Protein 5VIU (pdb70)

Solvent-accessible surface area: 27888 Å² total; per-residue (Å²): 135,57,74,21,95,72,15,34,103,17,15,99,40,44,0,10,73,28,54,112,13,0,62,4,0,2,28,102,2,112,22,6,35,1,27,12,37,107,48,79,100,2,20,3,0,4,0,0,50,1,0,2,0,1,3,8,21,22,102,124,3,22,105,20,0,41,101,6,0,48,64,1,9,2,2,4,23,2,3,34,5,15,44,2,0,75,1,1,67,64,0,2,85,56,7,48,13,54,7,0,6,4,28,11,14,22,42,26,0,10,46,21,0,6,146,2,0,43,28,15,0,58,132,91,44,62,17,68,80,105,44,3,63,0,0,7,9,22,71,24,18,59,46,46,38,45,52,160,43,14,24,55,11,140,116,126,73,33,104,27,40,30,155,11,81,16,33,43,49,76,22,0,66,81,20,2,64,154,55,12,55,61,0,0,0,0,0,3,18,8,5,21,3,60,51,2,17,105,43,19,100,177,34,6,3,72,75,0,17,89,18,0,174,163,40,83,4,9,2,0,0,8,1,22,17,0,2,1,0,0,0,2,87,18,0,6,0,70,53,43,115,5,90,4,52,0,0,0,0,1,32,2,0,0,9,1,6,0,1,5,0,0,0,0,0,60,55,101,4,0,58,27,32,138,65,71,91,112,59,19,28,19,2,2,4,1,0,2,1,9,0,0,16,14,0,1,56,4,2,79,109,76,130,1,21,115,91,0,55,152,7,0,79,46,2,35,45,42,0,88,102,4,32,146,116,29,83,40,7,71,81,6,117,10,68,0,0,1,0,6,4,47,3,92,55,78,90,105,29,69,24,0,57,58,1,0,55,28,6,28,114,40,11,0,0,0,36,12,19,106,25,18,34,1,21,1,2,1,0,0,33,0,60,88,142,43,0,72,64,0,14,50,24,2,61,101,4,7,85,128,120,155,133,62,22,94,69,20,34,79,11,15,97,118,39,1,9,54,25,50,110,10,0,63,3,0,0,44,109,1,108,20,5,31,0,61,10,36,106,49,78,98,1,19,2,0,0,0,0,68,1,0,3,0,1,3,6,22,18,89,120,4,18,90,13,0,43,121,12,0,59,90,1,9,3,3,4,23,0,3,34,3,12,54,2,0,58,1,2,65,64,0,2,84,57,7,48,12,53,20,0,9,6,28,12,19,22,63,32,0,20,28,26,0,0,39,7,0,19,37,14,0,37,131,88,46,61,18,70,87,48,46,3,78,0,0,8,16,86,84,82,96,21,18,31,96,7,56,14,29,43,52,74,21,0,32,62,21,2,91,83,62,10,61,38,0,0,0,0,12,5,16,7,4,10,10,88,49,3,14,99,47,18,101,181,34,8,4,77,77,0,18,93,30,0,174,82,61,81,4,7,2,0,0,18,0,11,46,1,2,2,0,0,0,2,95,18,0,3,0,68,47,56,114,4,90,4,51,0,0,0,0,1,29,1,0,0,9,1,7,0,4,7,0,0,0,0,0,58,56,91,2,5,111,31,30,72,73,62,96,96,55,25,25,17,2,3,4,0,0,4,1,8,0,0,27,13,0,2,55,4,2,78,103,74,126,1,20,113,92,0,63,63,12,0,80,48,1,32,49,33,0,86,109,3,32,141,112,29,84,41,5,67,82,5,120,10,59,1,0,1,0,6,4,49,2,94,58,78,71,105,32,68,24,0,56,60,1,0,58,28,6,32,107,43,10,0,0,0,41,15,33,118,24,15,29,0,12,1,0,1,0,0,32,0,56,99,77,44,0,69,66,0,12,50,25,3,55,97,3,9,91,118,118

Nearest PDB structures (foldseek):
  5viu-assembly1_A  TM=1.003E+00  e=3.449E-83  Elizabethkingia anophelis
  5viu-assembly1_B  TM=9.987E-01  e=8.929E-75  Elizabethkingia anophelis
  3lg0-assembly2_C  TM=9.751E-01  e=1.380E-52  Plasmodium falciparum CDC/Honduras
  1z7d-assembly3_F  TM=9.804E-01  e=9.467E-52  Plasmodium yoelii yoelii
  1z7d-assembly1_A  TM=9.759E-01  e=1.576E-51  Plasmodium yoelii yoelii

Radius of gyration: 26.14 Å; Cα contacts (8 Å, |Δi|>4): 1851; chains: 2; bounding box: 64×58×72 Å

CATH classification: 3.90.1150.10 (+1 more: 3.40.640.10)

Organism: NCBI:txid1338011

B-factor: mean 30.17, std 13.67, range [11.78, 97.67]

Foldseek 3Di:
DCFLVVVVVVCVVPNDPPDDDQSFAWDDWFFQWTAGRVGAIFGEQCLVLQQQQLTPPDVLLVVLLVVVVVPFFFDFPVDDDPQLVVLQVVVCVVQVAAGKWKDFALLVLVVVQLVLLLLLCCPPVNAPNQQAAEEEADPSPPQAFDFVDHPDPVVTDTRRYDYDHPLCLPRLLVCLVPPLSRYRAYEYECWDPQQFTRHHDQQSLVSSQVSCVVSVHFYEYSQQNQACLQQLDNHPCVVNVDDGQKYKYWRNLQSNPGRMIMIGHHCSRVVSDDDDDDDDRNTSTNSNSSRSVSSSCSCVVVVLSNLLQVLVVVLQVLVVVLVVVAQQWDHKDGGRQWIKTFTPDALVDCSQVVLQVLLVVLRYHWHHGSRGMITGHTHSPQDSVRSVVSSVSSSVSRVVD/DCFLVNVVVVCVVPPDPPDDDDSFAWDDWFFQWTAGRVGAIFGEQCLVLQLQQLTPPNVLLVVLLVVDVVPFFFDFPVDDDDQLVVLQVVVCVVQVFAGKFKDFALVVLVVVVVQLLLLLCCVPVNADNLQAAEEEEDLDPSYHYDHPLCVPRLLVCLVVPLSRYRAYEYECWNPAQHTRHHDQCSLVSSQVSCVVSVHFYEYSQQNQACQQQLDNHVCVVNVDDGQKYKYWRNLLSNPGRMIMIGHHCSRVVSDDDDDDDDRNTSTNSSSSRSVSSNCSCVVVVLSNLQQVLVVVLQVLVVVLVVVAQQWDHKDGGRQWIKTFGPDALPDCSQVVLQSLLVVLRYHWHAHSRGMITGHTHSPDDNVRSVVSSVSSSVSRVVD

Sequence (784 aa):
TKNSEYFIELEEKHHGAHNYHPPLPVVLDDRGEEGVFVWDVEGKKKYYDFLSAYSAVNQGHSHPKIVEALVEEQASSKKLALTSRAFYNSKLGEYEQKITSSLLGFDKVLPMNSGAEAVETAVKLARRKWSYEVKGIAENAAKIIVCENNFHGRTTTIFSNDPDGPFTPGFIRIPYNDIAALEEVLSKEAGNIIAAFLVEPIQGEAGVYVPNEGFLKQSSSELCKKHNVLFIADEVQTGIARTGKLIACHHEDVQPDILILGKKALSGGMYPVSAVLANNNIMDVIKPGQHGSTFGGNPLACAVAMAALDVVQDEKLSERAEKLGNLFRSEIEKLIEKTDLITKKVRGKGLLNAILINDTPDSSTAWNLCLALKENGLLAKKPTHGNIIRLAPPLVITEEQLLDCVKIIEKTILEFTKNSEYFIELEEKHGAHNYHPLPVVLDDRRGEGVFVWDVEGKKYYDFLSAYSAVNQGHSHPPKIVEALVVEQASKLALTSRAFYNSKLGEYEQKITSSLLGFDKVLPMMNSGAEEAVETAVKLARRKWSYEEVKGIAENAAKIIVCENTPGFIRIPYNDIAALEEVLSKEAGNIAAFLLVEPIQGEAGVYVPNEGFLKQQSSSEELCKKHNVLFIADEVQTGIARTGKLIACHHEDVQPDILILGKALSGGMYPVSAVLANNNIMDVIKPGQHGSTFGGNPLACAVAMAALDVVQDEKLSERAEKLGNLFRSEIEKLIEKTDLITKVRGKGLLNAILINDTPDSSTAWNLCLALKKENGLLAKPTHGNIIRLAPPLVITEEQLLDCVKIIEKTILEF

InterPro domains:
  IPR005814 Aminotransferase class-III [PF00202] (19-408)
  IPR005814 Aminotransferase class-III [PIRSF000521] (20-408)
  IPR005814 Aminotransferase class-III [cd00610] (11-408)
  IPR010164 Ornithine aminotransferase [TIGR01885] (8-408)
  IPR015421 Pyridoxal phosphate-dependent transferase, major domain [G3DSA:3.40.640.10] (61-313)
  IPR015422 Pyridoxal phosphate-dependent transferase, small domain [G3DSA:3.90.1150.10] (14-400)
  IPR015424 Pyridoxal phosphate-dependent transferase [SSF53383] (19-408)
  IPR049704 Aminotransferases class-III pyridoxal-phosphate attachment site [PS00600] (229-266)
  IPR050103 Class-III Pyridoxal-phosphate-dependent Aminotransferase [PTHR11986] (4-408)

Secondary structure (DSSP, 8-state):
--SHHHHHHHHHHHB------EEEEEEEEEBTEEEETT--EEEESSHHHHT-TT-BT-HHHHHHHHHHHTT-----TTEEETTHHHHHHHHHHHHT-SEEEEESSHHHHHHHHHHHHHHHIIIII---TTT-EEEESS-TTTTSS-----S-------TTEEE--TT-HHHHHHHHHHHGGGEEEEEE-SSB-TTS-BPPPTTHHHHHHHHHHHTT-EEEEEETTTTTTTTSSSSGGGGGT---SEEEE-GGGGTTSS--EEEEE-HHHHTT--TTS---SSTT-HHHHHHHHHHHHHHHHTTHHHHHHHHHHHHHHHHHHHHTT-SSEEEEEEETTEEEEEESS-TTSSHHHHHHHHHHHTTEE--EETTTEEEE---TT--HHHHHHHHHHHHHHHHH-/---HHHHHHHHHHHB------EEEEEEEEEBTEEEETT--EEEESSHHHHT-TT-BT-HHHHHHHHHHHTT-----TTEEETTHHHHHHHHHHHHT-SEEEEESSHHHHHHHHHHHHHHHIIIII---GGG-EEEEE---TTEEEE-TT-HHHHHHHHHHHGGGEEEEEE-SSB-SSS-BPPPTTHHHHHHHHHHHTT-EEEEE-TTTTTTTTSSSSGGGGGT---SEEEE-GGGGTTSS--EEEEE-HHHHTT----S---SSTT-HHHHHHHHHHHHHHHHTTHHHHHHHHHHHHHHHHHHHHTT-SSEEEEEEETTEEEEEESS-TTSSHHHHHHHHHHHTTEE--EETTTEEEE---TT--HHHHHHHHHHHHHHHHH-

Structure (mmCIF, N/CA/C/O backbone):
data_5VIU
#
_entry.id   5VIU
#
_cell.length_a   136.600
_cell.length_b   77.470
_cell.length_c   104.960
_cell.angle_alpha   90.000
_cell.angle_beta   129.460
_cell.angle_gamma   90.000
#
_symmetry.space_group_name_H-M   'C 1 2 1'
#
loop_
_entity.id
_entity.type
_entity.pdbx_description
1 polymer 'Acetylornithine aminotransferase'
2 non-polymer 1,2-ETHANEDIOL
3 non-polymer 'CITRIC ACID'
4 water water
#
loop_
_atom_site.group_PDB
_atom_site.id
_atom_site.type_symbol
_atom_site.label_atom_id
_atom_site.label_alt_id
_atom_site.label_comp_id
_atom_site.label_asym_id
_atom_site.label_entity_id
_atom_site.label_seq_id
_atom_site.pdbx_PDB_ins_code
_atom_site.Cartn_x
_atom_site.Cartn_y
_atom_site.Cartn_z
_atom_site.occupancy
_atom_site.B_iso_or_equiv
_atom_site.auth_seq_id
_atom_site.auth_comp_id
_atom_site.auth_asym_id
_atom_site.auth_atom_id
_atom_site.pdbx_PDB_model_num
ATOM 1 N N . THR A 1 12 ? -9.325 -34.310 19.949 1.00 64.48 4 THR A N 1
ATOM 2 C CA . THR A 1 12 ? -8.082 -34.803 20.528 1.00 57.68 4 THR A CA 1
ATOM 3 C C . THR A 1 12 ? -7.145 -33.647 20.871 1.00 49.81 4 THR A C 1
ATOM 4 O O . THR A 1 12 ? -6.487 -33.664 21.910 1.00 47.42 4 THR A O 1
ATOM 6 N N . LYS A 1 13 ? -7.105 -32.633 20.005 1.00 46.16 5 LYS A N 1
ATOM 7 C CA . LYS A 1 13 ? -6.163 -31.520 20.153 1.00 40.12 5 LYS A CA 1
ATOM 8 C C . LYS A 1 13 ? -6.778 -30.415 21.016 1.00 40.12 5 LYS A C 1
ATOM 9 O O . LYS A 1 13 ? -7.033 -29.293 20.574 1.00 43.60 5 LYS A O 1
ATOM 11 N N . ASN A 1 14 ? -6.995 -30.752 22.285 1.00 38.15 6 ASN A N 1
ATOM 12 C CA . ASN A 1 14 ? -7.500 -29.795 23.260 1.00 38.80 6 ASN A CA 1
ATOM 13 C C . ASN A 1 14 ? -6.331 -29.097 23.958 1.00 35.42 6 ASN A C 1
ATOM 14 O O . ASN A 1 14 ? -5.168 -29.260 23.579 1.00 33.01 6 ASN A O 1
ATOM 19 N N . SER A 1 15 ? -6.630 -28.310 24.998 1.00 32.39 7 SER A N 1
ATOM 20 C CA . SER A 1 15 ? -5.587 -27.543 25.680 1.00 29.17 7 SER A CA 1
ATOM 21 C C . SER A 1 15 ? -4.534 -28.453 26.302 1.00 27.30 7 SER A C 1
ATOM 22 O O . SER A 1 15 ? -3.333 -28.154 26.248 1.00 26.25 7 SER A O 1
ATOM 25 N N . GLU A 1 16 ? -4.961 -29.569 26.898 1.00 32.22 8 GLU A N 1
ATOM 26 C CA . GLU A 1 16 ? -3.994 -30.470 27.513 1.00 33.86 8 GLU A CA 1
ATOM 27 C C . GLU A 1 16 ? -3.074 -31.096 26.473 1.00 32.02 8 GLU A C 1
ATOM 28 O O . GLU A 1 16 ? -1.898 -31.350 26.759 1.00 30.50 8 GLU A O 1
ATOM 34 N N . TYR A 1 17 ? -3.585 -31.329 25.262 1.00 30.01 9 TYR A N 1
ATOM 35 C CA . TYR A 1 17 ? -2.750 -31.851 24.183 1.00 27.02 9 TYR A CA 1
ATOM 36 C C . TYR A 1 17 ? -1.575 -30.925 23.884 1.00 26.48 9 TYR A C 1
ATOM 37 O O . TYR A 1 17 ? -0.446 -31.389 23.686 1.00 29.77 9 TYR A O 1
ATOM 46 N N . PHE A 1 18 ? -1.817 -29.614 23.843 1.00 27.80 10 PHE A N 1
ATOM 47 C CA . PHE A 1 18 ? -0.729 -28.685 23.547 1.00 24.81 10 PHE A CA 1
ATOM 48 C C . PHE A 1 18 ? 0.227 -28.573 24.726 1.00 25.11 10 PHE A C 1
ATOM 49 O O . PHE A 1 18 ? 1.447 -28.530 24.539 1.00 26.31 10 PHE A O 1
ATOM 57 N N . ILE A 1 19 ? -0.308 -28.561 25.951 1.00 23.91 11 ILE A N 1
ATOM 58 C CA . ILE A 1 19 ? 0.552 -28.493 27.129 1.00 23.42 11 ILE A CA 1
ATOM 59 C C . ILE A 1 19 ? 1.489 -29.693 27.172 1.00 25.99 11 ILE A C 1
ATOM 60 O O . ILE A 1 19 ? 2.676 -29.560 27.494 1.00 27.10 11 ILE A O 1
ATOM 65 N N . GLU A 1 20 ? 0.980 -30.878 26.829 1.00 28.09 12 GLU A N 1
ATOM 66 C CA . GLU A 1 20 ? 1.821 -32.066 26.891 1.00 27.89 12 GLU A CA 1
ATOM 67 C C . GLU A 1 20 ? 2.850 -32.087 25.767 1.00 25.39 12 GLU A C 1
ATOM 68 O O . GLU A 1 20 ? 3.954 -32.602 25.965 1.00 31.98 12 GLU A O 1
ATOM 74 N N . LEU A 1 21 ? 2.525 -31.523 24.597 1.00 26.88 13 LEU A N 1
ATOM 75 C CA . LEU A 1 21 ? 3.534 -31.373 23.547 1.00 28.25 13 LEU A CA 1
ATOM 76 C C . LEU A 1 21 ? 4.712 -30.549 24.041 1.00 25.37 13 LEU A C 1
ATOM 77 O O . LEU A 1 21 ? 5.873 -30.911 23.824 1.00 23.95 13 LEU A O 1
ATOM 82 N N . GLU A 1 22 ? 4.432 -29.428 24.711 1.00 22.53 14 GLU A N 1
ATOM 83 C CA . GLU A 1 22 ? 5.523 -28.573 25.160 1.00 19.84 14 GLU A CA 1
ATOM 84 C C . GLU A 1 22 ? 6.322 -29.240 26.269 1.00 21.17 14 GLU A C 1
ATOM 85 O O . GLU A 1 22 ? 7.550 -29.096 26.329 1.00 22.34 14 GLU A O 1
ATOM 91 N N . GLU A 1 23 ? 5.645 -29.962 27.165 1.00 21.97 15 GLU A N 1
ATOM 92 C CA . GLU A 1 23 ? 6.372 -30.690 28.197 1.00 26.19 15 GLU A CA 1
ATOM 93 C C . GLU A 1 23 ? 7.354 -31.672 27.575 1.00 28.74 15 GLU A C 1
ATOM 94 O O . GLU A 1 23 ? 8.486 -31.817 28.052 1.00 26.13 15 GLU A O 1
ATOM 100 N N . LYS A 1 24 ? 6.953 -32.325 26.483 1.00 23.53 16 LYS A N 1
ATOM 101 C CA . LYS A 1 24 ? 7.787 -33.364 25.894 1.00 24.60 16 LYS A CA 1
ATOM 102 C C . LYS A 1 24 ? 8.916 -32.793 25.051 1.00 23.74 16 LYS A C 1
ATOM 103 O O . LYS A 1 24 ? 10.042 -33.301 25.105 1.00 24.31 16 LYS A O 1
ATOM 105 N N . HIS A 1 25 ? 8.640 -31.749 24.275 1.00 23.97 17 HIS A N 1
ATOM 106 C CA A HIS A 1 25 ? 9.573 -31.315 23.247 0.49 23.01 17 HIS A CA 1
ATOM 107 C CA B HIS A 1 25 ? 9.537 -31.296 23.219 0.51 22.69 17 HIS A CA 1
ATOM 108 C C . HIS A 1 25 ? 10.092 -29.897 23.429 1.00 20.89 17 HIS A C 1
ATOM 109 O O . HIS A 1 25 ? 10.898 -29.441 22.605 1.00 21.66 17 HIS A O 1
ATOM 122 N N . GLY A 1 26 ? 9.686 -29.202 24.481 1.00 22.62 18 GLY A N 1
ATOM 123 C CA . GLY A 1 26 ? 10.146 -27.853 24.736 1.00 23.42 18 GLY A CA 1
ATOM 124 C C . GLY A 1 26 ? 10.929 -27.776 26.033 1.00 24.79 18 GLY A C 1
ATOM 125 O O . GLY A 1 26 ? 10.668 -28.521 26.983 1.00 22.17 18 GLY A O 1
ATOM 126 N N . ALA A 1 27 ? 11.905 -26.872 26.060 1.00 22.57 19 ALA A N 1
ATOM 127 C CA . ALA A 1 27 ? 12.632 -26.598 27.291 1.00 24.94 19 ALA A CA 1
ATOM 128 C C . ALA A 1 27 ? 11.664 -26.178 28.384 1.00 26.48 19 ALA A C 1
ATOM 129 O O . ALA A 1 27 ? 10.659 -25.516 28.120 1.00 25.36 19 ALA A O 1
ATOM 131 N N . HIS A 1 28 ? 11.960 -26.574 29.617 1.00 25.12 20 HIS A N 1
ATOM 132 C CA . HIS A 1 28 ? 11.082 -26.250 30.742 1.00 23.48 20 HIS A CA 1
ATOM 133 C C . HIS A 1 28 ? 11.530 -24.967 31.442 1.00 27.13 20 HIS A C 1
ATOM 134 O O . HIS A 1 28 ? 11.768 -24.943 32.648 1.00 28.51 20 HIS A O 1
ATOM 141 N N . ASN A 1 29 ? 11.633 -23.882 30.680 1.00 25.08 21 ASN A N 1
ATOM 142 C CA . ASN A 1 29 ? 12.152 -22.654 31.262 1.00 23.80 21 ASN A CA 1
ATOM 143 C C . ASN A 1 29 ? 11.067 -21.658 31.643 1.00 23.70 21 ASN A C 1
ATOM 144 O O . ASN A 1 29 ? 11.401 -20.567 32.114 1.00 26.12 21 ASN A O 1
ATOM 149 N N . TYR A 1 30 ? 9.785 -22.009 31.498 1.00 20.23 22 TYR A N 1
ATOM 150 C CA . TYR A 1 30 ? 8.706 -21.121 31.923 1.00 22.47 22 TYR A CA 1
ATOM 151 C C . TYR A 1 30 ? 7.642 -21.898 32.674 1.00 24.14 22 TYR A C 1
ATOM 152 O O . TYR A 1 30 ? 7.509 -23.115 32.530 1.00 27.33 22 TYR A O 1
ATOM 161 N N . HIS A 1 31 ? 6.864 -21.154 33.465 1.00 24.00 23 HIS A N 1
ATOM 162 C CA . HIS A 1 31 ? 5.738 -21.686 34.234 1.00 24.62 23 HIS A CA 1
ATOM 163 C C . HIS A 1 31 ? 4.523 -20.817 33.924 1.00 21.84 23 HIS A C 1
ATOM 164 O O . HIS A 1 31 ? 4.171 -19.920 34.700 1.00 24.63 23 HIS A O 1
ATOM 171 N N . PRO A 1 32 ? 3.882 -21.032 32.775 1.00 21.06 24 PRO A N 1
ATOM 172 C CA A PRO A 1 32 ? 2.742 -20.188 32.399 0.52 19.33 24 PRO A CA 1
ATOM 173 C CA B PRO A 1 32 ? 2.744 -20.183 32.404 0.48 19.46 24 PRO A CA 1
ATOM 174 C C . PRO A 1 32 ? 1.503 -20.515 33.215 1.00 18.64 24 PRO A C 1
ATOM 175 O O . PRO A 1 32 ? 1.362 -21.604 33.789 1.00 19.59 24 PRO A O 1
ATOM 182 N N . LEU A 1 33 ? 0.597 -19.543 33.269 1.00 19.44 25 LEU A N 1
ATOM 183 C CA . LEU A 1 33 ? -0.736 -19.841 33.771 1.00 18.95 25 LEU A CA 1
ATOM 184 C C . LEU A 1 33 ? -1.350 -20.884 32.839 1.00 23.04 25 LEU A C 1
ATOM 185 O O . LEU A 1 33 ? -1.169 -20.799 31.615 1.00 20.05 25 LEU A O 1
ATOM 190 N N . PRO A 1 34 ? -2.016 -21.903 33.367 1.00 20.99 26 PRO A N 1
ATOM 191 C CA . PRO A 1 34 ? -2.420 -23.030 32.494 1.00 22.64 26 PRO A CA 1
ATOM 192 C C . PRO A 1 34 ? -3.652 -22.731 31.646 1.00 21.43 26 PRO A C 1
ATOM 193 O O . PRO A 1 34 ? -4.767 -23.192 31.900 1.00 24.51 26 PRO A O 1
ATOM 197 N N . VAL A 1 35 ? -3.429 -21.934 30.600 1.00 20.51 27 VAL A N 1
ATOM 198 C CA . VAL A 1 35 ? -4.436 -21.614 29.594 1.00 19.70 27 VAL A CA 1
ATOM 199 C C . VAL A 1 35 ? -3.712 -21.593 28.258 1.00 19.47 27 VAL A C 1
ATOM 200 O O . VAL A 1 35 ? -2.581 -21.103 28.171 1.00 20.20 27 VAL A O 1
ATOM 204 N N . VAL A 1 36 ? -4.336 -22.165 27.229 1.00 20.74 28 VAL A N 1
ATOM 205 C CA . VAL A 1 36 ? -3.728 -22.270 25.905 1.00 17.99 28 VAL A CA 1
ATOM 206 C C . VAL A 1 36 ? -4.529 -21.393 24.960 1.00 19.46 28 VAL A C 1
ATOM 207 O O . VAL A 1 36 ? -5.662 -21.732 24.596 1.00 20.46 28 VAL A O 1
ATOM 211 N N . LEU A 1 37 ? -3.940 -20.277 24.550 1.00 18.82 29 LEU A N 1
ATOM 212 C CA . LEU A 1 37 ? -4.639 -19.284 23.750 1.00 17.88 29 LEU A CA 1
ATOM 213 C C . LEU A 1 37 ? -4.440 -19.573 22.274 1.00 24.95 29 LEU A C 1
ATOM 214 O O . LEU A 1 37 ? -3.346 -19.945 21.848 1.00 23.52 29 LEU A O 1
ATOM 219 N N . ASP A 1 38 ? -5.504 -19.400 21.492 1.00 19.73 30 ASP A N 1
ATOM 220 C CA A ASP A 1 38 ? -5.323 -19.590 20.064 0.50 19.90 30 ASP A CA 1
ATOM 221 C CA B ASP A 1 38 ? -5.537 -19.690 20.064 0.50 18.59 30 ASP A CA 1
ATOM 222 C C . ASP A 1 38 ? -5.898 -18.483 19.195 1.00 20.15 30 ASP A C 1
ATOM 223 O O . ASP A 1 38 ? -5.648 -18.505 17.985 1.00 21.74 30 ASP A O 1
ATOM 232 N N . ARG A 1 39 ? -6.535 -17.460 19.763 1.00 18.62 31 ARG A N 1
ATOM 233 C CA . ARG A 1 39 ? -7.062 -16.361 18.959 1.00 19.28 31 ARG A CA 1
ATOM 234 C C . ARG A 1 39 ? -7.089 -15.094 19.800 1.00 17.31 31 ARG A C 1
ATOM 235 O O . ARG A 1 39 ? -7.363 -15.147 21.000 1.00 18.79 31 ARG A O 1
ATOM 243 N N . GLY A 1 40 ? -6.792 -13.954 19.179 1.00 15.97 32 GLY A N 1
ATOM 244 C CA . GLY A 1 40 ? -6.920 -12.703 19.905 1.00 18.11 32 GLY A CA 1
ATOM 245 C C . GLY A 1 40 ? -7.522 -11.629 19.027 1.00 18.86 32 GLY A C 1
ATOM 246 O O . GLY A 1 40 ? -7.261 -11.597 17.819 1.00 19.50 32 GLY A O 1
ATOM 247 N N . GLU A 1 41 ? -8.346 -10.764 19.614 1.00 15.73 33 GLU A N 1
ATOM 248 C CA A GLU A 1 41 ? -8.939 -9.652 18.876 0.48 16.70 33 GLU A CA 1
ATOM 249 C CA B GLU A 1 41 ? -8.953 -9.659 18.877 0.52 16.45 33 GLU A CA 1
ATOM 250 C C . GLU A 1 41 ? -9.218 -8.531 19.864 1.00 17.75 33 GLU A C 1
ATOM 251 O O . GLU A 1 41 ? -10.084 -8.670 20.740 1.00 18.62 33 GLU A O 1
ATOM 262 N N . GLY A 1 42 ? -8.480 -7.433 19.728 1.00 17.56 34 GLY A N 1
ATOM 263 C CA . GLY A 1 42 ? -8.674 -6.306 20.636 1.00 15.43 34 GLY A CA 1
ATOM 264 C C . GLY A 1 42 ? -8.258 -6.659 22.048 1.00 14.89 34 GLY A C 1
ATOM 265 O O . GLY A 1 42 ? -7.144 -7.131 22.301 1.00 17.11 34 GLY A O 1
ATOM 266 N N . VAL A 1 43 ? -9.168 -6.411 22.999 1.00 15.43 35 VAL A N 1
ATOM 267 C CA . VAL A 1 43 ? -8.874 -6.736 24.393 1.00 13.46 35 VAL A CA 1
ATOM 268 C C . VAL A 1 43 ? -9.101 -8.200 24.729 1.00 16.90 35 VAL A C 1
ATOM 269 O O . VAL A 1 43 ? -8.820 -8.605 25.866 1.00 15.73 35 VAL A O 1
ATOM 273 N N . PHE A 1 44 ? -9.617 -8.997 23.798 1.00 16.77 36 PHE A N 1
ATOM 274 C CA . PHE A 1 44 ? -10.035 -10.362 24.091 1.00 14.71 36 PHE A CA 1
ATOM 275 C C . PHE A 1 44 ? -9.088 -11.396 23.507 1.00 17.72 36 PHE A C 1
ATOM 276 O O . PHE A 1 44 ? -8.525 -11.216 22.422 1.00 17.50 36 PHE A O 1
ATOM 284 N N . VAL A 1 45 ? -8.961 -12.515 24.220 1.00 16.84 37 VAL A N 1
ATOM 285 C CA . VAL A 1 45 ? -8.316 -13.707 23.688 1.00 15.44 37 VAL A CA 1
ATOM 286 C C . VAL A 1 45 ? -9.237 -14.887 23.978 1.00 19.76 37 VAL A C 1
ATOM 287 O O . VAL A 1 45 ? -10.069 -14.844 24.885 1.00 18.95 37 VAL A O 1
ATOM 291 N N . TRP A 1 46 ? -9.085 -15.948 23.190 1.00 17.49 38 TRP A N 1
ATOM 292 C CA . TRP A 1 46 ? -9.869 -17.166 23.348 1.00 18.91 38 TRP A CA 1
ATOM 293 C C . TRP A 1 46 ? -8.928 -18.347 23.512 1.00 20.88 38 TRP A C 1
ATOM 294 O O . TRP A 1 46 ? -7.892 -18.414 22.847 1.00 20.22 38 TRP A O 1
ATOM 305 N N . ASP A 1 47 ? -9.288 -19.284 24.385 1.00 19.90 39 ASP A N 1
ATOM 306 C CA . ASP A 1 47 ? -8.487 -20.492 24.503 1.00 21.94 39 ASP A CA 1
ATOM 307 C C . ASP A 1 47 ? -8.957 -21.542 23.493 1.00 22.62 39 ASP A C 1
ATOM 308 O O . ASP A 1 47 ? -9.904 -21.333 22.730 1.00 22.74 39 ASP A O 1
ATOM 313 N N . VAL A 1 48 ? -8.273 -22.690 23.488 1.00 20.69 40 VAL A N 1
ATOM 314 C CA . VAL A 1 48 ? -8.530 -23.717 22.479 1.00 23.08 40 VAL A CA 1
ATOM 315 C C . VAL A 1 48 ? -9.938 -24.277 22.603 1.00 27.41 40 VAL A C 1
ATOM 316 O O . VAL A 1 48 ? -10.545 -24.675 21.599 1.00 31.84 40 VAL A O 1
ATOM 320 N N . GLU A 1 49 ? -10.502 -24.280 23.812 1.00 24.75 41 GLU A N 1
ATOM 321 C CA . GLU A 1 49 ? -11.867 -24.741 24.020 1.00 25.49 41 GLU A CA 1
ATOM 322 C C . GLU A 1 49 ? -12.918 -23.686 23.704 1.00 30.46 41 GLU A C 1
ATOM 323 O O . GLU A 1 49 ? -14.115 -23.977 23.822 1.00 31.96 41 GLU A O 1
ATOM 329 N N . GLY A 1 50 ? -12.516 -22.481 23.311 1.00 27.02 42 GLY A N 1
ATOM 330 C CA . GLY A 1 50 ? -13.455 -21.460 22.903 1.00 25.06 42 GLY A CA 1
ATOM 331 C C . GLY A 1 50 ? -13.857 -20.470 23.974 1.00 26.51 42 GLY A C 1
ATOM 332 O O . GLY A 1 50 ? -14.681 -19.588 23.694 1.00 24.99 42 GLY A O 1
ATOM 333 N N . LYS A 1 51 ? -13.311 -20.575 25.185 1.00 20.65 43 LYS A N 1
ATOM 334 C CA A LYS A 1 51 ? -13.674 -19.628 26.231 0.55 20.74 43 LYS A CA 1
ATOM 335 C CA B LYS A 1 51 ? -13.666 -19.631 26.238 0.45 20.87 43 LYS A CA 1
ATOM 336 C C . LYS A 1 51 ? -13.003 -18.288 25.971 1.00 21.82 43 LYS A C 1
ATOM 337 O O . LYS A 1 51 ? -11.848 -18.225 25.545 1.00 19.96 43 LYS A O 1
ATOM 348 N N . LYS A 1 52 ? -13.737 -17.212 26.237 1.00 19.53 44 LYS A N 1
ATOM 349 C CA . LYS A 1 52 ? -13.277 -15.851 25.979 1.00 21.00 44 LYS A CA 1
ATOM 350 C C . LYS A 1 52 ? -12.790 -15.203 27.269 1.00 18.63 44 LYS A C 1
ATOM 351 O O . LYS A 1 52 ? -13.401 -15.386 28.330 1.00 19.67 44 LYS A O 1
ATOM 357 N N . TYR A 1 53 ? -11.710 -14.421 27.169 1.00 17.45 45 TYR A N 1
ATOM 358 C CA . TYR A 1 53 ? -11.114 -13.745 28.314 1.00 16.42 45 TYR A CA 1
ATOM 359 C C . TYR A 1 53 ? -10.677 -12.341 27.935 1.00 16.41 45 TYR A C 1
ATOM 360 O O . TYR A 1 53 ? -10.200 -12.097 26.819 1.00 17.79 45 TYR A O 1
ATOM 369 N N . TYR A 1 54 ? -10.763 -11.437 28.903 1.00 16.01 46 TYR A N 1
ATOM 370 C CA . TYR A 1 54 ? -10.021 -10.190 28.810 1.00 16.12 46 TYR A CA 1
ATOM 371 C C . TYR A 1 54 ? -8.544 -10.464 29.045 1.00 16.78 46 TYR A C 1
ATOM 372 O O . TYR A 1 54 ? -8.173 -11.125 30.018 1.00 17.46 46 TYR A O 1
ATOM 381 N N . ASP A 1 55 ? -7.688 -9.960 28.159 1.00 15.11 47 ASP A N 1
ATOM 382 C CA . ASP A 1 55 ? -6.251 -10.044 28.376 1.00 12.23 47 ASP A CA 1
ATOM 383 C C . ASP A 1 55 ? -5.814 -8.881 29.262 1.00 16.29 47 ASP A C 1
ATOM 384 O O . ASP A 1 55 ? -5.830 -7.728 28.824 1.00 16.28 47 ASP A O 1
ATOM 389 N N . PHE A 1 56 ? -5.416 -9.166 30.508 1.00 15.91 48 PHE A N 1
ATOM 390 C CA . PHE A 1 56 ? -4.932 -8.129 31.410 1.00 11.78 48 PHE A CA 1
ATOM 391 C C . PHE A 1 56 ? -3.423 -8.175 31.611 1.00 13.70 48 PHE A C 1
ATOM 392 O O . PHE A 1 56 ? -2.902 -7.695 32.614 1.00 17.92 48 PHE A O 1
ATOM 400 N N . LEU A 1 57 ? -2.698 -8.707 30.629 1.00 15.69 49 LEU A N 1
ATOM 401 C CA . LEU A 1 57 ? -1.245 -8.696 30.623 1.00 15.32 49 LEU A CA 1
ATOM 402 C C . LEU A 1 57 ? -0.694 -7.962 29.414 1.00 15.95 49 LEU A C 1
ATOM 403 O O . LEU A 1 57 ? 0.375 -7.349 29.507 1.00 15.76 49 LEU A O 1
ATOM 408 N N . SER A 1 58 ? -1.421 -7.993 28.298 1.00 15.42 50 SER A N 1
ATOM 409 C CA . SER A 1 58 ? -0.994 -7.384 27.036 1.00 14.37 50 SER A CA 1
ATOM 410 C C . SER A 1 58 ? 0.396 -7.859 26.610 1.00 19.64 50 SER A C 1
ATOM 411 O O . SER A 1 58 ? 1.176 -7.093 26.045 1.00 16.30 50 SER A O 1
ATOM 414 N N . ALA A 1 59 ? 0.707 -9.136 26.866 1.00 16.81 51 ALA A N 1
ATOM 415 C CA . ALA A 1 59 ? 2.039 -9.702 26.614 1.00 15.95 51 ALA A CA 1
ATOM 416 C C . ALA A 1 59 ? 3.143 -8.819 27.204 1.00 20.42 51 ALA A C 1
ATOM 417 O O . ALA A 1 59 ? 4.112 -8.460 26.536 1.00 20.53 51 ALA A O 1
ATOM 419 N N . TYR A 1 60 ? 2.974 -8.462 28.484 1.00 18.17 52 TYR A N 1
ATOM 420 C CA . TYR A 1 60 ? 3.896 -7.585 29.213 1.00 20.43 52 TYR A CA 1
ATOM 421 C C . TYR A 1 60 ? 4.017 -6.216 28.543 1.00 18.26 52 TYR A C 1
ATOM 422 O O . TYR A 1 60 ? 5.110 -5.665 28.403 1.00 21.14 52 TYR A O 1
ATOM 431 N N . SER A 1 61 ? 2.870 -5.660 28.148 1.00 18.32 53 SER A N 1
ATOM 432 C CA . SER A 1 61 ? 2.750 -4.302 27.616 1.00 19.83 53 SER A CA 1
ATOM 433 C C . SER A 1 61 ? 3.336 -4.165 26.215 1.00 20.96 53 SER A C 1
ATOM 434 O O . SER A 1 61 ? 3.812 -3.091 25.845 1.00 18.18 53 SER A O 1
ATOM 437 N N . ALA A 1 62 ? 3.298 -5.237 25.420 1.00 17.45 54 ALA A N 1
ATOM 438 C CA . ALA A 1 62 ? 3.573 -5.118 23.998 1.00 15.88 54 ALA A CA 1
ATOM 439 C C . ALA A 1 62 ? 2.299 -4.915 23.182 1.00 16.22 54 ALA A C 1
ATOM 440 O O . ALA A 1 62 ? 2.335 -4.256 22.139 1.00 16.64 54 ALA A O 1
ATOM 442 N N . VAL A 1 63 ? 1.164 -5.457 23.629 1.00 14.48 55 VAL A N 1
ATOM 443 C CA . VAL A 1 63 ? -0.042 -5.403 22.804 1.00 15.26 55 VAL A CA 1
ATOM 444 C C . VAL A 1 63 ? -0.897 -4.201 23.215 1.00 17.50 55 VAL A C 1
ATOM 445 O O . VAL A 1 63 ? -2.070 -4.334 23.588 1.00 18.23 55 VAL A O 1
ATOM 449 N N . ASN A 1 64 ? -0.311 -2.999 23.148 1.00 14.47 56 ASN A N 1
ATOM 450 C CA . ASN A 1 64 ? -1.039 -1.814 23.584 1.00 14.53 56 ASN A CA 1
ATOM 451 C C . ASN A 1 64 ? -2.202 -1.516 22.655 1.00 15.95 56 ASN A C 1
ATOM 452 O O . ASN A 1 64 ? -3.218 -0.955 23.075 1.00 16.51 56 ASN A O 1
ATOM 457 N N . GLN A 1 65 ? -2.057 -1.870 21.385 1.00 14.23 57 GLN A N 1
ATOM 458 C CA . GLN A 1 65 ? -3.033 -1.550 20.359 1.00 13.09 57 GLN A CA 1
ATOM 459 C C . GLN A 1 65 ? -4.117 -2.614 20.228 1.00 14.14 57 GLN A C 1
ATOM 460 O O . GLN A 1 65 ? -4.974 -2.516 19.334 1.00 17.14 57 GLN A O 1
ATOM 466 N N . GLY A 1 66 ? -4.110 -3.618 21.102 1.00 16.25 58 GLY A N 1
ATOM 467 C CA . GLY A 1 66 ? -5.066 -4.709 20.980 1.00 16.90 58 GLY A CA 1
ATOM 468 C C . GLY A 1 66 ? -4.564 -5.798 20.055 1.00 15.92 58 GLY A C 1
ATOM 469 O O . GLY A 1 66 ? -3.757 -5.569 19.150 1.00 17.35 58 GLY A O 1
ATOM 470 N N . HIS A 1 67 ? -5.063 -7.014 20.281 1.00 17.04 59 HIS A N 1
ATOM 471 C CA . HIS A 1 67 ? -4.649 -8.143 19.455 1.00 15.58 59 HIS A CA 1
ATOM 472 C C . HIS A 1 67 ? -5.221 -8.021 18.052 1.00 15.95 59 HIS A C 1
ATOM 473 O O . HIS A 1 67 ? -6.376 -7.632 17.876 1.00 17.43 59 HIS A O 1
ATOM 480 N N . SER A 1 68 ? -4.406 -8.369 17.049 1.00 17.57 60 SER A N 1
ATOM 481 C CA . SER A 1 68 ? -4.880 -8.460 15.668 1.00 16.41 60 SER A CA 1
ATOM 482 C C . SER A 1 68 ? -5.540 -7.153 15.220 1.00 17.46 60 SER A C 1
ATOM 483 O O . SER A 1 68 ? -6.618 -7.143 14.624 1.00 19.33 60 SER A O 1
ATOM 486 N N . HIS A 1 69 ? -4.889 -6.032 15.517 1.00 18.07 61 HIS A N 1
ATOM 487 C CA . HIS A 1 69 ? -5.456 -4.758 15.098 1.00 16.69 61 HIS A CA 1
ATOM 488 C C . HIS A 1 69 ? -5.530 -4.708 13.575 1.00 18.21 61 HIS A C 1
ATOM 489 O O . HIS A 1 69 ? -4.522 -4.969 12.909 1.00 20.03 61 HIS A O 1
ATOM 496 N N . PRO A 1 70 ? -6.696 -4.400 12.986 1.00 19.49 62 PRO A N 1
ATOM 497 C CA . PRO A 1 70 ? -6.826 -4.491 11.521 1.00 24.09 62 PRO A CA 1
ATOM 498 C C . PRO A 1 70 ? -5.796 -3.682 10.759 1.00 24.31 62 PRO A C 1
ATOM 499 O O . PRO A 1 70 ? -5.350 -4.112 9.686 1.00 21.71 62 PRO A O 1
ATOM 503 N N . LYS A 1 71 ? -5.400 -2.521 11.280 1.00 19.37 63 LYS A N 1
ATOM 504 C CA . LYS A 1 71 ? -4.426 -1.691 10.573 1.00 23.67 63 LYS A CA 1
ATOM 505 C C . LYS A 1 71 ? -3.035 -2.301 10.635 1.00 20.41 63 LYS A C 1
ATOM 506 O O . LYS A 1 71 ? -2.264 -2.209 9.670 1.00 19.41 63 LYS A O 1
ATOM 512 N N . ILE A 1 72 ? -2.698 -2.931 11.758 1.00 18.53 64 ILE A N 1
ATOM 513 C CA . ILE A 1 72 ? -1.375 -3.518 11.901 1.00 18.26 64 ILE A CA 1
ATOM 514 C C . ILE A 1 72 ? -1.294 -4.826 11.126 1.00 19.52 64 ILE A C 1
ATOM 515 O O . ILE A 1 72 ? -0.295 -5.092 10.446 1.00 19.64 64 ILE A O 1
ATOM 520 N N . VAL A 1 73 ? -2.345 -5.656 11.200 1.00 16.65 65 VAL A N 1
ATOM 521 C CA . VAL A 1 73 ? -2.441 -6.832 10.327 1.00 15.68 65 VAL A CA 1
ATOM 522 C C . VAL A 1 73 ? -2.276 -6.420 8.868 1.00 19.14 65 VAL A C 1
ATOM 523 O O . VAL A 1 73 ? -1.494 -7.012 8.116 1.00 21.15 65 VAL A O 1
ATOM 527 N N . GLU A 1 74 ? -3.024 -5.398 8.450 1.00 17.80 66 GLU A N 1
ATOM 528 C CA . GLU A 1 74 ? -3.005 -4.990 7.047 1.00 19.53 66 GLU A CA 1
ATOM 529 C C . GLU A 1 74 ? -1.602 -4.580 6.617 1.00 22.02 66 GLU A C 1
ATOM 530 O O . GLU A 1 74 ? -1.124 -4.977 5.541 1.00 21.65 66 GLU A O 1
ATOM 536 N N . ALA A 1 75 ? -0.918 -3.793 7.453 1.00 20.59 67 ALA A N 1
ATOM 537 C CA . ALA A 1 75 ? 0.448 -3.375 7.136 1.00 22.66 67 ALA A CA 1
ATOM 538 C C . ALA A 1 75 ? 1.385 -4.572 7.022 1.00 23.19 67 ALA A C 1
ATOM 539 O O . ALA A 1 75 ? 2.216 -4.634 6.100 1.00 22.42 67 ALA A O 1
ATOM 541 N N . LEU A 1 76 ? 1.256 -5.544 7.935 1.00 19.42 68 LEU A N 1
ATOM 542 C CA . LEU A 1 76 ? 2.114 -6.726 7.903 1.00 19.94 68 LEU A CA 1
ATOM 543 C C . LEU A 1 76 ? 1.870 -7.533 6.643 1.00 24.88 68 LEU A C 1
ATOM 544 O O . LEU A 1 76 ? 2.817 -7.963 5.972 1.00 26.12 68 LEU A O 1
ATOM 549 N N . VAL A 1 77 ? 0.602 -7.755 6.309 1.00 23.60 69 VAL A N 1
ATOM 550 C CA . VAL A 1 77 ? 0.297 -8.603 5.162 1.00 30.00 69 VAL A CA 1
ATOM 551 C C . VAL A 1 77 ? 0.741 -7.928 3.872 1.00 30.81 69 VAL A C 1
ATOM 552 O O . VAL A 1 77 ? 1.333 -8.571 2.996 1.00 29.66 69 VAL A O 1
ATOM 556 N N . GLU A 1 78 ? 0.484 -6.622 3.751 1.00 25.20 70 GLU A N 1
ATOM 557 C CA A GLU A 1 78 ? 0.924 -5.895 2.568 0.47 25.56 70 GLU A CA 1
ATOM 558 C CA B GLU A 1 78 ? 0.930 -5.847 2.590 0.53 25.47 70 GLU A CA 1
ATOM 559 C C . GLU A 1 78 ? 2.434 -5.981 2.387 1.00 28.27 70 GLU A C 1
ATOM 560 O O . GLU A 1 78 ? 2.913 -6.320 1.298 1.00 26.83 70 GLU A O 1
ATOM 571 N N . GLN A 1 79 ? 3.204 -5.682 3.436 1.00 24.78 71 GLN A N 1
ATOM 572 C CA . GLN A 1 79 ? 4.654 -5.647 3.271 1.00 20.81 71 GLN A CA 1
ATOM 573 C C . GLN A 1 79 ? 5.246 -7.046 3.144 1.00 21.36 71 GLN A C 1
ATOM 574 O O . GLN A 1 79 ? 6.220 -7.244 2.403 1.00 20.46 71 GLN A O 1
ATOM 580 N N . ALA A 1 80 ? 4.672 -8.032 3.839 1.00 22.43 72 ALA A N 1
ATOM 581 C CA . ALA A 1 80 ? 5.228 -9.383 3.794 1.00 22.67 72 ALA A CA 1
ATOM 582 C C . ALA A 1 80 ? 5.180 -9.975 2.395 1.00 27.09 72 ALA A C 1
ATOM 583 O O . ALA A 1 80 ? 6.039 -10.792 2.034 1.00 25.30 72 ALA A O 1
ATOM 585 N N . SER A 1 81 ? 4.184 -9.594 1.600 1.00 27.38 73 SER A N 1
ATOM 586 C CA A SER A 1 81 ? 4.071 -10.062 0.229 0.58 31.06 73 SER A CA 1
ATOM 587 C CA B SER A 1 81 ? 4.100 -10.079 0.227 0.42 30.97 73 SER A CA 1
ATOM 588 C C . SER A 1 81 ? 4.918 -9.249 -0.744 1.00 32.67 73 SER A C 1
ATOM 589 O O . SER A 1 81 ? 4.993 -9.606 -1.927 1.00 32.72 73 SER A O 1
ATOM 594 N N . LYS A 1 82 ? 5.536 -8.160 -0.287 1.00 23.01 74 LYS A N 1
ATOM 595 C CA A LYS A 1 82 ? 6.411 -7.360 -1.136 0.50 22.57 74 LYS A CA 1
ATOM 596 C CA B LYS A 1 82 ? 6.413 -7.346 -1.125 0.50 22.41 74 LYS A CA 1
ATOM 597 C C . LYS A 1 82 ? 7.880 -7.676 -0.878 1.00 22.01 74 LYS A C 1
ATOM 598 O O . LYS A 1 82 ? 8.594 -8.114 -1.789 1.00 24.98 74 LYS A O 1
ATOM 609 N N . LEU A 1 83 ? 8.332 -7.479 0.353 1.00 21.55 75 LEU A N 1
ATOM 610 C CA . LEU A 1 83 ? 9.734 -7.616 0.707 1.00 19.35 75 LEU A CA 1
ATOM 611 C C . LEU A 1 83 ? 9.838 -7.587 2.218 1.00 20.23 75 LEU A C 1
ATOM 612 O O . LEU A 1 83 ? 9.337 -6.651 2.842 1.00 20.47 75 LEU A O 1
ATOM 617 N N . ALA A 1 84 ? 10.458 -8.601 2.818 1.00 18.35 76 ALA A N 1
ATOM 618 C CA . ALA A 1 84 ? 10.562 -8.657 4.267 1.00 16.65 76 ALA A CA 1
ATOM 619 C C . ALA A 1 84 ? 11.975 -8.453 4.798 1.00 18.96 76 ALA A C 1
ATOM 620 O O . ALA A 1 84 ? 12.124 -7.976 5.924 1.00 19.48 76 ALA A O 1
ATOM 622 N N . LEU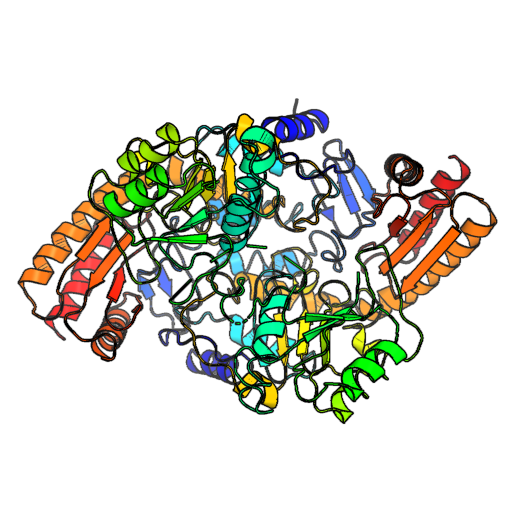 A 1 85 ? 13.013 -8.788 4.027 1.00 18.73 77 LEU A N 1
ATOM 623 C CA . LEU A 1 85 ? 14.367 -8.715 4.572 1.00 18.02 77 LEU A CA 1
ATOM 624 C C . LEU A 1 85 ? 15.383 -8.575 3.451 1.00 16.71 77 LEU A C 1
ATOM 625 O O . LEU A 1 85 ? 15.408 -9.403 2.534 1.00 20.96 77 LEU A O 1
ATOM 630 N N . THR A 1 86 ? 16.225 -7.531 3.529 1.00 18.97 78 THR A N 1
ATOM 631 C CA . THR A 1 86 ? 17.375 -7.414 2.636 1.00 19.69 78 THR A CA 1
ATOM 632 C C . THR A 1 86 ? 18.712 -7.513 3.356 1.00 21.17 78 THR A C 1
ATOM 633 O O . THR A 1 86 ? 19.715 -7.844 2.712 1.00 21.34 78 THR A O 1
ATOM 637 N N . SER A 1 87 ? 18.725 -7.260 4.670 1.00 18.35 79 SER A N 1
ATOM 638 C CA . SER A 1 87 ? 19.893 -6.951 5.498 1.00 18.65 79 SER A CA 1
ATOM 639 C C . SER A 1 87 ? 20.350 -5.532 5.213 1.00 23.24 79 SER A C 1
ATOM 640 O O . SER A 1 87 ? 19.843 -4.887 4.290 1.00 21.27 79 SER A O 1
ATOM 643 N N . ARG A 1 88 ? 21.308 -5.040 5.992 1.00 18.26 80 ARG A N 1
ATOM 644 C CA . ARG A 1 88 ? 21.785 -3.675 5.827 1.00 20.67 80 ARG A CA 1
ATOM 645 C C . ARG A 1 88 ? 22.897 -3.571 4.789 1.00 23.61 80 ARG A C 1
ATOM 646 O O . ARG A 1 88 ? 23.501 -2.505 4.639 1.00 23.09 80 ARG A O 1
ATOM 654 N N . ALA A 1 89 ? 23.175 -4.653 4.060 1.00 21.49 81 ALA A N 1
ATOM 655 C CA . ALA A 1 89 ? 24.082 -4.562 2.926 1.00 23.53 81 ALA A CA 1
ATOM 656 C C . ALA A 1 89 ? 23.508 -3.714 1.809 1.00 20.45 81 ALA A C 1
ATOM 657 O O . ALA A 1 89 ? 24.258 -3.265 0.937 1.00 21.47 81 ALA A O 1
ATOM 659 N N . PHE A 1 90 ? 22.194 -3.550 1.795 1.00 21.04 82 PHE A N 1
ATOM 660 C CA . PHE A 1 90 ? 21.470 -2.799 0.787 1.00 24.23 82 PHE A CA 1
ATOM 661 C C . PHE A 1 90 ? 20.503 -1.884 1.518 1.00 21.29 82 PHE A C 1
ATOM 662 O O . PHE A 1 90 ? 20.239 -2.073 2.705 1.00 24.21 82 PHE A O 1
ATOM 670 N N . TYR A 1 91 ? 19.988 -0.877 0.817 1.00 21.60 83 TYR A N 1
ATOM 671 C CA . TYR A 1 91 ? 18.899 -0.082 1.370 1.00 21.94 83 TYR A CA 1
ATOM 672 C C . TYR A 1 91 ? 17.566 -0.743 1.048 1.00 20.78 83 TYR A C 1
ATOM 673 O O . TYR A 1 91 ? 17.434 -1.451 0.051 1.00 22.28 83 TYR A O 1
ATOM 682 N N . ASN A 1 92 ? 16.576 -0.524 1.921 1.00 20.61 84 ASN A N 1
ATOM 683 C CA . ASN A 1 92 ? 15.195 -0.870 1.612 1.00 19.64 84 ASN A CA 1
ATOM 684 C C . ASN A 1 92 ? 14.368 0.410 1.659 1.00 22.49 84 ASN A C 1
ATOM 685 O O . ASN A 1 92 ? 14.759 1.386 2.298 1.00 27.43 84 ASN A O 1
ATOM 690 N N . SER A 1 93 ? 13.246 0.419 0.938 1.00 24.42 85 SER A N 1
ATOM 691 C CA . SER A 1 93 ? 12.501 1.657 0.736 1.00 23.74 85 SER A CA 1
ATOM 692 C C . SER A 1 93 ? 11.640 2.040 1.930 1.00 29.29 85 SER A C 1
ATOM 693 O O . SER A 1 93 ? 11.109 3.157 1.959 1.00 33.05 85 SER A O 1
ATOM 696 N N . LYS A 1 94 ? 11.483 1.153 2.909 1.00 20.34 86 LYS A N 1
ATOM 697 C CA . LYS A 1 94 ? 10.625 1.483 4.036 1.00 18.34 86 LYS A CA 1
ATOM 698 C C . LYS A 1 94 ? 11.377 2.102 5.203 1.00 19.58 86 LYS A C 1
ATOM 699 O O . LYS A 1 94 ? 10.770 2.838 5.983 1.00 22.71 86 LYS A O 1
ATOM 705 N N . LEU A 1 95 ? 12.661 1.782 5.373 1.00 18.60 87 LEU A N 1
ATOM 706 C CA . LEU A 1 95 ? 13.373 2.216 6.576 1.00 17.77 87 LEU A CA 1
ATOM 707 C C . LEU A 1 95 ? 13.455 3.735 6.657 1.00 18.10 87 LEU A C 1
ATOM 708 O O . LEU A 1 95 ? 13.198 4.320 7.714 1.00 18.96 87 LEU A O 1
ATOM 713 N N . GLY A 1 96 ? 13.790 4.397 5.549 1.00 19.89 88 GLY A N 1
ATOM 714 C CA . GLY A 1 96 ? 13.872 5.850 5.586 1.00 23.14 88 GLY A CA 1
ATOM 715 C C . GLY A 1 96 ? 12.562 6.508 5.987 1.00 21.78 88 GLY A C 1
ATOM 716 O O . GLY A 1 96 ? 12.550 7.456 6.776 1.00 22.04 88 GLY A O 1
ATOM 717 N N . GLU A 1 97 ? 11.447 6.038 5.418 1.00 21.47 89 GLU A N 1
ATOM 718 C CA . GLU A 1 97 ? 10.128 6.566 5.763 1.00 20.66 89 GLU A CA 1
ATOM 719 C C . GLU A 1 97 ? 9.850 6.417 7.254 1.00 20.59 89 GLU A C 1
ATOM 720 O O . GLU A 1 97 ? 9.355 7.347 7.906 1.00 20.41 89 GLU A O 1
ATOM 726 N N . TYR A 1 98 ? 10.123 5.229 7.797 1.00 19.83 90 TYR A N 1
ATOM 727 C CA . TYR A 1 98 ? 9.924 4.988 9.224 1.00 18.48 90 TYR A CA 1
ATOM 728 C C . TYR A 1 98 ? 10.830 5.875 10.067 1.00 21.02 90 TYR A C 1
ATOM 729 O O . TYR A 1 98 ? 10.390 6.449 11.072 1.00 21.05 90 TYR A O 1
ATOM 738 N N . GLU A 1 99 ? 12.104 5.990 9.682 1.00 19.38 91 GLU A N 1
ATOM 739 C CA . GLU A 1 99 ? 13.036 6.792 10.470 1.00 19.04 91 GLU A CA 1
ATOM 740 C C . GLU A 1 99 ? 12.581 8.240 10.528 1.00 20.84 91 GLU A C 1
ATOM 741 O O . GLU A 1 99 ? 12.589 8.857 11.597 1.00 20.13 91 GLU A O 1
ATOM 747 N N . GLN A 1 100 ? 12.180 8.800 9.382 1.00 20.83 92 GLN A N 1
ATOM 748 C CA . GLN A 1 100 ? 11.634 10.155 9.380 1.00 19.77 92 GLN A CA 1
ATOM 749 C C . GLN A 1 100 ? 10.407 10.253 10.277 1.00 23.67 92 GLN A C 1
ATOM 750 O O . GLN A 1 100 ? 10.264 11.209 11.052 1.00 25.05 92 GLN A O 1
ATOM 756 N N . LYS A 1 101 ? 9.506 9.274 10.180 1.00 20.47 93 LYS A N 1
ATOM 757 C CA . LYS A 1 101 ? 8.274 9.314 10.960 1.00 21.28 93 LYS A CA 1
ATOM 758 C C . LYS A 1 101 ? 8.562 9.343 12.455 1.00 25.33 93 LYS A C 1
ATOM 759 O O . LYS A 1 101 ? 8.071 10.226 13.172 1.00 22.39 93 LYS A O 1
ATOM 765 N N . ILE A 1 102 ? 9.359 8.390 12.946 1.00 19.64 94 ILE A N 1
ATOM 766 C CA . ILE A 1 102 ? 9.491 8.252 14.400 1.00 17.16 94 ILE A CA 1
ATOM 767 C C . ILE A 1 102 ? 10.371 9.364 14.987 1.00 21.98 94 ILE A C 1
ATOM 768 O O . ILE A 1 102 ? 10.118 9.834 16.107 1.00 20.48 94 ILE A O 1
ATOM 773 N N . THR A 1 103 ? 11.391 9.827 14.255 1.00 20.73 95 THR A N 1
ATOM 774 C CA . THR A 1 103 ? 12.209 10.923 14.772 1.00 18.13 95 THR A CA 1
ATOM 775 C C . THR A 1 103 ? 11.408 12.217 14.845 1.00 26.22 95 THR A C 1
ATOM 776 O O . THR A 1 103 ? 11.540 12.981 15.807 1.00 23.01 95 THR A O 1
ATOM 780 N N . SER A 1 104 ? 10.570 12.479 13.838 1.00 22.90 96 SER A N 1
ATOM 781 C CA A SER A 1 104 ? 9.724 13.666 13.881 0.45 24.23 96 SER A CA 1
ATOM 782 C CA B SER A 1 104 ? 9.716 13.662 13.874 0.55 24.26 96 SER A CA 1
ATOM 783 C C . SER A 1 104 ? 8.706 13.570 15.006 1.00 22.90 96 SER A C 1
ATOM 784 O O . SER A 1 104 ? 8.461 14.554 15.717 1.00 23.70 96 SER A O 1
ATOM 789 N N . LEU A 1 105 ? 8.111 12.394 15.178 1.00 22.20 97 LEU A N 1
ATOM 790 C CA . LEU A 1 105 ? 7.075 12.212 16.183 1.00 18.65 97 LEU A CA 1
ATOM 791 C C . LEU A 1 105 ? 7.597 12.471 17.595 1.00 24.38 97 LEU A C 1
ATOM 792 O O . LEU A 1 105 ? 6.894 13.061 18.427 1.00 23.25 97 LEU A O 1
ATOM 797 N N . LEU A 1 106 ? 8.823 12.048 17.888 1.00 21.50 98 LEU A N 1
ATOM 798 C CA . LEU A 1 106 ? 9.358 12.122 19.244 1.00 22.42 98 LEU A CA 1
ATOM 799 C C . LEU A 1 106 ? 10.384 13.228 19.439 1.00 25.18 98 LEU A C 1
ATOM 800 O O . LEU A 1 106 ? 10.838 13.435 20.570 1.00 23.17 98 LEU A O 1
ATOM 805 N N . GLY A 1 107 ? 10.753 13.953 18.386 1.00 19.83 99 GLY A N 1
ATOM 806 C CA . GLY A 1 107 ? 11.630 15.098 18.545 1.00 22.41 99 GLY A CA 1
ATOM 807 C C . GLY A 1 107 ? 13.100 14.782 18.704 1.00 24.88 99 GLY A C 1
ATOM 808 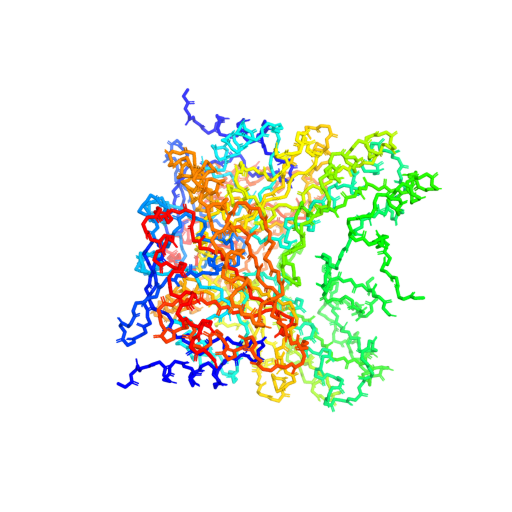O O . GLY A 1 107 ? 13.788 15.433 19.501 1.00 26.62 99 GLY A O 1
ATOM 809 N N . PHE A 1 108 ? 13.612 13.822 17.941 1.00 20.56 100 PHE A N 1
ATOM 810 C CA . PHE A 1 108 ? 15.027 13.493 17.917 1.00 19.73 100 PHE A CA 1
ATOM 811 C C . PHE A 1 108 ? 15.512 13.568 16.484 1.00 21.18 100 PHE A C 1
ATOM 812 O O . PHE A 1 108 ? 14.722 13.425 15.551 1.00 25.13 100 PHE A O 1
ATOM 820 N N . ASP A 1 109 ? 16.826 13.747 16.332 1.00 21.97 101 ASP A N 1
ATOM 821 C CA . ASP A 1 109 ? 17.422 13.786 14.994 1.00 20.79 101 ASP A CA 1
ATOM 822 C C . ASP A 1 109 ? 17.414 12.408 14.348 1.00 23.50 101 ASP A C 1
ATOM 823 O O . ASP A 1 109 ? 17.110 12.277 13.154 1.00 21.37 101 ASP A O 1
ATOM 828 N N . LYS A 1 110 ? 17.753 11.365 15.104 1.00 21.14 102 LYS A N 1
ATOM 829 C CA . LYS A 1 110 ? 18.052 10.081 14.477 1.00 18.12 102 LYS A CA 1
ATOM 830 C C . LYS A 1 110 ? 17.524 8.924 15.311 1.00 19.66 102 LYS A C 1
ATOM 831 O O . LYS A 1 110 ? 17.322 9.035 16.523 1.00 21.53 102 LYS A O 1
ATOM 837 N N . VAL A 1 111 ? 17.323 7.798 14.636 1.00 18.14 103 VAL A N 1
ATOM 838 C CA . VAL A 1 111 ? 16.928 6.551 15.279 1.00 17.21 103 VAL A CA 1
ATOM 839 C C . VAL A 1 111 ? 17.857 5.461 14.771 1.00 16.21 103 VAL A C 1
ATOM 840 O O . VAL A 1 111 ? 18.331 5.501 13.630 1.00 18.14 103 VAL A O 1
ATOM 844 N N . LEU A 1 112 ? 18.134 4.494 15.636 1.00 17.16 104 LEU A N 1
ATOM 845 C CA . LEU A 1 112 ? 18.914 3.312 15.277 1.00 17.52 104 LEU A CA 1
ATOM 846 C C . LEU A 1 112 ? 17.986 2.136 15.516 1.00 16.71 104 LEU A C 1
ATOM 847 O O . LEU A 1 112 ? 17.620 1.874 16.677 1.00 17.90 104 LEU A O 1
ATOM 852 N N . PRO A 1 113 ? 17.570 1.416 14.477 1.00 16.39 105 PRO A N 1
ATOM 853 C CA . PRO A 1 113 ? 16.550 0.377 14.646 1.00 17.11 105 PRO A CA 1
ATOM 854 C C . PRO A 1 113 ? 17.162 -0.967 15.003 1.00 17.44 105 PRO A C 1
ATOM 855 O O . PRO A 1 113 ? 18.204 -1.364 14.472 1.00 17.82 105 PRO A O 1
ATOM 859 N N . MET A 1 114 ? 16.506 -1.656 15.946 1.00 15.29 106 MET A N 1
ATOM 860 C CA . MET A 1 114 ? 16.881 -3.011 16.335 1.00 15.34 106 MET A CA 1
ATOM 861 C C . MET A 1 114 ? 15.641 -3.894 16.443 1.00 14.51 106 MET A C 1
ATOM 862 O O . MET A 1 114 ? 14.557 -3.512 15.997 1.00 15.67 106 MET A O 1
ATOM 867 N N . ASN A 1 115 ? 15.794 -5.103 16.988 1.00 17.84 107 ASN A N 1
ATOM 868 C CA . ASN A 1 115 ? 14.703 -6.066 17.036 1.00 14.65 107 ASN A CA 1
ATOM 869 C C . ASN A 1 115 ? 14.168 -6.248 18.448 1.00 16.54 107 ASN A C 1
ATOM 870 O O . ASN A 1 115 ? 12.985 -6.000 18.705 1.00 18.19 107 ASN A O 1
ATOM 875 N N . SER A 1 116 ? 15.023 -6.641 19.379 1.00 15.34 108 SER A N 1
ATOM 876 C CA . SER A 1 116 ? 14.558 -6.952 20.721 1.00 17.28 108 SER A CA 1
ATOM 877 C C . SER A 1 116 ? 14.795 -5.793 21.679 1.00 18.93 108 SER A C 1
ATOM 878 O O . SER A 1 116 ? 15.616 -4.902 21.442 1.00 19.06 108 SER A O 1
ATOM 881 N N . GLY A 1 117 ? 14.092 -5.849 22.809 1.00 20.06 109 GLY A N 1
ATOM 882 C CA . GLY A 1 117 ? 14.321 -4.847 23.836 1.00 20.96 109 GLY A CA 1
ATOM 883 C C . GLY A 1 117 ? 15.742 -4.889 24.367 1.00 19.41 109 GLY A C 1
ATOM 884 O O . GLY A 1 117 ? 16.380 -3.848 24.546 1.00 20.59 109 GLY A O 1
ATOM 885 N N . ALA A 1 118 ? 16.271 -6.098 24.581 1.00 21.20 110 ALA A N 1
ATOM 886 C CA . ALA A 1 118 ? 17.632 -6.221 25.094 1.00 24.27 110 ALA A CA 1
ATOM 887 C C . ALA A 1 118 ? 18.639 -5.621 24.124 1.00 21.14 110 ALA A C 1
ATOM 888 O O . ALA A 1 118 ? 19.585 -4.946 24.544 1.00 20.80 110 ALA A O 1
ATOM 890 N N . GLU A 1 119 ? 18.446 -5.854 22.823 1.00 21.13 111 GLU A N 1
ATOM 891 C CA . GLU A 1 119 ? 19.330 -5.261 21.819 1.00 21.01 111 GLU A CA 1
ATOM 892 C C . GLU A 1 119 ? 19.330 -3.749 21.915 1.00 21.46 111 GLU A C 1
ATOM 893 O O . GLU A 1 119 ? 20.380 -3.102 21.791 1.00 21.79 111 GLU A O 1
ATOM 899 N N . ALA A 1 120 ? 18.151 -3.161 22.104 1.00 18.70 112 ALA A N 1
ATOM 900 C CA . ALA A 1 120 ? 18.065 -1.712 22.152 1.00 19.40 112 ALA A CA 1
ATOM 901 C C . ALA A 1 120 ? 18.739 -1.161 23.406 1.00 18.04 112 ALA A C 1
ATOM 902 O O . ALA A 1 120 ? 19.428 -0.138 23.345 1.00 19.78 112 ALA A O 1
ATOM 904 N N . VAL A 1 121 ? 18.571 -1.831 24.546 1.00 18.52 113 VAL A N 1
ATOM 905 C CA . VAL A 1 121 ? 19.237 -1.382 25.769 1.00 18.45 113 VAL A CA 1
ATOM 906 C C . VAL A 1 121 ? 20.751 -1.520 25.634 1.00 20.97 113 VAL A C 1
ATOM 907 O O . VAL A 1 121 ? 21.508 -0.610 26.001 1.00 21.13 113 VAL A O 1
ATOM 911 N N . GLU A 1 122 ? 21.209 -2.666 25.120 1.00 21.81 114 GLU A N 1
ATOM 912 C CA . GLU A 1 122 ? 22.629 -2.874 24.843 1.00 22.02 114 GLU A CA 1
ATOM 913 C C . GLU A 1 122 ? 23.168 -1.794 23.917 1.00 26.08 114 GLU A C 1
ATOM 914 O O . GLU A 1 122 ? 24.263 -1.262 24.130 1.00 24.22 114 GLU A O 1
ATOM 920 N N . THR A 1 123 ? 22.412 -1.473 22.864 1.00 22.27 115 THR A N 1
ATOM 921 C CA . THR A 1 123 ? 22.878 -0.499 21.885 1.00 20.96 115 THR A CA 1
ATOM 922 C C . THR A 1 123 ? 22.932 0.892 22.492 1.00 19.24 115 THR A C 1
ATOM 923 O O . THR A 1 123 ? 23.872 1.652 22.230 1.00 21.84 115 THR A O 1
ATOM 927 N N . ALA A 1 124 ? 21.959 1.221 23.344 1.00 18.11 116 ALA A N 1
ATOM 928 C CA . ALA A 1 124 ? 21.957 2.529 23.986 1.00 20.82 116 ALA A CA 1
ATOM 929 C C . ALA A 1 124 ? 23.189 2.696 24.861 1.00 23.17 116 ALA A C 1
ATOM 930 O O . ALA A 1 124 ? 23.826 3.755 24.863 1.00 22.66 116 ALA A O 1
ATOM 932 N N . VAL A 1 125 ? 23.554 1.645 25.593 1.00 20.93 117 VAL A N 1
ATOM 933 C CA . VAL A 1 125 ? 24.721 1.725 26.465 1.00 25.85 117 VAL A CA 1
ATOM 934 C C . VAL A 1 125 ? 26.001 1.832 25.651 1.00 25.34 117 VAL A C 1
ATOM 935 O O . VAL A 1 125 ? 26.881 2.644 25.963 1.00 27.57 117 VAL A O 1
ATOM 939 N N . LYS A 1 126 ? 26.135 1.012 24.603 1.00 22.79 118 LYS A N 1
ATOM 940 C CA . LYS A 1 126 ? 27.306 1.119 23.735 1.00 22.82 118 LYS A CA 1
ATOM 941 C C . LYS A 1 126 ? 27.425 2.518 23.141 1.00 27.13 118 LYS A C 1
ATOM 942 O O . LYS A 1 126 ? 28.523 3.083 23.083 1.00 28.40 118 LYS A O 1
ATOM 948 N N . LEU A 1 127 ? 26.302 3.090 22.698 1.00 25.85 119 LEU A N 1
ATOM 949 C CA . LEU A 1 127 ? 26.317 4.438 22.144 1.00 25.84 119 LEU A CA 1
ATOM 950 C C . LEU A 1 127 ? 26.781 5.449 23.186 1.00 23.13 119 LEU A C 1
ATOM 951 O O . LEU A 1 127 ? 27.610 6.320 22.894 1.00 26.55 119 LEU A O 1
ATOM 956 N N . ALA A 1 128 ? 26.284 5.322 24.419 1.00 23.07 120 ALA A N 1
ATOM 957 C CA . ALA A 1 128 ? 26.672 6.250 25.474 1.00 22.56 120 ALA A CA 1
ATOM 958 C C . ALA A 1 128 ? 28.157 6.139 25.795 1.00 25.32 120 ALA A C 1
ATOM 959 O O . ALA A 1 128 ? 28.832 7.156 25.999 1.00 28.04 120 ALA A O 1
ATOM 961 N N . ARG A 1 129 ? 28.688 4.916 25.849 1.00 26.14 121 ARG A N 1
ATOM 962 C CA A ARG A 1 129 ? 30.118 4.737 26.085 0.63 26.26 121 ARG A CA 1
ATOM 963 C CA B ARG A 1 129 ? 30.114 4.767 26.101 0.36 27.17 121 ARG A CA 1
ATOM 964 C C . ARG A 1 129 ? 30.938 5.369 24.971 1.00 30.39 121 ARG A C 1
ATOM 965 O O . ARG A 1 129 ? 31.948 6.032 25.228 1.00 31.67 121 ARG A O 1
ATOM 980 N N . LYS A 1 130 ? 30.520 5.161 23.717 1.00 27.12 122 LYS A N 1
ATOM 981 C CA . LYS A 1 130 ? 31.259 5.739 22.596 1.00 27.88 122 LYS A CA 1
ATOM 982 C C . LYS A 1 130 ? 31.215 7.263 22.635 1.00 30.72 122 LYS A C 1
ATOM 983 O O . LYS A 1 130 ? 32.237 7.924 22.406 1.00 34.69 122 LYS A O 1
ATOM 985 N N . TRP A 1 131 ? 30.043 7.837 22.927 1.00 31.50 123 TRP A N 1
ATOM 986 C CA . TRP A 1 131 ? 29.949 9.281 23.125 1.00 34.17 123 TRP A CA 1
ATOM 987 C C . TRP A 1 131 ? 30.911 9.746 24.212 1.00 32.37 123 TRP A C 1
ATOM 988 O O . TRP A 1 131 ? 31.616 10.751 24.051 1.00 31.76 123 TRP A O 1
ATOM 999 N N . SER A 1 132 ? 30.953 9.020 25.333 1.00 29.94 124 SER A N 1
ATOM 1000 C CA . SER A 1 132 ? 31.798 9.421 26.451 1.00 32.18 124 SER A CA 1
ATOM 1001 C C . SER A 1 132 ? 33.271 9.352 26.096 1.00 32.49 124 SER A C 1
ATOM 1002 O O . SER A 1 132 ? 34.082 10.043 26.723 1.00 35.26 124 SER A O 1
ATOM 1005 N N . TYR A 1 133 ? 33.634 8.544 25.098 1.00 31.29 125 TYR A N 1
ATOM 1006 C CA . TYR A 1 133 ? 35.013 8.521 24.623 1.00 36.65 125 TYR A CA 1
ATOM 1007 C C . TYR A 1 133 ? 35.266 9.642 23.621 1.00 38.70 125 TYR A C 1
ATOM 1008 O O . TYR A 1 133 ? 36.238 10.396 23.751 1.00 45.86 125 TYR A O 1
ATOM 1017 N N . GLU A 1 134 ? 34.400 9.756 22.609 1.00 36.84 126 GLU A N 1
ATOM 1018 C CA . GLU A 1 134 ? 34.670 10.644 21.481 1.00 43.20 126 GLU A CA 1
ATOM 1019 C C . GLU A 1 134 ? 34.475 12.105 21.859 1.00 42.31 126 GLU A C 1
ATOM 1020 O O . GLU A 1 134 ? 35.233 12.974 21.409 1.00 46.82 126 GLU A O 1
ATOM 1026 N N . VAL A 1 135 ? 33.466 12.398 22.672 1.00 39.36 127 VAL A N 1
ATOM 1027 C CA . VAL A 1 135 ? 33.103 13.761 23.022 1.00 40.61 127 VAL A CA 1
ATOM 1028 C C . VAL A 1 135 ? 33.574 14.114 24.426 1.00 42.00 127 VAL A C 1
ATOM 1029 O O . VAL A 1 135 ? 34.230 15.135 24.631 1.00 43.50 127 VAL A O 1
ATOM 1033 N N . LYS A 1 136 ? 33.263 13.264 25.407 1.00 43.12 128 LYS A N 1
ATOM 1034 C CA . LYS A 1 136 ? 33.557 13.598 26.797 1.00 44.54 128 LYS A CA 1
ATOM 1035 C C . LYS A 1 136 ? 35.015 13.348 27.164 1.00 43.28 128 LYS A C 1
ATOM 1036 O O . LYS A 1 136 ? 35.564 14.069 28.004 1.00 46.20 128 LYS A O 1
ATOM 1042 N N . GLY A 1 137 ? 35.657 12.352 26.565 1.00 44.38 129 GLY A N 1
ATOM 1043 C CA . GLY A 1 137 ? 37.076 12.134 26.766 1.00 42.29 129 GLY A CA 1
ATOM 1044 C C . GLY A 1 137 ? 37.459 11.079 27.782 1.00 47.43 129 GLY A C 1
ATOM 1045 O O . GLY A 1 137 ? 38.616 11.065 28.220 1.00 49.99 129 GLY A O 1
ATOM 1046 N N . ILE A 1 138 ? 36.530 10.208 28.180 1.00 44.32 130 ILE A N 1
ATOM 1047 C CA . ILE A 1 138 ? 36.862 9.095 29.062 1.00 50.35 130 ILE A CA 1
ATOM 1048 C C . ILE A 1 138 ? 37.602 8.024 28.270 1.00 53.91 130 ILE A C 1
ATOM 1049 O O . ILE A 1 138 ? 37.335 7.808 27.082 1.00 55.15 130 ILE A O 1
ATOM 1054 N N . ALA A 1 139 ? 38.537 7.341 28.934 1.00 57.42 131 ALA A N 1
ATOM 1055 C CA . ALA A 1 139 ? 39.285 6.262 28.299 1.00 65.10 131 ALA A CA 1
ATOM 1056 C C . ALA A 1 139 ? 38.347 5.158 27.816 1.00 67.92 131 ALA A C 1
ATOM 1057 O O . ALA A 1 139 ? 37.278 4.925 28.386 1.00 64.65 131 ALA A O 1
ATOM 1059 N N . GLU A 1 140 ? 38.781 4.452 26.764 1.00 73.21 132 GLU A N 1
ATOM 1060 C CA . GLU A 1 140 ? 37.912 3.574 25.981 1.00 75.60 132 GLU A CA 1
ATOM 1061 C C . GLU A 1 140 ? 37.425 2.345 26.741 1.00 85.39 132 GLU A C 1
ATOM 1062 O O . GLU A 1 140 ? 36.585 1.610 26.212 1.00 90.24 132 GLU A O 1
ATOM 1064 N N . ASN A 1 141 ? 37.930 2.090 27.946 1.00 85.68 133 ASN A N 1
ATOM 1065 C CA . ASN A 1 141 ? 37.412 1.008 28.772 1.00 82.36 133 ASN A CA 1
ATOM 1066 C C . ASN A 1 141 ? 37.031 1.491 30.164 1.00 78.85 133 ASN A C 1
ATOM 1067 O O . ASN A 1 141 ? 36.776 0.663 31.046 1.00 84.01 133 ASN A O 1
ATOM 1069 N N . ALA A 1 142 ? 36.965 2.805 30.379 1.00 66.90 134 ALA A N 1
ATOM 1070 C CA . ALA A 1 142 ? 36.877 3.367 31.716 1.00 56.77 134 ALA A CA 1
ATOM 1071 C C . ALA A 1 142 ? 35.537 4.013 32.037 1.00 50.73 134 ALA A C 1
ATOM 1072 O O . ALA A 1 142 ? 35.334 4.421 33.186 1.00 53.09 134 ALA A O 1
ATOM 1074 N N . ALA A 1 143 ? 34.626 4.124 31.073 1.00 46.42 135 ALA A N 1
ATOM 1075 C CA . ALA A 1 143 ? 33.345 4.776 31.320 1.00 39.49 135 ALA A CA 1
ATOM 1076 C C . ALA A 1 143 ? 32.412 3.852 32.088 1.00 38.12 135 ALA A C 1
ATOM 1077 O O . ALA A 1 143 ? 32.403 2.638 31.876 1.00 42.27 135 ALA A O 1
ATOM 1079 N N . LYS A 1 144 ? 31.614 4.433 32.979 1.00 30.22 136 LYS A N 1
ATOM 1080 C CA . LYS A 1 144 ? 30.655 3.676 33.765 1.00 30.19 136 LYS A CA 1
ATOM 1081 C C . LYS A 1 144 ? 29.230 4.107 33.437 1.00 29.52 136 LYS A C 1
ATOM 1082 O O . LYS A 1 144 ? 28.979 5.238 33.004 1.00 29.07 136 LYS A O 1
ATOM 1088 N N . ILE A 1 145 ? 28.302 3.180 33.645 1.00 27.49 137 ILE A N 1
ATOM 1089 C CA . ILE A 1 145 ? 26.874 3.408 33.469 1.00 26.11 137 ILE A CA 1
ATOM 1090 C C . ILE A 1 145 ? 26.211 3.245 34.828 1.00 25.44 137 ILE A C 1
ATOM 1091 O O . ILE A 1 145 ? 26.387 2.210 35.478 1.00 26.11 137 ILE A O 1
ATOM 1096 N N . ILE A 1 146 ? 25.463 4.262 35.265 1.00 23.29 138 ILE A N 1
ATOM 1097 C CA . ILE A 1 146 ? 24.649 4.130 36.473 1.00 21.09 138 ILE A CA 1
ATOM 1098 C C . ILE A 1 146 ? 23.352 3.431 36.109 1.00 22.23 138 ILE A C 1
ATOM 1099 O O . ILE A 1 146 ? 22.682 3.817 35.149 1.00 22.93 138 ILE A O 1
ATOM 1104 N N . VAL A 1 147 ? 22.982 2.417 36.893 1.00 23.21 139 VAL A N 1
ATOM 1105 C CA . VAL A 1 147 ? 21.745 1.674 36.696 1.00 23.57 139 VAL A CA 1
ATOM 1106 C C . VAL A 1 147 ? 21.060 1.524 38.048 1.00 25.49 139 VAL A C 1
ATOM 1107 O O . VAL A 1 147 ? 21.680 1.693 39.097 1.00 23.74 139 VAL A O 1
ATOM 1111 N N . CYS A 1 148 ? 19.761 1.207 38.011 1.00 24.23 140 CYS A N 1
ATOM 1112 C CA . CYS A 1 148 ? 18.977 0.958 39.220 1.00 21.07 140 CYS A CA 1
ATOM 1113 C C . CYS A 1 148 ? 18.515 -0.485 39.343 1.00 22.51 140 CYS A C 1
ATOM 1114 O O . CYS A 1 148 ? 17.883 -0.835 40.346 1.00 31.22 140 CYS A O 1
ATOM 1117 N N . GLU A 1 149 ? 18.788 -1.316 38.343 1.00 26.13 141 GLU A N 1
ATOM 1118 C CA . GLU A 1 149 ? 18.366 -2.708 38.318 1.00 32.50 141 GLU A CA 1
ATOM 1119 C C . GLU A 1 149 ? 19.348 -3.460 37.428 1.00 32.10 141 GLU A C 1
ATOM 1120 O O . GLU A 1 149 ? 20.283 -2.875 36.877 1.00 30.32 141 GLU A O 1
ATOM 1126 N N . ASN A 1 150 ? 19.127 -4.766 37.280 1.00 37.73 142 ASN A N 1
ATOM 1127 C CA . ASN A 1 150 ? 20.020 -5.618 36.492 1.00 37.63 142 ASN A CA 1
ATOM 1128 C C . ASN A 1 150 ? 19.563 -5.616 35.032 1.00 39.91 142 ASN A C 1
ATOM 1129 O O . ASN A 1 150 ? 19.114 -6.621 34.481 1.00 37.18 142 ASN A O 1
ATOM 1134 N N . ASN A 1 151 ? 19.693 -4.443 34.399 1.00 40.38 143 ASN A N 1
ATOM 1135 C CA . ASN A 1 151 ? 19.238 -4.295 33.017 1.00 38.80 143 ASN A CA 1
ATOM 1136 C C . ASN A 1 151 ? 19.942 -5.256 32.061 1.00 45.53 143 ASN A C 1
ATOM 1137 O O . ASN A 1 151 ? 19.394 -5.559 30.994 1.00 43.29 143 ASN A O 1
ATOM 1142 N N . PHE A 1 152 ? 21.134 -5.750 32.414 1.00 44.87 144 PHE A N 1
ATOM 1143 C CA . PHE A 1 152 ? 21.923 -6.603 31.528 1.00 45.82 144 PHE A CA 1
ATOM 1144 C C . PHE A 1 152 ? 22.112 -8.007 32.089 1.00 45.88 144 PHE A C 1
ATOM 1145 O O . PHE A 1 152 ? 23.147 -8.640 31.861 1.00 50.57 144 PHE A O 1
ATOM 1153 N N . HIS A 1 153 ? 21.112 -8.500 32.816 1.00 41.89 145 HIS A N 1
ATOM 1154 C CA . HIS A 1 153 ? 21.130 -9.861 33.336 1.00 43.58 145 HIS A CA 1
ATOM 1155 C C . HIS A 1 153 ? 21.514 -10.860 32.250 1.00 50.34 145 HIS A C 1
ATOM 1156 O O . HIS A 1 153 ? 21.003 -10.806 31.129 1.00 52.84 145 HIS A O 1
ATOM 1163 N N . GLY A 1 154 ? 22.441 -11.761 32.584 1.00 44.62 146 GLY A N 1
ATOM 1164 C CA . GLY A 1 154 ? 22.855 -12.814 31.679 1.00 51.92 146 GLY A CA 1
ATOM 1165 C C . GLY A 1 154 ? 23.998 -12.467 30.747 1.00 59.23 146 GLY A C 1
ATOM 1166 O O . GLY A 1 154 ? 24.563 -13.375 30.121 1.00 54.12 146 GLY A O 1
ATOM 1167 N N . ARG A 1 155 ? 24.371 -11.189 30.641 1.00 63.94 147 ARG A N 1
ATOM 1168 C CA . ARG A 1 155 ? 25.394 -10.752 29.697 1.00 69.77 147 ARG A CA 1
ATOM 1169 C C . ARG A 1 155 ? 26.542 -10.015 30.378 1.00 72.19 147 ARG A C 1
ATOM 1170 O O . ARG A 1 155 ? 27.240 -9.231 29.727 1.00 72.33 147 ARG A O 1
ATOM 1178 N N . THR A 1 156 ? 26.756 -10.243 31.670 1.00 71.97 148 THR A N 1
ATOM 1179 C CA . THR A 1 156 ? 27.826 -9.582 32.400 1.00 75.23 148 THR A CA 1
ATOM 1180 C C . THR A 1 156 ? 28.659 -10.614 33.146 1.00 78.66 148 THR A C 1
ATOM 1181 O O . THR A 1 156 ? 28.205 -11.725 33.432 1.00 79.16 148 THR A O 1
ATOM 1185 N N . THR A 1 157 ? 29.897 -10.231 33.448 1.00 80.33 149 THR A N 1
ATOM 1186 C CA . THR A 1 157 ? 30.751 -10.981 34.358 1.00 79.67 149 THR A CA 1
ATOM 1187 C C . THR A 1 157 ? 30.669 -10.319 35.727 1.00 75.55 149 THR A C 1
ATOM 1188 O O . THR A 1 157 ? 30.969 -9.128 35.864 1.00 73.42 149 THR A O 1
ATOM 1192 N N . THR A 1 158 ? 30.241 -11.081 36.727 1.00 68.70 150 THR A N 1
ATOM 1193 C CA . THR A 1 158 ? 30.208 -10.612 38.104 1.00 60.69 150 THR A CA 1
ATOM 1194 C C . THR A 1 158 ? 31.193 -11.342 38.998 1.00 63.44 150 THR A C 1
ATOM 1195 O O . THR A 1 158 ? 31.788 -10.723 39.883 1.00 65.38 150 THR A O 1
ATOM 1197 N N . ILE A 1 159 ? 31.390 -12.640 38.772 1.00 67.40 151 ILE A N 1
ATOM 1198 C CA . ILE A 1 159 ? 32.280 -13.464 39.590 1.00 74.38 151 ILE A CA 1
ATOM 1199 C C . ILE A 1 159 ? 33.408 -14.047 38.739 1.00 71.07 151 ILE A C 1
ATOM 1200 O O . ILE A 1 159 ? 34.559 -14.126 39.176 1.00 65.49 151 ILE A O 1
ATOM 1205 N N . PHE A 1 162 ? 30.214 -14.951 35.255 1.00 65.53 154 PHE A N 1
ATOM 1206 C CA . PHE A 1 162 ? 30.636 -15.223 33.883 1.00 62.13 154 PHE A CA 1
ATOM 1207 C C . PHE A 1 162 ? 29.569 -14.800 32.877 1.00 62.02 154 PHE A C 1
ATOM 1208 O O . PHE A 1 162 ? 28.388 -15.108 33.043 1.00 56.47 154 PHE A O 1
ATOM 1210 N N . SER A 1 163 ? 29.996 -14.089 31.836 1.00 62.76 155 SER A N 1
ATOM 1211 C CA . SER A 1 163 ? 29.105 -13.694 30.755 1.00 58.95 155 SER A CA 1
ATOM 1212 C C . SER A 1 163 ? 28.892 -14.848 29.782 1.00 56.71 155 SER A C 1
ATOM 1213 O O . SER A 1 163 ? 29.762 -15.702 29.597 1.00 57.97 155 SER A O 1
ATOM 1216 N N . ASN A 1 164 ? 27.722 -14.859 29.147 1.00 57.61 156 ASN A N 1
ATOM 1217 C CA . ASN A 1 164 ? 27.382 -15.903 28.188 1.00 53.83 156 ASN A CA 1
ATOM 1218 C C . ASN A 1 164 ? 27.688 -15.520 26.743 1.00 51.59 156 ASN A C 1
ATOM 1219 O O . ASN A 1 164 ? 27.570 -16.372 25.854 1.00 51.21 156 ASN A O 1
ATOM 1224 N N . ASP A 1 165 ? 28.074 -14.271 26.484 1.00 50.38 157 ASP A N 1
ATOM 1225 C CA . ASP A 1 165 ? 28.373 -13.823 25.131 1.00 49.96 157 ASP A CA 1
ATOM 1226 C C . ASP A 1 165 ? 29.846 -14.072 24.831 1.00 56.80 157 ASP A C 1
ATOM 1227 O O . ASP A 1 165 ? 30.707 -13.410 25.431 1.00 67.82 157 ASP A O 1
ATOM 1232 N N . PRO A 1 166 ? 30.186 -14.988 23.917 1.00 60.78 158 PRO A N 1
ATOM 1233 C CA . PRO A 1 166 ? 31.609 -15.243 23.641 1.00 63.58 158 PRO A CA 1
ATOM 1234 C C . PRO A 1 166 ? 32.286 -14.129 22.864 1.00 74.28 158 PRO A C 1
ATOM 1235 O O . PRO A 1 166 ? 33.511 -13.984 22.959 1.00 79.26 158 PRO A O 1
ATOM 1239 N N . ASP A 1 167 ? 31.537 -13.345 22.095 1.00 78.80 159 ASP A N 1
ATOM 1240 C CA . ASP A 1 167 ? 32.111 -12.232 21.347 1.00 78.75 159 ASP A CA 1
ATOM 1241 C C . ASP A 1 167 ? 31.857 -10.903 22.052 1.00 74.65 159 ASP A C 1
ATOM 1242 O O . ASP A 1 167 ? 32.026 -10.790 23.267 1.00 75.37 159 ASP A O 1
ATOM 1247 N N . GLY A 1 173 ? 30.691 -6.420 48.467 1.00 82.59 165 GLY A N 1
ATOM 1248 C CA . GLY A 1 173 ? 29.526 -6.817 47.696 1.00 83.45 165 GLY A CA 1
ATOM 1249 C C . GLY A 1 173 ? 29.838 -7.076 46.235 1.00 86.59 165 GLY A C 1
ATOM 1250 O O . GLY A 1 173 ? 30.833 -6.572 45.713 1.00 85.37 165 GLY A O 1
ATOM 1251 N N . PRO A 1 174 ? 28.998 -7.872 45.574 1.00 90.56 166 PRO A N 1
ATOM 1252 C CA . PRO A 1 174 ? 29.211 -8.139 44.146 1.00 89.55 166 PRO A CA 1
ATOM 1253 C C . PRO A 1 174 ? 29.029 -6.879 43.315 1.00 83.60 166 PRO A C 1
ATOM 1254 O O . PRO A 1 174 ? 28.086 -6.110 43.514 1.00 86.30 166 PRO A O 1
ATOM 1258 N N . PHE A 1 175 ? 29.949 -6.673 42.376 1.00 73.28 167 PHE A N 1
ATOM 1259 C CA . PHE A 1 175 ? 29.929 -5.512 41.499 1.00 61.34 167 PHE A CA 1
ATOM 1260 C C . PHE A 1 175 ? 30.095 -5.963 40.056 1.00 57.87 167 PHE A C 1
ATOM 1261 O O . PHE A 1 175 ? 30.841 -6.906 39.773 1.00 61.89 167 PHE A O 1
ATOM 1263 N N . THR A 1 176 ? 29.393 -5.288 39.147 1.00 52.67 168 THR A N 1
ATOM 1264 C CA . THR A 1 176 ? 29.523 -5.563 37.725 1.00 52.47 168 THR A CA 1
ATOM 1265 C C . THR A 1 176 ? 30.454 -4.529 37.115 1.00 47.83 168 THR A C 1
ATOM 1266 O O . THR A 1 176 ? 30.100 -3.341 37.076 1.00 44.41 168 THR A O 1
ATOM 1268 N N . PRO A 1 177 ? 31.647 -4.910 36.662 1.00 47.40 169 PRO A N 1
ATOM 1269 C CA . PRO A 1 177 ? 32.540 -3.940 36.016 1.00 43.58 169 PRO A CA 1
ATOM 1270 C C . PRO A 1 177 ? 31.838 -3.176 34.900 1.00 40.54 169 PRO A C 1
ATOM 1271 O O . PRO A 1 177 ? 31.107 -3.747 34.090 1.00 40.58 169 PRO A O 1
ATOM 1275 N N . GLY A 1 178 ? 32.058 -1.863 34.874 1.00 35.61 170 GLY A N 1
ATOM 1276 C CA . GLY A 1 178 ? 31.414 -0.998 33.919 1.00 36.42 170 GLY A CA 1
ATOM 1277 C C . GLY A 1 178 ? 30.131 -0.361 34.402 1.00 37.72 170 GLY A C 1
ATOM 1278 O O . GLY A 1 178 ? 29.614 0.537 33.726 1.00 35.65 170 GLY A O 1
ATOM 1279 N N . PHE A 1 179 ? 29.608 -0.783 35.554 1.00 34.71 171 PHE A N 1
ATOM 1280 C CA . PHE A 1 179 ? 28.320 -0.312 36.039 1.00 33.07 171 PHE A CA 1
ATOM 1281 C C . PHE A 1 179 ? 28.415 0.101 37.496 1.00 32.73 171 PHE A C 1
ATOM 1282 O O . PHE A 1 179 ? 29.206 -0.446 38.270 1.00 37.84 171 PHE A O 1
ATOM 1290 N N . ILE A 1 180 ? 27.595 1.084 37.856 1.00 29.83 172 ILE A N 1
ATOM 1291 C CA . ILE A 1 180 ? 27.361 1.466 39.241 1.00 31.77 172 ILE A CA 1
ATOM 1292 C C . ILE A 1 180 ? 25.877 1.281 39.504 1.00 33.89 172 ILE A C 1
ATOM 1293 O O . ILE A 1 180 ? 25.043 1.931 38.859 1.00 29.29 172 ILE A O 1
ATOM 1298 N N . ARG A 1 181 ? 25.543 0.392 40.432 1.00 32.47 173 ARG A N 1
ATOM 1299 C CA . ARG A 1 181 ? 24.152 0.108 40.758 1.00 31.53 173 ARG A CA 1
ATOM 1300 C C . ARG A 1 181 ? 23.759 0.904 41.995 1.00 28.57 173 ARG A C 1
ATOM 1301 O O . ARG A 1 181 ? 24.426 0.817 43.031 1.00 32.11 173 ARG A O 1
ATOM 1309 N N . ILE A 1 182 ? 22.693 1.683 41.875 1.00 26.95 174 ILE A N 1
ATOM 1310 C CA . ILE A 1 182 ? 22.137 2.447 42.989 1.00 25.12 174 ILE A CA 1
ATOM 1311 C C . ILE A 1 182 ? 20.688 2.017 43.155 1.00 26.97 174 ILE A C 1
ATOM 1312 O O . ILE A 1 182 ? 20.100 1.403 42.250 1.00 27.50 174 ILE A O 1
ATOM 1317 N N . PRO A 1 183 ? 20.077 2.315 44.298 1.00 25.51 175 PRO A N 1
ATOM 1318 C CA . PRO A 1 183 ? 18.646 2.032 44.444 1.00 26.29 175 PRO A CA 1
ATOM 1319 C C . PRO A 1 183 ? 17.819 2.850 43.464 1.00 28.75 175 PRO A C 1
ATOM 1320 O O . PRO A 1 183 ? 18.175 3.972 43.090 1.00 26.40 175 PRO A O 1
ATOM 1324 N N . TYR A 1 184 ? 16.713 2.258 43.030 1.00 23.97 176 TYR A N 1
ATOM 1325 C CA . TYR A 1 184 ? 15.720 2.996 42.268 1.00 22.54 176 TYR A CA 1
ATOM 1326 C C . TYR A 1 184 ? 15.074 4.066 43.145 1.00 25.15 176 TYR A C 1
ATOM 1327 O O . TYR A 1 184 ? 15.029 3.943 44.373 1.00 25.65 176 TYR A O 1
ATOM 1336 N N . ASN A 1 185 ? 14.578 5.129 42.505 1.00 23.85 177 ASN A N 1
ATOM 1337 C CA . ASN A 1 185 ? 13.794 6.157 43.200 1.00 25.24 177 ASN A CA 1
ATOM 1338 C C . ASN A 1 185 ? 14.585 6.781 44.356 1.00 26.13 177 ASN A C 1
ATOM 1339 O O . ASN A 1 185 ? 14.054 7.007 45.445 1.00 26.17 177 ASN A O 1
ATOM 1344 N N . ASP A 1 186 ? 15.873 7.062 44.124 1.00 25.12 178 ASP A N 1
ATOM 1345 C CA . ASP A 1 186 ? 16.775 7.525 45.186 1.00 25.08 178 ASP A CA 1
ATOM 1346 C C . ASP A 1 186 ? 17.648 8.645 44.615 1.00 25.84 178 ASP A C 1
ATOM 1347 O O . ASP A 1 186 ? 18.751 8.401 44.115 1.00 26.62 178 ASP A O 1
ATOM 1352 N N . ILE A 1 187 ? 17.148 9.877 44.713 1.00 27.18 179 ILE A N 1
ATOM 1353 C CA . ILE A 1 187 ? 17.875 11.020 44.173 1.00 25.56 179 ILE A CA 1
ATOM 1354 C C . ILE A 1 187 ? 19.174 11.240 44.935 1.00 25.28 179 ILE A C 1
ATOM 1355 O O . ILE A 1 187 ? 20.207 11.575 44.341 1.00 28.55 179 ILE A O 1
ATOM 1360 N N . ALA A 1 188 ? 19.147 11.059 46.258 1.00 26.98 180 ALA A N 1
ATOM 1361 C CA . ALA A 1 188 ? 20.356 11.264 47.050 1.00 29.71 180 ALA A CA 1
ATOM 1362 C C . ALA A 1 188 ? 21.473 10.327 46.605 1.00 29.99 180 ALA A C 1
ATOM 1363 O O . ALA A 1 188 ? 22.642 10.727 46.539 1.00 31.10 180 ALA A O 1
ATOM 1365 N N . ALA A 1 189 ? 21.135 9.074 46.291 1.00 28.24 181 ALA A N 1
ATOM 1366 C CA . ALA A 1 189 ? 22.164 8.133 45.866 1.00 29.01 181 ALA A CA 1
ATOM 1367 C C . ALA A 1 189 ? 22.734 8.526 44.512 1.00 27.53 181 ALA A C 1
ATOM 1368 O O . ALA A 1 189 ? 23.939 8.386 44.279 1.00 29.16 181 ALA A O 1
ATOM 1370 N N . LEU A 1 190 ? 21.879 9.008 43.608 1.00 23.96 182 LEU A N 1
ATOM 1371 C CA . LEU A 1 190 ? 22.345 9.472 42.302 1.00 26.79 182 LEU A CA 1
ATOM 1372 C C . LEU A 1 190 ? 23.241 10.696 42.443 1.00 25.42 182 LEU A C 1
ATOM 1373 O O . LEU A 1 190 ? 24.312 10.770 41.829 1.00 26.92 182 LEU A O 1
ATOM 1378 N N . GLU A 1 191 ? 22.810 11.679 43.239 1.00 24.79 183 GLU A N 1
ATOM 1379 C CA . GLU A 1 191 ? 23.628 12.871 43.441 1.00 26.19 183 GLU A CA 1
ATOM 1380 C C . GLU A 1 191 ? 24.959 12.527 44.093 1.00 28.95 183 GLU A C 1
ATOM 1381 O O . GLU A 1 191 ? 25.981 13.152 43.788 1.00 29.40 183 GLU A O 1
ATOM 1387 N N . GLU A 1 192 ? 24.971 11.528 44.975 1.00 30.28 184 GLU A N 1
ATOM 1388 C CA . GLU A 1 192 ? 26.212 11.126 45.631 1.00 30.83 184 GLU A CA 1
ATOM 1389 C C . GLU A 1 192 ? 27.210 10.575 44.619 1.00 33.01 184 GLU A C 1
ATOM 1390 O O . GLU A 1 192 ? 28.398 10.923 44.644 1.00 34.79 184 GLU A O 1
ATOM 1396 N N . VAL A 1 193 ? 26.743 9.713 43.714 1.00 29.80 185 VAL A N 1
ATOM 1397 C CA . VAL A 1 193 ? 27.624 9.158 42.691 1.00 25.42 185 VAL A CA 1
ATOM 1398 C C . VAL A 1 193 ? 28.115 10.260 41.757 1.00 29.88 185 VAL A C 1
ATOM 1399 O O . VAL A 1 193 ? 29.310 10.356 41.449 1.00 30.42 185 VAL A O 1
ATOM 1403 N N . LEU A 1 194 ? 27.196 11.112 41.293 1.00 26.13 186 LEU A N 1
ATOM 1404 C CA . LEU A 1 194 ? 27.568 12.168 40.357 1.00 28.67 186 LEU A CA 1
ATOM 1405 C C . LEU A 1 194 ? 28.539 13.159 40.984 1.00 32.61 186 LEU A C 1
ATOM 1406 O O . LEU A 1 194 ? 29.515 13.571 40.344 1.00 29.26 186 LEU A O 1
ATOM 1411 N N . SER A 1 195 ? 28.294 13.563 42.232 1.00 27.38 187 SER A N 1
ATOM 1412 C CA . SER A 1 195 ? 29.183 14.542 42.849 1.00 30.23 187 SER A CA 1
ATOM 1413 C C . SER A 1 195 ? 30.592 13.986 43.013 1.00 36.35 187 SER A C 1
ATOM 1414 O O . SER A 1 195 ? 31.571 14.740 42.946 1.00 39.07 187 SER A O 1
ATOM 1417 N N . LYS A 1 196 ? 30.722 12.672 43.187 1.00 29.34 188 LYS A N 1
ATOM 1418 C CA . LYS A 1 196 ? 32.029 12.090 43.473 1.00 34.83 188 LYS A CA 1
ATOM 1419 C C . LYS A 1 196 ? 32.802 11.666 42.229 1.00 31.26 188 LYS A C 1
ATOM 1420 O O . LYS A 1 196 ? 34.036 11.750 42.227 1.00 33.26 188 LYS A O 1
ATOM 1426 N N . GLU A 1 197 ? 32.136 11.209 41.169 1.00 31.65 189 GLU A N 1
ATOM 1427 C CA . GLU A 1 197 ? 32.892 10.635 40.058 1.00 32.97 189 GLU A CA 1
ATOM 1428 C C . GLU A 1 197 ? 32.152 10.789 38.735 1.00 29.69 189 GLU A C 1
ATOM 1429 O O . GLU A 1 197 ? 32.252 9.928 37.855 1.00 30.86 189 GLU A O 1
ATOM 1435 N N . ALA A 1 198 ? 31.431 11.902 38.559 1.00 30.09 190 ALA A N 1
ATOM 1436 C CA . ALA A 1 198 ? 30.745 12.131 37.286 1.00 28.23 190 ALA A CA 1
ATOM 1437 C C . ALA A 1 198 ? 31.712 12.083 36.108 1.00 25.95 190 ALA A C 1
ATOM 1438 O O . ALA A 1 198 ? 31.310 11.735 34.993 1.00 32.45 190 ALA A O 1
ATOM 1440 N N . GLY A 1 199 ? 32.983 12.423 36.336 1.00 28.52 191 GLY A N 1
ATOM 1441 C CA . GLY A 1 199 ? 33.975 12.370 35.274 1.00 33.39 191 GLY A CA 1
ATOM 1442 C C . GLY A 1 199 ? 34.163 10.990 34.678 1.00 35.17 191 GLY A C 1
ATOM 1443 O O . GLY A 1 199 ? 34.597 10.874 33.526 1.00 36.64 191 GLY A O 1
ATOM 1444 N N . ASN A 1 200 ? 33.850 9.940 35.436 1.00 32.97 192 ASN A N 1
ATOM 1445 C CA . ASN A 1 200 ? 33.964 8.562 34.967 1.00 35.09 192 ASN A CA 1
ATOM 1446 C C . ASN A 1 200 ? 32.685 8.030 34.343 1.00 30.25 192 ASN A C 1
ATOM 1447 O O . ASN A 1 200 ? 32.695 6.913 33.822 1.00 34.66 192 ASN A O 1
ATOM 1452 N N . ILE A 1 201 ? 31.592 8.780 34.385 1.00 29.27 193 ILE A N 1
ATOM 1453 C CA A ILE A 1 201 ? 30.258 8.257 34.099 0.50 27.82 193 ILE A CA 1
ATOM 1454 C CA B ILE A 1 201 ? 30.273 8.238 34.088 0.50 27.80 193 ILE A CA 1
ATOM 1455 C C . ILE A 1 201 ? 29.828 8.691 32.706 1.00 29.01 193 ILE A C 1
ATOM 1456 O O . ILE A 1 201 ? 29.852 9.887 32.388 1.00 27.36 193 ILE A O 1
ATOM 1465 N N . ALA A 1 202 ? 29.412 7.726 31.884 1.00 27.17 194 ALA A N 1
ATOM 1466 C CA . ALA A 1 202 ? 28.884 8.042 30.565 1.00 29.22 194 ALA A CA 1
ATOM 1467 C C . ALA A 1 202 ? 27.403 8.388 30.624 1.00 27.13 194 ALA A C 1
ATOM 1468 O O . ALA A 1 202 ? 26.945 9.284 29.907 1.00 23.46 194 ALA A O 1
ATOM 1470 N N . ALA A 1 203 ? 26.638 7.684 31.454 1.00 22.87 195 ALA A N 1
ATOM 1471 C CA . ALA A 1 203 ? 25.187 7.789 31.389 1.00 21.75 195 ALA A CA 1
ATOM 1472 C C . ALA A 1 203 ? 24.557 7.236 32.659 1.00 19.15 195 ALA A C 1
ATOM 1473 O O . ALA A 1 203 ? 25.167 6.452 33.393 1.00 23.41 195 ALA A O 1
ATOM 1475 N N . PHE A 1 204 ? 23.320 7.674 32.895 1.00 21.08 196 PHE A N 1
ATOM 1476 C CA . PHE A 1 204 ? 22.377 7.089 33.845 1.00 17.51 196 PHE A CA 1
ATOM 1477 C C . PHE A 1 204 ? 21.290 6.440 33.007 1.00 19.49 196 PHE A C 1
ATOM 1478 O O . PHE A 1 204 ? 20.655 7.125 32.197 1.00 22.06 196 PHE A O 1
ATOM 1486 N N . LEU A 1 205 ? 21.111 5.124 33.162 1.00 18.61 197 LEU A N 1
ATOM 1487 C CA . LEU A 1 205 ? 20.113 4.357 32.425 1.00 18.97 197 LEU A CA 1
ATOM 1488 C C . LEU A 1 205 ? 18.990 4.002 33.394 1.00 18.95 197 LEU A C 1
ATOM 1489 O O . LEU A 1 205 ? 19.230 3.292 34.376 1.00 20.16 197 LEU A O 1
ATOM 1494 N N . VAL A 1 206 ? 17.777 4.494 33.129 1.00 17.14 198 VAL A N 1
ATOM 1495 C CA . VAL A 1 206 ? 16.697 4.336 34.104 1.00 16.01 198 VAL A CA 1
ATOM 1496 C C . VAL A 1 206 ? 15.360 4.162 33.391 1.00 19.66 198 VAL A C 1
ATOM 1497 O O . VAL A 1 206 ? 15.104 4.777 32.353 1.00 16.78 198 VAL A O 1
ATOM 1501 N N . GLU A 1 207 ? 14.504 3.304 33.954 1.00 17.05 199 GLU A N 1
ATOM 1502 C CA . GLU A 1 207 ? 13.117 3.180 33.504 1.00 16.83 199 GLU A CA 1
ATOM 1503 C C . GLU A 1 207 ? 12.236 4.182 34.244 1.00 16.60 199 GLU A C 1
ATOM 1504 O O . GLU A 1 207 ? 12.351 4.313 35.472 1.00 18.42 199 GLU A O 1
ATOM 1510 N N . PRO A 1 208 ? 11.322 4.871 33.549 1.00 15.63 200 PRO A N 1
ATOM 1511 C CA . PRO A 1 208 ? 10.432 5.816 34.252 1.00 17.47 200 PRO A CA 1
ATOM 1512 C C . PRO A 1 208 ? 9.515 5.128 35.252 1.00 15.54 200 PRO A C 1
ATOM 1513 O O . PRO A 1 208 ? 9.059 5.777 36.204 1.00 17.51 200 PRO A O 1
ATOM 1517 N N . ILE A 1 209 ? 9.236 3.843 35.047 1.00 15.41 201 ILE A N 1
ATOM 1518 C CA . ILE A 1 209 ? 8.548 2.959 35.995 1.00 17.36 201 ILE A CA 1
ATOM 1519 C C . ILE A 1 209 ? 9.251 1.619 35.883 1.00 20.47 201 ILE A C 1
ATOM 1520 O O . ILE A 1 209 ? 9.441 1.117 34.770 1.00 19.36 201 ILE A O 1
ATOM 1525 N N . GLN A 1 210 ? 9.659 1.034 37.008 1.00 19.53 202 GLN A N 1
ATOM 1526 C CA . GLN A 1 210 ? 10.304 -0.274 36.932 1.00 21.57 202 GLN A CA 1
ATOM 1527 C C . GLN A 1 210 ? 9.252 -1.370 36.896 1.00 30.78 202 GLN A C 1
ATOM 1528 O O . GLN A 1 210 ? 8.400 -1.445 37.786 1.00 28.32 202 GLN A O 1
ATOM 1534 N N . GLY A 1 211 ? 9.325 -2.241 35.887 1.00 29.48 203 GLY A N 1
ATOM 1535 C CA . GLY A 1 211 ? 8.299 -3.253 35.715 1.00 36.91 203 GLY A CA 1
ATOM 1536 C C . GLY A 1 211 ? 8.760 -4.681 35.929 1.00 44.88 203 GLY A C 1
ATOM 1537 O O . GLY A 1 211 ? 7.975 -5.623 35.776 1.00 52.41 203 GLY A O 1
ATOM 1538 N N . GLU A 1 212 ? 10.027 -4.853 36.307 1.00 37.21 204 GLU A N 1
ATOM 1539 C CA . GLU A 1 212 ? 10.609 -6.191 36.376 1.00 39.83 204 GLU A CA 1
ATOM 1540 C C . GLU A 1 212 ? 10.033 -6.989 37.539 1.00 46.94 204 GLU A C 1
ATOM 1541 O O . GLU A 1 212 ? 9.687 -8.167 37.386 1.00 49.19 204 GLU A O 1
ATOM 1543 N N . ALA A 1 213 ? 9.937 -6.369 38.715 1.00 46.85 205 ALA A N 1
ATOM 1544 C CA . ALA A 1 213 ? 9.467 -7.041 39.921 1.00 49.33 205 ALA A CA 1
ATOM 1545 C C . ALA A 1 213 ? 8.054 -6.608 40.304 1.00 52.42 205 ALA A C 1
ATOM 1546 O O . ALA A 1 213 ? 7.668 -6.695 41.471 1.00 55.45 205 ALA A O 1
ATOM 1548 N N . GLY A 1 214 ? 7.272 -6.159 39.326 1.00 42.16 206 GLY A N 1
ATOM 1549 C CA . GLY A 1 214 ? 5.947 -5.622 39.569 1.00 36.52 206 GLY A CA 1
ATOM 1550 C C . GLY A 1 214 ? 5.750 -4.305 38.847 1.00 37.87 206 GLY A C 1
ATOM 1551 O O . GLY A 1 214 ? 6.028 -4.201 37.649 1.00 35.01 206 GLY A O 1
ATOM 1552 N N . VAL A 1 215 ? 5.261 -3.291 39.556 1.00 28.66 207 VAL A N 1
ATOM 1553 C CA . VAL A 1 215 ? 5.187 -1.937 39.013 1.00 23.24 207 VAL A CA 1
ATOM 1554 C C . VAL A 1 215 ? 5.675 -0.992 40.102 1.00 28.66 207 VAL A C 1
ATOM 1555 O O . VAL A 1 215 ? 4.993 -0.792 41.115 1.00 33.10 207 VAL A O 1
ATOM 1559 N N . TYR A 1 216 ? 6.880 -0.460 39.943 1.00 23.18 208 TYR A N 1
ATOM 1560 C CA . TYR A 1 216 ? 7.467 0.457 40.922 1.00 25.40 208 TYR A CA 1
ATOM 1561 C C . TYR A 1 216 ? 7.426 1.850 40.305 1.00 23.05 208 TYR A C 1
ATOM 1562 O O . TYR A 1 216 ? 8.258 2.187 39.455 1.00 21.33 208 TYR A O 1
ATOM 1571 N N . VAL A 1 217 ? 6.451 2.650 40.728 1.00 19.53 209 VAL A N 1
ATOM 1572 C CA . VAL A 1 217 ? 6.334 4.040 40.299 1.00 23.66 209 VAL A CA 1
ATOM 1573 C C . VAL A 1 217 ? 7.211 4.891 41.214 1.00 19.02 209 VAL A C 1
ATOM 1574 O O . VAL A 1 217 ? 7.008 4.866 42.441 1.00 21.75 209 VAL A O 1
ATOM 1578 N N . PRO A 1 218 ? 8.147 5.669 40.680 1.00 18.85 210 PRO A N 1
ATOM 1579 C CA . PRO A 1 218 ? 8.999 6.503 41.534 1.00 20.87 210 PRO A CA 1
ATOM 1580 C C . PRO A 1 218 ? 8.244 7.735 42.030 1.00 20.01 210 PRO A C 1
ATOM 1581 O O . PRO A 1 218 ? 7.147 8.063 41.567 1.00 22.17 210 PRO A O 1
ATOM 1585 N N . ASN A 1 219 ? 8.849 8.410 43.005 1.00 21.03 211 ASN A N 1
ATOM 1586 C CA . ASN A 1 219 ? 8.258 9.636 43.528 1.00 25.67 211 ASN A CA 1
ATOM 1587 C C . ASN A 1 219 ? 8.065 10.649 42.408 1.00 26.02 211 ASN A C 1
ATOM 1588 O O . ASN A 1 219 ? 8.850 10.717 41.458 1.00 24.61 211 ASN A O 1
ATOM 1593 N N . GLU A 1 220 ? 7.006 11.448 42.537 1.00 31.72 212 GLU A N 1
ATOM 1594 C CA . GLU A 1 220 ? 6.807 12.586 41.651 1.00 27.27 212 GLU A CA 1
ATOM 1595 C C . GLU A 1 220 ? 8.051 13.457 41.644 1.00 22.45 212 GLU A C 1
ATOM 1596 O O . GLU A 1 220 ? 8.567 13.824 42.704 1.00 26.46 212 GLU A O 1
ATOM 1602 N N . GLY A 1 221 ? 8.525 13.786 40.445 1.00 23.28 213 GLY A N 1
ATOM 1603 C CA . GLY A 1 221 ? 9.691 14.629 40.287 1.00 26.90 213 GLY A CA 1
ATOM 1604 C C . GLY A 1 221 ? 11.007 13.889 40.155 1.00 23.69 213 GLY A C 1
ATOM 1605 O O . GLY A 1 221 ? 12.028 14.518 39.835 1.00 22.00 213 GLY A O 1
ATOM 1606 N N . PHE A 1 222 ? 11.017 12.576 40.391 1.00 22.43 214 PHE A N 1
ATOM 1607 C CA . PHE A 1 222 ? 12.258 11.812 40.352 1.00 20.66 214 PHE A CA 1
ATOM 1608 C C . PHE A 1 222 ? 12.904 11.859 38.975 1.00 21.30 214 PHE A C 1
ATOM 1609 O O . PHE A 1 222 ? 14.120 12.056 38.853 1.00 19.97 214 PHE A O 1
ATOM 1617 N N . LEU A 1 223 ? 12.113 11.646 37.920 1.00 17.44 215 LEU A N 1
ATOM 1618 C CA . LEU A 1 223 ? 12.705 11.580 36.589 1.00 16.11 215 LEU A CA 1
ATOM 1619 C C . LEU A 1 223 ? 13.264 12.933 36.186 1.00 17.95 215 LEU A C 1
ATOM 1620 O O . LEU A 1 223 ? 14.351 13.015 35.596 1.00 19.26 215 LEU A O 1
ATOM 1625 N N . LYS A 1 224 ? 12.523 14.000 36.478 1.00 16.81 216 LYS A N 1
ATOM 1626 C CA . LYS A 1 224 ? 12.977 15.330 36.092 1.00 17.82 216 LYS A CA 1
ATOM 1627 C C . LYS A 1 224 ? 14.230 15.716 36.867 1.00 19.03 216 LYS A C 1
ATOM 1628 O O . LYS A 1 224 ? 15.186 16.241 36.284 1.00 18.99 216 LYS A O 1
ATOM 1634 N N . GLN A 1 225 ? 14.249 15.472 38.182 1.00 18.20 217 GLN A N 1
ATOM 1635 C CA . GLN A 1 225 ? 15.451 15.792 38.953 1.00 20.20 217 GLN A CA 1
ATOM 1636 C C . GLN A 1 225 ? 16.651 14.971 38.480 1.00 21.60 217 GLN A C 1
ATOM 1637 O O . GLN A 1 225 ? 17.767 15.497 38.369 1.00 20.61 217 GLN A O 1
ATOM 1643 N N . SER A 1 226 ? 16.444 13.684 38.187 1.00 19.43 218 SER A N 1
ATOM 1644 C CA . SER A 1 226 ? 17.524 12.849 37.663 1.00 18.43 218 SER A CA 1
ATOM 1645 C C . SER A 1 226 ? 18.060 13.413 36.355 1.00 20.52 218 SER A C 1
ATOM 1646 O O . SER A 1 226 ? 19.279 13.496 36.147 1.00 20.51 218 SER A O 1
ATOM 1649 N N . SER A 1 227 ? 17.152 13.784 35.450 1.00 16.84 219 SER A N 1
ATOM 1650 C CA A SER A 1 227 ? 17.552 14.325 34.152 0.72 18.19 219 SER A CA 1
ATOM 1651 C CA B SER A 1 227 ? 17.577 14.310 34.157 0.28 18.34 219 SER A CA 1
ATOM 1652 C C . SER A 1 227 ? 18.351 15.609 34.324 1.00 20.59 219 SER A C 1
ATOM 1653 O O . SER A 1 227 ? 19.364 15.826 33.642 1.00 21.37 219 SER A O 1
ATOM 1658 N N . GLU A 1 228 ? 17.912 16.476 35.241 1.00 18.08 220 GLU A N 1
ATOM 1659 C CA . GLU A 1 228 ? 18.605 17.742 35.451 1.00 17.19 220 GLU A CA 1
ATOM 1660 C C . GLU A 1 228 ? 19.973 17.523 36.078 1.00 19.62 220 GLU A C 1
ATOM 1661 O O . GLU A 1 228 ? 20.945 18.196 35.712 1.00 23.68 220 GLU A O 1
ATOM 1667 N N . LEU A 1 229 ? 20.074 16.579 37.016 1.00 18.92 221 LEU A N 1
ATOM 1668 C CA . LEU A 1 229 ? 21.368 16.308 37.638 1.00 21.33 221 LEU A CA 1
ATOM 1669 C C . LEU A 1 229 ? 22.355 15.759 36.614 1.00 23.59 221 LEU A C 1
ATOM 1670 O O . LEU A 1 229 ? 23.547 16.094 36.644 1.00 24.02 221 LEU A O 1
ATOM 1675 N N . CYS A 1 230 ? 21.874 14.916 35.700 1.00 22.55 222 CYS A N 1
ATOM 1676 C CA . CYS A 1 230 ? 22.751 14.364 34.674 1.00 20.15 222 CYS A CA 1
ATOM 1677 C C . CYS A 1 230 ? 23.279 15.459 33.762 1.00 24.68 222 CYS A C 1
ATOM 1678 O O . CYS A 1 230 ? 24.480 15.512 33.472 1.00 24.00 222 CYS A O 1
ATOM 1681 N N . LYS A 1 231 ? 22.398 16.355 33.308 1.00 21.77 223 LYS A N 1
ATOM 1682 C CA . LYS A 1 231 ? 22.861 17.464 32.478 1.00 25.92 223 LYS A CA 1
ATOM 1683 C C . LYS A 1 231 ? 23.887 18.318 33.214 1.00 23.03 223 LYS A C 1
ATOM 1684 O O . LYS A 1 231 ? 24.911 18.709 32.639 1.00 25.43 223 LYS A O 1
ATOM 1690 N N . LYS A 1 232 ? 23.623 18.633 34.486 1.00 22.38 224 LYS A N 1
ATOM 1691 C CA . LYS A 1 232 ? 24.547 19.468 35.244 1.00 26.63 224 LYS A CA 1
ATOM 1692 C C . LYS A 1 232 ? 25.942 18.858 35.299 1.00 28.39 224 LYS A C 1
ATOM 1693 O O . LYS A 1 232 ? 26.943 19.590 35.287 1.00 27.94 224 LYS A O 1
ATOM 1699 N N . HIS A 1 233 ? 26.026 17.531 35.332 1.00 27.51 225 HIS A N 1
ATOM 1700 C CA . HIS A 1 233 ? 27.277 16.809 35.506 1.00 27.35 225 HIS A CA 1
ATOM 1701 C C . HIS A 1 233 ? 27.806 16.206 34.214 1.00 27.67 225 HIS A C 1
ATOM 1702 O O . HIS A 1 233 ? 28.745 15.406 34.262 1.00 27.08 225 HIS A O 1
ATOM 1709 N N . ASN A 1 234 ? 27.237 16.580 33.069 1.00 24.32 226 ASN A N 1
ATOM 1710 C CA . ASN A 1 234 ? 27.737 16.156 31.757 1.00 22.55 226 ASN A CA 1
ATOM 1711 C C . ASN A 1 234 ? 27.686 14.636 31.630 1.00 22.72 226 ASN A C 1
ATOM 1712 O O . ASN A 1 234 ? 28.642 13.988 31.196 1.00 27.79 226 ASN A O 1
ATOM 1717 N N . VAL A 1 235 ? 26.537 14.079 32.008 1.00 21.35 227 VAL A N 1
ATOM 1718 C CA . VAL A 1 235 ? 26.247 12.653 31.938 1.00 20.72 227 VAL A CA 1
ATOM 1719 C C . VAL A 1 235 ? 24.978 12.475 31.117 1.00 20.38 227 VAL A C 1
ATOM 1720 O O . VAL A 1 235 ? 24.007 13.213 31.300 1.00 22.56 227 VAL A O 1
ATOM 1724 N N . LEU A 1 236 ? 24.979 11.509 30.204 1.00 19.93 228 LEU A N 1
ATOM 1725 C CA . LEU A 1 236 ? 23.784 11.298 29.400 1.00 17.45 228 LEU A CA 1
ATOM 1726 C C . LEU A 1 236 ? 22.657 10.730 30.248 1.00 20.22 228 LEU A C 1
ATOM 1727 O O . LEU A 1 236 ? 22.870 9.852 31.088 1.00 22.10 228 LEU A O 1
ATOM 1732 N N . PHE A 1 237 ? 21.440 11.182 29.976 1.00 18.12 229 PHE A N 1
ATOM 1733 C CA . PHE A 1 237 ? 20.249 10.614 30.598 1.00 16.79 229 PHE A CA 1
ATOM 1734 C C . PHE A 1 237 ? 19.577 9.687 29.592 1.00 18.31 229 PHE A C 1
ATOM 1735 O O . PHE A 1 237 ? 19.122 10.147 28.543 1.00 17.72 229 PHE A O 1
ATOM 1743 N N . ILE A 1 238 ? 19.532 8.392 29.901 1.00 17.12 230 ILE A N 1
ATOM 1744 C CA . ILE A 1 238 ? 18.968 7.389 28.999 1.00 18.01 230 ILE A CA 1
ATOM 1745 C C . ILE A 1 238 ? 17.661 6.903 29.598 1.00 20.17 230 ILE A C 1
ATOM 1746 O O . ILE A 1 238 ? 17.664 6.267 30.660 1.00 19.42 230 ILE A O 1
ATOM 1751 N N . ALA A 1 239 ? 16.544 7.178 28.923 1.00 16.20 231 ALA A N 1
ATOM 1752 C CA . ALA A 1 239 ? 15.241 6.714 29.383 1.00 16.90 231 ALA A CA 1
ATOM 1753 C C . ALA A 1 239 ? 14.935 5.378 28.718 1.00 16.88 231 ALA A C 1
ATOM 1754 O O . ALA A 1 239 ? 14.750 5.307 27.496 1.00 16.64 231 ALA A O 1
ATOM 1756 N N . ASP A 1 240 ? 14.882 4.321 29.524 1.00 17.37 232 ASP A N 1
ATOM 1757 C CA . ASP A 1 240 ? 14.527 2.992 29.043 1.00 17.21 232 ASP A CA 1
ATOM 1758 C C . ASP A 1 240 ? 13.008 2.902 29.075 1.00 18.78 232 ASP A C 1
ATOM 1759 O O . ASP A 1 240 ? 12.412 2.689 30.136 1.00 17.84 232 ASP A O 1
ATOM 1764 N N . GLU A 1 241 ? 12.369 3.091 27.916 1.00 14.28 233 GLU A N 1
ATOM 1765 C CA . GLU A 1 241 ? 10.914 3.049 27.811 1.00 16.57 233 GLU A CA 1
ATOM 1766 C C . GLU A 1 241 ? 10.439 1.854 26.989 1.00 15.16 233 GLU A C 1
ATOM 1767 O O . GLU A 1 241 ? 9.377 1.896 26.360 1.00 17.18 233 GLU A O 1
ATOM 1773 N N . VAL A 1 242 ? 11.197 0.756 27.032 1.00 16.06 234 VAL A N 1
ATOM 1774 C CA . VAL A 1 242 ? 10.765 -0.462 26.354 1.00 17.07 234 VAL A CA 1
ATOM 1775 C C . VAL A 1 242 ? 9.390 -0.891 26.850 1.00 17.12 234 VAL A C 1
ATOM 1776 O O . VAL A 1 242 ? 8.517 -1.255 26.052 1.00 16.72 234 VAL A O 1
ATOM 1780 N N . GLN A 1 243 ? 9.147 -0.786 28.162 1.00 17.80 235 GLN A N 1
ATOM 1781 C CA . GLN A 1 243 ? 7.844 -1.153 28.714 1.00 17.31 235 GLN A CA 1
ATOM 1782 C C . GLN A 1 243 ? 6.906 0.041 28.894 1.00 15.61 235 GLN A C 1
ATOM 1783 O O . GLN A 1 243 ? 5.696 -0.081 28.659 1.00 18.15 235 GLN A O 1
ATOM 1789 N N . THR A 1 244 ? 7.424 1.204 29.275 1.00 15.30 236 THR A N 1
ATOM 1790 C CA . THR A 1 244 ? 6.558 2.345 29.548 1.00 15.79 236 THR A CA 1
ATOM 1791 C C . THR A 1 244 ? 6.151 3.123 28.305 1.00 18.65 236 THR A C 1
ATOM 1792 O O . THR A 1 244 ? 5.212 3.920 28.377 1.00 17.55 236 THR A O 1
ATOM 1796 N N . GLY A 1 245 ? 6.834 2.927 27.171 1.00 14.23 237 GLY A N 1
ATOM 1797 C CA . GLY A 1 245 ? 6.603 3.771 26.023 1.00 15.74 237 GLY A CA 1
ATOM 1798 C C . GLY A 1 245 ? 5.347 3.393 25.258 1.00 16.98 237 GLY A C 1
ATOM 1799 O O . GLY A 1 245 ? 4.705 2.380 25.529 1.00 21.92 237 GLY A O 1
ATOM 1800 N N . ILE A 1 246 ? 5.014 4.246 24.294 1.00 13.69 238 ILE A N 1
ATOM 1801 C CA . ILE A 1 246 ? 3.932 4.031 23.332 1.00 14.95 238 ILE A CA 1
ATOM 1802 C C . ILE A 1 246 ? 2.588 4.002 24.053 1.00 17.18 238 ILE A C 1
ATOM 1803 O O . ILE A 1 246 ? 1.866 3.001 24.024 1.00 18.72 238 ILE A O 1
ATOM 1808 N N . ALA A 1 247 ? 2.253 5.106 24.721 1.00 14.94 239 ALA A N 1
ATOM 1809 C CA . ALA A 1 247 ? 0.939 5.468 25.254 1.00 15.16 239 ALA A CA 1
ATOM 1810 C C . ALA A 1 247 ? 0.535 4.725 26.530 1.00 16.82 239 ALA A C 1
ATOM 1811 O O . ALA A 1 247 ? -0.425 5.152 27.180 1.00 15.94 239 ALA A O 1
ATOM 1813 N N . ARG A 1 248 ? 1.234 3.653 26.930 1.00 15.29 240 ARG A N 1
ATOM 1814 C CA . ARG A 1 248 ? 0.786 2.811 28.047 1.00 14.25 240 ARG A CA 1
ATOM 1815 C C . ARG A 1 248 ? 0.563 3.611 29.333 1.00 18.50 240 ARG A C 1
ATOM 1816 O O . ARG A 1 248 ? -0.404 3.354 30.064 1.00 19.68 240 ARG A O 1
ATOM 1824 N N . THR A 1 249 ? 1.431 4.583 29.634 1.00 15.39 241 THR A N 1
ATOM 1825 C CA . THR A 1 249 ? 1.303 5.320 30.900 1.00 12.88 241 THR A CA 1
ATOM 1826 C C . THR A 1 249 ? 0.462 6.580 30.786 1.00 15.78 241 THR A C 1
ATOM 1827 O O . THR A 1 249 ? 0.367 7.323 31.776 1.00 18.51 241 THR A O 1
ATOM 1831 N N . GLY A 1 250 ? -0.183 6.821 29.635 1.00 16.77 242 GLY A N 1
ATOM 1832 C CA . GLY A 1 250 ? -1.017 8.000 29.458 1.00 16.82 242 GLY A CA 1
ATOM 1833 C C . GLY A 1 250 ? -0.363 9.138 28.705 1.00 18.54 242 GLY A C 1
ATOM 1834 O O . GLY A 1 250 ? -0.971 10.212 28.590 1.00 20.02 242 GLY A O 1
ATOM 1835 N N . LYS A 1 251 ? 0.871 8.953 28.248 1.00 16.68 243 LYS A N 1
ATOM 1836 C CA . LYS A 1 251 ? 1.556 9.887 27.359 1.00 18.02 243 LYS A CA 1
ATOM 1837 C C . LYS A 1 251 ? 2.292 9.058 26.323 1.00 15.83 243 LYS A C 1
ATOM 1838 O O . LYS A 1 251 ? 2.534 7.872 26.530 1.00 17.33 243 LYS A O 1
ATOM 1844 N N . LEU A 1 252 ? 2.671 9.688 25.201 1.00 16.27 244 LEU A N 1
ATOM 1845 C CA . LEU A 1 252 ? 3.332 8.900 24.157 1.00 14.48 244 LEU A CA 1
ATOM 1846 C C . LEU A 1 252 ? 4.559 8.184 24.706 1.00 15.98 244 LEU A C 1
ATOM 1847 O O . LEU A 1 252 ? 4.782 7.001 24.409 1.00 17.01 244 LEU A O 1
ATOM 1852 N N . ILE A 1 253 ? 5.359 8.874 25.520 1.00 14.12 245 ILE A N 1
ATOM 1853 C CA . ILE A 1 253 ? 6.368 8.229 26.349 1.00 15.23 245 ILE A CA 1
ATOM 1854 C C . ILE A 1 253 ? 6.204 8.766 27.760 1.00 17.35 245 ILE A C 1
ATOM 1855 O O . ILE A 1 253 ? 5.736 9.891 27.959 1.00 16.10 245 ILE A O 1
ATOM 1860 N N . ALA A 1 254 ? 6.580 7.945 28.741 1.00 14.03 246 ALA A N 1
ATOM 1861 C CA . ALA A 1 254 ? 6.375 8.342 30.136 1.00 15.28 246 ALA A CA 1
ATOM 1862 C C . ALA A 1 254 ? 7.185 9.580 30.508 1.00 16.27 246 ALA A C 1
ATOM 1863 O O . ALA A 1 254 ? 6.794 10.326 31.420 1.00 17.96 246 ALA A O 1
ATOM 1865 N N . CYS A 1 255 ? 8.311 9.821 29.823 1.00 16.42 247 CYS A N 1
ATOM 1866 C CA . CYS A 1 255 ? 9.084 11.036 30.073 1.00 17.68 247 CYS A CA 1
ATOM 1867 C C . CYS A 1 255 ? 8.236 12.286 29.946 1.00 17.07 247 CYS A C 1
ATOM 1868 O O . CYS A 1 255 ? 8.508 13.289 30.611 1.00 18.86 247 CYS A O 1
ATOM 1871 N N . HIS A 1 256 ? 7.237 12.262 29.059 1.00 17.64 248 HIS A N 1
ATOM 1872 C CA . HIS A 1 256 ? 6.411 13.445 28.849 1.00 17.98 248 HIS A CA 1
ATOM 1873 C C . HIS A 1 256 ? 5.617 13.824 30.094 1.00 17.50 248 HIS A C 1
ATOM 1874 O O . HIS A 1 256 ? 5.295 15.001 30.275 1.00 20.78 248 HIS A O 1
ATOM 1881 N N . HIS A 1 257 ? 5.274 12.855 30.951 1.00 16.40 249 HIS A N 1
ATOM 1882 C CA . HIS A 1 257 ? 4.617 13.204 32.212 1.00 16.94 249 HIS A CA 1
ATOM 1883 C C . HIS A 1 257 ? 5.473 14.153 33.042 1.00 19.71 249 HIS A C 1
ATOM 1884 O O . HIS A 1 257 ? 4.936 14.966 33.808 1.00 20.97 249 HIS A O 1
ATOM 1891 N N . GLU A 1 258 ? 6.796 14.026 32.949 1.00 19.21 250 GLU A N 1
ATOM 1892 C CA . GLU A 1 258 ? 7.739 14.705 33.828 1.00 17.63 250 GLU A CA 1
ATOM 1893 C C . GLU A 1 258 ? 8.438 15.875 33.146 1.00 18.38 250 GLU A C 1
ATOM 1894 O O . GLU A 1 258 ? 9.379 16.431 33.716 1.00 19.44 250 GLU A O 1
ATOM 1900 N N . ASP A 1 259 ? 8.017 16.241 31.931 1.00 18.89 251 ASP A N 1
ATOM 1901 C CA . ASP A 1 259 ? 8.665 17.299 31.156 1.00 19.73 251 ASP A CA 1
ATOM 1902 C C . ASP A 1 259 ? 10.145 16.996 30.936 1.00 19.12 251 ASP A C 1
ATOM 1903 O O . ASP A 1 259 ? 10.998 17.881 30.974 1.00 20.75 251 ASP A O 1
ATOM 1908 N N . VAL A 1 260 ? 10.447 15.725 30.690 1.00 17.47 252 VAL A N 1
ATOM 1909 C CA . VAL A 1 260 ? 11.808 15.276 30.404 1.00 20.29 252 VAL A CA 1
ATOM 1910 C C . VAL A 1 260 ? 11.924 14.943 28.924 1.00 20.60 252 VAL A C 1
ATOM 1911 O O . VAL A 1 260 ? 11.099 14.201 28.385 1.00 19.97 252 VAL A O 1
ATOM 1915 N N . GLN A 1 261 ? 12.948 15.489 28.271 1.00 17.90 253 GLN A N 1
ATOM 1916 C CA . GLN A 1 261 ? 13.384 14.934 26.993 1.00 19.48 253 GLN A CA 1
ATOM 1917 C C . GLN A 1 261 ? 14.722 14.261 27.239 1.00 18.20 253 GLN A C 1
ATOM 1918 O O . GLN A 1 261 ? 15.707 14.951 27.542 1.00 23.18 253 GLN A O 1
ATOM 1924 N N . PRO A 1 262 ? 14.810 12.934 27.146 1.00 18.14 254 PRO A N 1
ATOM 1925 C CA . PRO A 1 262 ? 16.063 12.259 27.480 1.00 17.98 254 PRO A CA 1
ATOM 1926 C C . PRO A 1 262 ? 17.085 12.462 26.373 1.00 20.73 254 PRO A C 1
ATOM 1927 O O . PRO A 1 262 ? 16.745 12.778 25.233 1.00 22.34 254 PRO A O 1
ATOM 1931 N N . ASP A 1 263 ? 18.358 12.289 26.735 1.00 17.81 255 ASP A N 1
ATOM 1932 C CA . ASP A 1 263 ? 19.423 12.337 25.733 1.00 18.68 255 ASP A CA 1
ATOM 1933 C C . ASP A 1 263 ? 19.341 11.149 24.784 1.00 19.90 255 ASP A C 1
ATOM 1934 O O . ASP A 1 263 ? 19.606 11.280 23.577 1.00 20.15 255 ASP A O 1
ATOM 1939 N N . ILE A 1 264 ? 19.008 9.978 25.316 1.00 17.76 256 ILE A N 1
ATOM 1940 C CA . ILE A 1 264 ? 18.811 8.769 24.533 1.00 17.53 256 ILE A CA 1
ATOM 1941 C C . ILE A 1 264 ? 17.503 8.142 24.993 1.00 19.66 256 ILE A C 1
ATOM 1942 O O . ILE A 1 264 ? 17.268 7.999 26.200 1.00 18.08 256 ILE A O 1
ATOM 1947 N N . LEU A 1 265 ? 16.651 7.790 24.039 1.00 16.44 257 LEU A N 1
ATOM 1948 C CA . LEU A 1 265 ? 15.373 7.149 24.314 1.00 15.49 257 LEU A CA 1
ATOM 1949 C C . LEU A 1 265 ? 15.406 5.728 23.773 1.00 16.90 257 LEU A C 1
ATOM 1950 O O . LEU A 1 265 ? 15.822 5.511 22.629 1.00 16.80 257 LEU A O 1
ATOM 1955 N N . ILE A 1 266 ? 14.970 4.769 24.592 1.00 14.72 258 ILE A N 1
ATOM 1956 C CA . ILE A 1 266 ? 14.908 3.360 24.204 1.00 15.20 258 ILE A CA 1
ATOM 1957 C C . ILE A 1 266 ? 13.445 2.954 24.108 1.00 17.20 258 ILE A C 1
ATOM 1958 O O . ILE A 1 266 ? 12.680 3.116 25.075 1.00 16.16 258 ILE A O 1
ATOM 1963 N N . LEU A 1 267 ? 13.055 2.415 22.953 1.00 15.33 259 LEU A N 1
ATOM 1964 C CA . LEU A 1 267 ? 11.698 1.928 22.750 1.00 16.11 259 LEU A CA 1
ATOM 1965 C C . LEU A 1 267 ? 11.723 0.462 22.343 1.00 19.39 259 LEU A C 1
ATOM 1966 O O . LEU A 1 267 ? 12.708 -0.047 21.802 1.00 16.04 259 LEU A O 1
ATOM 1971 N N . GLY A 1 268 ? 10.604 -0.210 22.594 1.00 14.22 260 GLY A N 1
ATOM 1972 C CA . GLY A 1 268 ? 10.458 -1.588 22.168 1.00 14.20 260 GLY A CA 1
ATOM 1973 C C . GLY A 1 268 ? 9.008 -2.014 22.261 1.00 13.22 260 GLY A C 1
ATOM 1974 O O . GLY A 1 268 ? 8.106 -1.189 22.098 1.00 16.50 260 GLY A O 1
ATOM 1975 N N . LYS A 1 269 ? 8.809 -3.314 22.509 1.00 15.25 261 LYS A N 1
ATOM 1976 C CA A LYS A 1 269 ? 7.508 -3.941 22.730 0.60 18.58 261 LYS A CA 1
ATOM 1977 C CA B LYS A 1 269 ? 7.504 -3.924 22.747 0.40 18.04 261 LYS A CA 1
ATOM 1978 C C . LYS A 1 269 ? 6.387 -3.340 21.884 1.00 17.31 261 LYS A C 1
ATOM 1979 O O . LYS A 1 269 ? 6.223 -3.721 20.723 1.00 17.24 261 LYS A O 1
ATOM 1990 N N . ALA A 1 270 ? 5.598 -2.416 22.437 1.00 14.87 262 ALA A N 1
ATOM 1991 C CA . ALA A 1 270 ? 4.417 -1.929 21.717 1.00 13.85 262 ALA A CA 1
ATOM 1992 C C . ALA A 1 270 ? 4.739 -1.070 20.497 1.00 13.70 262 ALA A C 1
ATOM 1993 O O . ALA A 1 270 ? 3.821 -0.707 19.749 1.00 16.17 262 ALA A O 1
ATOM 1995 N N . LEU A 1 271 ? 6.006 -0.733 20.276 1.00 14.44 263 LEU A N 1
ATOM 1996 C CA . LEU A 1 271 ? 6.406 -0.114 19.017 1.00 15.13 263 LEU A CA 1
ATOM 1997 C C . LEU A 1 271 ? 5.878 -0.876 17.799 1.00 17.82 263 LEU A C 1
ATOM 1998 O O . LEU A 1 271 ? 5.666 -0.279 16.740 1.00 18.17 263 LEU A O 1
ATOM 2003 N N . SER A 1 272 ? 5.641 -2.180 17.938 1.00 17.09 264 SER A N 1
ATOM 2004 C CA . SER A 1 272 ? 5.086 -3.015 16.880 1.00 18.30 264 SER A CA 1
ATOM 2005 C C . SER A 1 272 ? 3.692 -3.541 17.189 1.00 17.82 264 SER A C 1
ATOM 2006 O O . SER A 1 272 ? 3.182 -4.388 16.441 1.00 17.44 264 SER A O 1
ATOM 2009 N N . GLY A 1 273 ? 3.101 -3.145 18.311 1.00 16.68 265 GLY A N 1
ATOM 2010 C CA . GLY A 1 273 ? 1.871 -3.794 18.716 1.00 16.02 265 GLY A CA 1
ATOM 2011 C C . GLY A 1 273 ? 2.020 -5.251 19.085 1.00 18.10 265 GLY A C 1
ATOM 2012 O O . GLY A 1 273 ? 1.012 -5.933 19.266 1.00 17.96 265 GLY A O 1
ATOM 2013 N N . GLY A 1 274 ? 3.251 -5.748 19.226 1.00 15.97 266 GLY A N 1
ATOM 2014 C CA . GLY A 1 274 ? 3.463 -7.167 19.431 1.00 15.59 266 GLY A CA 1
ATOM 2015 C C . GLY A 1 274 ? 3.442 -8.004 18.169 1.00 15.98 266 GLY A C 1
ATOM 2016 O O . GLY A 1 274 ? 3.550 -9.232 18.256 1.00 16.97 266 GLY A O 1
ATOM 2017 N N . MET A 1 275 ? 3.311 -7.386 16.994 1.00 18.38 267 MET A N 1
ATOM 2018 C CA . MET A 1 275 ? 3.205 -8.150 15.755 1.00 17.24 267 MET A CA 1
ATOM 2019 C C . MET A 1 275 ? 4.559 -8.594 15.212 1.00 19.30 267 MET A C 1
ATOM 2020 O O . MET A 1 275 ? 4.614 -9.492 14.356 1.00 19.06 267 MET A O 1
ATOM 2025 N N . TYR A 1 276 ? 5.638 -8.007 15.699 1.00 17.48 268 TYR A N 1
ATOM 2026 C CA . TYR A 1 276 ? 6.960 -8.251 15.147 1.00 18.71 268 TYR A CA 1
ATOM 2027 C C . TYR A 1 276 ? 7.960 -7.691 16.144 1.00 14.64 268 TYR A C 1
ATOM 2028 O O . TYR A 1 276 ? 7.693 -6.630 16.711 1.00 16.04 268 TYR A O 1
ATOM 2037 N N . PRO A 1 277 ? 9.097 -8.330 16.394 1.00 16.13 269 PRO A N 1
ATOM 2038 C CA . PRO A 1 277 ? 10.037 -7.730 17.354 1.00 15.61 269 PRO A CA 1
ATOM 2039 C C . PRO A 1 277 ? 10.697 -6.498 16.763 1.00 15.98 269 PRO A C 1
ATOM 2040 O O . PRO A 1 277 ? 11.531 -6.631 15.856 1.00 16.39 269 PRO A O 1
ATOM 2044 N N . VAL A 1 278 ? 10.306 -5.307 17.239 1.00 14.83 270 VAL A N 1
ATOM 2045 C CA . VAL A 1 278 ? 10.857 -4.033 16.782 1.00 14.60 270 VAL A CA 1
ATOM 2046 C C . VAL A 1 278 ? 11.260 -3.211 17.995 1.00 18.40 270 VAL A C 1
ATOM 2047 O O . VAL A 1 278 ? 10.453 -3.018 18.914 1.00 16.73 270 VAL A O 1
ATOM 2051 N N . SER A 1 279 ? 12.483 -2.684 17.978 1.00 15.56 271 SER A N 1
ATOM 2052 C CA . SER A 1 279 ? 12.954 -1.821 19.056 1.00 15.56 271 SER A CA 1
ATOM 2053 C C . SER A 1 279 ? 13.742 -0.676 18.435 1.00 13.87 271 SER A C 1
ATOM 2054 O O . SER A 1 279 ? 14.053 -0.691 17.238 1.00 15.75 271 SER A O 1
ATOM 2057 N N . ALA A 1 280 ? 14.072 0.328 19.245 1.00 13.81 272 ALA A N 1
ATOM 2058 C CA . ALA A 1 280 ? 14.684 1.515 18.657 1.00 13.74 272 ALA A CA 1
ATOM 2059 C C . ALA A 1 280 ? 15.468 2.279 19.707 1.00 15.95 272 ALA A C 1
ATOM 2060 O O . ALA A 1 280 ? 15.109 2.277 20.890 1.00 16.63 272 ALA A O 1
ATOM 2062 N N . VAL A 1 281 ? 16.517 2.961 19.250 1.00 15.88 273 VAL A N 1
ATOM 2063 C CA . VAL A 1 281 ? 17.292 3.885 20.071 1.00 15.89 273 VAL A CA 1
ATOM 2064 C C . VAL A 1 281 ? 17.281 5.234 19.370 1.00 15.19 273 VAL A C 1
ATOM 2065 O O . VAL A 1 281 ? 17.691 5.330 18.205 1.00 18.30 273 VAL A O 1
ATOM 2069 N N . LEU A 1 282 ? 16.790 6.269 20.052 1.00 15.05 274 LEU A N 1
ATOM 2070 C CA . LEU A 1 282 ? 16.734 7.604 19.460 1.00 17.57 274 LEU A CA 1
ATOM 2071 C C . LEU A 1 282 ? 17.673 8.551 20.190 1.00 18.71 274 LEU A C 1
ATOM 2072 O O . LEU A 1 282 ? 17.806 8.491 21.415 1.00 18.20 274 LEU A O 1
ATOM 2077 N N . ALA A 1 283 ? 18.306 9.446 19.432 1.00 17.32 275 ALA A N 1
ATOM 2078 C CA . ALA A 1 283 ? 19.216 10.421 20.010 1.00 17.75 275 ALA A CA 1
ATOM 2079 C C . ALA A 1 283 ? 19.464 11.501 18.973 1.00 18.92 275 ALA A C 1
ATOM 2080 O O . ALA A 1 283 ? 19.318 11.268 17.771 1.00 22.53 275 ALA A O 1
ATOM 2082 N N . ASN A 1 284 ? 19.848 12.682 19.449 1.00 21.69 276 ASN A N 1
ATOM 2083 C CA . ASN A 1 284 ? 20.179 13.757 18.533 1.00 21.92 276 ASN A CA 1
ATOM 2084 C C . ASN A 1 284 ? 21.564 13.538 17.930 1.00 23.82 276 ASN A C 1
ATOM 2085 O O . ASN A 1 284 ? 22.342 12.686 18.368 1.00 28.15 276 ASN A O 1
ATOM 2090 N N . ASN A 1 285 ? 21.873 14.352 16.914 1.00 25.64 277 ASN A N 1
ATOM 2091 C CA . ASN A 1 285 ? 23.090 14.161 16.134 1.00 25.39 277 ASN A CA 1
ATOM 2092 C C . ASN A 1 285 ? 24.345 14.244 16.994 1.00 25.26 277 ASN A C 1
ATOM 2093 O O . ASN A 1 285 ? 25.321 13.529 16.741 1.00 28.97 277 ASN A O 1
ATOM 2098 N N . ASN A 1 286 ? 24.354 15.121 18.007 1.00 25.56 278 ASN A N 1
ATOM 2099 C CA . ASN A 1 286 ? 25.565 15.285 18.806 1.00 29.27 278 ASN A CA 1
ATOM 2100 C C . ASN A 1 286 ? 25.942 14.003 19.528 1.00 31.17 278 ASN A C 1
ATOM 2101 O O . ASN A 1 286 ? 27.097 13.853 19.944 1.00 37.75 278 ASN A O 1
ATOM 2106 N N . ILE A 1 287 ? 24.995 13.081 19.679 1.00 27.10 279 ILE A N 1
ATOM 2107 C CA . ILE A 1 287 ? 25.242 11.774 20.264 1.00 21.91 279 ILE A CA 1
ATOM 2108 C C . ILE A 1 287 ? 25.358 10.700 19.190 1.00 28.04 279 ILE A C 1
ATOM 2109 O O . ILE A 1 287 ? 26.344 9.968 19.141 1.00 27.82 279 ILE A O 1
ATOM 2114 N N . MET A 1 288 ? 24.358 10.615 18.307 1.00 25.85 280 MET A N 1
ATOM 2115 C CA . MET A 1 288 ? 24.294 9.526 17.334 1.00 23.02 280 MET A CA 1
ATOM 2116 C C . MET A 1 288 ? 25.424 9.588 16.316 1.00 31.07 280 MET A C 1
ATOM 2117 O O . MET A 1 288 ? 25.816 8.551 15.772 1.00 33.18 280 MET A O 1
ATOM 2122 N N . ASP A 1 289 ? 25.967 10.766 16.040 1.00 33.18 281 ASP A N 1
ATOM 2123 C CA . ASP A 1 289 ? 26.963 10.830 14.978 1.00 34.00 281 ASP A CA 1
ATOM 2124 C C . ASP A 1 289 ? 28.340 10.332 15.419 1.00 34.68 281 ASP A C 1
ATOM 2125 O O . ASP A 1 289 ? 29.273 10.351 14.612 1.00 34.82 281 ASP A O 1
ATOM 2130 N N . VAL A 1 290 ? 28.490 9.853 16.660 1.00 30.88 282 VAL A N 1
ATOM 2131 C CA . VAL A 1 290 ? 29.690 9.100 17.005 1.00 35.11 282 VAL A CA 1
ATOM 2132 C C . VAL A 1 290 ? 29.649 7.706 16.390 1.00 35.48 282 VAL A C 1
ATOM 2133 O O . VAL A 1 290 ? 30.691 7.045 16.296 1.00 37.15 282 VAL A O 1
ATOM 2137 N N . ILE A 1 291 ? 28.469 7.246 15.975 1.00 31.13 283 ILE A N 1
ATOM 2138 C CA . ILE A 1 291 ? 28.314 5.946 15.330 1.00 34.83 283 ILE A CA 1
ATOM 2139 C C . ILE A 1 291 ? 28.792 6.044 13.889 1.00 41.24 283 ILE A C 1
ATOM 2140 O O . ILE A 1 291 ? 28.327 6.904 13.134 1.00 38.20 283 ILE A O 1
ATOM 2145 N N . LYS A 1 292 ? 29.698 5.153 13.500 1.00 36.57 284 LYS A N 1
ATOM 2146 C CA . LYS A 1 292 ? 30.241 5.082 12.153 1.00 41.91 284 LYS A CA 1
ATOM 2147 C C . LYS A 1 292 ? 30.096 3.664 11.624 1.00 37.33 284 LYS A C 1
ATOM 2148 O O . LYS A 1 292 ? 29.954 2.715 12.403 1.00 39.32 284 LYS A O 1
ATOM 2154 N N . PRO A 1 293 ? 30.113 3.484 10.301 1.00 37.69 285 PRO A N 1
ATOM 2155 C CA . PRO A 1 293 ? 29.988 2.131 9.745 1.00 41.42 285 PRO A CA 1
ATOM 2156 C C . PRO A 1 293 ? 31.186 1.269 10.105 1.00 48.26 285 PRO A C 1
ATOM 2157 O O . PRO A 1 293 ? 32.287 1.768 10.348 1.00 42.89 285 PRO A O 1
ATOM 2161 N N . GLY A 1 294 ? 30.960 -0.044 10.153 1.00 53.87 286 GLY A N 1
ATOM 2162 C CA . GLY A 1 294 ? 32.070 -0.960 10.337 1.00 62.86 286 GLY A CA 1
ATOM 2163 C C . GLY A 1 294 ? 31.862 -2.120 11.292 1.00 71.91 286 GLY A C 1
ATOM 2164 O O . GLY A 1 294 ? 32.093 -3.275 10.919 1.00 75.96 286 GLY A O 1
ATOM 2165 N N . GLN A 1 295 ? 31.448 -1.834 12.525 1.00 68.88 287 GLN A N 1
ATOM 2166 C CA . GLN A 1 295 ? 31.344 -2.873 13.541 1.00 70.98 287 GLN A CA 1
ATOM 2167 C C . GLN A 1 295 ? 30.274 -3.900 13.169 1.00 78.89 287 GLN A C 1
ATOM 2168 O O . GLN A 1 295 ? 29.420 -3.669 12.307 1.00 78.43 287 GLN A O 1
ATOM 2170 N N . HIS A 1 296 ? 30.336 -5.055 13.832 1.00 83.53 288 HIS A N 1
ATOM 2171 C CA . HIS A 1 296 ? 29.399 -6.138 13.557 1.00 79.66 288 HIS A CA 1
ATOM 2172 C C . HIS A 1 296 ? 27.996 -5.749 14.007 1.00 68.30 288 HIS A C 1
ATOM 2173 O O . HIS A 1 296 ? 27.782 -5.398 15.172 1.00 71.90 288 HIS A O 1
ATOM 2175 N N . GLY A 1 297 ? 27.037 -5.819 13.085 1.00 50.81 289 GLY A N 1
ATOM 2176 C CA . GLY A 1 297 ? 25.705 -5.324 13.374 1.00 47.56 289 GLY A CA 1
ATOM 2177 C C . GLY A 1 297 ? 24.594 -6.349 13.287 1.00 41.53 289 GLY A C 1
ATOM 2178 O O . GLY A 1 297 ? 24.832 -7.553 13.415 1.00 41.73 289 GLY A O 1
ATOM 2179 N N . SER A 1 298 ? 23.370 -5.879 13.060 1.00 33.15 290 SER A N 1
ATOM 2180 C CA . SER A 1 298 ? 22.185 -6.726 13.072 1.00 31.33 290 SER A CA 1
ATOM 2181 C C . SER A 1 298 ? 21.659 -6.926 11.660 1.00 28.61 290 SER A C 1
ATOM 2182 O O . SER A 1 298 ? 21.478 -5.954 10.918 1.00 30.65 290 SER A O 1
ATOM 2185 N N . THR A 1 299 ? 21.406 -8.189 11.302 1.00 24.54 291 THR A N 1
ATOM 2186 C CA . THR A 1 299 ? 20.859 -8.510 9.988 1.00 29.79 291 THR A CA 1
ATOM 2187 C C . THR A 1 299 ? 19.410 -8.054 9.856 1.00 25.80 291 THR A C 1
ATOM 2188 O O . THR A 1 299 ? 19.012 -7.518 8.816 1.00 26.40 291 THR A O 1
ATOM 2192 N N . PHE A 1 300 ? 18.596 -8.282 10.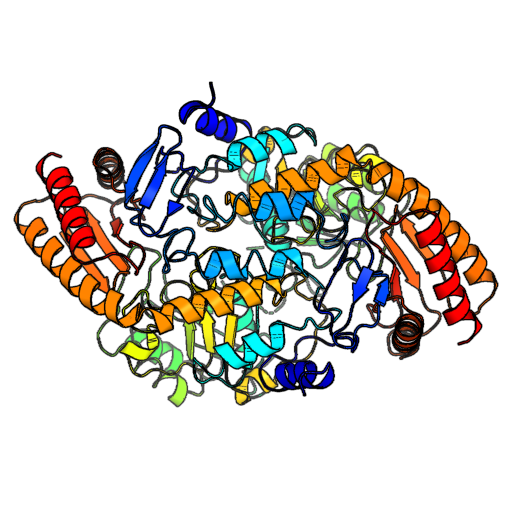890 1.00 20.13 292 PHE A N 1
ATOM 2193 C CA . PHE A 1 300 ? 17.173 -7.985 10.811 1.00 19.80 292 PHE A CA 1
ATOM 2194 C C . PHE A 1 300 ? 16.816 -6.559 11.210 1.00 20.55 292 PHE A C 1
ATOM 2195 O O . PHE A 1 300 ? 15.709 -6.115 10.898 1.00 19.93 292 PHE A O 1
ATOM 2203 N N . GLY A 1 301 ? 17.685 -5.848 11.929 1.00 17.67 293 GLY A N 1
ATOM 2204 C CA . GLY A 1 301 ? 17.300 -4.533 12.424 1.00 18.14 293 GLY A CA 1
ATOM 2205 C C . GLY A 1 301 ? 16.979 -3.581 11.287 1.00 18.81 293 GLY A C 1
ATOM 2206 O O . GLY A 1 301 ? 17.757 -3.472 10.339 1.00 20.29 293 GLY A O 1
ATOM 2207 N N . GLY A 1 302 ? 15.825 -2.924 11.348 1.00 18.73 294 GLY A N 1
ATOM 2208 C CA . GLY A 1 302 ? 15.450 -1.976 10.312 1.00 21.28 294 GLY A CA 1
ATOM 2209 C C . GLY A 1 302 ? 14.897 -2.588 9.043 1.00 22.72 294 GLY A C 1
ATOM 2210 O O . GLY A 1 302 ? 14.815 -1.887 8.022 1.00 19.43 294 GLY A O 1
ATOM 2211 N N . ASN A 1 303 ? 14.527 -3.873 9.060 1.00 17.92 295 ASN A N 1
ATOM 2212 C CA . ASN A 1 303 ? 14.042 -4.506 7.848 1.00 19.46 295 ASN A CA 1
ATOM 2213 C C . ASN A 1 303 ? 12.675 -3.923 7.474 1.00 15.81 295 ASN A C 1
ATOM 2214 O O . ASN A 1 303 ? 12.004 -3.305 8.303 1.00 17.36 295 ASN A O 1
ATOM 2219 N N . PRO A 1 304 ? 12.269 -4.044 6.204 1.00 17.34 296 PRO A N 1
ATOM 2220 C CA . PRO A 1 304 ? 11.068 -3.312 5.766 1.00 17.63 296 PRO A CA 1
ATOM 2221 C C . PRO A 1 304 ? 9.790 -3.810 6.401 1.00 17.57 296 PRO A C 1
ATOM 2222 O O . PRO A 1 304 ? 8.853 -3.021 6.560 1.00 18.38 296 PRO A O 1
ATOM 2226 N N . LEU A 1 305 ? 9.711 -5.095 6.745 1.00 16.24 297 LEU A N 1
ATOM 2227 C CA . LEU A 1 305 ? 8.512 -5.610 7.396 1.00 16.31 297 LEU A CA 1
ATOM 2228 C C . LEU A 1 305 ? 8.371 -5.013 8.789 1.00 17.68 297 LEU A C 1
ATOM 2229 O O . LEU A 1 305 ? 7.303 -4.509 9.158 1.00 17.62 297 LEU A O 1
ATOM 2234 N N . ALA A 1 306 ? 9.457 -5.026 9.563 1.00 17.29 298 ALA A N 1
ATOM 2235 C CA . ALA A 1 306 ? 9.455 -4.360 10.863 1.00 16.70 298 ALA A CA 1
ATOM 2236 C C . ALA A 1 306 ? 9.013 -2.906 10.745 1.00 15.91 298 ALA A C 1
ATOM 2237 O O . ALA A 1 306 ? 8.193 -2.418 11.534 1.00 16.33 298 ALA A O 1
ATOM 2239 N N . CYS A 1 307 ? 9.540 -2.197 9.748 1.00 14.64 299 CYS A N 1
ATOM 2240 C CA . CYS A 1 307 ? 9.226 -0.781 9.617 1.00 15.31 299 CYS A CA 1
ATOM 2241 C C . CYS A 1 307 ? 7.765 -0.562 9.244 1.00 16.47 299 CYS A C 1
ATOM 2242 O O . CYS A 1 307 ? 7.126 0.367 9.752 1.00 17.60 299 CYS A O 1
ATOM 2245 N N . ALA A 1 308 ? 7.231 -1.376 8.330 1.00 17.91 300 ALA A N 1
ATOM 2246 C CA . ALA A 1 308 ? 5.830 -1.222 7.947 1.00 17.35 300 ALA A CA 1
ATOM 2247 C C . ALA A 1 308 ? 4.927 -1.461 9.143 1.00 20.32 300 ALA A C 1
ATOM 2248 O O . ALA A 1 308 ? 3.956 -0.724 9.361 1.00 20.97 300 ALA A O 1
ATOM 2250 N N . VAL A 1 309 ? 5.254 -2.475 9.944 1.00 16.07 301 VAL A N 1
ATOM 2251 C CA . VAL A 1 309 ? 4.465 -2.774 11.137 1.00 14.56 301 VAL A CA 1
ATOM 2252 C C . VAL A 1 309 ? 4.560 -1.633 12.135 1.00 17.79 301 VAL A C 1
ATOM 2253 O O . VAL A 1 309 ? 3.545 -1.184 12.688 1.00 19.84 301 VAL A O 1
ATOM 2257 N N . ALA A 1 310 ? 5.780 -1.144 12.392 1.00 15.75 302 ALA A N 1
ATOM 2258 C CA . ALA A 1 310 ? 5.927 -0.101 13.410 1.00 17.60 302 ALA A CA 1
ATOM 2259 C C . ALA A 1 310 ? 5.236 1.193 12.997 1.00 18.26 302 ALA A C 1
ATOM 2260 O O . ALA A 1 310 ? 4.679 1.897 13.847 1.00 18.59 302 ALA A O 1
ATOM 2262 N N . MET A 1 311 ? 5.290 1.549 11.709 1.00 16.58 303 MET A N 1
ATOM 2263 C CA . MET A 1 311 ? 4.598 2.755 11.267 1.00 17.02 303 MET A CA 1
ATOM 2264 C C . MET A 1 311 ? 3.098 2.630 11.503 1.00 20.53 303 MET A C 1
ATOM 2265 O O . MET A 1 311 ? 2.462 3.569 11.994 1.00 18.98 303 MET A O 1
ATOM 2270 N N . ALA A 1 312 ? 2.522 1.467 11.187 1.00 21.02 304 ALA A N 1
ATOM 2271 C CA . ALA A 1 312 ? 1.096 1.264 11.440 1.00 19.23 304 ALA A CA 1
ATOM 2272 C C . ALA A 1 312 ? 0.788 1.273 12.929 1.00 17.00 304 ALA A C 1
ATOM 2273 O O . ALA A 1 312 ? -0.250 1.799 13.349 1.00 20.33 304 ALA A O 1
ATOM 2275 N N . ALA A 1 313 ? 1.675 0.694 13.740 1.00 15.57 305 ALA A N 1
ATOM 2276 C CA . ALA A 1 313 ? 1.433 0.625 15.180 1.00 17.35 305 ALA A CA 1
ATOM 2277 C C . ALA A 1 313 ? 1.469 2.013 15.807 1.00 17.26 305 ALA A C 1
ATOM 2278 O O . ALA A 1 313 ? 0.687 2.307 16.718 1.00 16.50 305 ALA A O 1
ATOM 2280 N N . LEU A 1 314 ? 2.374 2.872 15.336 1.00 16.99 306 LEU A N 1
ATOM 2281 C CA . LEU A 1 314 ? 2.415 4.253 15.808 1.00 18.14 306 LEU A CA 1
ATOM 2282 C C . LEU A 1 314 ? 1.182 5.021 15.358 1.00 19.19 306 LEU A C 1
ATOM 2283 O O . LEU A 1 314 ? 0.632 5.825 16.121 1.00 18.52 306 LEU A O 1
ATOM 2288 N N . ASP A 1 315 ? 0.736 4.796 14.118 1.00 19.52 307 ASP A N 1
ATOM 2289 C CA . ASP A 1 315 ? -0.460 5.480 13.634 1.00 19.02 307 ASP A CA 1
ATOM 2290 C C . ASP A 1 315 ? -1.688 5.115 14.456 1.00 18.13 307 ASP A C 1
ATOM 2291 O O . ASP A 1 315 ? -2.528 5.973 14.726 1.00 19.32 307 ASP A O 1
ATOM 2296 N N . VAL A 1 316 ? -1.821 3.845 14.859 1.00 18.30 308 VAL A N 1
ATOM 2297 C CA . VAL A 1 316 ? -2.959 3.481 15.705 1.00 16.43 308 VAL A CA 1
ATOM 2298 C C . VAL A 1 316 ? -2.943 4.300 16.985 1.00 19.46 308 VAL A C 1
ATOM 2299 O O . VAL A 1 316 ? -3.972 4.832 17.423 1.00 19.54 308 VAL A O 1
ATOM 2303 N N . VAL A 1 317 ? -1.774 4.403 17.612 1.00 16.04 309 VAL A N 1
ATOM 2304 C CA . VAL A 1 317 ? -1.672 5.099 18.890 1.00 15.75 309 VAL A CA 1
ATOM 2305 C C . VAL A 1 317 ? -2.086 6.559 18.742 1.00 16.18 309 VAL A C 1
ATOM 2306 O O . VAL A 1 317 ? -2.822 7.107 19.572 1.00 18.54 309 VAL A O 1
ATOM 2310 N N . GLN A 1 318 ? -1.638 7.211 17.672 1.00 18.02 310 GLN A N 1
ATOM 2311 C CA . GLN A 1 318 ? -1.977 8.617 17.492 1.00 18.30 310 GLN A CA 1
ATOM 2312 C C . GLN A 1 318 ? -3.420 8.792 17.017 1.00 19.79 310 GLN A C 1
ATOM 2313 O O . GLN A 1 318 ? -4.161 9.625 17.555 1.00 23.82 310 GLN A O 1
ATOM 2319 N N . ASP A 1 319 ? -3.837 8.003 16.021 1.00 19.44 311 ASP A N 1
ATOM 2320 C CA . ASP A 1 319 ? -5.153 8.175 15.414 1.00 20.63 311 ASP A CA 1
ATOM 2321 C C . ASP A 1 319 ? -6.268 7.881 16.408 1.00 21.30 311 ASP A C 1
ATOM 2322 O O . ASP A 1 319 ? -7.310 8.553 16.401 1.00 21.60 311 ASP A O 1
ATOM 2327 N N . GLU A 1 320 ? -6.071 6.877 17.257 1.00 19.40 312 GLU A N 1
ATOM 2328 C CA . GLU A 1 320 ? -7.075 6.483 18.233 1.00 20.50 312 GLU A CA 1
ATOM 2329 C C . GLU A 1 320 ? -6.881 7.167 19.580 1.00 20.04 312 GLU A C 1
ATOM 2330 O O . GLU A 1 320 ? -7.623 6.865 20.525 1.00 19.64 312 GLU A O 1
ATOM 2336 N N . LYS A 1 321 ? -5.927 8.096 19.682 1.00 19.97 313 LYS A N 1
ATOM 2337 C CA . LYS A 1 321 ? -5.701 8.863 20.907 1.00 17.97 313 LYS A CA 1
ATOM 2338 C C . LYS A 1 321 ? -5.546 7.932 22.109 1.00 16.74 313 LYS A C 1
ATOM 2339 O O . LYS A 1 321 ? -6.173 8.102 23.161 1.00 17.92 313 LYS A O 1
ATOM 2345 N N . LEU A 1 322 ? -4.678 6.930 21.948 1.00 17.67 314 LEU A N 1
ATOM 2346 C CA . LEU A 1 322 ? -4.564 5.926 22.995 1.00 15.38 314 LEU A CA 1
ATOM 2347 C C . LEU A 1 322 ? -3.861 6.459 24.240 1.00 15.48 314 LEU A C 1
ATOM 2348 O O . LEU A 1 322 ? -4.090 5.928 25.328 1.00 16.89 314 LEU A O 1
ATOM 2353 N N . SER A 1 323 ? -3.013 7.488 24.119 1.00 17.39 315 SER A N 1
ATOM 2354 C CA . SER A 1 323 ? -2.438 8.088 25.324 1.00 18.36 315 SER A CA 1
ATOM 2355 C C . SER A 1 323 ? -3.526 8.676 26.211 1.00 16.74 315 SER A C 1
ATOM 2356 O O . SER A 1 323 ? -3.570 8.404 27.417 1.00 18.47 315 SER A O 1
ATOM 2359 N N . GLU A 1 324 ? -4.409 9.493 25.625 1.00 18.29 316 GLU A N 1
ATOM 2360 C CA . GLU A 1 324 ? -5.516 10.069 26.389 1.00 18.95 316 GLU A CA 1
ATOM 2361 C C . GLU A 1 324 ? -6.422 8.986 26.955 1.00 18.93 316 GLU A C 1
ATOM 2362 O O . GLU A 1 324 ? -6.879 9.093 28.104 1.00 19.36 316 GLU A O 1
ATOM 2368 N N . ARG A 1 325 ? -6.694 7.932 26.171 1.00 19.05 317 ARG A N 1
ATOM 2369 C CA . ARG A 1 325 ? -7.533 6.838 26.668 1.00 17.39 317 ARG A CA 1
ATOM 2370 C C . ARG A 1 325 ? -6.881 6.140 27.859 1.00 22.22 317 ARG A C 1
ATOM 2371 O O . ARG A 1 325 ? -7.539 5.873 28.875 1.00 18.08 317 ARG A O 1
ATOM 2379 N N . ALA A 1 326 ? -5.582 5.842 27.758 1.00 16.13 318 ALA A N 1
ATOM 2380 C CA . ALA A 1 326 ? -4.897 5.173 28.865 1.00 16.19 318 ALA A CA 1
ATOM 2381 C C . ALA A 1 326 ? -4.854 6.061 30.099 1.00 18.29 318 ALA A C 1
ATOM 2382 O O . ALA A 1 326 ? -4.984 5.576 31.229 1.00 18.31 318 ALA A O 1
ATOM 2384 N N . GLU A 1 327 ? -4.671 7.369 29.903 1.00 16.18 319 GLU A N 1
ATOM 2385 C CA . GLU A 1 327 ? -4.646 8.276 31.044 1.00 17.09 319 GLU A CA 1
ATOM 2386 C C . GLU A 1 327 ? -5.998 8.293 31.751 1.00 20.59 319 GLU A C 1
ATOM 2387 O O . GLU A 1 327 ? -6.076 8.101 32.970 1.00 20.80 319 GLU A O 1
ATOM 2393 N N . LYS A 1 328 ? -7.080 8.501 30.996 1.00 17.42 320 LYS A N 1
ATOM 2394 C CA . LYS A 1 328 ? -8.405 8.607 31.603 1.00 17.32 320 LYS A CA 1
ATOM 2395 C C . LYS A 1 328 ? -8.836 7.282 32.219 1.00 20.06 320 LYS A C 1
ATOM 2396 O O . LYS A 1 328 ? -9.310 7.234 33.363 1.00 20.60 320 LYS A O 1
ATOM 2402 N N . LEU A 1 329 ? -8.686 6.192 31.470 1.00 16.77 321 LEU A N 1
ATOM 2403 C CA . LEU A 1 329 ? -9.142 4.906 31.998 1.00 16.77 321 LEU A CA 1
ATOM 2404 C C . LEU A 1 329 ? -8.238 4.399 33.114 1.00 18.24 321 LEU A C 1
ATOM 2405 O O . LEU A 1 329 ? -8.697 3.650 33.988 1.00 19.21 321 LEU A O 1
ATOM 2410 N N . GLY A 1 330 ? -6.958 4.769 33.095 1.00 16.82 322 GLY A N 1
ATOM 2411 C CA . GLY A 1 330 ? -6.071 4.404 34.189 1.00 18.38 322 GLY A CA 1
ATOM 2412 C C . GLY A 1 330 ? -6.480 5.042 35.503 1.00 17.96 322 GLY A C 1
ATOM 2413 O O . GLY A 1 330 ? -6.472 4.392 36.553 1.00 18.20 322 GLY A O 1
ATOM 2414 N N . ASN A 1 331 ? -6.819 6.328 35.468 1.00 17.60 323 ASN A N 1
ATOM 2415 C CA . ASN A 1 331 ? -7.322 6.988 36.666 1.00 17.78 323 ASN A CA 1
ATOM 2416 C C . ASN A 1 331 ? -8.587 6.315 37.179 1.00 21.23 323 ASN A C 1
ATOM 2417 O O . ASN A 1 331 ? -8.749 6.115 38.394 1.00 22.12 323 ASN A O 1
ATOM 2422 N N . LEU A 1 332 ? -9.520 6.007 36.275 1.00 20.34 324 LEU A N 1
ATOM 2423 C CA . LEU A 1 332 ? -10.751 5.336 36.684 1.00 20.42 324 LEU A CA 1
ATOM 2424 C C . LEU A 1 332 ? -10.445 3.977 37.285 1.00 18.27 324 LEU A C 1
ATOM 2425 O O . LEU A 1 332 ? -11.005 3.607 38.328 1.00 18.99 324 LEU A O 1
ATOM 2430 N N . PHE A 1 333 ? -9.546 3.223 36.642 1.00 18.20 325 PHE A N 1
ATOM 2431 C CA . PHE A 1 333 ? -9.195 1.898 37.132 1.00 17.34 325 PHE A CA 1
ATOM 2432 C C . PHE A 1 333 ? -8.620 1.954 38.544 1.00 17.21 325 PHE A C 1
ATOM 2433 O O . PHE A 1 333 ? -9.052 1.205 39.429 1.00 17.28 325 PHE A O 1
ATOM 2441 N N . ARG A 1 334 ? -7.623 2.815 38.772 1.00 17.47 326 ARG A N 1
ATOM 2442 C CA . ARG A 1 334 ? -7.012 2.848 40.101 1.00 16.27 326 ARG A CA 1
ATOM 2443 C C . ARG A 1 334 ? -8.004 3.332 41.148 1.00 21.08 326 ARG A C 1
ATOM 2444 O O . ARG A 1 334 ? -8.010 2.828 42.276 1.00 19.47 326 ARG A O 1
ATOM 2452 N N . SER A 1 335 ? -8.858 4.296 40.790 1.00 18.53 327 SER A N 1
ATOM 2453 C CA . SER A 1 335 ? -9.879 4.759 41.729 1.00 17.96 327 SER A CA 1
ATOM 2454 C C . SER A 1 335 ? -10.798 3.619 42.146 1.00 22.56 327 SER A C 1
ATOM 2455 O O . SER A 1 335 ? -11.111 3.460 43.336 1.00 21.57 327 SER A O 1
ATOM 2458 N N . GLU A 1 336 ? -11.230 2.806 41.178 1.00 18.95 328 GLU A N 1
ATOM 2459 C CA . GLU A 1 336 ? -12.147 1.709 41.487 1.00 19.78 328 GLU A CA 1
ATOM 2460 C C . GLU A 1 336 ? -11.450 0.612 42.281 1.00 18.55 328 GLU A C 1
ATOM 2461 O O . GLU A 1 336 ? -12.043 0.026 43.205 1.00 18.73 328 GLU A O 1
ATOM 2467 N N . ILE A 1 337 ? -10.196 0.312 41.938 1.00 18.54 329 ILE A N 1
ATOM 2468 C CA . ILE A 1 337 ? -9.473 -0.721 42.673 1.00 19.36 329 ILE A CA 1
ATOM 2469 C C . ILE A 1 337 ? -9.189 -0.262 44.097 1.00 19.43 329 ILE A C 1
ATOM 2470 O O . ILE A 1 337 ? -9.264 -1.060 45.040 1.00 20.58 329 ILE A O 1
ATOM 2475 N N . GLU A 1 338 ? -8.893 1.031 44.286 1.00 18.92 330 GLU A N 1
ATOM 2476 C CA . GLU A 1 338 ? -8.738 1.563 45.642 1.00 19.77 330 GLU A CA 1
ATOM 2477 C C . GLU A 1 338 ? -9.997 1.343 46.470 1.00 21.22 330 GLU A C 1
ATOM 2478 O O . GLU A 1 338 ? -9.915 1.050 47.672 1.00 21.94 330 GLU A O 1
ATOM 2484 N N . LYS A 1 339 ? -11.174 1.486 45.856 1.00 19.97 331 LYS A N 1
ATOM 2485 C CA . LYS A 1 339 ? -12.407 1.221 46.601 1.00 21.82 331 LYS A CA 1
ATOM 2486 C C . LYS A 1 339 ? -12.523 -0.254 46.969 1.00 20.65 331 LYS A C 1
ATOM 2487 O O . LYS A 1 339 ? -12.989 -0.599 48.061 1.00 22.10 331 LYS A O 1
ATOM 2493 N N . LEU A 1 340 ? -12.107 -1.137 46.065 1.00 18.76 332 LEU A N 1
ATOM 2494 C CA . LEU A 1 340 ? -12.122 -2.568 46.352 1.00 19.20 332 LEU A CA 1
ATOM 2495 C C . LEU A 1 340 ? -11.156 -2.917 47.476 1.00 19.24 332 LEU A C 1
ATOM 2496 O O . LEU A 1 340 ? -11.454 -3.774 48.318 1.00 21.48 332 LEU A O 1
ATOM 2501 N N . ILE A 1 341 ? -9.986 -2.279 47.491 1.00 19.01 333 ILE A N 1
ATOM 2502 C CA . ILE A 1 341 ? -8.986 -2.550 48.524 1.00 21.25 333 ILE A CA 1
ATOM 2503 C C . ILE A 1 341 ? -9.565 -2.304 49.908 1.00 28.09 333 ILE A C 1
ATOM 2504 O O . ILE A 1 341 ? -9.251 -3.021 50.870 1.00 26.09 333 ILE A O 1
ATOM 2509 N N . GLU A 1 342 ? -10.435 -1.301 50.031 1.00 23.42 334 GLU A N 1
ATOM 2510 C CA . GLU A 1 342 ? -11.059 -1.009 51.319 1.00 25.93 334 GLU A CA 1
ATOM 2511 C C . GLU A 1 342 ? -12.046 -2.081 51.769 1.00 28.18 334 GLU A C 1
ATOM 2512 O O . GLU A 1 342 ? -12.453 -2.072 52.940 1.00 29.82 334 GLU A O 1
ATOM 2518 N N . LYS A 1 343 ? -12.436 -3.000 50.887 1.00 25.38 335 LYS A N 1
ATOM 2519 C CA . LYS A 1 343 ? -13.421 -4.031 51.198 1.00 26.74 335 LYS A CA 1
ATOM 2520 C C . LYS A 1 343 ? -12.804 -5.386 51.522 1.00 28.44 335 LYS A C 1
ATOM 2521 O O . LYS A 1 343 ? -13.543 -6.329 51.823 1.00 32.70 335 LYS A O 1
ATOM 2527 N N . THR A 1 344 ? -11.484 -5.520 51.442 1.00 26.34 336 THR A N 1
ATOM 2528 C CA . THR A 1 344 ? -10.840 -6.819 51.538 1.00 32.16 336 THR A CA 1
ATOM 2529 C C . THR A 1 344 ? -9.526 -6.690 52.291 1.00 34.68 336 THR A C 1
ATOM 2530 O O . THR A 1 344 ? -8.916 -5.619 52.329 1.00 36.56 336 THR A O 1
ATOM 2534 N N . ASP A 1 345 ? -9.098 -7.792 52.902 1.00 29.97 337 ASP A N 1
ATOM 2535 C CA . ASP A 1 345 ? -7.765 -7.876 53.482 1.00 31.23 337 ASP A CA 1
ATOM 2536 C C . ASP A 1 345 ? -6.772 -8.533 52.533 1.00 27.09 337 ASP A C 1
ATOM 2537 O O . ASP A 1 345 ? -5.611 -8.728 52.905 1.00 31.76 337 ASP A O 1
ATOM 2539 N N . LEU A 1 346 ? -7.202 -8.860 51.311 1.00 24.24 338 LEU A N 1
ATOM 2540 C CA . LEU A 1 346 ? -6.376 -9.615 50.379 1.00 23.51 338 LEU A CA 1
ATOM 2541 C C . LEU A 1 346 ? -5.408 -8.745 49.598 1.00 26.66 338 LEU A C 1
ATOM 2542 O O . LEU A 1 346 ? -4.401 -9.262 49.103 1.00 25.05 338 LEU A O 1
ATOM 2547 N N . ILE A 1 347 ? -5.698 -7.455 49.448 1.00 24.32 339 ILE A N 1
ATOM 2548 C CA . ILE A 1 347 ? -4.907 -6.559 48.609 1.00 22.84 339 ILE A CA 1
ATOM 2549 C C . ILE A 1 347 ? -4.381 -5.435 49.481 1.00 26.30 339 ILE A C 1
ATOM 2550 O O . ILE A 1 347 ? -5.149 -4.795 50.211 1.00 29.01 339 ILE A O 1
ATOM 2555 N N . THR A 1 348 ? -3.074 -5.195 49.405 1.00 24.22 340 THR A N 1
ATOM 2556 C CA . THR A 1 348 ? -2.444 -4.147 50.192 1.00 25.45 340 THR A CA 1
ATOM 2557 C C . THR A 1 348 ? -2.509 -2.789 49.505 1.00 26.16 340 THR A C 1
ATOM 2558 O O . THR A 1 348 ? -2.835 -1.785 50.152 1.00 26.43 340 THR A O 1
ATOM 2562 N N . LYS A 1 349 ? -2.219 -2.737 48.205 1.00 22.33 341 LYS A N 1
ATOM 2563 C CA A LYS A 1 349 ? -2.190 -1.464 47.503 0.45 21.45 341 LYS A CA 1
ATOM 2564 C CA B LYS A 1 349 ? -2.132 -1.464 47.501 0.55 21.37 341 LYS A CA 1
ATOM 2565 C C . LYS A 1 349 ? -2.249 -1.709 46.004 1.00 21.78 341 LYS A C 1
ATOM 2566 O O . LYS A 1 349 ? -2.015 -2.819 45.520 1.00 20.91 341 LYS A O 1
ATOM 2577 N N . VAL A 1 350 ? -2.612 -0.655 45.281 1.00 20.75 342 VAL A N 1
ATOM 2578 C CA . VAL A 1 350 ? -2.542 -0.623 43.825 1.00 17.50 342 VAL A CA 1
ATOM 2579 C C . VAL A 1 350 ? -1.653 0.551 43.436 1.00 19.12 342 VAL A C 1
ATOM 2580 O O . VAL A 1 350 ? -1.695 1.613 44.064 1.00 21.16 342 VAL A O 1
ATOM 2584 N N . ARG A 1 351 ? -0.825 0.348 42.411 1.00 19.97 343 ARG A N 1
ATOM 2585 C CA . ARG A 1 351 ? 0.121 1.364 41.981 1.00 18.61 343 ARG A CA 1
ATOM 2586 C C . ARG A 1 351 ? 0.209 1.325 40.468 1.00 16.93 343 ARG A C 1
ATOM 2587 O O . ARG A 1 351 ? 0.017 0.272 39.850 1.00 18.28 343 ARG A O 1
ATOM 2595 N N . GLY A 1 352 ? 0.473 2.479 39.879 1.00 16.88 344 GLY A N 1
ATOM 2596 C CA . GLY A 1 352 ? 0.699 2.518 38.447 1.00 17.72 344 GLY A CA 1
ATOM 2597 C C . GLY A 1 352 ? 0.461 3.891 37.859 1.00 17.02 344 GLY A C 1
ATOM 2598 O O . GLY A 1 352 ? 0.148 4.860 38.555 1.00 20.41 344 GLY A O 1
ATOM 2599 N N . LYS A 1 353 ? 0.640 3.953 36.536 1.00 18.14 345 LYS A N 1
ATOM 2600 C CA . LYS A 1 353 ? 0.383 5.140 35.722 1.00 16.79 345 LYS A CA 1
ATOM 2601 C C . LYS A 1 353 ? -0.308 4.663 34.455 1.00 18.36 345 LYS A C 1
ATOM 2602 O O . LYS A 1 353 ? 0.024 3.590 33.942 1.00 16.72 345 LYS A O 1
ATOM 2608 N N . GLY A 1 354 ? -1.259 5.449 33.950 1.00 17.47 346 GLY A N 1
ATOM 2609 C CA . GLY A 1 354 ? -2.010 5.011 32.779 1.00 14.97 346 GLY A CA 1
ATOM 2610 C C . GLY A 1 354 ? -2.607 3.630 33.001 1.00 15.65 346 GLY A C 1
ATOM 2611 O O . GLY A 1 354 ? -3.136 3.331 34.071 1.00 15.64 346 GLY A O 1
ATOM 2612 N N . LEU A 1 355 ? -2.465 2.740 32.017 1.00 15.00 347 LEU A N 1
ATOM 2613 C CA . LEU A 1 355 ? -2.918 1.358 32.164 1.00 15.52 347 LEU A CA 1
ATOM 2614 C C . LEU A 1 355 ? -1.759 0.398 32.433 1.00 15.06 347 LEU A C 1
ATOM 2615 O O . LEU A 1 355 ? -1.845 -0.788 32.104 1.00 15.49 347 LEU A O 1
ATOM 2620 N N . LEU A 1 356 ? -0.700 0.879 33.068 1.00 15.15 348 LEU A N 1
ATOM 2621 C CA . LEU A 1 356 ? 0.361 0.033 33.621 1.00 14.36 348 LEU A CA 1
ATOM 2622 C C . LEU A 1 356 ? 0.174 0.032 35.132 1.00 14.75 348 LEU A C 1
ATOM 2623 O O . LEU A 1 356 ? 0.694 0.902 35.831 1.00 17.45 348 LEU A O 1
ATOM 2628 N N . ASN A 1 357 ? -0.550 -0.966 35.634 1.00 15.32 349 ASN A N 1
ATOM 2629 C CA . ASN A 1 357 ? -0.914 -0.997 37.042 1.00 15.62 349 ASN A CA 1
ATOM 2630 C C . ASN A 1 357 ? -0.596 -2.371 37.612 1.00 16.79 349 ASN A C 1
ATOM 2631 O O . ASN A 1 357 ? -0.376 -3.329 36.872 1.00 17.54 349 ASN A O 1
ATOM 2636 N N . ALA A 1 358 ? -0.558 -2.459 38.939 1.00 16.24 350 ALA A N 1
ATOM 2637 C CA . ALA A 1 358 ? -0.353 -3.748 39.593 1.00 15.16 350 ALA A CA 1
ATOM 2638 C C . ALA A 1 358 ? -0.890 -3.648 41.005 1.00 15.36 350 ALA A C 1
ATOM 2639 O O . ALA A 1 358 ? -0.904 -2.566 41.593 1.00 18.31 350 ALA A O 1
ATOM 2641 N N . ILE A 1 359 ? -1.313 -4.786 41.556 1.00 16.14 351 ILE A N 1
ATOM 2642 C CA . ILE A 1 359 ? -1.737 -4.850 42.951 1.00 16.80 351 ILE A CA 1
ATOM 2643 C C . ILE A 1 359 ? -0.756 -5.714 43.727 1.00 20.30 351 ILE A C 1
ATOM 2644 O O . ILE A 1 359 ? -0.239 -6.714 43.213 1.00 20.67 351 ILE A O 1
ATOM 2649 N N . LEU A 1 360 ? -0.494 -5.321 44.964 1.00 19.50 352 LEU A N 1
ATOM 2650 C CA . LEU A 1 360 ? 0.295 -6.123 45.879 1.00 19.01 352 LEU A CA 1
ATOM 2651 C C . LEU A 1 360 ? -0.678 -6.938 46.716 1.00 21.90 352 LEU A C 1
ATOM 2652 O O . LEU A 1 360 ? -1.577 -6.373 47.346 1.00 22.53 352 LEU A O 1
ATOM 2657 N N . ILE A 1 361 ? -0.515 -8.256 46.692 1.00 18.41 353 ILE A N 1
ATOM 2658 C CA . ILE A 1 361 ? -1.345 -9.151 47.491 1.00 19.13 353 ILE A CA 1
ATOM 2659 C C . ILE A 1 361 ? -0.797 -9.224 48.910 1.00 25.81 353 ILE A C 1
ATOM 2660 O O . ILE A 1 361 ? 0.423 -9.222 49.129 1.00 26.82 353 ILE A O 1
ATOM 2665 N N . ASN A 1 362 ? -1.706 -9.311 49.886 1.00 22.22 354 ASN A N 1
ATOM 2666 C CA . ASN A 1 362 ? -1.354 -9.331 51.304 1.00 26.17 354 ASN A CA 1
ATOM 2667 C C . ASN A 1 362 ? -0.920 -10.735 51.744 1.00 29.15 354 ASN A C 1
ATOM 2668 O O . ASN A 1 362 ? -1.541 -11.392 52.581 1.00 29.35 354 ASN A O 1
ATOM 2673 N N . ASP A 1 363 ? 0.183 -11.190 51.156 1.00 27.20 355 ASP A N 1
ATOM 2674 C CA . ASP A 1 363 ? 0.779 -12.469 51.514 1.00 29.64 355 ASP A CA 1
ATOM 2675 C C . ASP A 1 363 ? 2.239 -12.437 51.085 1.00 31.30 355 ASP A C 1
ATOM 2676 O O . ASP A 1 363 ? 2.688 -11.510 50.405 1.00 31.93 355 ASP A O 1
ATOM 2681 N N . THR A 1 364 ? 2.975 -13.462 51.495 1.00 31.25 356 THR A N 1
ATOM 2682 C CA . THR A 1 364 ? 4.412 -13.506 51.281 1.00 34.37 356 THR A CA 1
ATOM 2683 C C . THR A 1 364 ? 4.731 -13.850 49.831 1.00 35.40 356 THR A C 1
ATOM 2684 O O . THR A 1 364 ? 3.893 -14.405 49.114 1.00 34.82 356 THR A O 1
ATOM 2688 N N . PRO A 1 365 ? 5.944 -13.527 49.369 1.00 35.02 357 PRO A N 1
ATOM 2689 C CA . PRO A 1 365 ? 6.319 -13.896 47.996 1.00 37.01 357 PRO A CA 1
ATOM 2690 C C . PRO A 1 365 ? 6.405 -15.393 47.777 1.00 33.09 357 PRO A C 1
ATOM 2691 O O . PRO A 1 365 ? 6.325 -15.835 46.625 1.00 39.19 357 PRO A O 1
ATOM 2695 N N . ASP A 1 366 ? 6.556 -16.188 48.832 1.00 35.46 358 ASP A N 1
ATOM 2696 C CA . ASP A 1 366 ? 6.595 -17.638 48.698 1.00 36.80 358 ASP A CA 1
ATOM 2697 C C . ASP A 1 366 ? 5.212 -18.279 48.750 1.00 36.70 358 ASP A C 1
ATOM 2698 O O . ASP A 1 366 ? 5.109 -19.503 48.617 1.00 40.20 358 ASP A O 1
ATOM 2700 N N . SER A 1 367 ? 4.155 -17.491 48.922 1.00 31.05 359 SER A N 1
ATOM 2701 C CA . SER A 1 367 ? 2.812 -18.024 49.093 1.00 29.85 359 SER A CA 1
ATOM 2702 C C . SER A 1 367 ? 2.144 -18.257 47.739 1.00 27.23 359 SER A C 1
ATOM 2703 O O . SER A 1 367 ? 2.558 -17.717 46.712 1.00 29.56 359 SER A O 1
ATOM 2706 N N . SER A 1 368 ? 1.094 -19.076 47.750 1.00 28.32 360 SER A N 1
ATOM 2707 C CA . SER A 1 368 ? 0.362 -19.389 46.528 1.00 27.65 360 SER A CA 1
ATOM 2708 C C . SER A 1 368 ? -0.831 -18.476 46.293 1.00 22.08 360 SER A C 1
ATOM 2709 O O . SER A 1 368 ? -1.545 -18.658 45.305 1.00 23.45 360 SER A O 1
ATOM 2712 N N . THR A 1 369 ? -1.051 -17.488 47.162 1.00 23.67 361 THR A N 1
ATOM 2713 C CA . THR A 1 369 ? -2.301 -16.734 47.139 1.00 21.11 361 THR A CA 1
ATOM 2714 C C . THR A 1 369 ? -2.492 -15.986 45.824 1.00 21.58 361 THR A C 1
ATOM 2715 O O . THR A 1 369 ? -3.554 -16.078 45.196 1.00 20.04 361 THR A O 1
ATOM 2719 N N . ALA A 1 370 ? -1.471 -15.247 45.376 1.00 21.49 362 ALA A N 1
ATOM 2720 C CA . ALA A 1 370 ? -1.621 -14.504 44.127 1.00 22.60 362 ALA A CA 1
ATOM 2721 C C . ALA A 1 370 ? -1.849 -15.444 42.946 1.00 19.16 362 ALA A C 1
ATOM 2722 O O . ALA A 1 370 ? -2.686 -15.164 42.076 1.00 17.63 362 ALA A O 1
ATOM 2724 N N . TRP A 1 371 ? -1.139 -16.575 42.909 1.00 20.86 363 TRP A N 1
ATOM 2725 C CA . TRP A 1 371 ? -1.374 -17.551 41.847 1.00 20.19 363 TRP A CA 1
ATOM 2726 C C . TRP A 1 371 ? -2.810 -18.055 41.885 1.00 20.03 363 TRP A C 1
ATOM 2727 O O . TRP A 1 371 ? -3.504 -18.075 40.861 1.00 19.28 363 TRP A O 1
ATOM 2738 N N . ASN A 1 372 ? -3.295 -18.421 43.074 1.00 19.70 364 ASN A N 1
ATOM 2739 C CA . ASN A 1 372 ? -4.665 -18.902 43.161 1.00 18.59 364 ASN A CA 1
ATOM 2740 C C . ASN A 1 372 ? -5.663 -17.823 42.786 1.00 17.37 364 ASN A C 1
ATOM 2741 O O . ASN A 1 372 ? -6.705 -18.133 42.200 1.00 18.57 364 ASN A O 1
ATOM 2746 N N . LEU A 1 373 ? -5.358 -16.553 43.098 1.00 17.08 365 LEU A N 1
ATOM 2747 C CA . LEU A 1 373 ? -6.240 -15.468 42.684 1.00 15.73 365 LEU A CA 1
ATOM 2748 C C . LEU A 1 373 ? -6.265 -15.353 41.166 1.00 14.64 365 LEU A C 1
ATOM 2749 O O . LEU A 1 373 ? -7.328 -15.127 40.569 1.00 16.89 365 LEU A O 1
ATOM 2754 N N . CYS A 1 374 ? -5.118 -15.577 40.521 1.00 17.44 366 CYS A N 1
ATOM 2755 C CA . CYS A 1 374 ? -5.086 -15.529 39.060 1.00 16.44 366 CYS A CA 1
ATOM 2756 C C . CYS A 1 374 ? -5.831 -16.698 38.435 1.00 15.98 366 CYS A C 1
ATOM 2757 O O . CYS A 1 374 ? -6.468 -16.528 37.387 1.00 17.05 366 CYS A O 1
ATOM 2760 N N . LEU A 1 375 ? -5.796 -17.884 39.060 1.00 18.88 367 LEU A N 1
ATOM 2761 C CA . LEU A 1 375 ? -6.647 -18.966 38.576 1.00 17.65 367 LEU A CA 1
ATOM 2762 C C . LEU A 1 375 ? -8.120 -18.594 38.698 1.00 14.69 367 LEU A C 1
ATOM 2763 O O . LEU A 1 375 ? -8.923 -18.907 37.809 1.00 19.06 367 LEU A O 1
ATOM 2768 N N . ALA A 1 376 ? -8.497 -17.936 39.803 1.00 16.10 368 ALA A N 1
ATOM 2769 C CA . ALA A 1 376 ? -9.891 -17.545 39.985 1.00 19.83 368 ALA A CA 1
ATOM 2770 C C . ALA A 1 376 ? -10.297 -16.442 39.009 1.00 19.25 368 ALA A C 1
ATOM 2771 O O . ALA A 1 376 ? -11.404 -16.479 38.453 1.00 18.87 368 ALA A O 1
ATOM 2773 N N . LEU A 1 377 ? -9.412 -15.468 38.769 1.00 16.16 369 LEU A N 1
ATOM 2774 C CA . LEU A 1 377 ? -9.681 -14.465 37.738 1.00 15.49 369 LEU A CA 1
ATOM 2775 C C . LEU A 1 377 ? -9.902 -15.121 36.384 1.00 18.27 369 LEU A C 1
ATOM 2776 O O . LEU A 1 377 ? -10.843 -14.768 35.660 1.00 14.83 369 LEU A O 1
ATOM 2781 N N . LYS A 1 378 ? -9.056 -16.100 36.041 1.00 16.57 370 LYS A N 1
ATOM 2782 C CA . LYS A 1 378 ? -9.195 -16.806 34.770 1.00 17.97 370 LYS A CA 1
ATOM 2783 C C . LYS A 1 378 ? -10.568 -17.460 34.651 1.00 16.71 370 LYS A C 1
ATOM 2784 O O . LYS A 1 378 ? -11.244 -17.336 33.623 1.00 20.01 370 LYS A O 1
ATOM 2790 N N . GLU A 1 379 ? -11.011 -18.157 35.703 1.00 18.70 371 GLU A N 1
ATOM 2791 C CA . GLU A 1 379 ? -12.327 -18.785 35.638 1.00 23.60 371 GLU A CA 1
ATOM 2792 C C . GLU A 1 379 ? -13.428 -17.757 35.417 1.00 19.71 371 GLU A C 1
ATOM 2793 O O . GLU A 1 379 ? -14.455 -18.075 34.798 1.00 24.97 371 GLU A O 1
ATOM 2799 N N . ASN A 1 380 ? -13.227 -16.527 35.891 1.00 18.31 372 ASN A N 1
ATOM 2800 C CA . ASN A 1 380 ? -14.197 -15.446 35.742 1.00 20.89 372 ASN A CA 1
ATOM 2801 C C . ASN A 1 380 ? -13.969 -14.613 34.483 1.00 20.15 372 ASN A C 1
ATOM 2802 O O . ASN A 1 380 ? -14.607 -13.562 34.321 1.00 20.90 372 ASN A O 1
ATOM 2807 N N . GLY A 1 381 ? -13.075 -15.049 33.599 1.00 20.96 373 GLY A N 1
ATOM 2808 C CA . GLY A 1 381 ? -12.934 -14.413 32.297 1.00 19.98 373 GLY A CA 1
ATOM 2809 C C . GLY A 1 381 ? -11.899 -13.321 32.174 1.00 15.92 373 GLY A C 1
ATOM 2810 O O . GLY A 1 381 ? -11.999 -12.506 31.248 1.00 16.85 373 GLY A O 1
ATOM 2811 N N . LEU A 1 382 ? -10.891 -13.281 33.045 1.00 16.85 374 LEU A N 1
ATOM 2812 C CA . LEU A 1 382 ? -9.863 -12.248 32.966 1.00 14.49 374 LEU A CA 1
ATOM 2813 C C . LEU A 1 382 ? -8.502 -12.878 33.242 1.00 18.50 374 LEU A C 1
ATOM 2814 O O . LEU A 1 382 ? -8.328 -13.580 34.243 1.00 16.10 374 LEU A O 1
ATOM 2819 N N . LEU A 1 383 ? -7.536 -12.628 32.355 1.00 15.78 375 LEU A N 1
ATOM 2820 C CA . LEU A 1 383 ? -6.240 -13.293 32.411 1.00 15.66 375 LEU A CA 1
ATOM 2821 C C . LEU A 1 383 ? -5.165 -12.363 32.962 1.00 19.38 375 LEU A C 1
ATOM 2822 O O . LEU A 1 383 ? -4.891 -11.300 32.385 1.00 16.86 375 LEU A O 1
ATOM 2827 N N . ALA A 1 384 ? -4.510 -12.800 34.034 1.00 15.91 376 ALA A N 1
ATOM 2828 C CA . ALA A 1 384 ? -3.368 -12.101 34.604 1.00 17.48 376 ALA A CA 1
ATOM 2829 C C . ALA A 1 384 ? -2.471 -13.150 35.241 1.00 20.70 376 ALA A C 1
ATOM 2830 O O . ALA A 1 384 ? -2.871 -14.303 35.428 1.00 20.49 376 ALA A O 1
ATOM 2832 N N . LYS A 1 385 ? -1.236 -12.758 35.561 1.00 21.05 377 LYS A N 1
ATOM 2833 C CA A LYS A 1 385 ? -0.278 -13.696 36.128 0.39 21.96 377 LYS A CA 1
ATOM 2834 C CA B LYS A 1 385 ? -0.281 -13.693 36.127 0.61 21.44 377 LYS A CA 1
ATOM 2835 C C . LYS A 1 385 ? 0.542 -12.978 37.187 1.00 22.49 377 LYS A C 1
ATOM 2836 O O . LYS A 1 385 ? 0.843 -11.786 37.034 1.00 22.23 377 LYS A O 1
ATOM 2847 N N . PRO A 1 386 ? 0.893 -13.655 38.279 1.00 22.40 378 PRO A N 1
ATOM 2848 C CA . PRO A 1 386 ? 1.718 -13.009 39.299 1.00 19.63 378 PRO A CA 1
ATOM 2849 C C . PRO A 1 386 ? 3.156 -12.843 38.860 1.00 24.11 378 PRO A C 1
ATOM 2850 O O . PRO A 1 386 ? 3.663 -13.528 37.966 1.00 24.52 378 PRO A O 1
ATOM 2854 N N . THR A 1 387 ? 3.821 -11.908 39.522 1.00 20.75 379 THR A N 1
ATOM 2855 C CA . THR A 1 387 ? 5.266 -11.789 39.448 1.00 24.38 379 THR A CA 1
ATOM 2856 C C . THR A 1 387 ? 5.791 -11.686 40.867 1.00 30.61 379 THR A C 1
ATOM 2857 O O . THR A 1 387 ? 5.126 -11.120 41.741 1.00 25.39 379 THR A O 1
ATOM 2861 N N . HIS A 1 388 ? 6.966 -12.268 41.095 1.00 26.33 380 HIS A N 1
ATOM 2862 C CA . HIS A 1 388 ? 7.608 -12.267 42.411 1.00 32.41 380 HIS A CA 1
ATOM 2863 C C . HIS A 1 388 ? 6.674 -12.777 43.507 1.00 33.33 380 HIS A C 1
ATOM 2864 O O . HIS A 1 388 ? 6.750 -12.350 44.659 1.00 28.95 380 HIS A O 1
ATOM 2871 N N . GLY A 1 389 ? 5.779 -13.692 43.151 1.00 27.96 381 GLY A N 1
ATOM 2872 C CA . GLY A 1 389 ? 5.011 -14.404 44.149 1.00 27.57 381 GLY A CA 1
ATOM 2873 C C . GLY A 1 389 ? 3.753 -13.715 44.629 1.00 27.88 381 GLY A C 1
ATOM 2874 O O . GLY A 1 389 ? 2.716 -14.372 44.764 1.00 28.65 381 GLY A O 1
ATOM 2875 N N . ASN A 1 390 ? 3.808 -12.407 44.910 1.00 23.04 382 ASN A N 1
ATOM 2876 C CA . ASN A 1 390 ? 2.664 -11.760 45.552 1.00 23.23 382 ASN A CA 1
ATOM 2877 C C . ASN A 1 390 ? 2.243 -10.458 44.871 1.00 26.05 382 ASN A C 1
ATOM 2878 O O . ASN A 1 390 ? 1.548 -9.641 45.484 1.00 23.33 382 ASN A O 1
ATOM 2883 N N . ILE A 1 391 ? 2.612 -10.248 43.613 1.00 21.80 383 ILE A N 1
ATOM 2884 C CA . ILE A 1 391 ? 2.189 -9.067 42.868 1.00 20.79 383 ILE A CA 1
ATOM 2885 C C . ILE A 1 391 ? 1.459 -9.533 41.618 1.00 20.17 383 ILE A C 1
ATOM 2886 O O . ILE A 1 391 ? 1.898 -10.481 40.964 1.00 24.36 383 ILE A O 1
ATOM 2891 N N . ILE A 1 392 ? 0.340 -8.890 41.298 1.00 18.03 384 ILE A N 1
ATOM 2892 C CA . ILE A 1 392 ? -0.398 -9.186 40.070 1.00 16.38 384 ILE A CA 1
ATOM 2893 C C . ILE A 1 392 ? -0.411 -7.943 39.194 1.00 17.31 384 ILE A C 1
ATOM 2894 O O . ILE A 1 392 ? -0.954 -6.903 39.589 1.00 18.67 384 ILE A O 1
ATOM 2899 N N . ARG A 1 393 ? 0.173 -8.052 37.999 1.00 17.25 385 ARG A N 1
ATOM 2900 C CA . ARG A 1 393 ? 0.102 -6.962 37.041 1.00 17.01 385 ARG A CA 1
ATOM 2901 C C . ARG A 1 393 ? -1.282 -6.919 36.408 1.00 18.07 385 ARG A C 1
ATOM 2902 O O . ARG A 1 393 ? -1.896 -7.957 36.159 1.00 16.09 385 ARG A O 1
ATOM 2910 N N . LEU A 1 394 ? -1.785 -5.706 36.177 1.00 16.34 386 LEU A N 1
ATOM 2911 C CA . LEU A 1 394 ? -3.123 -5.486 35.625 1.00 12.66 386 LEU A CA 1
ATOM 2912 C C . LEU A 1 394 ? -2.970 -4.465 34.502 1.00 20.19 386 LEU A C 1
ATOM 2913 O O . LEU A 1 394 ? -2.936 -3.257 34.753 1.00 18.40 386 LEU A O 1
ATOM 2918 N N . ALA A 1 395 ? -2.873 -4.946 33.264 1.00 16.71 387 ALA A N 1
ATOM 2919 C CA . ALA A 1 395 ? -2.426 -4.110 32.148 1.00 15.90 387 ALA A CA 1
ATOM 2920 C C . ALA A 1 395 ? -3.116 -4.551 30.863 1.00 13.45 387 ALA A C 1
ATOM 2921 O O . ALA A 1 395 ? -2.550 -5.300 30.059 1.00 18.13 387 ALA A O 1
ATOM 2923 N N . PRO A 1 396 ? -4.347 -4.100 30.636 1.00 14.59 388 PRO A N 1
ATOM 2924 C CA . PRO A 1 396 ? -5.075 -4.487 29.410 1.00 14.70 388 PRO A CA 1
ATOM 2925 C C . PRO A 1 396 ? -4.622 -3.665 28.219 1.00 16.53 388 PRO A C 1
ATOM 2926 O O . PRO A 1 396 ? -3.985 -2.613 28.393 1.00 17.44 388 PRO A O 1
ATOM 2930 N N . PRO A 1 397 ? -4.975 -4.077 26.999 1.00 14.65 389 PRO A N 1
ATOM 2931 C CA . PRO A 1 397 ? -4.707 -3.222 25.837 1.00 13.41 389 PRO A CA 1
ATOM 2932 C C . PRO A 1 397 ? -5.387 -1.871 25.999 1.00 15.74 389 PRO A C 1
ATOM 2933 O O . PRO A 1 397 ? -6.445 -1.740 26.630 1.00 16.94 389 PRO A O 1
ATOM 2937 N N . LEU A 1 398 ? -4.757 -0.848 25.417 1.00 15.47 390 LEU A N 1
ATOM 2938 C CA . LEU A 1 398 ? -5.216 0.514 25.618 1.00 14.59 390 LEU A CA 1
ATOM 2939 C C . LEU A 1 398 ? -6.503 0.802 24.861 1.00 18.18 390 LEU A C 1
ATOM 2940 O O . LEU A 1 398 ? -7.112 1.848 25.093 1.00 19.04 390 LEU A O 1
ATOM 2945 N N . VAL A 1 399 ? -6.913 -0.094 23.958 1.00 17.50 391 VAL A N 1
ATOM 2946 C CA . VAL A 1 399 ? -8.150 0.083 23.197 1.00 15.90 391 VAL A CA 1
ATOM 2947 C C . VAL A 1 399 ? -9.381 -0.320 23.992 1.00 18.15 391 VAL A C 1
ATOM 2948 O O . VAL A 1 399 ? -10.503 -0.230 23.471 1.00 19.38 391 VAL A O 1
ATOM 2952 N N . ILE A 1 400 ? -9.206 -0.752 25.239 1.00 15.93 392 ILE A N 1
ATOM 2953 C CA . ILE A 1 400 ? -10.347 -1.112 26.078 1.00 15.94 392 ILE A CA 1
ATOM 2954 C C . ILE A 1 400 ? -11.290 0.079 26.195 1.00 21.18 392 ILE A C 1
ATOM 2955 O O . ILE A 1 400 ? -10.857 1.240 26.263 1.00 19.43 392 ILE A O 1
ATOM 2960 N N . THR A 1 401 ? -12.596 -0.193 26.160 1.00 17.81 393 THR A N 1
ATOM 2961 C CA . THR A 1 401 ? -13.578 0.867 26.351 1.00 18.37 393 THR A CA 1
ATOM 2962 C C . THR A 1 401 ? -13.844 1.092 27.840 1.00 18.81 393 THR A C 1
ATOM 2963 O O . THR A 1 401 ? -13.501 0.271 28.694 1.00 19.19 393 THR A O 1
ATOM 2967 N N . GLU A 1 402 ? -14.480 2.225 28.149 1.00 18.86 394 GLU A N 1
ATOM 2968 C CA . GLU A 1 402 ? -14.854 2.465 29.538 1.00 20.94 394 GLU A CA 1
ATOM 2969 C C . GLU A 1 402 ? -15.797 1.379 30.046 1.00 22.19 394 GLU A C 1
ATOM 2970 O O . GLU A 1 402 ? -15.650 0.899 31.177 1.00 21.42 394 GLU A O 1
ATOM 2976 N N . GLU A 1 403 ? -16.773 0.977 29.226 1.00 20.09 395 GLU A N 1
ATOM 2977 C CA . GLU A 1 403 ? -17.695 -0.070 29.657 1.00 21.23 395 GLU A CA 1
ATOM 2978 C C . GLU A 1 403 ? -16.963 -1.379 29.922 1.00 21.31 395 GLU A C 1
ATOM 2979 O O . GLU A 1 403 ? -17.244 -2.067 30.914 1.00 21.81 395 GLU A O 1
ATOM 2985 N N . GLN A 1 404 ? -16.017 -1.744 29.045 1.00 19.16 396 GLN A N 1
ATOM 2986 C CA . GLN A 1 404 ? -15.241 -2.962 29.271 1.00 17.24 396 GLN A CA 1
ATOM 2987 C C . GLN A 1 404 ? -14.368 -2.839 30.512 1.00 19.12 396 GLN A C 1
ATOM 2988 O O . GLN A 1 404 ? -14.237 -3.796 31.280 1.00 19.92 396 GLN A O 1
ATOM 2994 N N . LEU A 1 405 ? -13.759 -1.672 30.720 1.00 16.67 397 LEU A N 1
ATOM 2995 C CA . LEU A 1 405 ? -12.915 -1.482 31.894 1.00 16.29 397 LEU A CA 1
ATOM 2996 C C . LEU A 1 405 ? -13.719 -1.688 33.170 1.00 20.15 397 LEU A C 1
ATOM 2997 O O . LEU A 1 405 ? -13.266 -2.374 34.096 1.00 18.46 397 LEU A O 1
ATOM 3002 N N . LEU A 1 406 ? -14.917 -1.100 33.234 1.00 18.78 398 LEU A N 1
ATOM 3003 C CA . LEU A 1 406 ? -15.760 -1.258 34.421 1.00 18.39 398 LEU A CA 1
ATOM 3004 C C . LEU A 1 406 ? -16.245 -2.696 34.579 1.00 22.12 398 LEU A C 1
ATOM 3005 O O . LEU A 1 406 ? -16.424 -3.166 35.710 1.00 22.86 398 LEU A O 1
ATOM 3010 N N . ASP A 1 407 ? -16.470 -3.405 33.468 1.00 19.58 399 ASP A N 1
ATOM 3011 C CA . ASP A 1 407 ? -16.780 -4.830 33.543 1.00 22.75 399 ASP A CA 1
ATOM 3012 C C . ASP A 1 407 ? -15.616 -5.612 34.138 1.00 20.88 399 ASP A C 1
ATOM 3013 O O . ASP A 1 407 ? -15.815 -6.527 34.950 1.00 19.14 399 ASP A O 1
ATOM 3018 N N . CYS A 1 408 ? -14.392 -5.265 33.740 1.00 17.98 400 CYS A N 1
ATOM 3019 C CA . CYS A 1 408 ? -13.211 -5.899 34.315 1.00 16.18 400 CYS A CA 1
ATOM 3020 C C . CYS A 1 408 ? -13.080 -5.590 35.798 1.00 20.71 400 CYS A C 1
ATOM 3021 O O . CYS A 1 408 ? -12.674 -6.454 36.576 1.00 18.60 400 CYS A O 1
ATOM 3024 N N . VAL A 1 409 ? -13.367 -4.349 36.204 1.00 18.42 401 VAL A N 1
ATOM 3025 C CA . VAL A 1 409 ? -13.388 -4.045 37.636 1.00 18.21 401 VAL A CA 1
ATOM 3026 C C . VAL A 1 409 ? -14.397 -4.936 38.356 1.00 19.10 401 VAL A C 1
ATOM 3027 O O . VAL A 1 409 ? -14.111 -5.485 39.431 1.00 21.19 401 VAL A O 1
ATOM 3031 N N . LYS A 1 410 ? -15.583 -5.126 37.763 1.00 17.80 402 LYS A N 1
ATOM 3032 C CA . LYS A 1 410 ? -16.580 -5.994 38.386 1.00 17.42 402 LYS A CA 1
ATOM 3033 C C . LYS A 1 410 ? -16.081 -7.433 38.487 1.00 20.41 402 LYS A C 1
ATOM 3034 O O . LYS A 1 410 ? -16.362 -8.122 39.472 1.00 21.40 402 LYS A O 1
ATOM 3036 N N . ILE A 1 411 ? -15.359 -7.912 37.468 1.00 19.31 403 ILE A N 1
ATOM 3037 C CA . ILE A 1 411 ? -14.806 -9.267 37.521 1.00 16.44 403 ILE A CA 1
ATOM 3038 C C . ILE A 1 411 ? -13.784 -9.379 38.645 1.00 17.88 403 ILE A C 1
ATOM 3039 O O . ILE A 1 411 ? -13.790 -10.343 39.424 1.00 18.71 403 ILE A O 1
ATOM 3044 N N . ILE A 1 412 ? -12.899 -8.388 38.751 1.00 18.44 404 ILE A N 1
ATOM 3045 C CA . ILE A 1 412 ? -11.898 -8.397 39.816 1.00 13.83 404 ILE A CA 1
ATOM 3046 C C . ILE A 1 412 ? -12.570 -8.310 41.177 1.00 17.54 404 ILE A C 1
ATOM 3047 O O . ILE A 1 412 ? -12.198 -9.032 42.111 1.00 20.45 404 ILE A O 1
ATOM 3052 N N . GLU A 1 413 ? -13.572 -7.432 41.311 1.00 17.83 405 GLU A N 1
ATOM 3053 C CA . GLU A 1 413 ? -14.296 -7.309 42.571 1.00 18.74 405 GLU A CA 1
ATOM 3054 C C . GLU A 1 413 ? -14.927 -8.638 42.955 1.00 21.99 405 GLU A C 1
ATOM 3055 O O . GLU A 1 413 ? -14.764 -9.111 44.087 1.00 22.51 405 GLU A O 1
ATOM 3061 N N . LYS A 1 414 ? -15.649 -9.257 42.014 1.00 20.70 406 LYS A N 1
ATOM 3062 C CA . LYS A 1 414 ? -16.290 -10.544 42.284 1.00 24.40 406 LYS A CA 1
ATOM 3063 C C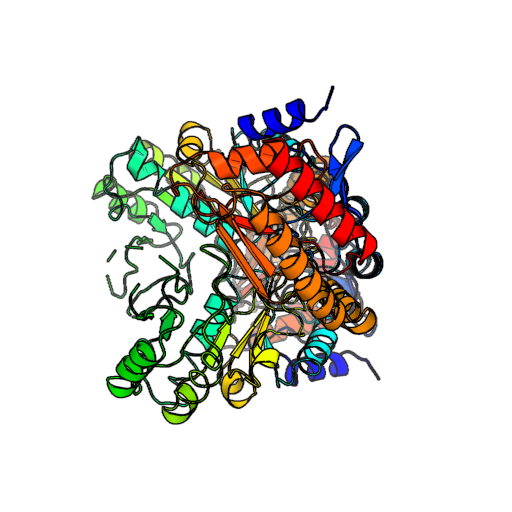 . LYS A 1 414 ? -15.268 -11.586 42.721 1.00 20.76 406 LYS A C 1
ATOM 3064 O O . LYS A 1 414 ? -15.491 -12.336 43.683 1.00 23.21 406 LYS A O 1
ATOM 3070 N N . THR A 1 415 ? -14.153 -11.662 41.998 1.00 18.97 407 THR A N 1
ATOM 3071 C CA . THR A 1 415 ? -13.124 -12.651 42.293 1.00 19.45 407 THR A CA 1
ATOM 3072 C C . THR A 1 415 ? -12.545 -12.443 43.683 1.00 22.10 407 THR A C 1
ATOM 3073 O O . THR A 1 415 ? -12.412 -13.393 44.462 1.00 21.33 407 THR A O 1
ATOM 3077 N N . ILE A 1 416 ? -12.222 -11.195 44.017 1.00 21.64 408 ILE A N 1
ATOM 3078 C CA . ILE A 1 416 ? -11.625 -10.880 45.312 1.00 19.57 408 ILE A CA 1
ATOM 3079 C C . ILE A 1 416 ? -12.624 -11.108 46.441 1.00 23.52 408 ILE A C 1
ATOM 3080 O O . ILE A 1 416 ? -12.289 -11.697 47.479 1.00 23.70 408 ILE A O 1
ATOM 3085 N N . LEU A 1 417 ? -13.866 -10.641 46.266 1.00 21.88 409 LEU A N 1
ATOM 3086 C CA . LEU A 1 417 ? -14.812 -10.676 47.376 1.00 23.95 409 LEU A CA 1
ATOM 3087 C C . LEU A 1 417 ? -15.302 -12.088 47.657 1.00 22.59 409 LEU A C 1
ATOM 3088 O O . LEU A 1 417 ? -15.697 -12.378 48.783 1.00 26.49 409 LEU A O 1
ATOM 3093 N N . GLU A 1 418 ? -15.286 -12.968 46.656 1.00 25.08 410 GLU A N 1
ATOM 3094 C CA . GLU A 1 418 ? -15.695 -14.355 46.842 1.00 29.48 410 GLU A CA 1
ATOM 3095 C C . GLU A 1 418 ? -14.553 -15.264 47.279 1.00 26.57 410 GLU A C 1
ATOM 3096 O O . GLU A 1 418 ? -14.809 -16.407 47.683 1.00 27.98 410 GLU A O 1
ATOM 3102 N N . PHE A 1 419 ? -13.316 -14.785 47.238 1.00 24.00 411 PHE A N 1
ATOM 3103 C CA . PHE A 1 419 ? -12.152 -15.622 47.538 1.00 26.02 411 PHE A CA 1
ATOM 3104 C C . PHE A 1 419 ? -12.059 -15.927 49.036 1.00 36.32 411 PHE A C 1
ATOM 3105 O O . PHE A 1 419 ? -11.622 -17.013 49.434 1.00 33.42 411 PHE A O 1
ATOM 3114 N N . THR B 1 12 ? 10.363 13.862 -6.204 1.00 64.72 4 THR B N 1
ATOM 3115 C CA . THR B 1 12 ? 9.708 12.559 -6.194 1.00 61.95 4 THR B CA 1
ATOM 3116 C C . THR B 1 12 ? 10.540 11.530 -5.433 1.00 54.24 4 THR B C 1
ATOM 3117 O O . THR B 1 12 ? 11.740 11.710 -5.223 1.00 49.73 4 THR B O 1
ATOM 3121 N N . LYS B 1 13 ? 9.895 10.438 -5.031 1.00 48.73 5 LYS B N 1
ATOM 3122 C CA . LYS B 1 13 ? 10.505 9.488 -4.104 1.00 43.25 5 LYS B CA 1
ATOM 3123 C C . LYS B 1 13 ? 11.247 8.410 -4.889 1.00 37.29 5 LYS B C 1
ATOM 3124 O O . LYS B 1 13 ? 10.802 7.267 -5.024 1.00 41.81 5 LYS B O 1
ATOM 3130 N N . ASN B 1 14 ? 12.416 8.788 -5.406 1.00 37.93 6 ASN B N 1
ATOM 3131 C CA . ASN B 1 14 ? 13.295 7.855 -6.094 1.00 36.51 6 ASN B CA 1
ATOM 3132 C C . ASN B 1 14 ? 14.326 7.288 -5.115 1.00 35.18 6 ASN B C 1
ATOM 3133 O O . ASN B 1 14 ? 14.256 7.512 -3.904 1.00 33.13 6 ASN B O 1
ATOM 3138 N N . SER B 1 15 ? 15.302 6.540 -5.637 1.00 33.71 7 SER B N 1
ATOM 3139 C CA . SER B 1 15 ? 16.294 5.900 -4.774 1.00 30.96 7 SER B CA 1
ATOM 3140 C C . SER B 1 15 ? 17.064 6.930 -3.953 1.00 35.87 7 SER B C 1
ATOM 3141 O O . SER B 1 15 ? 17.242 6.764 -2.742 1.00 30.63 7 SER B O 1
ATOM 3144 N N . GLU B 1 16 ? 17.532 8.001 -4.597 1.00 34.71 8 GLU B N 1
ATOM 3145 C CA . GLU B 1 16 ? 18.292 9.019 -3.875 1.00 31.86 8 GLU B CA 1
ATOM 3146 C C . GLU B 1 16 ? 17.468 9.635 -2.749 1.00 32.66 8 GLU B C 1
ATOM 3147 O O . GLU B 1 16 ? 18.006 9.961 -1.683 1.00 33.20 8 GLU B O 1
ATOM 3153 N N . TYR B 1 17 ? 16.162 9.807 -2.968 1.00 27.96 9 TYR B N 1
ATOM 3154 C CA . TYR B 1 17 ? 15.298 10.344 -1.918 1.00 31.20 9 TYR B CA 1
ATOM 3155 C C . TYR B 1 17 ? 15.367 9.489 -0.657 1.00 30.92 9 TYR B C 1
ATOM 3156 O O . TYR B 1 17 ? 15.515 10.010 0.458 1.00 28.28 9 TYR B O 1
ATOM 3165 N N . PHE B 1 18 ? 15.262 8.167 -0.812 1.00 25.15 10 PHE B N 1
ATOM 3166 C CA . PHE B 1 18 ? 15.265 7.293 0.355 1.00 24.36 10 PHE B CA 1
ATOM 3167 C C . PHE B 1 18 ? 16.645 7.240 0.991 1.00 29.02 10 PHE B C 1
ATOM 3168 O O . PHE B 1 18 ? 16.767 7.206 2.222 1.00 24.84 10 PHE B O 1
ATOM 3176 N N . ILE B 1 19 ? 17.697 7.259 0.168 1.00 25.65 11 ILE B N 1
ATOM 3177 C CA . ILE B 1 19 ? 19.049 7.283 0.711 1.00 23.63 11 ILE B CA 1
ATOM 3178 C C . ILE B 1 19 ? 19.249 8.536 1.552 1.00 25.17 11 ILE B C 1
ATOM 3179 O O . ILE B 1 19 ? 19.839 8.483 2.640 1.00 24.82 11 ILE B O 1
ATOM 3184 N N . GLU B 1 20 ? 18.730 9.677 1.079 1.00 27.48 12 GLU B N 1
ATOM 3185 C CA . GLU B 1 20 ? 18.889 10.920 1.825 1.00 32.04 12 GLU B CA 1
ATOM 3186 C C . GLU B 1 20 ? 18.048 10.936 3.094 1.00 28.87 12 GLU B C 1
ATOM 3187 O O . GLU B 1 20 ? 18.484 11.499 4.105 1.00 30.57 12 GLU B O 1
ATOM 3193 N N . LEU B 1 21 ? 16.856 10.322 3.077 1.00 27.58 13 LEU B N 1
ATOM 3194 C CA . LEU B 1 21 ? 16.080 10.197 4.309 1.00 30.03 13 LEU B CA 1
ATOM 3195 C C . LEU B 1 21 ? 16.881 9.480 5.386 1.00 24.89 13 LEU B C 1
ATOM 3196 O O . LEU B 1 21 ? 16.906 9.906 6.549 1.00 29.46 13 LEU B O 1
ATOM 3201 N N . GLU B 1 22 ? 17.543 8.382 5.014 1.00 22.36 14 GLU B N 1
ATOM 3202 C CA . GLU B 1 22 ? 18.305 7.613 5.990 1.00 20.05 14 GLU B CA 1
ATOM 3203 C C . GLU B 1 22 ? 19.542 8.364 6.459 1.00 26.25 14 GLU B C 1
ATOM 3204 O O . GLU B 1 22 ? 19.908 8.275 7.635 1.00 24.12 14 GLU B O 1
ATOM 3210 N N . GLU B 1 23 ? 20.227 9.085 5.558 1.00 22.19 15 GLU B N 1
ATOM 3211 C CA . GLU B 1 23 ? 21.368 9.868 6.016 1.00 23.38 15 GLU B CA 1
ATOM 3212 C C . GLU B 1 23 ? 20.937 10.876 7.071 1.00 26.62 15 GLU B C 1
ATOM 3213 O O . GLU B 1 23 ? 21.656 11.111 8.050 1.00 28.53 15 GLU B O 1
ATOM 3219 N N . LYS B 1 24 ? 19.748 11.461 6.908 1.00 26.81 16 LYS B N 1
ATOM 3220 C CA . LYS B 1 24 ? 19.312 12.512 7.815 1.00 25.79 16 LYS B CA 1
ATOM 3221 C C . LYS B 1 24 ? 18.776 11.959 9.129 1.00 24.76 16 LYS B C 1
ATOM 3222 O O . LYS B 1 24 ? 19.033 12.535 10.193 1.00 27.12 16 LYS B O 1
ATOM 3228 N N . HIS B 1 25 ? 18.021 10.870 9.078 1.00 25.59 17 HIS B N 1
ATOM 3229 C CA . HIS B 1 25 ? 17.252 10.461 10.245 1.00 24.84 17 HIS B CA 1
ATOM 3230 C C . HIS B 1 25 ? 17.613 9.090 10.787 1.00 23.96 17 HIS B C 1
ATOM 3231 O O . HIS B 1 25 ? 16.980 8.650 11.759 1.00 22.21 17 HIS B O 1
ATOM 3238 N N . GLY B 1 26 ? 18.594 8.406 10.203 1.00 21.89 18 GLY B N 1
ATOM 3239 C CA . GLY B 1 26 ? 19.029 7.111 10.688 1.00 20.57 18 GLY B CA 1
ATOM 3240 C C . GLY B 1 26 ? 20.479 7.147 11.129 1.00 26.07 18 GLY B C 1
ATOM 3241 O O . GLY B 1 26 ? 21.292 7.885 10.576 1.00 24.91 18 GLY B O 1
ATOM 3242 N N . ALA B 1 27 ? 20.801 6.333 12.132 1.00 20.41 19 ALA B N 1
ATOM 3243 C CA . ALA B 1 27 ? 22.188 6.197 12.560 1.00 21.90 19 ALA B CA 1
ATOM 3244 C C . ALA B 1 27 ? 23.054 5.738 11.392 1.00 20.56 19 ALA B C 1
ATOM 3245 O O . ALA B 1 27 ? 22.617 4.968 10.533 1.00 24.59 19 ALA B O 1
ATOM 3247 N N . HIS B 1 28 ? 24.295 6.210 11.375 1.00 22.88 20 HIS B N 1
ATOM 3248 C CA . HIS B 1 28 ? 25.227 5.870 10.297 1.00 23.07 20 HIS B CA 1
ATOM 3249 C C . HIS B 1 28 ? 26.059 4.639 10.637 1.00 27.80 20 HIS B C 1
ATOM 3250 O O . HIS B 1 28 ? 27.281 4.649 10.509 1.00 31.65 20 HIS B O 1
ATOM 3257 N N . ASN B 1 29 ? 25.414 3.559 11.066 1.00 24.93 21 ASN B N 1
ATOM 3258 C CA . ASN B 1 29 ? 26.166 2.382 11.472 1.00 26.72 21 ASN B CA 1
ATOM 3259 C C . ASN B 1 29 ? 26.404 1.401 10.335 1.00 28.43 21 ASN B C 1
ATOM 3260 O O . ASN B 1 29 ? 27.064 0.385 10.562 1.00 24.14 21 ASN B O 1
ATOM 3265 N N . TYR B 1 30 ? 25.932 1.695 9.119 1.00 19.98 22 TYR B N 1
ATOM 3266 C CA . TYR B 1 30 ? 26.182 0.834 7.967 1.00 24.14 22 TYR B CA 1
ATOM 3267 C C . TYR B 1 30 ? 26.558 1.668 6.754 1.00 27.25 22 TYR B C 1
ATOM 3268 O O . TYR B 1 30 ? 26.204 2.842 6.641 1.00 27.03 22 TYR B O 1
ATOM 3277 N N . HIS B 1 31 ? 27.281 1.028 5.835 1.00 28.07 23 HIS B N 1
ATOM 3278 C CA . HIS B 1 31 ? 27.596 1.580 4.519 1.00 29.04 23 HIS B CA 1
ATOM 3279 C C . HIS B 1 31 ? 27.077 0.591 3.481 1.00 30.04 23 HIS B C 1
ATOM 3280 O O . HIS B 1 31 ? 27.836 -0.248 2.975 1.00 30.95 23 HIS B O 1
ATOM 3287 N N . PRO B 1 32 ? 25.791 0.657 3.144 1.00 22.09 24 PRO B N 1
ATOM 3288 C CA . PRO B 1 32 ? 25.225 -0.302 2.191 1.00 20.18 24 PRO B CA 1
ATOM 3289 C C . PRO B 1 32 ? 25.683 -0.010 0.770 1.00 19.12 24 PRO B C 1
ATOM 3290 O O . PRO B 1 32 ? 26.083 1.107 0.436 1.00 21.32 24 PRO B O 1
ATOM 3294 N N . LEU B 1 33 ? 25.598 -1.033 -0.073 1.00 22.24 25 LEU B N 1
ATOM 3295 C CA . LEU B 1 33 ? 25.701 -0.799 -1.505 1.00 20.88 25 LEU B CA 1
ATOM 3296 C C . LEU B 1 33 ? 24.565 0.135 -1.913 1.00 25.87 25 LEU B C 1
ATOM 3297 O O . LEU B 1 33 ? 23.432 -0.024 -1.435 1.00 25.08 25 LEU B O 1
ATOM 3302 N N . PRO B 1 34 ? 24.829 1.137 -2.751 1.00 23.80 26 PRO B N 1
ATOM 3303 C CA . PRO B 1 34 ? 23.831 2.190 -3.047 1.00 24.38 26 PRO B CA 1
ATOM 3304 C C . PRO B 1 34 ? 22.725 1.711 -3.981 1.00 23.43 26 PRO B C 1
ATOM 3305 O O . PRO B 1 34 ? 22.598 2.110 -5.145 1.00 24.93 26 PRO B O 1
ATOM 3309 N N . VAL B 1 35 ? 21.896 0.810 -3.463 1.00 21.61 27 VAL B N 1
ATOM 3310 C CA . VAL B 1 35 ? 20.715 0.323 -4.166 1.00 20.06 27 VAL B CA 1
ATOM 3311 C C . VAL B 1 35 ? 19.586 0.287 -3.146 1.00 23.55 27 VAL B C 1
ATOM 3312 O O . VAL B 1 35 ? 19.807 -0.080 -1.99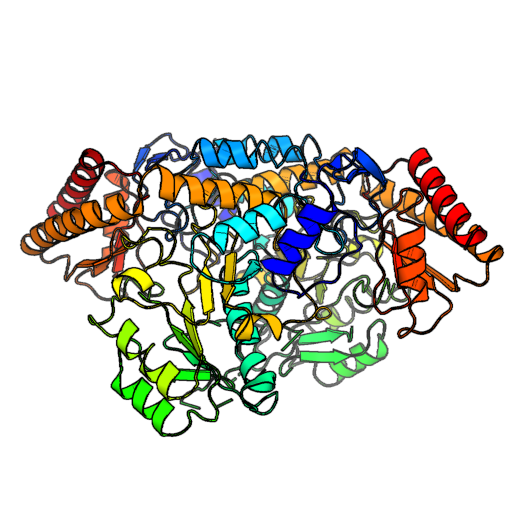1 1.00 24.04 27 VAL B O 1
ATOM 3316 N N . VAL B 1 36 ? 18.395 0.717 -3.555 1.00 22.58 28 VAL B N 1
ATOM 3317 C CA . VAL B 1 36 ? 17.247 0.833 -2.654 1.00 20.27 28 VAL B CA 1
ATOM 3318 C C . VAL B 1 36 ? 16.195 -0.146 -3.137 1.00 20.14 28 VAL B C 1
ATOM 3319 O O . VAL B 1 36 ? 15.524 0.111 -4.145 1.00 23.23 28 VAL B O 1
ATOM 3323 N N . LEU B 1 37 ? 16.016 -1.236 -2.396 1.00 21.36 29 LEU B N 1
ATOM 3324 C CA . LEU B 1 37 ? 15.154 -2.334 -2.812 1.00 20.87 29 LEU B CA 1
ATOM 3325 C C . LEU B 1 37 ? 13.743 -2.154 -2.278 1.00 28.96 29 LEU B C 1
ATOM 3326 O O . LEU B 1 37 ? 13.548 -1.736 -1.133 1.00 26.38 29 LEU B O 1
ATOM 3331 N N . ASP B 1 38 ? 12.754 -2.476 -3.113 1.00 21.61 30 ASP B N 1
ATOM 3332 C CA A ASP B 1 38 ? 11.386 -2.384 -2.635 0.58 22.71 30 ASP B CA 1
ATOM 3333 C CA B ASP B 1 38 ? 11.339 -2.319 -2.804 0.42 21.57 30 ASP B CA 1
ATOM 3334 C C . ASP B 1 38 ? 10.532 -3.611 -2.915 1.00 23.90 30 ASP B C 1
ATOM 3335 O O . ASP B 1 38 ? 9.417 -3.681 -2.386 1.00 22.58 30 ASP B O 1
ATOM 3344 N N . ARG B 1 39 ? 11.040 -4.616 -3.628 1.00 19.01 31 ARG B N 1
ATOM 3345 C CA A ARG B 1 39 ? 10.284 -5.838 -3.839 0.58 20.16 31 ARG B CA 1
ATOM 3346 C CA B ARG B 1 39 ? 10.284 -5.844 -3.800 0.42 19.35 31 ARG B CA 1
ATOM 3347 C C . ARG B 1 39 ? 11.247 -7.008 -3.954 1.00 17.47 31 ARG B C 1
ATOM 3348 O O . ARG B 1 39 ? 12.353 -6.858 -4.471 1.00 19.52 31 ARG B O 1
ATOM 3363 N N . GLY B 1 40 ? 10.817 -8.170 -3.479 1.00 19.19 32 GLY B N 1
ATOM 3364 C CA . GLY B 1 40 ? 11.607 -9.368 -3.685 1.00 21.50 32 GLY B CA 1
ATOM 3365 C C . GLY B 1 40 ? 10.731 -10.545 -4.049 1.00 18.95 32 GLY B C 1
ATOM 3366 O O . GLY B 1 40 ? 9.629 -10.696 -3.514 1.00 21.23 32 GLY B O 1
ATOM 3367 N N . GLU B 1 41 ? 11.198 -11.380 -4.970 1.00 17.68 33 GLU B N 1
ATOM 3368 C CA . GLU B 1 41 ? 10.502 -12.621 -5.280 1.00 22.12 33 GLU B CA 1
ATOM 3369 C C . GLU B 1 41 ? 11.537 -13.666 -5.653 1.00 21.14 33 GLU B C 1
ATOM 3370 O O . GLU B 1 41 ? 12.194 -13.555 -6.700 1.00 19.09 33 GLU B O 1
ATOM 3376 N N . GLY B 1 42 ? 11.652 -14.688 -4.822 1.00 21.63 34 GLY B N 1
ATOM 3377 C CA . GLY B 1 42 ? 12.558 -15.773 -5.148 1.00 21.30 34 GLY B CA 1
ATOM 3378 C C . GLY B 1 42 ? 13.983 -15.275 -5.102 1.00 21.18 34 GLY B C 1
ATOM 3379 O O . GLY B 1 42 ? 14.421 -14.680 -4.115 1.00 18.36 34 GLY B O 1
ATOM 3380 N N . VAL B 1 43 ? 14.721 -15.506 -6.195 1.00 19.46 35 VAL B N 1
ATOM 3381 C CA . VAL B 1 43 ? 16.104 -15.041 -6.291 1.00 18.73 35 VAL B CA 1
ATOM 3382 C C . VAL B 1 43 ? 16.222 -13.574 -6.669 1.00 19.48 35 VAL B C 1
ATOM 3383 O O . VAL B 1 43 ? 17.342 -13.045 -6.680 1.00 18.45 35 VAL B O 1
ATOM 3387 N N . PHE B 1 44 ? 15.116 -12.892 -6.959 1.00 18.21 36 PHE B N 1
ATOM 3388 C CA . PHE B 1 44 ? 15.170 -11.555 -7.543 1.00 15.85 36 PHE B CA 1
ATOM 3389 C C . PHE B 1 44 ? 14.709 -10.482 -6.568 1.00 16.27 36 PHE B C 1
ATOM 3390 O O . PHE B 1 44 ? 13.820 -10.697 -5.738 1.00 19.02 36 PHE B O 1
ATOM 3398 N N . VAL B 1 45 ? 15.296 -9.297 -6.716 1.00 17.77 37 VAL B N 1
ATOM 3399 C CA . VAL B 1 45 ? 14.824 -8.115 -6.012 1.00 18.06 37 VAL B CA 1
ATOM 3400 C C . VAL B 1 45 ? 14.750 -6.981 -7.022 1.00 18.96 37 VAL B C 1
ATOM 3401 O O . VAL B 1 45 ? 15.432 -6.998 -8.053 1.00 18.73 37 VAL B O 1
ATOM 3405 N N . TRP B 1 46 ? 13.885 -6.008 -6.746 1.00 17.15 38 TRP B N 1
ATOM 3406 C CA . TRP B 1 46 ? 13.730 -4.842 -7.604 1.00 16.97 38 TRP B CA 1
ATOM 3407 C C . TRP B 1 46 ? 14.016 -3.575 -6.811 1.00 17.55 38 TRP B C 1
ATOM 3408 O O . TRP B 1 46 ? 13.620 -3.462 -5.647 1.00 20.22 38 TRP B O 1
ATOM 3419 N N . ASP B 1 47 ? 14.662 -2.607 -7.453 1.00 22.77 39 ASP B N 1
ATOM 3420 C CA . ASP B 1 47 ? 14.875 -1.338 -6.783 1.00 24.56 39 ASP B CA 1
ATOM 3421 C C . ASP B 1 47 ? 13.698 -0.400 -7.047 1.00 28.95 39 ASP B C 1
ATOM 3422 O O . ASP B 1 47 ? 12.748 -0.726 -7.768 1.00 24.65 39 ASP B O 1
ATOM 3427 N N . VAL B 1 48 ? 13.770 0.795 -6.456 1.00 25.13 40 VAL B N 1
ATOM 3428 C CA . VAL B 1 48 ? 12.654 1.733 -6.516 1.00 28.42 40 VAL B CA 1
ATOM 3429 C C . VAL B 1 48 ? 12.356 2.139 -7.953 1.00 32.36 40 VAL B C 1
ATOM 3430 O O . VAL B 1 48 ? 11.197 2.386 -8.308 1.00 32.88 40 VAL B O 1
ATOM 3434 N N . GLU B 1 49 ? 13.377 2.183 -8.808 1.00 27.18 41 GLU B N 1
ATOM 3435 C CA . GLU B 1 49 ? 13.188 2.527 -10.212 1.00 29.62 41 GLU B CA 1
ATOM 3436 C C . GLU B 1 49 ? 12.737 1.344 -11.059 1.00 34.44 41 GLU B C 1
ATOM 3437 O O . GLU B 1 49 ? 12.533 1.511 -12.268 1.00 34.77 41 GLU B O 1
ATOM 3443 N N . GLY B 1 50 ? 12.580 0.166 -10.467 1.00 29.07 42 GLY B N 1
ATOM 3444 C CA . GLY B 1 50 ? 12.077 -0.989 -11.178 1.00 34.05 42 GLY B CA 1
ATOM 3445 C C . GLY B 1 50 ? 13.128 -1.870 -11.813 1.00 31.15 42 GLY B C 1
ATOM 3446 O O . GLY B 1 50 ? 12.768 -2.817 -12.526 1.00 28.08 42 GLY B O 1
ATOM 3447 N N . LYS B 1 51 ? 14.408 -1.603 -11.584 1.00 26.29 43 LYS B N 1
ATOM 3448 C CA . LYS B 1 51 ? 15.441 -2.488 -12.113 1.00 25.09 43 LYS B CA 1
ATOM 3449 C C . LYS B 1 51 ? 15.504 -3.775 -11.300 1.00 22.16 43 LYS B C 1
ATOM 3450 O O . LYS B 1 51 ? 15.406 -3.758 -10.074 1.00 20.49 43 LYS B O 1
ATOM 3456 N N . LYS B 1 52 ? 15.686 -4.900 -11.992 1.00 21.76 44 LYS B N 1
ATOM 3457 C CA . LYS B 1 52 ? 15.697 -6.212 -11.359 1.00 20.56 44 LYS B CA 1
ATOM 3458 C C . LYS B 1 52 ? 17.129 -6.703 -11.176 1.00 18.77 44 LYS B C 1
ATOM 3459 O O . LYS B 1 52 ? 17.979 -6.512 -12.059 1.00 20.82 44 LYS B O 1
ATOM 3465 N N . TYR B 1 53 ? 17.392 -7.342 -10.028 1.00 19.30 45 TYR B N 1
ATOM 3466 C CA . TYR B 1 53 ? 18.706 -7.886 -9.723 1.00 20.13 45 TYR B CA 1
ATOM 3467 C C . TYR B 1 53 ? 18.571 -9.285 -9.150 1.00 17.39 45 TYR B C 1
ATOM 3468 O O . TYR B 1 53 ? 17.624 -9.580 -8.418 1.00 17.84 45 TYR B O 1
ATOM 3477 N N . TYR B 1 54 ? 19.564 -10.130 -9.437 1.00 19.22 46 TYR B N 1
ATOM 3478 C CA . TYR B 1 54 ? 19.773 -11.318 -8.616 1.00 16.29 46 TYR B CA 1
ATOM 3479 C C . TYR B 1 54 ? 20.328 -10.929 -7.251 1.00 18.33 46 TYR B C 1
ATOM 3480 O O . TYR B 1 54 ? 21.294 -10.165 -7.157 1.00 19.00 46 TYR B O 1
ATOM 3489 N N . ASP B 1 55 ? 19.738 -11.474 -6.190 1.00 16.87 47 ASP B N 1
ATOM 3490 C CA . ASP B 1 55 ? 20.247 -11.277 -4.836 1.00 16.65 47 ASP B CA 1
ATOM 3491 C C . ASP B 1 55 ? 21.274 -12.368 -4.554 1.00 18.82 47 ASP B C 1
ATOM 3492 O O . ASP B 1 55 ? 20.917 -13.547 -4.422 1.00 20.67 47 ASP B O 1
ATOM 3497 N N . PHE B 1 56 ? 22.556 -11.988 -4.475 1.00 17.69 48 PHE B N 1
ATOM 3498 C CA . PHE B 1 56 ? 23.619 -12.947 -4.191 1.00 15.65 48 PHE B CA 1
ATOM 3499 C C . PHE B 1 56 ? 24.154 -12.818 -2.773 1.00 18.25 48 PHE B C 1
ATOM 3500 O O . PHE B 1 56 ? 25.283 -13.218 -2.483 1.00 21.16 48 PHE B O 1
ATOM 3508 N N . LEU B 1 57 ? 23.334 -12.308 -1.867 1.00 18.52 49 LEU B N 1
ATOM 3509 C CA . LEU B 1 57 ? 23.663 -12.323 -0.457 1.00 19.53 49 LEU B CA 1
ATOM 3510 C C . LEU B 1 57 ? 22.651 -13.088 0.378 1.00 17.48 49 LEU B C 1
ATOM 3511 O O . LEU B 1 57 ? 23.026 -13.644 1.406 1.00 19.33 49 LEU B O 1
ATOM 3516 N N . SER B 1 58 ? 21.395 -13.148 -0.058 1.00 16.57 50 SER B N 1
ATOM 3517 C CA . SER B 1 58 ? 20.326 -13.810 0.709 1.00 17.62 50 SER B CA 1
ATOM 3518 C C . SER B 1 58 ? 20.250 -13.287 2.136 1.00 20.91 50 SER B C 1
ATOM 3519 O O . SER B 1 58 ? 19.942 -14.040 3.072 1.00 20.87 50 SER B O 1
ATOM 3522 N N . ALA B 1 59 ? 20.518 -11.989 2.317 1.00 17.48 51 ALA B N 1
ATOM 3523 C CA . ALA B 1 59 ? 20.485 -11.349 3.640 1.00 21.24 51 ALA B CA 1
ATOM 3524 C C . ALA B 1 59 ? 21.374 -12.101 4.633 1.00 24.62 51 ALA B C 1
ATOM 3525 O O . ALA B 1 59 ? 20.987 -12.397 5.768 1.00 23.11 51 ALA B O 1
ATOM 3527 N N . TYR B 1 60 ? 22.591 -12.409 4.185 1.00 20.64 52 TYR B N 1
ATOM 3528 C CA . TYR B 1 60 ? 23.571 -13.164 4.963 1.00 20.75 52 TYR B CA 1
ATOM 3529 C C . TYR B 1 60 ? 23.041 -14.552 5.318 1.00 23.78 52 TYR B C 1
ATOM 3530 O O . TYR B 1 60 ? 23.206 -15.036 6.437 1.00 26.91 52 TYR B O 1
ATOM 3539 N N . SER B 1 61 ? 22.416 -15.197 4.331 1.00 23.50 53 SER B N 1
ATOM 3540 C CA . SER B 1 61 ? 21.960 -16.585 4.404 1.00 21.82 53 SER B CA 1
ATOM 3541 C C . SER B 1 61 ? 20.750 -16.754 5.311 1.00 23.48 53 SER B C 1
ATOM 3542 O O . SER B 1 61 ? 20.563 -17.825 5.903 1.00 23.04 53 SER B O 1
ATOM 3545 N N . ALA B 1 62 ? 19.922 -15.712 5.437 1.00 19.59 54 ALA B N 1
ATOM 3546 C CA . ALA B 1 62 ? 18.606 -15.871 6.041 1.00 16.79 54 ALA B CA 1
ATOM 3547 C C . ALA B 1 62 ? 17.532 -16.163 5.002 1.00 21.14 54 ALA B C 1
ATOM 3548 O O . ALA B 1 62 ? 16.573 -16.881 5.293 1.00 19.62 54 ALA B O 1
ATOM 3550 N N . VAL B 1 63 ? 17.676 -15.656 3.779 1.00 18.17 55 VAL B N 1
ATOM 3551 C CA . VAL B 1 63 ? 16.619 -15.856 2.792 1.00 18.67 55 VAL B CA 1
ATOM 3552 C C . VAL B 1 63 ? 16.963 -17.073 1.932 1.00 18.56 55 VAL B C 1
ATOM 3553 O O . VAL B 1 63 ? 17.067 -16.985 0.699 1.00 20.83 55 VAL B O 1
ATOM 3557 N N . ASN B 1 64 ? 17.127 -18.235 2.578 1.00 17.42 56 ASN B N 1
ATOM 3558 C CA . ASN B 1 64 ? 17.496 -19.435 1.830 1.00 18.05 56 ASN B CA 1
ATOM 3559 C C . ASN B 1 64 ? 16.359 -19.886 0.929 1.00 17.34 56 ASN B C 1
ATOM 3560 O O . ASN B 1 64 ? 16.597 -20.455 -0.148 1.00 19.73 56 ASN B O 1
ATOM 3565 N N . GLN B 1 65 ? 15.123 -19.635 1.353 1.00 18.40 57 GLN B N 1
ATOM 3566 C CA . GLN B 1 65 ? 13.934 -20.091 0.653 1.00 16.02 57 GLN B CA 1
ATOM 3567 C C . GLN B 1 65 ? 13.464 -19.113 -0.410 1.00 17.17 57 GLN B C 1
ATOM 3568 O O . GLN B 1 65 ? 12.407 -19.335 -1.018 1.00 19.98 57 GLN B O 1
ATOM 3574 N N . GLY B 1 66 ? 14.222 -18.050 -0.657 1.00 18.15 58 GLY B N 1
ATOM 3575 C CA . GLY B 1 66 ? 13.805 -17.051 -1.632 1.00 19.11 58 GLY B CA 1
ATOM 3576 C C . GLY B 1 66 ? 12.928 -15.983 -1.011 1.00 17.07 58 GLY B C 1
ATOM 3577 O O . GLY B 1 66 ? 12.264 -16.186 0.009 1.00 19.36 58 GLY B O 1
ATOM 3578 N N . HIS B 1 67 ? 12.939 -14.806 -1.629 1.00 17.22 59 HIS B N 1
ATOM 3579 C CA . HIS B 1 67 ? 12.147 -13.701 -1.102 1.00 19.11 59 HIS B CA 1
ATOM 3580 C C . HIS B 1 67 ? 10.663 -13.969 -1.293 1.00 17.95 59 HIS B C 1
ATOM 3581 O O . HIS B 1 67 ? 10.239 -14.476 -2.330 1.00 19.13 59 HIS B O 1
ATOM 3588 N N . SER B 1 68 ? 9.868 -13.621 -0.278 1.00 20.07 60 SER B N 1
ATOM 3589 C CA . SER B 1 68 ? 8.411 -13.665 -0.386 1.00 20.72 60 SER B CA 1
ATOM 3590 C C . SER B 1 68 ? 7.921 -15.037 -0.852 1.00 18.08 60 SER B C 1
ATOM 3591 O O . SER B 1 68 ? 7.088 -15.147 -1.761 1.00 21.95 60 SER B O 1
ATOM 3594 N N . HIS B 1 69 ? 8.442 -16.095 -0.228 1.00 18.43 61 HIS B N 1
ATOM 3595 C CA . HIS B 1 69 ? 8.024 -17.436 -0.626 1.00 20.70 61 HIS B CA 1
ATOM 3596 C C . HIS B 1 69 ? 6.538 -17.610 -0.331 1.00 23.13 61 HIS B C 1
ATOM 3597 O O . HIS B 1 69 ? 6.109 -17.388 0.812 1.00 20.07 61 HIS B O 1
ATOM 3604 N N . PRO B 1 70 ? 5.728 -18.020 -1.311 1.00 24.64 62 PRO B N 1
ATOM 3605 C CA A PRO B 1 70 ? 4.272 -18.094 -1.085 0.24 25.57 62 PRO B CA 1
ATOM 3606 C CA B PRO B 1 70 ? 4.275 -18.079 -1.076 0.76 25.54 62 PRO B CA 1
ATOM 3607 C C . PRO B 1 70 ? 3.862 -18.915 0.129 1.00 25.28 62 PRO B C 1
ATOM 3608 O O . PRO B 1 70 ? 2.944 -18.513 0.850 1.00 31.35 62 PRO B O 1
ATOM 3615 N N . LYS B 1 71 ? 4.509 -20.056 0.386 1.00 24.84 63 LYS B N 1
ATOM 3616 C CA . LYS B 1 71 ? 4.107 -20.862 1.540 1.00 27.01 63 LYS B CA 1
ATOM 3617 C C . LYS B 1 71 ? 4.419 -20.154 2.855 1.00 22.26 63 LYS B C 1
ATOM 3618 O O . LYS B 1 71 ? 3.690 -20.329 3.845 1.00 23.78 63 LYS B O 1
ATOM 3624 N N . ILE B 1 72 ? 5.492 -19.359 2.890 1.00 21.19 64 ILE B N 1
ATOM 3625 C CA . ILE B 1 72 ? 5.872 -18.689 4.132 1.00 21.32 64 ILE B CA 1
ATOM 3626 C C . ILE B 1 72 ? 5.030 -17.441 4.341 1.00 19.96 64 ILE B C 1
ATOM 3627 O O . ILE B 1 72 ? 4.586 -17.158 5.462 1.00 19.03 64 ILE B O 1
ATOM 3632 N N . VAL B 1 73 ? 4.799 -16.675 3.272 1.00 19.18 65 VAL B N 1
ATOM 3633 C CA . VAL B 1 73 ? 3.849 -15.570 3.339 1.00 21.65 65 VAL B CA 1
ATOM 3634 C C . VAL B 1 73 ? 2.486 -16.076 3.804 1.00 21.75 65 VAL B C 1
ATOM 3635 O O . VAL B 1 73 ? 1.850 -15.469 4.675 1.00 27.75 65 VAL B O 1
ATOM 3639 N N . GLU B 1 74 ? 2.024 -17.197 3.225 1.00 22.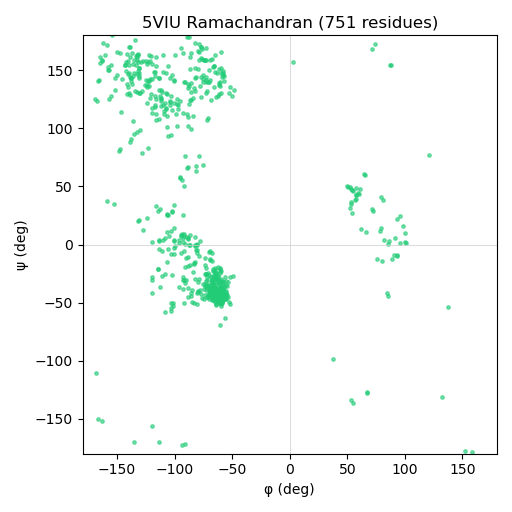64 66 GLU B N 1
ATOM 3640 C CA . GLU B 1 74 ? 0.757 -17.820 3.628 1.00 27.00 66 GLU B CA 1
ATOM 3641 C C . GLU B 1 74 ? 0.707 -18.032 5.128 1.00 23.28 66 GLU B C 1
ATOM 3642 O O . GLU B 1 74 ? -0.280 -17.692 5.794 1.00 27.61 66 GLU B O 1
ATOM 3648 N N . ALA B 1 75 ? 1.751 -18.654 5.666 1.00 22.65 67 ALA B N 1
ATOM 3649 C CA . ALA B 1 75 ? 1.753 -19.003 7.081 1.00 21.32 67 ALA B CA 1
ATOM 3650 C C . ALA B 1 75 ? 1.717 -17.754 7.945 1.00 20.48 67 ALA B C 1
ATOM 3651 O O . ALA B 1 75 ? 1.019 -17.714 8.969 1.00 21.83 67 ALA B O 1
ATOM 3653 N N . LEU B 1 76 ? 2.475 -16.730 7.550 1.00 19.57 68 LEU B N 1
ATOM 3654 C CA . LEU B 1 76 ? 2.508 -15.476 8.300 1.00 19.71 68 LEU B CA 1
ATOM 3655 C C . LEU B 1 76 ? 1.140 -14.813 8.305 1.00 23.19 68 LEU B C 1
ATOM 3656 O O . LEU B 1 76 ? 0.651 -14.384 9.358 1.00 22.68 68 LEU B O 1
ATOM 3661 N N . VAL B 1 77 ? 0.501 -14.726 7.132 1.00 25.07 69 VAL B N 1
ATOM 3662 C CA A VAL B 1 77 ? -0.808 -14.078 7.023 0.69 28.83 69 VAL B CA 1
ATOM 3663 C CA B VAL B 1 77 ? -0.785 -14.042 7.080 0.31 28.67 69 VAL B CA 1
ATOM 3664 C C . VAL B 1 77 ? -1.843 -14.822 7.855 1.00 27.10 69 VAL B C 1
ATOM 3665 O O . VAL B 1 77 ? -2.634 -14.222 8.593 1.00 33.54 69 VAL B O 1
ATOM 3672 N N . GLU B 1 78 ? -1.866 -16.152 7.729 1.00 26.42 70 GLU B N 1
ATOM 3673 C CA . GLU B 1 78 ? -2.846 -16.946 8.468 1.00 29.02 70 GLU B CA 1
ATOM 3674 C C . GLU B 1 78 ? -2.707 -16.718 9.969 1.00 27.35 70 GLU B C 1
ATOM 3675 O O . GLU B 1 78 ? -3.695 -16.441 10.664 1.00 27.65 70 GLU B O 1
ATOM 3681 N N . GLN B 1 79 ? -1.476 -16.796 10.485 1.00 23.03 71 GLN B N 1
ATOM 3682 C CA . GLN B 1 79 ? -1.300 -16.710 11.933 1.00 17.34 71 GLN B CA 1
ATOM 3683 C C . GLN B 1 79 ? -1.396 -15.277 12.440 1.00 19.45 71 GLN B C 1
ATOM 3684 O O . GLN B 1 79 ? -1.958 -15.039 13.511 1.00 21.07 71 GLN B O 1
ATOM 3690 N N . ALA B 1 80 ? -0.846 -14.305 11.701 1.00 18.43 72 ALA B N 1
ATOM 3691 C CA . ALA B 1 80 ? -0.892 -12.926 12.184 1.00 21.33 72 ALA B CA 1
ATOM 3692 C C . ALA B 1 80 ? -2.317 -12.409 12.286 1.00 19.27 72 ALA B C 1
ATOM 3693 O O . ALA B 1 80 ? -2.606 -11.534 13.116 1.00 22.01 72 ALA B O 1
ATOM 3695 N N . SER B 1 81 ? -3.212 -12.929 11.445 1.00 23.26 73 SER B N 1
ATOM 3696 C CA . SER B 1 81 ? -4.609 -12.526 11.462 1.00 23.87 73 SER B CA 1
ATOM 3697 C C . SER B 1 81 ? -5.333 -13.072 12.676 1.00 24.28 73 SER B C 1
ATOM 3698 O O . SER B 1 81 ? -6.392 -12.551 13.048 1.00 27.27 73 SER B O 1
ATOM 3701 N N . LYS B 1 82 ? -4.777 -14.113 13.291 1.00 22.22 74 LYS B N 1
ATOM 3702 C CA . LYS B 1 82 ? -5.430 -14.866 14.354 1.00 22.31 74 LYS B CA 1
ATOM 3703 C C . LYS B 1 82 ? -4.875 -14.505 15.725 1.00 20.17 74 LYS B C 1
ATOM 3704 O O . LYS B 1 82 ? -5.621 -14.081 16.622 1.00 21.45 74 LYS B O 1
ATOM 3710 N N . LEU B 1 83 ? -3.566 -14.658 15.902 1.00 18.07 75 LEU B N 1
ATOM 3711 C CA . LEU B 1 83 ? -2.935 -14.359 17.184 1.00 17.78 75 LEU B CA 1
ATOM 3712 C C . LEU B 1 83 ? -1.433 -14.335 16.984 1.00 21.47 75 LEU B C 1
ATOM 3713 O O . LEU B 1 83 ? -0.865 -15.316 16.505 1.00 19.84 75 LEU B O 1
ATOM 3718 N N . ALA B 1 84 ? -0.779 -13.227 17.322 1.00 18.02 76 ALA B N 1
ATOM 3719 C CA . ALA B 1 84 ? 0.650 -13.115 17.068 1.00 15.85 76 ALA B CA 1
ATOM 3720 C C . ALA B 1 84 ? 1.503 -13.169 18.319 1.00 17.02 76 ALA B C 1
ATOM 3721 O O . ALA B 1 84 ? 2.665 -13.558 18.230 1.00 18.71 76 ALA B O 1
ATOM 3723 N N . LEU B 1 85 ? 0.965 -12.805 19.483 1.00 16.26 77 LEU B N 1
ATOM 3724 C CA . LEU B 1 85 ? 1.812 -12.717 20.668 1.00 15.31 77 LEU B CA 1
ATOM 3725 C C . LEU B 1 85 ? 0.971 -12.906 21.916 1.00 17.16 77 LEU B C 1
ATOM 3726 O O . LEU B 1 85 ? -0.023 -12.196 22.092 1.00 19.34 77 LEU B O 1
ATOM 3731 N N . THR B 1 86 ? 1.386 -13.839 22.785 1.00 17.75 78 THR B N 1
ATOM 3732 C CA . THR B 1 86 ? 0.802 -13.970 24.117 1.00 17.09 78 THR B CA 1
ATOM 3733 C C . THR B 1 86 ? 1.772 -13.651 25.247 1.00 20.87 78 THR B C 1
ATOM 3734 O O . THR B 1 86 ? 1.317 -13.349 26.355 1.00 21.53 78 THR B O 1
ATOM 3738 N N . SER B 1 87 ? 3.086 -13.717 24.986 1.00 18.24 79 SER B N 1
ATOM 3739 C CA . SER B 1 87 ? 4.157 -13.857 25.978 1.00 16.50 79 SER B CA 1
ATOM 3740 C C . SER B 1 87 ? 4.136 -15.265 26.556 1.00 19.29 79 SER B C 1
ATOM 3741 O O . SER B 1 87 ? 3.197 -16.027 26.312 1.00 21.56 79 SER B O 1
ATOM 3744 N N . ARG B 1 88 ? 5.178 -15.631 27.291 1.00 18.00 80 ARG B N 1
ATOM 3745 C CA . ARG B 1 88 ? 5.214 -16.951 27.915 1.00 20.88 80 ARG B CA 1
ATOM 3746 C C . ARG B 1 88 ? 4.433 -16.994 29.219 1.00 18.66 80 ARG B C 1
ATOM 3747 O O . ARG B 1 88 ? 4.486 -18.010 29.919 1.00 21.31 80 ARG B O 1
ATOM 3755 N N . ALA B 1 89 ? 3.722 -15.918 29.573 1.00 17.98 81 ALA B N 1
ATOM 3756 C CA . ALA B 1 89 ? 2.816 -15.978 30.717 1.00 20.88 81 ALA B CA 1
ATOM 3757 C C . ALA B 1 89 ? 1.677 -16.961 30.498 1.00 19.95 81 ALA B C 1
ATOM 3758 O O . ALA B 1 89 ? 1.079 -17.429 31.476 1.00 18.74 81 ALA B O 1
ATOM 3760 N N . PHE B 1 90 ? 1.343 -17.242 29.241 1.00 19.21 82 PHE B N 1
ATOM 3761 C CA . PHE B 1 90 ? 0.289 -18.168 28.860 1.00 20.75 82 PHE B CA 1
ATOM 3762 C C . PHE B 1 90 ? 0.856 -19.104 27.805 1.00 19.83 82 PHE B C 1
ATOM 3763 O O . PHE B 1 90 ? 1.901 -18.823 27.209 1.00 20.29 82 PHE B O 1
ATOM 3771 N N . TYR B 1 91 ? 0.176 -20.229 27.571 1.00 18.98 83 TYR B N 1
ATOM 3772 C CA . TYR B 1 91 ? 0.522 -21.040 26.401 1.00 19.90 83 TYR B CA 1
ATOM 3773 C C . TYR B 1 91 ? -0.136 -20.486 25.141 1.00 21.43 83 TYR B C 1
ATOM 3774 O O . TYR B 1 91 ? -1.202 -19.873 25.196 1.00 17.99 83 TYR B O 1
ATOM 3783 N N . ASN B 1 92 ? 0.500 -20.720 23.986 1.00 18.03 84 ASN B N 1
ATOM 3784 C CA . ASN B 1 92 ? -0.152 -20.512 22.699 1.00 19.99 84 ASN B CA 1
ATOM 3785 C C . ASN B 1 92 ? -0.262 -21.862 21.999 1.00 20.30 84 ASN B C 1
ATOM 3786 O O . ASN B 1 92 ? 0.412 -22.820 22.368 1.00 23.61 84 ASN B O 1
ATOM 3791 N N . SER B 1 93 ? -1.146 -21.949 21.006 1.00 20.20 85 SER B N 1
ATOM 3792 C CA . SER B 1 93 ? -1.459 -23.249 20.428 1.00 21.91 85 SER B CA 1
ATOM 3793 C C . SER B 1 93 ? -0.515 -23.658 19.307 1.00 22.92 85 SER B C 1
ATOM 3794 O O . SER B 1 93 ? -0.675 -24.754 18.762 1.00 29.08 85 SER B O 1
ATOM 3797 N N . LYS B 1 94 ? 0.471 -22.838 18.956 1.00 20.35 86 LYS B N 1
ATOM 3798 C CA . LYS B 1 94 ? 1.378 -23.215 17.877 1.00 17.78 86 LYS B CA 1
ATOM 3799 C C . LYS B 1 94 ? 2.732 -23.713 18.362 1.00 22.07 86 LYS B C 1
ATOM 3800 O O . LYS B 1 94 ? 3.381 -24.486 17.644 1.00 20.04 86 LYS B O 1
ATOM 3806 N N . LEU B 1 95 ? 3.180 -23.286 19.548 1.00 20.59 87 LEU B N 1
ATOM 3807 C CA . LEU B 1 95 ? 4.548 -23.588 19.975 1.00 16.11 87 LEU B CA 1
ATOM 3808 C C . LEU B 1 95 ? 4.773 -25.094 20.118 1.00 16.94 87 LEU B C 1
ATOM 3809 O O . LEU B 1 95 ? 5.774 -25.626 19.627 1.00 18.96 87 LEU B O 1
ATOM 3814 N N . GLY B 1 96 ? 3.853 -25.801 20.780 1.00 16.88 88 GLY B N 1
ATOM 3815 C CA . GLY B 1 96 ? 4.028 -27.242 20.934 1.00 20.46 88 GLY B CA 1
ATOM 3816 C C . GLY B 1 96 ? 4.166 -27.970 19.606 1.00 23.26 88 GLY B C 1
ATOM 3817 O O . GLY B 1 96 ? 4.987 -28.884 19.466 1.00 20.60 88 GLY B O 1
ATOM 3818 N N . GLU B 1 97 ? 3.347 -27.597 18.623 1.00 19.93 89 GLU B N 1
ATOM 3819 C CA . GLU B 1 97 ? 3.431 -28.250 17.317 1.00 18.46 89 GLU B CA 1
ATOM 3820 C C . GLU B 1 97 ? 4.762 -27.962 16.645 1.00 20.00 89 GLU B C 1
ATOM 3821 O O . GLU B 1 97 ? 5.350 -28.850 16.010 1.00 21.26 89 GLU B O 1
ATOM 3827 N N . TYR B 1 98 ? 5.242 -26.725 16.757 1.00 20.07 90 TYR B N 1
ATOM 3828 C CA . TYR B 1 98 ? 6.548 -26.381 16.205 1.00 19.24 90 TYR B CA 1
ATOM 3829 C C . TYR B 1 98 ? 7.668 -27.121 16.924 1.00 22.48 90 TYR B C 1
ATOM 3830 O O . TYR B 1 98 ? 8.573 -27.672 16.278 1.00 20.70 90 TYR B O 1
ATOM 3839 N N . GLU B 1 99 ? 7.608 -27.180 18.260 1.00 20.69 91 GLU B N 1
ATOM 3840 C CA . GLU B 1 99 ? 8.651 -27.884 18.998 1.00 16.90 91 GLU B CA 1
ATOM 3841 C C . GLU B 1 99 ? 8.708 -29.354 18.589 1.00 20.49 91 GLU B C 1
ATOM 3842 O O . GLU B 1 99 ? 9.797 -29.904 18.390 1.00 23.27 91 GLU B O 1
ATOM 3848 N N . GLN B 1 100 ? 7.543 -29.998 18.445 1.00 19.89 92 GLN B N 1
ATOM 3849 C CA . GLN B 1 100 ? 7.509 -31.392 18.017 1.00 18.37 92 GLN B CA 1
ATOM 3850 C C . GLN B 1 100 ? 8.085 -31.542 16.621 1.00 21.73 92 GLN B C 1
ATOM 3851 O O . GLN B 1 100 ? 8.827 -32.490 16.342 1.00 22.34 92 GLN B O 1
ATOM 3857 N N . LYS B 1 101 ? 7.753 -30.609 15.731 1.00 21.00 93 LYS B N 1
ATOM 3858 C CA . LYS B 1 101 ? 8.224 -30.700 14.353 1.00 21.16 93 LYS B CA 1
ATOM 3859 C C . LYS B 1 101 ? 9.744 -30.593 14.280 1.00 24.00 93 LYS B C 1
ATOM 3860 O O . LYS B 1 101 ? 10.409 -31.439 13.663 1.00 21.30 93 LYS B O 1
ATOM 3866 N N . ILE B 1 102 ? 10.319 -29.560 14.896 1.00 19.51 94 ILE B N 1
ATOM 3867 C CA . ILE B 1 102 ? 11.746 -29.326 14.693 1.00 21.26 94 ILE B CA 1
ATOM 3868 C C . ILE B 1 102 ? 12.579 -30.361 15.444 1.00 26.59 94 ILE B C 1
ATOM 3869 O O . ILE B 1 102 ? 13.619 -30.808 14.943 1.00 20.82 94 ILE B O 1
ATOM 3874 N N . THR B 1 103 ? 12.132 -30.795 16.630 1.00 21.60 95 THR B N 1
ATOM 3875 C CA . THR B 1 103 ? 12.896 -31.818 17.339 1.00 19.71 95 THR B CA 1
ATOM 3876 C C . THR B 1 103 ? 12.860 -33.147 16.590 1.00 21.91 95 THR B C 1
ATOM 3877 O O . THR B 1 103 ? 13.869 -33.859 16.533 1.00 22.80 95 THR B O 1
ATOM 3881 N N . SER B 1 104 ? 11.708 -33.500 16.012 1.00 23.04 96 SER B N 1
ATOM 3882 C CA A SER B 1 104 ? 11.625 -34.733 15.235 0.38 21.82 96 SER B CA 1
ATOM 3883 C CA B SER B 1 104 ? 11.622 -34.732 15.234 0.62 21.38 96 SER B CA 1
ATOM 3884 C C . SER B 1 104 ? 12.505 -34.657 13.999 1.00 21.94 96 SER B C 1
ATOM 3885 O O . SER B 1 104 ? 13.194 -35.627 13.655 1.00 23.89 96 SER B O 1
ATOM 3890 N N . LEU B 1 105 ? 12.486 -33.514 13.325 1.00 20.73 97 LEU B N 1
ATOM 3891 C CA . LEU B 1 105 ? 13.218 -33.358 12.074 1.00 19.29 97 LEU B CA 1
ATOM 3892 C C . LEU B 1 105 ? 14.717 -33.502 12.287 1.00 27.13 97 LEU B C 1
ATOM 3893 O O . LEU B 1 105 ? 15.415 -34.125 11.471 1.00 24.79 97 LEU B O 1
ATOM 3898 N N . LEU B 1 106 ? 15.228 -32.952 13.384 1.00 23.04 98 LEU B N 1
ATOM 3899 C CA . LEU B 1 106 ? 16.660 -32.884 13.614 1.00 22.76 98 LEU B CA 1
ATOM 3900 C C . LEU B 1 106 ? 17.183 -33.944 14.570 1.00 23.75 98 LEU B C 1
ATOM 3901 O O . LEU B 1 106 ? 18.405 -34.090 14.689 1.00 25.49 98 LEU B O 1
ATOM 3906 N N . GLY B 1 107 ? 16.306 -34.700 15.226 1.00 23.18 99 GLY B N 1
ATOM 3907 C CA . GLY B 1 107 ? 16.752 -35.792 16.063 1.00 25.35 99 GLY B CA 1
ATOM 3908 C C . GLY B 1 107 ? 17.221 -35.376 17.437 1.00 24.12 99 GLY B C 1
ATOM 3909 O O . GLY B 1 107 ? 18.213 -35.925 17.939 1.00 26.69 99 GLY B O 1
ATOM 3910 N N . PHE B 1 108 ? 16.549 -34.400 18.050 1.00 20.33 100 PHE B N 1
ATOM 3911 C CA . PHE B 1 108 ? 16.818 -33.977 19.418 1.00 20.17 100 PHE B CA 1
ATOM 3912 C C . PHE B 1 108 ? 15.558 -34.143 20.255 1.00 23.08 100 PHE B C 1
ATOM 3913 O O . PHE B 1 108 ? 14.445 -34.177 19.727 1.00 23.67 100 PHE B O 1
ATOM 3921 N N . ASP B 1 109 ? 15.736 -34.238 21.578 1.00 20.22 101 ASP B N 1
ATOM 3922 C CA . ASP B 1 109 ? 14.568 -34.348 22.446 1.00 21.07 101 ASP B CA 1
ATOM 3923 C C . ASP B 1 109 ? 13.827 -33.020 22.568 1.00 23.61 101 ASP B C 1
ATOM 3924 O O . ASP B 1 109 ? 12.587 -32.990 22.547 1.00 21.54 101 ASP B O 1
ATOM 3929 N N . LYS B 1 110 ? 14.552 -31.917 22.732 1.00 23.30 102 LYS B N 1
ATOM 3930 C CA . LYS B 1 110 ? 13.909 -30.665 23.114 1.00 18.52 102 LYS B CA 1
ATOM 3931 C C . LYS B 1 110 ? 14.525 -29.482 22.381 1.00 20.55 102 LYS B C 1
ATOM 3932 O O . LYS B 1 110 ? 15.670 -29.527 21.919 1.00 19.21 102 LYS B O 1
ATOM 3938 N N . VAL B 1 111 ? 13.743 -28.406 22.293 1.00 17.97 103 VAL B N 1
ATOM 3939 C CA . VAL B 1 111 ? 14.184 -27.163 21.673 1.00 16.87 103 VAL B CA 1
ATOM 3940 C C . VAL B 1 111 ? 13.813 -26.025 22.603 1.00 20.95 103 VAL B C 1
ATOM 3941 O O . VAL B 1 111 ? 12.806 -26.077 23.320 1.00 18.90 103 VAL B O 1
ATOM 3945 N N . LEU B 1 112 ? 14.657 -25.006 22.612 1.00 15.61 104 LEU B N 1
ATOM 3946 C CA . LEU B 1 112 ? 14.402 -23.783 23.375 1.00 15.57 104 LEU B CA 1
ATOM 3947 C C . LEU B 1 112 ? 14.275 -22.680 22.340 1.00 19.44 104 LEU B C 1
ATOM 3948 O O . LEU B 1 112 ? 15.269 -22.358 21.661 1.00 19.08 104 LEU B O 1
ATOM 3953 N N . PRO B 1 113 ? 13.090 -22.100 22.150 1.00 18.34 105 PRO B N 1
ATOM 3954 C CA . PRO B 1 113 ? 12.901 -21.101 21.092 1.00 16.26 105 PRO B CA 1
ATOM 3955 C C . PRO B 1 113 ? 13.282 -19.696 21.530 1.00 18.16 105 PRO B C 1
ATOM 3956 O O . PRO B 1 113 ? 13.001 -19.261 22.652 1.00 20.80 105 PRO B O 1
ATOM 3960 N N . MET B 1 114 ? 13.940 -18.979 20.617 1.00 16.79 106 MET B N 1
ATOM 3961 C CA A MET B 1 114 ? 14.403 -17.619 20.873 0.50 18.62 106 MET B CA 1
ATOM 3962 C CA B MET B 1 114 ? 14.374 -17.609 20.880 0.50 18.54 106 MET B CA 1
ATOM 3963 C C . MET B 1 114 ? 14.171 -16.777 19.620 1.00 16.74 106 MET B C 1
ATOM 3964 O O . MET B 1 114 ? 13.537 -17.218 18.654 1.00 18.33 106 MET B O 1
ATOM 3973 N N . ASN B 1 115 ? 14.675 -15.535 19.650 1.00 19.43 107 ASN B N 1
ATOM 3974 C CA . ASN B 1 115 ? 14.503 -14.595 18.538 1.00 20.43 107 ASN B CA 1
ATOM 3975 C C . ASN B 1 115 ? 15.763 -14.459 17.691 1.00 21.55 107 ASN B C 1
ATOM 3976 O O . ASN B 1 115 ? 15.716 -14.644 16.472 1.00 22.94 107 ASN B O 1
ATOM 3981 N N . SER B 1 116 ? 16.887 -14.125 18.313 1.00 17.55 108 SER B N 1
ATOM 3982 C CA . SER B 1 116 ? 18.071 -13.714 17.566 1.00 18.59 108 SER B CA 1
ATOM 3983 C C . SER B 1 116 ? 19.177 -14.761 17.631 1.00 20.88 108 SER B C 1
ATOM 3984 O O . SER B 1 116 ? 19.193 -15.643 18.492 1.00 20.81 108 SER B O 1
ATOM 3987 N N . GLY B 1 117 ? 20.131 -14.635 16.705 1.00 21.70 109 GLY B N 1
ATOM 3988 C CA . GLY B 1 117 ? 21.261 -15.550 16.708 1.00 22.45 109 GLY B CA 1
ATOM 3989 C C . GLY B 1 117 ? 22.115 -15.403 17.952 1.00 19.02 109 GLY B C 1
ATOM 3990 O O . GLY B 1 117 ? 22.507 -16.399 18.566 1.00 21.92 109 GLY B O 1
ATOM 3991 N N . ALA B 1 118 ? 22.390 -14.159 18.362 1.00 18.81 110 ALA B N 1
ATOM 3992 C CA . ALA B 1 118 ? 23.205 -13.948 19.555 1.00 20.99 110 ALA B CA 1
ATOM 3993 C C . ALA B 1 118 ? 22.500 -14.470 20.800 1.00 24.38 110 ALA B C 1
ATOM 3994 O O . ALA B 1 118 ? 23.147 -15.012 21.705 1.00 26.15 110 ALA B O 1
ATOM 3996 N N . GLU B 1 119 ? 21.178 -14.284 20.877 1.00 22.61 111 GLU B N 1
ATOM 3997 C CA A GLU B 1 119 ? 20.403 -14.854 21.978 0.55 23.65 111 GLU B CA 1
ATOM 3998 C CA B GLU B 1 119 ? 20.426 -14.846 21.990 0.45 23.62 111 GLU B CA 1
ATOM 3999 C C . GLU B 1 119 ? 20.615 -16.355 22.066 1.00 23.37 111 GLU B C 1
ATOM 4000 O O . GLU B 1 119 ? 20.826 -16.909 23.152 1.00 24.87 111 GLU B O 1
ATOM 4011 N N . ALA B 1 120 ? 20.537 -17.029 20.923 1.00 19.95 112 ALA B N 1
ATOM 4012 C CA . ALA B 1 120 ? 20.653 -18.482 20.910 1.00 21.92 112 ALA B CA 1
ATOM 4013 C C . ALA B 1 120 ? 22.062 -18.924 21.280 1.00 21.94 112 ALA B C 1
ATOM 4014 O O . ALA B 1 120 ? 22.237 -19.906 22.010 1.00 21.81 112 ALA B O 1
ATOM 4016 N N . VAL B 1 121 ? 23.083 -18.219 20.790 1.00 19.81 113 VAL B N 1
ATOM 4017 C CA . VAL B 1 121 ? 24.456 -18.553 21.174 1.00 22.86 113 VAL B CA 1
ATOM 4018 C C . VAL B 1 121 ? 24.647 -18.379 22.679 1.00 25.84 113 VAL B C 1
ATOM 4019 O O . VAL B 1 121 ? 25.205 -19.251 23.353 1.00 26.25 113 VAL B O 1
ATOM 4023 N N . GLU B 1 122 ? 24.184 -17.251 23.230 1.00 23.84 114 GLU B N 1
ATOM 4024 C CA . GLU B 1 122 ? 24.321 -17.015 24.667 1.00 22.64 114 GLU B CA 1
ATOM 4025 C C . GLU B 1 122 ? 23.557 -18.057 25.474 1.00 24.29 114 GLU B C 1
ATOM 4026 O O . GLU B 1 122 ? 24.029 -18.514 26.525 1.00 25.91 114 GLU B O 1
ATOM 4032 N N . THR B 1 123 ? 22.376 -18.448 24.997 1.00 22.87 115 THR B N 1
ATOM 4033 C CA . THR B 1 123 ? 21.603 -19.469 25.693 1.00 21.91 115 THR B CA 1
ATOM 4034 C C . THR B 1 123 ? 22.304 -20.819 25.639 1.00 23.35 115 THR B C 1
ATOM 4035 O O . THR B 1 123 ? 22.304 -21.560 26.628 1.00 24.29 115 THR B O 1
ATOM 4039 N N . ALA B 1 124 ? 22.906 -21.158 24.496 1.00 21.49 116 ALA B N 1
ATOM 4040 C CA . ALA B 1 124 ? 23.639 -22.415 24.414 1.00 21.30 116 ALA B CA 1
ATOM 4041 C C . ALA B 1 124 ? 24.809 -22.425 25.389 1.00 21.71 116 ALA B C 1
ATOM 4042 O O . ALA B 1 124 ? 25.067 -23.437 26.048 1.00 22.95 116 ALA B O 1
ATOM 4044 N N . VAL B 1 125 ? 25.517 -21.300 25.503 1.00 21.88 117 VAL B N 1
ATOM 4045 C CA . VAL B 1 125 ? 26.616 -21.191 26.462 1.00 23.39 117 VAL B CA 1
ATOM 4046 C C . VAL B 1 125 ? 26.102 -21.353 27.890 1.00 24.95 117 VAL B C 1
ATOM 4047 O O . VAL B 1 125 ? 26.690 -22.077 28.703 1.00 26.14 117 VAL B O 1
ATOM 4051 N N . LYS B 1 126 ? 25.017 -20.650 28.229 1.00 26.19 118 LYS B N 1
ATOM 4052 C CA . LYS B 1 126 ? 24.482 -20.744 29.585 1.00 25.99 118 LYS B CA 1
ATOM 4053 C C . LYS B 1 126 ? 24.035 -22.166 29.902 1.00 28.65 118 LYS B C 1
ATOM 4054 O O . LYS B 1 126 ? 24.244 -22.660 31.020 1.00 28.52 118 LYS B O 1
ATOM 4056 N N . LEU B 1 127 ? 23.422 -22.838 28.926 1.00 24.89 119 LEU B N 1
ATOM 4057 C CA . LEU B 1 127 ? 22.972 -24.212 29.121 1.00 24.49 119 LEU B CA 1
ATOM 4058 C C . LEU B 1 127 ? 24.146 -25.157 29.336 1.00 23.83 119 LEU B C 1
ATOM 4059 O O . LEU B 1 127 ? 24.099 -26.025 30.218 1.00 24.78 119 LEU B O 1
ATOM 4064 N N . ALA B 1 128 ? 25.211 -25.018 28.540 1.00 25.56 120 ALA B N 1
ATOM 4065 C CA . ALA B 1 128 ? 26.372 -25.881 28.734 1.00 22.71 120 ALA B CA 1
ATOM 4066 C C . ALA B 1 128 ? 26.983 -25.675 30.114 1.00 24.14 120 ALA B C 1
ATOM 4067 O O . ALA B 1 128 ? 27.356 -26.644 30.784 1.00 26.50 120 ALA B O 1
ATOM 4069 N N . ARG B 1 129 ? 27.085 -24.421 30.560 1.00 28.32 121 ARG B N 1
ATOM 4070 C CA A ARG B 1 129 ? 27.632 -24.157 31.888 0.37 30.22 121 ARG B CA 1
ATOM 4071 C CA B ARG B 1 129 ? 27.636 -24.166 31.887 0.63 29.94 121 ARG B CA 1
ATOM 4072 C C . ARG B 1 129 ? 26.773 -24.791 32.974 1.00 28.84 121 ARG B C 1
ATOM 4073 O O . ARG B 1 129 ? 27.297 -25.322 33.958 1.00 30.95 121 ARG B O 1
ATOM 4088 N N . LYS B 1 130 ? 25.448 -24.732 32.819 1.00 28.92 122 LYS B N 1
ATOM 4089 C CA . LYS B 1 130 ? 24.572 -25.326 33.823 1.00 31.01 122 LYS B CA 1
ATOM 4090 C C . LYS B 1 130 ? 24.696 -26.845 33.819 1.00 30.53 122 LYS B C 1
ATOM 4091 O O . LYS B 1 130 ? 24.738 -27.474 34.884 1.00 31.82 122 LYS B O 1
ATOM 4093 N N . TRP B 1 131 ? 24.773 -27.446 32.630 1.00 28.52 123 TRP B N 1
ATOM 4094 C CA . TRP B 1 131 ? 25.040 -28.877 32.534 1.00 26.48 123 TRP B CA 1
ATOM 4095 C C . TRP B 1 131 ? 26.336 -29.242 33.248 1.00 31.02 123 TRP B C 1
ATOM 4096 O O . TRP B 1 131 ? 26.388 -30.220 34.003 1.00 31.17 123 TRP B O 1
ATOM 4107 N N . SER B 1 132 ? 27.407 -28.482 33.004 1.00 30.90 124 SER B N 1
ATOM 4108 C CA . SER B 1 132 ? 28.688 -28.846 33.602 1.00 32.38 124 SER B CA 1
ATOM 4109 C C . SER B 1 132 ? 28.670 -28.711 35.116 1.00 32.87 124 SER B C 1
ATOM 4110 O O . SER B 1 132 ? 29.476 -29.357 35.794 1.00 34.81 124 SER B O 1
ATOM 4113 N N . TYR B 1 133 ? 27.772 -27.888 35.656 1.00 32.17 125 TYR B N 1
ATOM 4114 C CA . TYR B 1 133 ? 27.647 -27.759 37.102 1.00 35.15 125 TYR B CA 1
ATOM 4115 C C . TYR B 1 133 ? 26.828 -28.905 37.686 1.00 37.40 125 TYR B C 1
ATOM 4116 O O . TYR B 1 133 ? 27.274 -29.586 38.617 1.00 42.84 125 TYR B O 1
ATOM 4118 N N . GLU B 1 134 ? 25.645 -29.156 37.121 1.00 33.95 126 GLU B N 1
ATOM 4119 C CA A GLU B 1 134 ? 24.736 -30.153 37.675 0.53 37.73 126 GLU B CA 1
ATOM 4120 C CA B GLU B 1 134 ? 24.743 -30.153 37.685 0.47 37.71 126 GLU B CA 1
ATOM 4121 C C . GLU B 1 134 ? 25.180 -31.578 37.373 1.00 39.67 126 GLU B C 1
ATOM 4122 O O . GLU B 1 134 ? 24.987 -32.472 38.204 1.00 42.49 126 GLU B O 1
ATOM 4133 N N . VAL B 1 135 ? 25.761 -31.813 36.202 1.00 37.59 127 VAL B N 1
ATOM 4134 C CA . VAL B 1 135 ? 26.138 -33.158 35.780 1.00 37.58 127 VAL B CA 1
ATOM 4135 C C . VAL B 1 135 ? 27.625 -33.411 35.965 1.00 40.55 127 VAL B C 1
ATOM 4136 O O . VAL B 1 135 ? 28.022 -34.423 36.541 1.00 44.57 127 VAL B O 1
ATOM 4140 N N . LYS B 1 136 ? 28.467 -32.505 35.472 1.00 42.98 128 LYS B N 1
ATOM 4141 C CA . LYS B 1 136 ? 29.901 -32.765 35.488 1.00 46.10 128 LYS B CA 1
ATOM 4142 C C . LYS B 1 136 ? 30.532 -32.439 36.835 1.00 49.50 128 LYS B C 1
ATOM 4143 O O . LYS B 1 136 ? 31.522 -33.071 37.216 1.00 52.07 128 LYS B O 1
ATOM 4149 N N . GLY B 1 137 ? 29.984 -31.477 37.567 1.00 51.50 129 GLY B N 1
ATOM 4150 C CA . GLY B 1 137 ? 30.481 -31.143 38.885 1.00 59.08 129 GLY B CA 1
ATOM 4151 C C . GLY B 1 137 ? 31.378 -29.928 38.967 1.00 61.03 129 GLY B C 1
ATOM 4152 O O . GLY B 1 137 ? 31.987 -29.704 40.020 1.00 62.35 129 GLY B O 1
ATOM 4153 N N . ILE B 1 138 ? 31.493 -29.146 37.893 1.00 51.60 130 ILE B N 1
ATOM 4154 C CA . ILE B 1 138 ? 32.257 -27.907 37.951 1.00 55.38 130 ILE B CA 1
ATOM 4155 C C . ILE B 1 138 ? 31.480 -26.872 38.752 1.00 60.94 130 ILE B C 1
ATOM 4156 O O . ILE B 1 138 ? 30.250 -26.777 38.648 1.00 62.47 130 ILE B O 1
ATOM 4161 N N . ALA B 1 139 ? 32.195 -26.083 39.554 1.00 65.93 131 ALA B N 1
ATOM 4162 C CA . ALA B 1 139 ? 31.554 -25.029 40.325 1.00 68.65 131 ALA B CA 1
ATOM 4163 C C . ALA B 1 139 ? 30.848 -24.039 39.395 1.00 73.90 131 ALA B C 1
ATOM 4164 O O . ALA B 1 139 ? 31.080 -24.004 38.182 1.00 68.00 131 ALA B O 1
ATOM 4166 N N . GLU B 1 140 ? 29.984 -23.214 39.998 1.00 80.63 132 GLU B N 1
ATOM 4167 C CA . GLU B 1 140 ? 29.010 -22.429 39.240 1.00 81.14 132 GLU B CA 1
ATOM 4168 C C . GLU B 1 140 ? 29.680 -21.553 38.187 1.00 82.57 132 GLU B C 1
ATOM 4169 O O . GLU B 1 140 ? 29.453 -21.721 36.983 1.00 82.46 132 GLU B O 1
ATOM 4171 N N . ASN B 1 141 ? 30.503 -20.599 38.622 1.00 85.81 133 ASN B N 1
ATOM 4172 C CA . ASN B 1 141 ? 31.177 -19.682 37.711 1.00 86.64 133 ASN B CA 1
ATOM 4173 C C . ASN B 1 141 ? 32.561 -20.169 37.301 1.00 79.35 133 ASN B C 1
ATOM 4174 O O . ASN B 1 141 ? 33.421 -19.353 36.942 1.00 86.55 133 ASN B O 1
ATOM 4176 N N . ALA B 1 142 ? 32.801 -21.482 37.331 1.00 63.31 134 ALA B N 1
ATOM 4177 C CA . ALA B 1 142 ? 34.127 -22.026 37.084 1.00 58.70 134 ALA B CA 1
ATOM 4178 C C . ALA B 1 142 ? 34.285 -22.707 35.731 1.00 55.61 134 ALA B C 1
ATOM 4179 O O . ALA B 1 142 ? 35.422 -22.953 35.316 1.00 66.04 134 ALA B O 1
ATOM 4181 N N . ALA B 1 143 ? 33.194 -23.016 35.037 1.00 47.31 135 ALA B N 1
ATOM 4182 C CA . ALA B 1 143 ? 33.284 -23.725 33.767 1.00 41.63 135 ALA B CA 1
ATOM 4183 C C . ALA B 1 143 ? 33.705 -22.790 32.641 1.00 41.75 135 ALA B C 1
ATOM 4184 O O . ALA B 1 143 ? 33.187 -21.677 32.512 1.00 51.07 135 ALA B O 1
ATOM 4186 N N . LYS B 1 144 ? 34.627 -23.261 31.806 1.00 39.23 136 LYS B N 1
ATOM 4187 C CA . LYS B 1 144 ? 35.095 -22.513 30.649 1.00 38.04 136 LYS B CA 1
ATOM 4188 C C . LYS B 1 144 ? 34.527 -23.095 29.356 1.00 35.66 136 LYS B C 1
ATOM 4189 O O . LYS B 1 144 ? 34.197 -24.282 29.278 1.00 36.53 136 LYS B O 1
ATOM 4195 N N . ILE B 1 145 ? 34.411 -22.238 28.341 1.00 29.26 137 ILE B N 1
ATOM 4196 C CA . ILE B 1 145 ? 33.942 -22.623 27.009 1.00 32.04 137 ILE B CA 1
ATOM 4197 C C . ILE B 1 145 ? 35.076 -22.390 26.020 1.00 34.56 137 ILE B C 1
ATOM 4198 O O . ILE B 1 145 ? 35.635 -21.290 25.970 1.00 34.56 137 ILE B O 1
ATOM 4203 N N . ILE B 1 146 ? 35.408 -23.411 25.228 1.00 27.70 138 ILE B N 1
ATOM 4204 C CA . ILE B 1 146 ? 36.371 -23.249 24.140 1.00 28.46 138 ILE B CA 1
ATOM 4205 C C . ILE B 1 146 ? 35.645 -22.687 22.924 1.00 31.84 138 ILE B C 1
ATOM 4206 O O . ILE B 1 146 ? 34.546 -23.140 22.581 1.00 29.68 138 ILE B O 1
ATOM 4211 N N . VAL B 1 147 ? 36.251 -21.689 22.278 1.00 29.67 139 VAL B N 1
ATOM 4212 C CA . VAL B 1 147 ? 35.724 -21.080 21.061 1.00 29.70 139 VAL B CA 1
ATOM 4213 C C . VAL B 1 147 ? 36.887 -20.880 20.097 1.00 32.40 139 VAL B C 1
ATOM 4214 O O . VAL B 1 147 ? 38.056 -20.938 20.480 1.00 32.02 139 VAL B O 1
ATOM 4218 N N . CYS B 1 148 ? 36.557 -20.631 18.833 1.00 33.80 140 CYS B N 1
ATOM 4219 C CA . CYS B 1 148 ? 37.569 -20.439 17.805 1.00 29.16 140 CYS B CA 1
ATOM 4220 C C . CYS B 1 148 ? 37.721 -18.968 17.448 1.00 30.57 140 CYS B C 1
ATOM 4221 O O . CYS B 1 148 ? 36.742 -18.218 17.410 1.00 33.01 140 CYS B O 1
ATOM 4224 N N . GLU B 1 149 ? 38.963 -18.566 17.188 1.00 35.41 141 GLU B N 1
ATOM 4225 C CA . GLU B 1 149 ? 39.227 -17.229 16.680 1.00 41.83 141 GLU B CA 1
ATOM 4226 C C . GLU B 1 149 ? 38.526 -17.039 15.339 1.00 45.41 141 GLU B C 1
ATOM 4227 O O . GLU B 1 149 ? 38.470 -17.956 14.514 1.00 41.08 141 GLU B O 1
ATOM 4233 N N . ASN B 1 150 ? 37.964 -15.851 15.138 1.00 51.44 142 ASN B N 1
ATOM 4234 C CA . ASN B 1 150 ? 37.154 -15.572 13.955 1.00 56.65 142 ASN B CA 1
ATOM 4235 C C . ASN B 1 150 ? 38.005 -15.072 12.790 1.00 60.06 142 ASN B C 1
ATOM 4236 O O . ASN B 1 150 ? 38.837 -14.179 12.952 1.00 60.54 142 ASN B O 1
ATOM 4238 N N . THR B 1 176 ? 37.835 -11.542 27.425 1.00 77.03 168 THR B N 1
ATOM 4239 C CA . THR B 1 176 ? 36.708 -12.469 27.461 1.00 71.12 168 THR B CA 1
ATOM 4240 C C . THR B 1 176 ? 36.972 -13.625 28.425 1.00 70.07 168 THR B C 1
ATOM 4241 O O . THR B 1 176 ? 37.289 -14.734 27.995 1.00 73.03 168 THR B O 1
ATOM 4243 N N . PRO B 1 177 ? 36.841 -13.369 29.726 1.00 64.44 169 PRO B N 1
ATOM 4244 C CA . PRO B 1 177 ? 37.078 -14.429 30.709 1.00 60.79 169 PRO B CA 1
ATOM 4245 C C . PRO B 1 177 ? 35.979 -15.478 30.669 1.00 56.21 169 PRO B C 1
ATOM 4246 O O . PRO B 1 177 ? 34.821 -15.191 30.353 1.00 55.98 169 PRO B O 1
ATOM 4250 N N . GLY B 1 178 ? 36.358 -16.708 31.003 1.00 51.87 170 GLY B N 1
ATOM 4251 C CA . GLY B 1 178 ? 35.458 -17.832 30.883 1.00 48.59 170 GLY B CA 1
ATOM 4252 C C . GLY B 1 178 ? 35.420 -18.459 29.508 1.00 46.98 170 GLY B C 1
ATOM 4253 O O . GLY B 1 178 ? 34.672 -19.426 29.307 1.00 41.50 170 GLY B O 1
ATOM 4254 N N . PHE B 1 179 ? 36.198 -17.939 28.559 1.00 40.90 171 PHE B N 1
ATOM 4255 C CA . PHE B 1 179 ? 36.288 -18.477 27.210 1.00 40.05 171 PHE B CA 1
ATOM 4256 C C . PHE B 1 179 ? 37.748 -18.691 26.851 1.00 45.34 171 PHE B C 1
ATOM 4257 O O . PHE B 1 179 ? 38.580 -17.803 27.061 1.00 51.24 171 PHE B O 1
ATOM 4265 N N . ILE B 1 180 ? 38.050 -19.866 26.312 1.00 38.81 172 ILE B N 1
ATOM 4266 C CA . ILE B 1 180 ? 39.381 -20.203 25.824 1.00 37.91 172 ILE B CA 1
ATOM 4267 C C . ILE B 1 180 ? 39.343 -20.125 24.306 1.00 41.80 172 ILE B C 1
ATOM 4268 O O . ILE B 1 180 ? 38.568 -20.843 23.665 1.00 35.84 172 ILE B O 1
ATOM 4273 N N . ARG B 1 181 ? 40.171 -19.260 23.727 1.00 39.68 173 ARG B N 1
ATOM 4274 C CA . ARG B 1 181 ? 40.173 -19.024 22.288 1.00 40.27 173 ARG B CA 1
ATOM 4275 C C . ARG B 1 181 ? 41.324 -19.782 21.639 1.00 38.98 173 ARG B C 1
ATOM 4276 O O . ARG B 1 181 ? 42.489 -19.570 21.991 1.00 40.33 173 ARG B O 1
ATOM 4284 N N . ILE B 1 182 ? 40.996 -20.657 20.698 1.00 36.90 174 ILE B N 1
ATOM 4285 C CA . ILE B 1 182 ? 41.993 -21.397 19.928 1.00 36.08 174 ILE B CA 1
ATOM 4286 C C . ILE B 1 182 ? 41.786 -21.047 18.463 1.00 34.95 174 ILE B C 1
ATOM 4287 O O . ILE B 1 182 ? 40.724 -20.527 18.080 1.00 32.77 174 ILE B O 1
ATOM 4292 N N . PRO B 1 183 ? 42.777 -21.306 17.612 1.00 35.04 175 PRO B N 1
ATOM 4293 C CA . PRO B 1 183 ? 42.577 -21.082 16.177 1.00 40.43 175 PRO B CA 1
ATOM 4294 C C . PRO B 1 183 ? 41.520 -22.023 15.615 1.00 37.05 175 PRO B C 1
ATOM 4295 O O . PRO B 1 183 ? 41.337 -23.146 16.092 1.00 32.54 175 PRO B O 1
ATOM 4299 N N . TYR B 1 184 ? 40.803 -21.535 14.606 1.00 31.39 176 TYR B N 1
ATOM 4300 C CA . TYR B 1 184 ? 39.873 -22.375 13.863 1.00 31.27 176 TYR B CA 1
ATOM 4301 C C . TYR B 1 184 ? 40.632 -23.443 13.085 1.00 34.32 176 TYR B C 1
ATOM 4302 O O . TYR B 1 184 ? 41.798 -23.263 12.722 1.00 34.64 176 TYR B O 1
ATOM 4311 N N . ASN B 1 185 ? 39.961 -24.570 12.833 1.00 30.58 177 ASN B N 1
ATOM 4312 C CA . ASN B 1 185 ? 40.511 -25.617 11.976 1.00 29.42 177 ASN B CA 1
ATOM 4313 C C . ASN B 1 185 ? 41.855 -26.115 12.510 1.00 32.02 177 ASN B C 1
ATOM 4314 O O . ASN B 1 185 ? 42.809 -26.325 11.759 1.00 35.02 177 ASN B O 1
ATOM 4319 N N . ASP B 1 186 ? 41.935 -26.308 13.825 1.00 32.61 178 ASP B N 1
ATOM 4320 C CA . ASP B 1 186 ? 43.201 -26.639 14.486 1.00 33.61 178 ASP B CA 1
ATOM 4321 C C . ASP B 1 186 ? 42.909 -27.724 15.520 1.00 37.22 178 ASP B C 1
ATOM 4322 O O . ASP B 1 186 ? 42.587 -27.426 16.672 1.00 35.12 178 ASP B O 1
ATOM 4327 N N . ILE B 1 187 ? 43.022 -28.984 15.099 1.00 34.07 179 ILE B N 1
ATOM 4328 C CA . ILE B 1 187 ? 42.767 -30.093 16.014 1.00 39.44 179 ILE B CA 1
ATOM 4329 C C . ILE B 1 187 ? 43.817 -30.132 17.117 1.00 38.21 179 ILE B C 1
ATOM 4330 O O . ILE B 1 187 ? 43.502 -30.405 18.281 1.00 38.82 179 ILE B O 1
ATOM 4335 N N . ALA B 1 188 ? 45.076 -29.842 16.774 1.00 36.73 180 ALA B N 1
ATOM 4336 C CA . ALA B 1 188 ? 46.149 -29.900 17.762 1.00 37.89 180 ALA B CA 1
ATOM 4337 C C . ALA B 1 188 ? 45.908 -28.921 18.904 1.00 36.84 180 ALA B C 1
ATOM 4338 O O . ALA B 1 188 ? 46.117 -29.260 20.075 1.00 43.74 180 ALA B O 1
ATOM 4340 N N . ALA B 1 189 ? 45.467 -27.703 18.584 1.00 35.70 181 ALA B N 1
ATOM 4341 C CA . ALA B 1 189 ? 45.185 -26.716 19.622 1.00 35.88 181 ALA B CA 1
ATOM 4342 C C . ALA B 1 189 ? 44.043 -27.169 20.521 1.00 41.15 181 ALA B C 1
ATOM 4343 O O . ALA B 1 189 ? 44.098 -26.995 21.744 1.00 38.89 181 ALA B O 1
ATOM 4345 N N . LEU B 1 190 ? 42.992 -27.744 19.934 1.00 35.42 182 LEU B N 1
ATOM 4346 C CA . LEU B 1 190 ? 41.891 -28.254 20.743 1.00 34.10 182 LEU B CA 1
ATOM 4347 C C . LEU B 1 190 ? 42.362 -29.384 21.651 1.00 34.49 182 LEU B C 1
ATOM 4348 O O . LEU B 1 190 ? 42.047 -29.407 22.846 1.00 35.47 182 LEU B O 1
ATOM 4353 N N . GLU B 1 191 ? 43.137 -30.323 21.099 1.00 36.55 183 GLU B N 1
ATOM 4354 C CA . GLU B 1 191 ? 43.632 -31.442 21.895 1.00 40.98 183 GLU B CA 1
ATOM 4355 C C . GLU B 1 191 ? 44.504 -30.962 23.049 1.00 45.71 183 GLU B C 1
ATOM 4356 O O . GLU B 1 191 ? 44.456 -31.527 24.147 1.00 50.36 183 GLU B O 1
ATOM 4358 N N . GLU B 1 192 ? 45.300 -29.913 22.825 1.00 49.03 184 GLU B N 1
ATOM 4359 C CA . GLU B 1 192 ? 46.156 -29.404 23.894 1.00 48.97 184 GLU B CA 1
ATOM 4360 C C . GLU B 1 192 ? 45.332 -28.791 25.019 1.00 45.11 184 GLU B C 1
ATOM 4361 O O . GLU B 1 192 ? 45.620 -29.014 26.201 1.00 47.41 184 GLU B O 1
ATOM 4363 N N . VAL B 1 193 ? 44.298 -28.021 24.673 1.00 40.70 185 VAL B N 1
ATOM 4364 C CA . VAL B 1 193 ? 43.449 -27.415 25.694 1.00 41.04 185 VAL B CA 1
ATOM 4365 C C . VAL B 1 193 ? 42.714 -28.492 26.478 1.00 42.31 185 VAL B C 1
ATOM 4366 O O . VAL B 1 193 ? 42.636 -28.439 27.711 1.00 46.21 185 VAL B O 1
ATOM 4370 N N . LEU B 1 194 ? 42.175 -29.493 25.777 1.00 38.44 186 LEU B N 1
ATOM 4371 C CA . LEU B 1 194 ? 41.474 -30.575 26.461 1.00 41.77 186 LEU B CA 1
ATOM 4372 C C . LEU B 1 194 ? 42.416 -31.369 27.359 1.00 46.68 186 LEU B C 1
ATOM 4373 O O . LEU B 1 194 ? 42.070 -31.690 28.501 1.00 50.65 186 LEU B O 1
ATOM 4378 N N . SER B 1 195 ? 43.617 -31.688 26.868 1.00 45.55 187 SER B N 1
ATOM 4379 C CA . SER B 1 195 ? 44.552 -32.463 27.678 1.00 48.06 187 SER B CA 1
ATOM 4380 C C . SER B 1 195 ? 44.998 -31.698 28.916 1.00 52.11 187 SER B C 1
ATOM 4381 O O . SER B 1 195 ? 45.324 -32.312 29.938 1.00 62.33 187 SER B O 1
ATOM 4384 N N . LYS B 1 196 ? 45.006 -30.368 28.855 1.00 56.13 188 LYS B N 1
ATOM 4385 C CA . LYS B 1 196 ? 45.500 -29.569 29.968 1.00 58.60 188 LYS B CA 1
ATOM 4386 C C . LYS B 1 196 ? 44.419 -29.199 30.975 1.00 60.05 188 LYS B C 1
ATOM 4387 O O . LYS B 1 196 ? 44.724 -29.052 32.163 1.00 58.89 188 LYS B O 1
ATOM 4389 N N . GLU B 1 197 ? 43.164 -29.045 30.548 1.00 54.92 189 GLU B N 1
ATOM 4390 C CA . GLU B 1 197 ? 42.154 -28.579 31.492 1.00 56.61 189 GLU B CA 1
ATOM 4391 C C . GLU B 1 197 ? 40.723 -28.923 31.091 1.00 51.50 189 GLU B C 1
ATOM 4392 O O . GLU B 1 197 ? 39.810 -28.127 31.332 1.00 48.36 189 GLU B O 1
ATOM 4398 N N . ALA B 1 198 ? 40.505 -30.107 30.511 1.00 51.77 190 ALA B N 1
ATOM 4399 C CA . ALA B 1 198 ? 39.141 -30.525 30.195 1.00 46.19 190 ALA B CA 1
ATOM 4400 C C . ALA B 1 198 ? 38.268 -30.589 31.442 1.00 46.90 190 ALA B C 1
ATOM 4401 O O . ALA B 1 198 ? 37.058 -30.350 31.365 1.00 41.91 190 ALA B O 1
ATOM 4403 N N . GLY B 1 199 ? 38.858 -30.901 32.598 1.00 44.80 191 GLY B N 1
ATOM 4404 C CA . GLY B 1 199 ? 38.083 -30.989 33.824 1.00 46.79 191 GLY B CA 1
ATOM 4405 C C . GLY B 1 199 ? 37.390 -29.701 34.214 1.00 48.96 191 GLY B C 1
ATOM 4406 O O . GLY B 1 199 ? 36.416 -29.737 34.974 1.00 49.14 191 GLY B O 1
ATOM 4407 N N . ASN B 1 200 ? 37.866 -28.561 33.716 1.00 45.38 192 ASN B N 1
ATOM 4408 C CA . ASN B 1 200 ? 37.258 -27.270 34.006 1.00 46.12 192 ASN B CA 1
ATOM 4409 C C . ASN B 1 200 ? 36.492 -26.709 32.816 1.00 42.89 192 ASN B C 1
ATOM 4410 O O . ASN B 1 200 ? 36.085 -25.543 32.847 1.00 44.33 192 ASN B O 1
ATOM 4412 N N . ILE B 1 201 ? 36.280 -27.508 31.773 1.00 38.56 193 ILE B N 1
ATOM 4413 C CA . ILE B 1 201 ? 35.695 -27.040 30.521 1.00 37.77 193 ILE B CA 1
ATOM 4414 C C . ILE B 1 201 ? 34.309 -27.648 30.363 1.00 34.98 193 ILE B C 1
ATOM 4415 O O . ILE B 1 201 ? 34.131 -28.861 30.524 1.00 34.61 193 ILE B O 1
ATOM 4420 N N . ALA B 1 202 ? 33.329 -26.802 30.049 1.00 31.50 194 ALA B N 1
ATOM 4421 C CA . ALA B 1 202 ? 31.965 -27.251 29.810 1.00 30.82 194 ALA B CA 1
ATOM 4422 C C . ALA B 1 202 ? 31.722 -27.642 28.359 1.00 31.20 194 ALA B C 1
ATOM 4423 O O . ALA B 1 202 ? 30.984 -28.594 28.091 1.00 27.59 194 ALA B O 1
ATOM 4425 N N . ALA B 1 203 ? 32.312 -26.925 27.408 1.00 24.74 195 ALA B N 1
ATOM 4426 C CA . ALA B 1 203 ? 31.894 -27.126 26.029 1.00 28.05 195 ALA B CA 1
ATOM 4427 C C . ALA B 1 203 ? 32.921 -26.551 25.069 1.00 26.44 195 ALA B C 1
ATOM 4428 O O . ALA B 1 203 ? 33.721 -25.684 25.425 1.00 26.92 195 ALA B O 1
ATOM 4430 N N . PHE B 1 204 ? 32.875 -27.063 23.839 1.00 26.94 196 PHE B N 1
ATOM 4431 C CA . PHE B 1 204 ? 33.523 -26.480 22.671 1.00 25.02 196 PHE B CA 1
ATOM 4432 C C . PHE B 1 204 ? 32.415 -25.982 21.750 1.00 26.10 196 PHE B C 1
ATOM 4433 O O . PHE B 1 204 ? 31.521 -26.753 21.380 1.00 25.95 196 PHE B O 1
ATOM 4441 N N . LEU B 1 205 ? 32.459 -24.693 21.414 1.00 24.20 197 LEU B N 1
ATOM 4442 C CA A LEU B 1 205 ? 31.456 -24.027 20.591 0.50 20.99 197 LEU B CA 1
ATOM 4443 C CA B LEU B 1 205 ? 31.449 -24.056 20.578 0.50 20.71 197 LEU B CA 1
ATOM 4444 C C . LEU B 1 205 ? 32.110 -23.656 19.266 1.00 25.29 197 LEU B C 1
ATOM 4445 O O . LEU B 1 205 ? 33.086 -22.902 19.257 1.00 25.51 197 LEU B O 1
ATOM 4454 N N . VAL B 1 206 ? 31.584 -24.180 18.157 1.00 22.25 198 VAL B N 1
ATOM 4455 C CA . VAL B 1 206 ? 32.268 -24.048 16.874 1.00 21.19 198 VAL B CA 1
ATOM 4456 C C . VAL B 1 206 ? 31.251 -24.027 15.738 1.00 23.05 198 VAL B C 1
ATOM 4457 O O . VAL B 1 206 ? 30.204 -24.675 15.802 1.00 22.20 198 VAL B O 1
ATOM 4461 N N . GLU B 1 207 ? 31.565 -23.247 14.689 1.00 20.92 199 GLU B N 1
ATOM 4462 C CA . GLU B 1 207 ? 30.855 -23.217 13.409 1.00 21.25 199 GLU B CA 1
ATOM 4463 C C . GLU B 1 207 ? 31.423 -24.262 12.454 1.00 19.89 199 GLU B C 1
ATOM 4464 O O . GLU B 1 207 ? 32.641 -24.376 12.319 1.00 23.04 199 GLU B O 1
ATOM 4470 N N . PRO B 1 208 ? 30.550 -25.019 11.788 1.00 20.96 200 PRO B N 1
ATOM 4471 C CA . PRO B 1 208 ? 31.035 -26.015 10.822 1.00 21.67 200 PRO B CA 1
ATOM 4472 C C . PRO B 1 208 ? 31.783 -25.400 9.659 1.00 22.05 200 PRO B C 1
ATOM 4473 O O . PRO B 1 208 ? 32.632 -26.069 9.053 1.00 24.38 200 PRO B O 1
ATOM 4477 N N . ILE B 1 209 ? 31.446 -24.156 9.316 1.00 21.52 201 ILE B N 1
ATOM 4478 C CA . ILE B 1 209 ? 32.160 -23.314 8.363 1.00 20.94 201 ILE B CA 1
ATOM 4479 C C . ILE B 1 209 ? 32.140 -21.912 8.950 1.00 24.44 201 ILE B C 1
ATOM 4480 O O . ILE B 1 209 ? 31.108 -21.471 9.469 1.00 24.86 201 ILE B O 1
ATOM 4485 N N . GLN B 1 210 ? 33.274 -21.219 8.911 1.00 26.06 202 GLN B N 1
ATOM 4486 C CA . GLN B 1 210 ? 33.332 -19.851 9.414 1.00 28.39 202 GLN B CA 1
ATOM 4487 C C . GLN B 1 210 ? 32.944 -18.883 8.303 1.00 29.50 202 GLN B C 1
ATOM 4488 O O . GLN B 1 210 ? 33.594 -18.842 7.255 1.00 40.35 202 GLN B O 1
ATOM 4494 N N . GLY B 1 211 ? 31.892 -18.103 8.542 1.00 38.45 203 GLY B N 1
ATOM 4495 C CA . GLY B 1 211 ? 31.398 -17.169 7.550 1.00 48.83 203 GLY B CA 1
ATOM 4496 C C . GLY B 1 211 ? 31.783 -15.726 7.811 1.00 56.97 203 GLY B C 1
ATOM 4497 O O . GLY B 1 211 ? 31.561 -14.862 6.958 1.00 61.92 203 GLY B O 1
ATOM 4498 N N . GLU B 1 212 ? 32.365 -15.453 8.983 1.00 55.71 204 GLU B N 1
ATOM 4499 C CA . GLU B 1 212 ? 32.736 -14.094 9.371 1.00 57.59 204 GLU B CA 1
ATOM 4500 C C . GLU B 1 212 ? 33.741 -13.481 8.404 1.00 65.69 204 GLU B C 1
ATOM 4501 O O . GLU B 1 212 ? 33.412 -12.539 7.677 1.00 67.53 204 GLU B O 1
ATOM 4507 N N . ALA B 1 213 ? 34.972 -13.996 8.401 1.00 75.67 205 ALA B N 1
ATOM 4508 C CA . ALA B 1 213 ? 36.010 -13.430 7.543 1.00 83.59 205 ALA B CA 1
ATOM 4509 C C . ALA B 1 213 ? 35.626 -13.545 6.074 1.00 81.13 205 ALA B C 1
ATOM 4510 O O . ALA B 1 213 ? 35.765 -12.589 5.304 1.00 86.35 205 ALA B O 1
ATOM 4512 N N . GLY B 1 214 ? 35.135 -14.712 5.675 1.00 68.81 206 GLY B N 1
ATOM 4513 C CA . GLY B 1 214 ? 34.690 -14.970 4.322 1.00 55.56 206 GLY B CA 1
ATOM 4514 C C . GLY B 1 214 ? 33.939 -16.284 4.316 1.00 48.22 206 GLY B C 1
ATOM 4515 O O . GLY B 1 214 ? 32.840 -16.373 4.871 1.00 51.35 206 GLY B O 1
ATOM 4516 N N . VAL B 1 215 ? 34.519 -17.312 3.704 1.00 45.33 207 VAL B N 1
ATOM 4517 C CA . VAL B 1 215 ? 34.005 -18.671 3.848 1.00 43.24 207 VAL B CA 1
ATOM 4518 C C . VAL B 1 215 ? 35.189 -19.596 4.091 1.00 41.74 207 VAL B C 1
ATOM 4519 O O . VAL B 1 215 ? 35.852 -20.041 3.149 1.00 47.69 207 VAL B O 1
ATOM 4523 N N . TYR B 1 216 ? 35.465 -19.877 5.359 1.00 30.37 208 TYR B N 1
ATOM 4524 C CA . TYR B 1 216 ? 36.587 -20.715 5.769 1.00 28.82 208 TYR B CA 1
ATOM 4525 C C . TYR B 1 216 ? 36.033 -22.114 6.022 1.00 28.80 208 TYR B C 1
ATOM 4526 O O . TYR B 1 216 ? 35.420 -22.373 7.059 1.00 28.16 208 TYR B O 1
ATOM 4535 N N . VAL B 1 217 ? 36.249 -23.012 5.070 1.00 29.03 209 VAL B N 1
ATOM 4536 C CA . VAL B 1 217 ? 35.865 -24.413 5.214 1.00 28.91 209 VAL B CA 1
ATOM 4537 C C . VAL B 1 217 ? 37.004 -25.139 5.918 1.00 27.69 209 VAL B C 1
ATOM 4538 O O . VAL B 1 217 ? 38.147 -25.095 5.429 1.00 27.66 209 VAL B O 1
ATOM 4542 N N . PRO B 1 218 ? 36.753 -25.815 7.037 1.00 24.86 210 PRO B N 1
ATOM 4543 C CA . PRO B 1 218 ? 37.832 -26.528 7.731 1.00 22.96 210 PRO B CA 1
ATOM 4544 C C . PRO B 1 218 ? 38.252 -27.774 6.965 1.00 26.00 210 PRO B C 1
ATOM 4545 O O . PRO B 1 218 ? 37.597 -28.207 6.015 1.00 28.96 210 PRO B O 1
ATOM 4549 N N . ASN B 1 219 ? 39.372 -28.346 7.405 1.00 27.43 211 ASN B N 1
ATOM 4550 C CA . ASN B 1 219 ? 39.907 -29.549 6.780 1.00 26.26 211 ASN B CA 1
ATOM 4551 C C . ASN B 1 219 ? 38.904 -30.688 6.898 1.00 33.74 211 ASN B C 1
ATOM 4552 O O . ASN B 1 219 ? 38.110 -30.745 7.841 1.00 28.42 211 ASN B O 1
ATOM 4557 N N . GLU B 1 220 ? 38.954 -31.600 5.927 1.00 35.62 212 GLU B N 1
ATOM 4558 C CA . GLU B 1 220 ? 38.206 -32.848 6.010 1.00 35.63 212 GLU B CA 1
ATOM 4559 C C . GLU B 1 220 ? 38.464 -33.530 7.344 1.00 28.68 212 GLU B C 1
ATOM 4560 O O . GLU B 1 220 ? 39.617 -33.722 7.741 1.00 34.99 212 GLU B O 1
ATOM 4566 N N . GLY B 1 221 ? 37.383 -33.872 8.050 1.00 30.06 213 GLY B N 1
ATOM 4567 C CA . GLY B 1 221 ? 37.491 -34.588 9.301 1.00 29.96 213 GLY B CA 1
ATOM 4568 C C . GLY B 1 221 ? 37.591 -33.719 10.538 1.00 31.10 213 GLY B C 1
ATOM 4569 O O . GLY B 1 221 ? 37.507 -34.254 11.653 1.00 29.85 213 GLY B O 1
ATOM 4570 N N . PHE B 1 222 ? 37.765 -32.403 10.380 1.00 28.68 214 PHE B N 1
ATOM 4571 C CA . PHE B 1 222 ? 37.946 -31.529 11.538 1.00 25.50 214 PHE B CA 1
ATOM 4572 C C . PHE B 1 222 ? 36.757 -31.602 12.486 1.00 25.82 214 PHE B C 1
ATOM 4573 O O . PHE B 1 222 ? 36.925 -31.761 13.703 1.00 26.97 214 PHE B O 1
ATOM 4581 N N . LEU B 1 223 ? 35.543 -31.469 11.949 1.00 23.15 215 LEU B N 1
ATOM 4582 C CA . LEU B 1 223 ? 34.368 -31.438 12.810 1.00 24.02 215 LEU B CA 1
ATOM 4583 C C . LEU B 1 223 ? 34.174 -32.769 13.521 1.00 25.86 215 LEU B C 1
ATOM 4584 O O . LEU B 1 223 ? 33.894 -32.800 14.724 1.00 22.64 215 LEU B O 1
ATOM 4589 N N . LYS B 1 224 ? 34.354 -33.883 12.806 1.00 22.80 216 LYS B N 1
ATOM 4590 C CA . LYS B 1 224 ? 34.120 -35.186 13.422 1.00 22.39 216 LYS B CA 1
ATOM 4591 C C . LYS B 1 224 ? 35.168 -35.498 14.480 1.00 26.39 216 LYS B C 1
ATOM 4592 O O . LYS B 1 224 ? 34.835 -36.011 15.553 1.00 25.68 216 LYS B O 1
ATOM 4598 N N . GLN B 1 225 ? 36.441 -35.208 14.199 1.00 23.62 217 GLN B N 1
ATOM 4599 C CA A GLN B 1 225 ? 37.476 -35.447 15.199 0.43 25.61 217 GLN B CA 1
ATOM 4600 C CA B GLN B 1 225 ? 37.473 -35.453 15.201 0.57 24.30 217 GLN B CA 1
ATOM 4601 C C . GLN B 1 225 ? 37.282 -34.546 16.413 1.00 27.29 217 GLN B C 1
ATOM 4602 O O . GLN B 1 225 ? 37.502 -34.973 17.554 1.00 29.70 217 GLN B O 1
ATOM 4613 N N . SER B 1 226 ? 36.870 -33.292 16.184 1.00 25.93 218 SER B N 1
ATOM 4614 C CA . SER B 1 226 ? 36.555 -32.390 17.292 1.00 26.09 218 SER B CA 1
ATOM 4615 C C . SER B 1 226 ? 35.436 -32.960 18.150 1.00 28.50 218 SER B C 1
ATOM 4616 O O . SER B 1 226 ? 35.525 -32.977 19.385 1.00 28.02 218 SER B O 1
ATOM 4619 N N . SER B 1 227 ? 34.357 -33.410 17.503 1.00 26.42 219 SER B N 1
ATOM 4620 C CA A SER B 1 227 ? 33.229 -33.995 18.226 0.72 23.58 219 SER B CA 1
ATOM 4621 C CA B SER B 1 227 ? 33.239 -33.971 18.253 0.28 24.34 219 SER B CA 1
ATOM 4622 C C . SER B 1 227 ? 33.663 -35.207 19.039 1.00 26.36 219 SER B C 1
ATOM 4623 O O . SER B 1 227 ? 33.232 -35.392 20.185 1.00 25.77 219 SER B O 1
ATOM 4628 N N . GLU B 1 228 ? 34.517 -36.056 18.454 1.00 24.31 220 GLU B N 1
ATOM 4629 C CA A GLU B 1 228 ? 34.971 -37.239 19.173 0.55 26.26 220 GLU B CA 1
ATOM 4630 C CA B GLU B 1 228 ? 34.999 -37.242 19.156 0.45 26.69 220 GLU B CA 1
ATOM 4631 C C . GLU B 1 228 ? 35.891 -36.866 20.329 1.00 28.75 220 GLU B C 1
ATOM 4632 O O . GLU B 1 228 ? 35.819 -37.481 21.399 1.00 32.74 220 GLU B O 1
ATOM 4643 N N . LEU B 1 229 ? 36.764 -35.873 20.133 1.00 26.78 221 LEU B N 1
ATOM 4644 C CA . LEU B 1 229 ? 37.650 -35.452 21.214 1.00 28.69 221 LEU B CA 1
ATOM 4645 C C . LEU B 1 229 ? 36.854 -34.915 22.394 1.00 30.44 221 LEU B C 1
ATOM 4646 O O . LEU B 1 229 ? 37.166 -35.216 23.552 1.00 34.45 221 LEU B O 1
ATOM 4651 N N . CYS B 1 230 ? 35.814 -34.128 22.117 1.00 27.54 222 CYS B N 1
ATOM 4652 C CA . CYS B 1 230 ? 34.985 -33.586 23.191 1.00 27.75 222 CYS B CA 1
ATOM 4653 C C . CYS B 1 230 ? 34.301 -34.697 23.971 1.00 31.51 222 CYS B C 1
ATOM 4654 O O . CYS B 1 230 ? 34.295 -34.692 25.208 1.00 31.33 222 CYS B O 1
ATOM 4657 N N . LYS B 1 231 ? 33.723 -35.668 23.263 1.00 29.32 223 LYS B N 1
ATOM 4658 C CA . LYS B 1 231 ? 33.070 -36.773 23.955 1.00 30.57 223 LYS B CA 1
ATOM 4659 C C . LYS B 1 231 ? 34.060 -37.547 24.815 1.00 27.88 223 LYS B C 1
ATOM 4660 O O . LYS B 1 231 ? 33.741 -37.934 25.948 1.00 31.71 223 LYS B O 1
ATOM 4666 N N . LYS B 1 232 ? 35.272 -37.780 24.298 1.00 30.71 224 LYS B N 1
ATOM 4667 C CA . LYS B 1 232 ? 36.267 -38.519 25.066 1.00 34.98 224 LYS B CA 1
ATOM 4668 C C . LYS B 1 232 ? 36.628 -37.800 26.361 1.00 39.64 224 LYS B C 1
ATOM 4669 O O . LYS B 1 232 ? 36.897 -38.452 27.376 1.00 39.14 224 LYS B O 1
ATOM 4671 N N . HIS B 1 233 ? 36.615 -36.468 26.359 1.00 35.32 225 HIS B N 1
ATOM 4672 C CA . HIS B 1 233 ? 36.998 -35.689 27.530 1.00 37.05 225 HIS B CA 1
ATOM 4673 C C . HIS B 1 233 ? 35.801 -35.167 28.315 1.00 34.26 225 HIS B C 1
ATOM 4674 O O . HIS B 1 233 ? 35.969 -34.292 29.171 1.00 38.16 225 HIS B O 1
ATOM 4681 N N . ASN B 1 234 ? 34.602 -35.693 28.053 1.00 30.29 226 ASN B N 1
ATOM 4682 C CA . ASN B 1 234 ? 33.392 -35.320 28.793 1.00 30.83 226 ASN B CA 1
ATOM 4683 C C . ASN B 1 234 ? 33.135 -33.816 28.694 1.00 33.36 226 ASN B C 1
ATOM 4684 O O . ASN B 1 234 ? 32.899 -33.123 29.691 1.00 35.21 226 ASN B O 1
ATOM 4689 N N . VAL B 1 235 ? 33.195 -33.316 27.465 1.00 32.09 227 VAL B N 1
ATOM 4690 C CA . VAL B 1 235 ? 32.990 -31.913 27.135 1.00 28.70 227 VAL B CA 1
ATOM 4691 C C . VAL B 1 235 ? 31.903 -31.842 26.068 1.00 29.43 227 VAL B C 1
ATOM 4692 O O . VAL B 1 235 ? 31.896 -32.646 25.131 1.00 28.67 227 VAL B O 1
ATOM 4696 N N . LEU B 1 236 ? 30.979 -30.893 26.212 1.00 25.46 228 LEU B N 1
ATOM 4697 C CA . LEU B 1 236 ? 29.888 -30.778 25.256 1.00 22.74 228 LEU B CA 1
ATOM 4698 C C . LEU B 1 236 ? 30.398 -30.225 23.934 1.00 27.63 228 LEU B C 1
ATOM 4699 O O . LEU B 1 236 ? 31.283 -29.368 23.903 1.00 27.82 228 LEU B O 1
ATOM 4704 N N . PHE B 1 237 ? 29.827 -30.712 22.837 1.00 22.45 229 PHE B N 1
ATOM 4705 C CA . PHE B 1 237 ? 30.131 -30.191 21.509 1.00 21.53 229 PHE B CA 1
ATOM 4706 C C . PHE B 1 237 ? 28.932 -29.389 21.032 1.00 22.49 229 PHE B C 1
ATOM 4707 O O . PHE B 1 237 ? 27.838 -29.942 20.866 1.00 22.21 229 PHE B O 1
ATOM 4715 N N . ILE B 1 238 ? 29.130 -28.086 20.831 1.00 19.93 230 ILE B N 1
ATOM 4716 C CA . ILE B 1 238 ? 28.055 -27.177 20.452 1.00 20.66 230 ILE B CA 1
ATOM 4717 C C . ILE B 1 238 ? 28.324 -26.715 19.029 1.00 20.55 230 ILE B C 1
ATOM 4718 O O . ILE B 1 238 ? 29.349 -26.076 18.767 1.00 21.87 230 ILE B O 1
ATOM 4723 N N . ALA B 1 239 ? 27.403 -27.015 18.121 1.00 20.28 231 ALA B N 1
ATOM 4724 C CA . ALA B 1 239 ? 27.527 -26.602 16.728 1.00 22.63 231 ALA B CA 1
ATOM 4725 C C . ALA B 1 239 ? 26.715 -25.331 16.515 1.00 21.40 231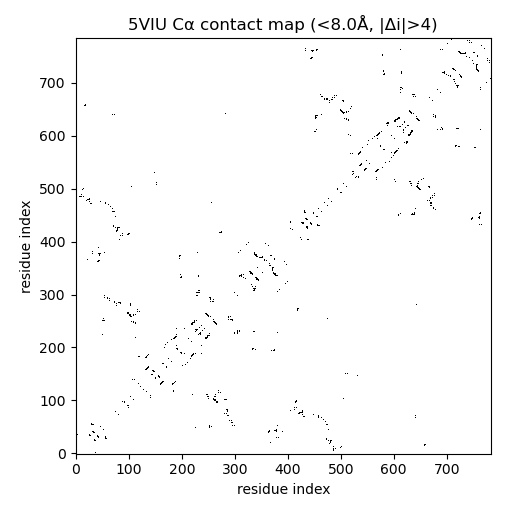 ALA B C 1
ATOM 4726 O O . ALA B 1 239 ? 25.485 -25.341 16.650 1.00 20.71 231 ALA B O 1
ATOM 4728 N N . ASP B 1 240 ? 27.403 -24.250 16.179 1.00 19.09 232 ASP B N 1
ATOM 4729 C CA . ASP B 1 240 ? 26.763 -22.973 15.878 1.00 17.91 232 ASP B CA 1
ATOM 4730 C C . ASP B 1 240 ? 26.455 -22.987 14.390 1.00 19.01 232 ASP B C 1
ATOM 4731 O O . ASP B 1 240 ? 27.340 -22.770 13.559 1.00 22.01 232 ASP B O 1
ATOM 4736 N N . GLU B 1 241 ? 25.191 -23.244 14.057 1.00 17.18 233 GLU B N 1
ATOM 4737 C CA . GLU B 1 241 ? 24.740 -23.318 12.676 1.00 20.25 233 GLU B CA 1
ATOM 4738 C C . GLU B 1 241 ? 23.755 -22.202 12.342 1.00 18.57 233 GLU B C 1
ATOM 4739 O O . GLU B 1 241 ? 22.910 -22.357 11.454 1.00 20.07 233 GLU B O 1
ATOM 4745 N N . VAL B 1 242 ? 23.874 -21.064 13.029 1.00 19.63 234 VAL B N 1
ATOM 4746 C CA . VAL B 1 242 ? 23.060 -19.902 12.687 1.00 20.43 234 VAL B CA 1
ATOM 4747 C C . VAL B 1 242 ? 23.234 -19.538 11.217 1.00 23.06 234 VAL B C 1
ATOM 4748 O O . VAL B 1 242 ? 22.260 -19.232 10.519 1.00 21.73 234 VAL B O 1
ATOM 4752 N N . GLN B 1 243 ? 24.466 -19.598 10.716 1.00 20.72 235 GLN B N 1
ATOM 4753 C CA . GLN B 1 243 ? 24.741 -19.255 9.323 1.00 20.22 235 GLN B CA 1
ATOM 4754 C C . GLN B 1 243 ? 24.705 -20.472 8.402 1.00 23.27 235 GLN B C 1
ATOM 4755 O O . GLN B 1 243 ? 24.212 -20.377 7.271 1.00 25.06 235 GLN B O 1
ATOM 4761 N N . THR B 1 244 ? 25.205 -21.618 8.866 1.00 18.51 236 THR B N 1
ATOM 4762 C CA . THR B 1 244 ? 25.358 -22.786 7.998 1.00 19.63 236 THR B CA 1
ATOM 4763 C C . THR B 1 244 ? 24.114 -23.653 7.925 1.00 22.60 236 THR B C 1
ATOM 4764 O O . THR B 1 244 ? 24.009 -24.484 7.017 1.00 21.64 236 THR B O 1
ATOM 4768 N N . GLY B 1 245 ? 23.187 -23.500 8.867 1.00 19.65 237 GLY B N 1
ATOM 4769 C CA . GLY B 1 245 ? 22.066 -24.409 8.955 1.00 20.55 237 GLY B CA 1
ATOM 4770 C C . GLY B 1 245 ? 21.003 -24.133 7.912 1.00 22.58 237 GLY B C 1
ATOM 4771 O O . GLY B 1 245 ? 21.039 -23.129 7.203 1.00 26.85 237 GLY B O 1
ATOM 4772 N N . ILE B 1 246 ? 20.063 -25.073 7.814 1.00 19.96 238 ILE B N 1
ATOM 4773 C CA . ILE B 1 246 ? 18.869 -24.975 6.967 1.00 19.92 238 ILE B CA 1
ATOM 4774 C C . ILE B 1 246 ? 19.253 -24.957 5.488 1.00 22.03 238 ILE B C 1
ATOM 4775 O O . ILE B 1 246 ? 18.967 -23.994 4.761 1.00 22.82 238 ILE B O 1
ATOM 4780 N N . ALA B 1 247 ? 19.925 -26.020 5.041 1.00 20.07 239 ALA B N 1
ATOM 4781 C CA . ALA B 1 247 ? 20.117 -26.427 3.654 1.00 17.12 239 ALA B CA 1
ATOM 4782 C C . ALA B 1 247 ? 21.220 -25.658 2.912 1.00 19.44 239 ALA B C 1
ATOM 4783 O O . ALA B 1 247 ? 21.657 -26.122 1.857 1.00 23.06 239 ALA B O 1
ATOM 4785 N N . ARG B 1 248 ? 21.710 -24.532 3.439 1.00 20.16 240 ARG B N 1
ATOM 4786 C CA . ARG B 1 248 ? 22.613 -23.663 2.682 1.00 21.68 240 ARG B CA 1
ATOM 4787 C C . ARG B 1 248 ? 23.866 -24.403 2.195 1.00 23.05 240 ARG B C 1
ATOM 4788 O O . ARG B 1 248 ? 24.336 -24.159 1.079 1.00 26.72 240 ARG B O 1
ATOM 4796 N N . THR B 1 249 ? 24.420 -25.317 2.999 1.00 21.54 241 THR B N 1
ATOM 4797 C CA . THR B 1 249 ? 25.660 -25.996 2.618 1.00 19.59 241 THR B CA 1
ATOM 4798 C C . THR B 1 249 ? 25.431 -27.341 1.929 1.00 20.06 241 THR B C 1
ATOM 4799 O O . THR B 1 249 ? 26.401 -28.072 1.692 1.00 25.27 241 THR B O 1
ATOM 4803 N N . GLY B 1 250 ? 24.189 -27.683 1.588 1.00 19.19 242 GLY B N 1
ATOM 4804 C CA . GLY B 1 250 ? 23.924 -28.921 0.883 1.00 21.80 242 GLY B CA 1
ATOM 4805 C C . GLY B 1 250 ? 23.404 -30.046 1.746 1.00 23.13 242 GLY B C 1
ATOM 4806 O O . GLY B 1 250 ? 23.201 -31.156 1.229 1.00 25.16 242 GLY B O 1
ATOM 4807 N N . LYS B 1 251 ? 23.212 -29.802 3.040 1.00 22.90 243 LYS B N 1
ATOM 4808 C CA . LYS B 1 251 ? 22.552 -30.731 3.949 1.00 22.00 243 LYS B CA 1
ATOM 4809 C C . LYS B 1 251 ? 21.686 -29.908 4.889 1.00 21.69 243 LYS B C 1
ATOM 4810 O O . LYS B 1 251 ? 21.864 -28.699 5.008 1.00 21.94 243 LYS B O 1
ATOM 4816 N N . LEU B 1 252 ? 20.747 -30.563 5.578 1.00 20.83 244 LEU B N 1
ATOM 4817 C CA . LEU B 1 252 ? 19.823 -29.793 6.410 1.00 17.53 244 LEU B CA 1
ATOM 4818 C C . LEU B 1 252 ? 20.574 -28.975 7.450 1.00 20.40 244 LEU B C 1
ATOM 4819 O O . LEU B 1 252 ? 20.257 -27.800 7.684 1.00 22.52 244 LEU B O 1
ATOM 4824 N N . ILE B 1 253 ? 21.577 -29.572 8.082 1.00 19.99 245 ILE B N 1
ATOM 4825 C CA . ILE B 1 253 ? 22.569 -28.825 8.842 1.00 19.07 245 ILE B CA 1
ATOM 4826 C C . ILE B 1 253 ? 23.934 -29.313 8.391 1.00 20.64 245 ILE B C 1
ATOM 4827 O O . ILE B 1 253 ? 24.090 -30.464 7.972 1.00 21.85 245 ILE B O 1
ATOM 4832 N N . ALA B 1 254 ? 24.925 -28.431 8.483 1.00 19.04 246 ALA B N 1
ATOM 4833 C CA . ALA B 1 254 ? 26.249 -28.786 7.975 1.00 20.10 246 ALA B CA 1
ATOM 4834 C C . ALA B 1 254 ? 26.887 -29.926 8.758 1.00 25.60 246 ALA B C 1
ATOM 4835 O O . ALA B 1 254 ? 27.738 -30.640 8.205 1.00 24.95 246 ALA B O 1
ATOM 4837 N N . CYS B 1 255 ? 26.490 -30.126 10.022 1.00 19.36 247 CYS B N 1
ATOM 4838 C CA . CYS B 1 255 ? 26.980 -31.272 10.782 1.00 22.16 247 CYS B CA 1
ATOM 4839 C C . CYS B 1 255 ? 26.706 -32.582 10.063 1.00 23.58 247 CYS B C 1
ATOM 4840 O O . CYS B 1 255 ? 27.478 -33.538 10.202 1.00 25.95 247 CYS B O 1
ATOM 4843 N N . HIS B 1 256 ? 25.609 -32.650 9.302 1.00 23.77 248 HIS B N 1
ATOM 4844 C CA . HIS B 1 256 ? 25.272 -33.888 8.610 1.00 24.36 248 HIS B CA 1
ATOM 4845 C C . HIS B 1 256 ? 26.321 -34.267 7.575 1.00 27.07 248 HIS B C 1
ATOM 4846 O O . HIS B 1 256 ? 26.502 -35.459 7.300 1.00 33.43 248 HIS B O 1
ATOM 4853 N N . HIS B 1 257 ? 27.002 -33.281 6.981 1.00 25.75 249 HIS B N 1
ATOM 4854 C CA . HIS B 1 257 ? 28.096 -33.571 6.050 1.00 29.49 249 HIS B CA 1
ATOM 4855 C C . HIS B 1 257 ? 29.136 -34.480 6.692 1.00 30.77 249 HIS B C 1
ATOM 4856 O O . HIS B 1 257 ? 29.759 -35.315 6.016 1.00 29.51 249 HIS B O 1
ATOM 4863 N N . GLU B 1 258 ? 29.361 -34.300 7.993 1.00 24.60 250 GLU B N 1
ATOM 4864 C CA . GLU B 1 258 ? 30.496 -34.868 8.703 1.00 22.21 250 GLU B CA 1
ATOM 4865 C C . GLU B 1 258 ? 30.085 -35.993 9.637 1.00 20.55 250 GLU B C 1
ATOM 4866 O O . GLU B 1 258 ? 30.926 -36.492 10.384 1.00 24.28 250 GLU B O 1
ATOM 4872 N N . ASP B 1 259 ? 28.811 -36.389 9.612 1.00 22.24 251 ASP B N 1
ATOM 4873 C CA . ASP B 1 259 ? 28.267 -37.409 10.509 1.00 21.79 251 ASP B CA 1
ATOM 4874 C C . ASP B 1 259 ? 28.481 -37.045 11.975 1.00 21.25 251 ASP B C 1
ATOM 4875 O O . ASP B 1 259 ? 28.755 -37.900 12.824 1.00 26.15 251 ASP B O 1
ATOM 4880 N N . VAL B 1 260 ? 28.330 -35.760 12.277 1.00 22.37 252 VAL B N 1
ATOM 4881 C CA . VAL B 1 260 ? 28.361 -35.262 13.643 1.00 24.22 252 VAL B CA 1
ATOM 4882 C C . VAL B 1 260 ? 26.931 -34.986 14.075 1.00 24.50 252 VAL B C 1
ATOM 4883 O O . VAL B 1 260 ? 26.184 -34.303 13.364 1.00 22.77 252 VAL B O 1
ATOM 4887 N N . GLN B 1 261 ? 26.540 -35.540 15.220 1.00 22.42 253 GLN B N 1
ATOM 4888 C CA . GLN B 1 261 ? 25.356 -35.067 15.919 1.00 24.37 253 GLN B CA 1
ATOM 4889 C C . GLN B 1 261 ? 25.865 -34.311 17.134 1.00 24.66 253 GLN B C 1
ATOM 4890 O O . GLN B 1 261 ? 26.467 -34.923 18.032 1.00 24.22 253 GLN B O 1
ATOM 4896 N N . PRO B 1 262 ? 25.723 -32.991 17.172 1.00 22.47 254 PRO B N 1
ATOM 4897 C CA . PRO B 1 262 ? 26.281 -32.219 18.283 1.00 20.66 254 PRO B CA 1
ATOM 4898 C C . PRO B 1 262 ? 25.446 -32.403 19.541 1.00 20.64 254 PRO B C 1
ATOM 4899 O O . PRO B 1 262 ? 24.278 -32.783 19.492 1.00 23.91 254 PRO B O 1
ATOM 4903 N N . ASP B 1 263 ? 26.075 -32.118 20.684 1.00 19.45 255 ASP B N 1
ATOM 4904 C CA . ASP B 1 263 ? 25.330 -32.149 21.943 1.00 20.31 255 ASP B CA 1
ATOM 4905 C C . ASP B 1 263 ? 24.316 -31.019 22.005 1.00 21.92 255 ASP B C 1
ATOM 4906 O O . ASP B 1 263 ? 23.213 -31.190 22.541 1.00 21.90 255 ASP B O 1
ATOM 4911 N N . ILE B 1 264 ? 24.688 -29.844 21.506 1.00 20.93 256 ILE B N 1
ATOM 4912 C CA . ILE B 1 264 ? 23.795 -28.694 21.439 1.00 19.52 256 ILE B CA 1
ATOM 4913 C C . ILE B 1 264 ? 23.879 -28.131 20.027 1.00 19.72 256 ILE B C 1
ATOM 4914 O O . ILE B 1 264 ? 24.978 -27.948 19.497 1.00 20.61 256 ILE B O 1
ATOM 4919 N N . LEU B 1 265 ? 22.727 -27.898 19.408 1.00 16.91 257 LEU B N 1
ATOM 4920 C CA . LEU B 1 265 ? 22.649 -27.318 18.067 1.00 17.30 257 LEU B CA 1
ATOM 4921 C C . LEU B 1 265 ? 22.056 -25.920 18.165 1.00 18.00 257 LEU B C 1
ATOM 4922 O O . LEU B 1 265 ? 21.035 -25.732 18.835 1.00 18.98 257 LEU B O 1
ATOM 4927 N N . ILE B 1 266 ? 22.682 -24.947 17.495 1.00 16.41 258 ILE B N 1
ATOM 4928 C CA . ILE B 1 266 ? 22.194 -23.565 17.453 1.00 17.58 258 ILE B CA 1
ATOM 4929 C C . ILE B 1 266 ? 21.721 -23.267 16.037 1.00 19.29 258 ILE B C 1
ATOM 4930 O O . ILE B 1 266 ? 22.482 -23.446 15.074 1.00 20.18 258 ILE B O 1
ATOM 4935 N N . LEU B 1 267 ? 20.476 -22.812 15.903 1.00 16.42 259 LEU B N 1
ATOM 4936 C CA . LEU B 1 267 ? 19.936 -22.429 14.601 1.00 16.61 259 LEU B CA 1
ATOM 4937 C C . LEU B 1 267 ? 19.434 -20.990 14.634 1.00 18.03 259 LEU B C 1
ATOM 4938 O O . LEU B 1 267 ? 19.080 -20.455 15.685 1.00 17.08 259 LEU B O 1
ATOM 4943 N N . GLY B 1 268 ? 19.400 -20.364 13.470 1.00 16.55 260 GLY B N 1
ATOM 4944 C CA . GLY B 1 268 ? 18.889 -19.009 13.358 1.00 16.29 260 GLY B CA 1
ATOM 4945 C C . GLY B 1 268 ? 18.582 -18.711 11.905 1.00 18.80 260 GLY B C 1
ATOM 4946 O O . GLY B 1 268 ? 18.267 -19.622 11.138 1.00 19.50 260 GLY B O 1
ATOM 4947 N N . LYS B 1 269 ? 18.667 -17.423 11.554 1.00 17.63 261 LYS B N 1
ATOM 4948 C CA . LYS B 1 269 ? 18.542 -16.893 10.193 1.00 20.04 261 LYS B CA 1
ATOM 4949 C C . LYS B 1 269 ? 17.491 -17.617 9.342 1.00 20.35 261 LYS B C 1
ATOM 4950 O O . LYS B 1 269 ? 16.300 -17.319 9.454 1.00 21.76 261 LYS B O 1
ATOM 4956 N N . ALA B 1 270 ? 17.900 -18.563 8.487 1.00 17.87 262 ALA B N 1
ATOM 4957 C CA . ALA B 1 270 ? 16.953 -19.162 7.540 1.00 17.00 262 ALA B CA 1
ATOM 4958 C C . ALA B 1 270 ? 15.898 -20.052 8.188 1.00 19.41 262 ALA B C 1
ATOM 4959 O O . ALA B 1 270 ? 14.982 -20.509 7.489 1.00 19.64 262 ALA B O 1
ATOM 4961 N N . LEU B 1 271 ? 15.986 -20.289 9.495 1.00 19.25 263 LEU B N 1
ATOM 4962 C CA . LEU B 1 271 ? 14.914 -20.973 10.211 1.00 18.35 263 LEU B CA 1
ATOM 4963 C C . LEU B 1 271 ? 13.553 -20.328 9.954 1.00 20.20 263 LEU B C 1
ATOM 4964 O O . LEU B 1 271 ? 12.522 -21.007 10.011 1.00 19.92 263 LEU B O 1
ATOM 4969 N N . SER B 1 272 ? 13.532 -19.021 9.665 1.00 18.62 264 SER B N 1
ATOM 4970 C CA . SER B 1 272 ? 12.310 -18.295 9.345 1.00 20.17 264 SER B CA 1
ATOM 4971 C C . SER B 1 272 ? 12.220 -17.872 7.890 1.00 20.70 264 SER B C 1
ATOM 4972 O O . SER B 1 272 ? 11.285 -17.145 7.525 1.00 17.99 264 SER B O 1
ATOM 4975 N N . GLY B 1 273 ? 13.182 -18.264 7.062 1.00 18.15 265 GLY B N 1
ATOM 4976 C CA . GLY B 1 273 ? 13.268 -17.747 5.709 1.00 18.75 265 GLY B CA 1
ATOM 4977 C C . GLY B 1 273 ? 13.482 -16.247 5.653 1.00 21.15 265 GLY B C 1
ATOM 4978 O O . GLY B 1 273 ? 13.352 -15.645 4.588 1.00 20.34 265 GLY B O 1
ATOM 4979 N N . GLY B 1 274 ? 13.834 -15.632 6.785 1.00 18.13 266 GLY B N 1
ATOM 4980 C CA . GLY B 1 274 ? 14.012 -14.192 6.829 1.00 18.06 266 GLY B CA 1
ATOM 4981 C C . GLY B 1 274 ? 12.742 -13.412 7.097 1.00 20.32 266 GLY B C 1
ATOM 4982 O O . GLY B 1 274 ? 12.783 -12.172 7.093 1.00 20.43 266 GLY B O 1
ATOM 4983 N N . MET B 1 275 ? 11.620 -14.100 7.324 1.00 18.33 267 MET B N 1
ATOM 4984 C CA . MET B 1 275 ? 10.322 -13.458 7.469 1.00 20.13 267 MET B CA 1
ATOM 4985 C C . MET B 1 275 ? 10.088 -12.946 8.881 1.00 19.79 267 MET B C 1
ATOM 4986 O O . MET B 1 275 ? 9.195 -12.109 9.088 1.00 19.73 267 MET B O 1
ATOM 4991 N N . TYR B 1 276 ? 10.869 -13.421 9.845 1.00 19.72 268 TYR B N 1
ATOM 4992 C CA . TYR B 1 276 ? 10.618 -13.115 11.252 1.00 18.18 268 TYR B CA 1
ATOM 4993 C C . TYR B 1 276 ? 11.874 -13.507 12.020 1.00 17.53 268 TYR B C 1
ATOM 4994 O O . TYR B 1 276 ? 12.479 -14.535 11.689 1.00 19.22 268 TYR B O 1
ATOM 5003 N N . PRO B 1 277 ? 12.315 -12.750 13.034 1.00 15.40 269 PRO B N 1
ATOM 5004 C CA . PRO B 1 277 ? 13.517 -13.186 13.762 1.00 15.69 269 PRO B CA 1
ATOM 5005 C C . PRO B 1 277 ? 13.214 -14.412 14.603 1.00 17.02 269 PRO B C 1
ATOM 5006 O O . PRO B 1 277 ? 12.470 -14.312 15.592 1.00 17.93 269 PRO B O 1
ATOM 5010 N N . VAL B 1 278 ? 13.738 -15.578 14.203 1.00 17.27 270 VAL B N 1
ATOM 5011 C CA . VAL B 1 278 ? 13.524 -16.836 14.921 1.00 17.43 270 VAL B CA 1
ATOM 5012 C C . VAL B 1 278 ? 14.855 -17.572 15.047 1.00 18.94 270 VAL B C 1
ATOM 5013 O O . VAL B 1 278 ? 15.573 -17.747 14.055 1.00 19.57 270 VAL B O 1
ATOM 5017 N N . SER B 1 279 ? 15.160 -18.044 16.253 1.00 16.79 271 SER B N 1
ATOM 5018 C CA . SER B 1 279 ? 16.358 -18.826 16.506 1.00 16.21 271 SER B CA 1
ATOM 5019 C C . SER B 1 279 ? 15.994 -19.956 17.449 1.00 16.20 271 SER B C 1
ATOM 5020 O O . SER B 1 279 ? 14.896 -19.985 18.007 1.00 16.19 271 SER B O 1
ATOM 5023 N N . ALA B 1 280 ? 16.921 -20.896 17.627 1.00 17.05 272 ALA B N 1
ATOM 5024 C CA . ALA B 1 280 ? 16.607 -22.064 18.440 1.00 17.08 272 ALA B CA 1
ATOM 5025 C C . ALA B 1 280 ? 17.876 -22.701 18.988 1.00 19.38 272 ALA B C 1
ATOM 5026 O O . ALA B 1 280 ? 18.930 -22.678 18.347 1.00 19.52 272 ALA B O 1
ATOM 5028 N N . VAL B 1 281 ? 17.738 -23.320 20.164 1.00 16.92 273 VAL B N 1
ATOM 5029 C CA . VAL B 1 281 ? 18.762 -24.184 20.736 1.00 16.91 273 VAL B CA 1
ATOM 5030 C C . VAL B 1 281 ? 18.141 -25.551 20.945 1.00 19.84 273 VAL B C 1
ATOM 5031 O O . VAL B 1 281 ? 17.097 -25.661 21.595 1.00 19.55 273 VAL B O 1
ATOM 5035 N N . LEU B 1 282 ? 18.771 -26.593 20.395 1.00 15.44 274 LEU B N 1
ATOM 5036 C CA . LEU B 1 282 ? 18.285 -27.959 20.548 1.00 16.40 274 LEU B CA 1
ATOM 5037 C C . LEU B 1 282 ? 19.303 -28.805 21.297 1.00 20.69 274 LEU B C 1
ATOM 5038 O O . LEU B 1 282 ? 20.514 -28.646 21.120 1.00 18.99 274 LEU B O 1
ATOM 5043 N N . ALA B 1 283 ? 18.797 -29.732 22.111 1.00 17.05 275 ALA B N 1
ATOM 5044 C CA . ALA B 1 283 ? 19.636 -30.643 22.874 1.00 17.87 275 ALA B CA 1
ATOM 5045 C C . ALA B 1 283 ? 18.758 -31.776 23.379 1.00 18.74 275 ALA B C 1
ATOM 5046 O O . ALA B 1 283 ? 17.528 -31.661 23.418 1.00 22.96 275 ALA B O 1
ATOM 5048 N N . ASN B 1 284 ? 19.405 -32.873 23.760 1.00 20.48 276 ASN B N 1
ATOM 5049 C CA . ASN B 1 284 ? 18.678 -34.000 24.315 1.00 20.13 276 ASN B CA 1
ATOM 5050 C C . ASN B 1 284 ? 18.403 -33.788 25.802 1.00 22.56 276 ASN B C 1
ATOM 5051 O O . ASN B 1 284 ? 18.893 -32.847 26.427 1.00 24.63 276 ASN B O 1
ATOM 5056 N N . ASN B 1 285 ? 17.617 -34.704 26.371 1.00 24.62 277 ASN B N 1
ATOM 5057 C CA . ASN B 1 285 ? 17.134 -34.511 27.735 1.00 23.09 277 ASN B CA 1
ATOM 5058 C C . ASN B 1 285 ? 18.265 -34.539 28.757 1.00 27.34 277 ASN B C 1
ATOM 5059 O O . ASN B 1 285 ? 18.142 -33.917 29.820 1.00 28.65 277 ASN B O 1
ATOM 5064 N N . ASN B 1 286 ? 19.364 -35.241 28.467 1.00 24.96 278 ASN B N 1
ATOM 5065 C CA . ASN B 1 286 ? 20.471 -35.284 29.422 1.00 28.38 278 ASN B CA 1
ATOM 5066 C C . ASN B 1 286 ? 21.056 -33.899 29.645 1.00 25.00 278 ASN B C 1
ATOM 5067 O O . ASN B 1 286 ? 21.601 -33.616 30.720 1.00 31.46 278 ASN B O 1
ATOM 5072 N N . ILE B 1 287 ? 20.935 -33.022 28.654 1.00 25.02 279 ILE B N 1
ATOM 5073 C CA . ILE B 1 287 ? 21.344 -31.632 28.798 1.00 22.06 279 ILE B CA 1
ATOM 5074 C C . ILE B 1 287 ? 20.177 -30.761 29.257 1.00 24.89 279 ILE B C 1
ATOM 5075 O O . ILE B 1 287 ? 20.285 -30.015 30.234 1.00 26.21 279 ILE B O 1
ATOM 5080 N N . MET B 1 288 ? 19.028 -30.865 28.584 1.00 22.14 280 MET B N 1
ATOM 5081 C CA . MET B 1 288 ? 17.905 -29.984 28.903 1.00 24.14 280 MET B CA 1
ATOM 5082 C C . MET B 1 288 ? 17.303 -30.251 30.274 1.00 26.19 280 MET B C 1
ATOM 5083 O O . MET B 1 288 ? 16.547 -29.408 30.772 1.00 29.79 280 MET B O 1
ATOM 5088 N N . ASP B 1 289 ? 17.629 -31.385 30.904 1.00 24.63 281 ASP B N 1
ATOM 5089 C CA . ASP B 1 289 ? 17.096 -31.682 32.234 1.00 26.30 281 ASP B CA 1
ATOM 5090 C C . ASP B 1 289 ? 17.504 -30.644 33.270 1.00 33.01 281 ASP B C 1
ATOM 5091 O O . ASP B 1 289 ? 16.865 -30.554 34.328 1.00 31.84 281 ASP B O 1
ATOM 5096 N N . VAL B 1 290 ? 18.570 -29.881 33.013 1.00 28.55 282 VAL B N 1
ATOM 5097 C CA . VAL B 1 290 ? 19.051 -28.919 34.002 1.00 28.93 282 VAL B CA 1
ATOM 5098 C C . VAL B 1 290 ? 18.244 -27.633 34.001 1.00 29.92 282 VAL B C 1
ATOM 5099 O O . VAL B 1 290 ? 18.449 -26.789 34.881 1.00 32.45 282 VAL B O 1
ATOM 5103 N N . ILE B 1 291 ? 17.330 -27.465 33.056 1.00 27.00 283 ILE B N 1
ATOM 5104 C CA . ILE B 1 291 ? 16.611 -26.206 32.878 1.00 30.03 283 ILE B CA 1
ATOM 5105 C C . ILE B 1 291 ? 15.398 -26.183 33.796 1.00 36.14 283 ILE B C 1
ATOM 5106 O O . ILE B 1 291 ? 14.612 -27.137 33.827 1.00 38.71 283 ILE B O 1
ATOM 5111 N N . LYS B 1 292 ? 15.240 -25.090 34.531 1.00 31.87 284 LYS B N 1
ATOM 5112 C CA . LYS B 1 292 ? 14.083 -24.820 35.367 1.00 32.24 284 LYS B CA 1
ATOM 5113 C C . LYS B 1 292 ? 13.618 -23.396 35.103 1.00 34.78 284 LYS B C 1
ATOM 5114 O O . LYS B 1 292 ? 14.385 -22.572 34.594 1.00 32.29 284 LYS B O 1
ATOM 5116 N N . PRO B 1 293 ? 12.359 -23.074 35.418 1.00 37.40 285 PRO B N 1
ATOM 5117 C CA . PRO B 1 293 ? 11.880 -21.707 35.171 1.00 39.71 285 PRO B CA 1
ATOM 5118 C C . PRO B 1 293 ? 12.684 -20.699 35.977 1.00 43.42 285 PRO B C 1
ATOM 5119 O O . PRO B 1 293 ? 13.041 -20.945 37.129 1.00 40.12 285 PRO B O 1
ATOM 5123 N N . GLY B 1 294 ? 12.997 -19.568 35.341 1.00 50.33 286 GLY B N 1
ATOM 5124 C CA . GLY B 1 294 ? 13.848 -18.557 35.920 1.00 55.29 286 GLY B CA 1
ATOM 5125 C C . GLY B 1 294 ? 13.113 -17.261 36.209 1.00 58.08 286 GLY B C 1
ATOM 5126 O O . GLY B 1 294 ? 11.887 -17.170 36.127 1.00 57.89 286 GLY B O 1
ATOM 5127 N N . GLN B 1 295 ? 13.899 -16.239 36.548 1.00 64.80 287 GLN B N 1
ATOM 5128 C CA . GLN B 1 295 ? 13.356 -14.935 36.914 1.00 74.26 287 GLN B CA 1
ATOM 5129 C C . GLN B 1 295 ? 13.095 -14.045 35.703 1.00 78.33 287 GLN B C 1
ATOM 5130 O O . GLN B 1 295 ? 12.066 -13.362 35.651 1.00 81.20 287 GLN B O 1
ATOM 5132 N N . HIS B 1 296 ? 14.005 -14.030 34.734 1.00 74.75 288 HIS B N 1
ATOM 5133 C CA . HIS B 1 296 ? 13.846 -13.237 33.524 1.00 67.67 288 HIS B CA 1
ATOM 5134 C C . HIS B 1 296 ? 13.418 -14.129 32.366 1.00 66.02 288 HIS B C 1
ATOM 5135 O O . HIS B 1 296 ? 13.816 -15.294 32.275 1.00 67.79 288 HIS B O 1
ATOM 5142 N N . GLY B 1 297 ? 12.602 -13.569 31.473 1.00 57.08 289 GLY B N 1
ATOM 5143 C CA . GLY B 1 297 ? 12.102 -14.298 30.326 1.00 53.65 289 GLY B CA 1
ATOM 5144 C C . GLY B 1 297 ? 12.208 -13.483 29.049 1.00 51.62 289 GLY B C 1
ATOM 5145 O O . GLY B 1 297 ? 12.611 -12.318 29.059 1.00 46.32 289 GLY B O 1
ATOM 5146 N N . SER B 1 298 ? 11.844 -14.134 27.947 1.00 49.55 290 SER B N 1
ATOM 5147 C CA . SER B 1 298 ? 11.741 -13.489 26.643 1.00 46.92 290 SER B CA 1
ATOM 5148 C C . SER B 1 298 ? 10.272 -13.354 26.272 1.00 43.86 290 SER B C 1
ATOM 5149 O O . SER B 1 298 ? 9.559 -14.362 26.189 1.00 35.85 290 SER B O 1
ATOM 5152 N N . THR B 1 299 ? 9.836 -12.110 26.042 1.00 35.65 291 THR B N 1
ATOM 5153 C CA . THR B 1 299 ? 8.456 -11.825 25.647 1.00 29.42 291 THR B CA 1
ATOM 5154 C C . THR B 1 299 ? 8.108 -12.484 24.316 1.00 22.77 291 THR B C 1
ATOM 5155 O O . THR B 1 299 ? 7.049 -13.106 24.176 1.00 24.60 291 THR B O 1
ATOM 5159 N N . PHE B 1 300 ? 8.970 -12.314 23.305 1.00 22.87 292 PHE B N 1
ATOM 5160 C CA . PHE B 1 300 ? 8.653 -12.763 21.953 1.00 17.64 292 PHE B CA 1
ATOM 5161 C C . PHE B 1 300 ? 9.114 -14.182 21.646 1.00 20.27 292 PHE B C 1
ATOM 5162 O O . PHE B 1 300 ? 8.612 -14.778 20.691 1.00 18.48 292 PHE B O 1
ATOM 5170 N N . GLY B 1 301 ? 10.063 -14.736 22.399 1.00 19.12 293 GLY B N 1
ATOM 5171 C CA . GLY B 1 301 ? 10.554 -16.067 22.052 1.00 18.90 293 GLY B CA 1
ATOM 5172 C C . GLY B 1 301 ? 9.445 -17.101 22.067 1.00 20.74 293 GLY B C 1
ATOM 5173 O O . GLY B 1 301 ? 8.668 -17.154 23.024 1.00 20.67 293 GLY B O 1
ATOM 5174 N N . GLY B 1 302 ? 9.322 -17.895 21.003 1.00 19.79 294 GLY B N 1
ATOM 5175 C CA . GLY B 1 302 ? 8.307 -18.939 20.958 1.00 17.57 294 GLY B CA 1
ATOM 5176 C C . GLY B 1 302 ? 6.901 -18.463 20.653 1.00 18.54 294 GLY B C 1
ATOM 5177 O O . GLY B 1 302 ? 5.955 -19.233 20.840 1.00 19.62 294 GLY B O 1
ATOM 5178 N N . ASN B 1 303 ? 6.722 -17.211 20.223 1.00 16.36 295 ASN B N 1
ATOM 5179 C CA . ASN B 1 303 ? 5.377 -16.702 19.969 1.00 17.28 295 ASN B CA 1
ATOM 5180 C C . ASN B 1 303 ? 4.750 -17.419 18.766 1.00 18.06 295 ASN B C 1
ATOM 5181 O O . ASN B 1 303 ? 5.455 -18.021 17.951 1.00 16.97 295 ASN B O 1
ATOM 5186 N N . PRO B 1 304 ? 3.415 -17.399 18.649 1.00 15.66 296 PRO B N 1
ATOM 5187 C CA . PRO B 1 304 ? 2.769 -18.255 17.639 1.00 18.83 296 PRO B CA 1
ATOM 5188 C C . PRO B 1 304 ? 3.051 -17.836 16.215 1.00 17.72 296 PRO B C 1
ATOM 5189 O O . PRO B 1 304 ? 3.028 -18.690 15.319 1.00 19.24 296 PRO B O 1
ATOM 5193 N N . LEU B 1 305 ? 3.301 -16.547 15.979 1.00 16.66 297 LEU B N 1
ATOM 5194 C CA . LEU B 1 305 ? 3.629 -16.097 14.634 1.00 17.25 297 LEU B CA 1
ATOM 5195 C C . LEU B 1 305 ? 5.006 -16.601 14.222 1.00 17.44 297 LEU B C 1
ATOM 5196 O O . LEU B 1 305 ? 5.180 -17.144 13.121 1.00 19.42 297 LEU B O 1
ATOM 5201 N N . ALA B 1 306 ? 5.995 -16.459 15.109 1.00 16.80 298 ALA B N 1
ATOM 5202 C CA . ALA B 1 306 ? 7.319 -17.013 14.842 1.00 14.35 298 ALA B CA 1
ATOM 5203 C C . ALA B 1 306 ? 7.232 -18.495 14.522 1.00 15.47 298 ALA B C 1
ATOM 5204 O O . ALA B 1 306 ? 7.859 -18.976 13.573 1.00 16.72 298 ALA B O 1
ATOM 5206 N N . CYS B 1 307 ? 6.427 -19.232 15.290 1.00 17.62 299 CYS B N 1
ATOM 5207 C CA . CYS B 1 307 ? 6.357 -20.681 15.118 1.00 15.19 299 CYS B CA 1
ATOM 5208 C C . CYS B 1 307 ? 5.682 -21.055 13.812 1.00 17.21 299 CYS B C 1
ATOM 5209 O O . CYS B 1 307 ? 6.114 -21.993 13.129 1.00 18.59 299 CYS B O 1
ATOM 5212 N N . ALA B 1 308 ? 4.605 -20.354 13.455 1.00 17.89 300 ALA B N 1
ATOM 5213 C CA . ALA B 1 308 ? 3.936 -20.657 12.194 1.00 17.50 300 ALA B CA 1
ATOM 5214 C C . ALA B 1 308 ? 4.871 -20.417 11.021 1.00 18.44 300 ALA B C 1
ATOM 5215 O O . ALA B 1 308 ? 4.923 -21.217 10.074 1.00 20.04 300 ALA B O 1
ATOM 5217 N N . VAL B 1 309 ? 5.628 -19.317 11.073 1.00 17.69 301 VAL B N 1
ATOM 5218 C CA . VAL B 1 309 ? 6.581 -19.006 10.011 1.00 17.30 301 VAL B CA 1
ATOM 5219 C C . VAL B 1 309 ? 7.669 -20.068 9.932 1.00 18.40 301 VAL B C 1
ATOM 5220 O O . VAL B 1 309 ? 8.018 -20.547 8.844 1.00 19.48 301 VAL B O 1
ATOM 5224 N N . ALA B 1 310 ? 8.238 -20.444 11.077 1.00 18.75 302 ALA B N 1
ATOM 5225 C CA . ALA B 1 310 ? 9.348 -21.391 11.049 1.00 19.27 302 ALA B CA 1
ATOM 5226 C C . ALA B 1 310 ? 8.902 -22.761 10.551 1.00 19.30 302 ALA B C 1
ATOM 5227 O O . ALA B 1 310 ? 9.645 -23.429 9.818 1.00 19.62 302 ALA B O 1
ATOM 5229 N N . MET B 1 311 ? 7.689 -23.196 10.918 1.00 18.38 303 MET B N 1
ATOM 5230 C CA . MET B 1 311 ? 7.191 -24.479 10.418 1.00 18.12 303 MET B CA 1
ATOM 5231 C C . MET B 1 311 ? 7.071 -24.463 8.898 1.00 22.16 303 MET B C 1
ATOM 5232 O O . MET B 1 311 ? 7.468 -25.423 8.221 1.00 22.15 303 MET B O 1
ATOM 5237 N N . ALA B 1 312 ? 6.552 -23.369 8.343 1.00 21.79 304 ALA B N 1
ATOM 5238 C CA . ALA B 1 312 ? 6.453 -23.248 6.893 1.00 22.73 304 ALA B CA 1
ATOM 5239 C C . ALA B 1 312 ? 7.833 -23.177 6.250 1.00 24.20 304 ALA B C 1
ATOM 5240 O O . ALA B 1 312 ? 8.062 -23.784 5.195 1.00 20.11 304 ALA B O 1
ATOM 5242 N N . ALA B 1 313 ? 8.771 -22.452 6.872 1.00 20.30 305 ALA B N 1
ATOM 5243 C CA . ALA B 1 313 ? 10.107 -22.316 6.281 1.00 19.30 305 ALA B CA 1
ATOM 5244 C C . ALA B 1 313 ? 10.837 -23.656 6.255 1.00 22.04 305 ALA B C 1
ATOM 5245 O O . ALA B 1 313 ? 11.536 -23.977 5.282 1.00 21.71 305 ALA B O 1
ATOM 5247 N N . LEU B 1 314 ? 10.665 -24.460 7.303 1.00 18.93 306 LEU B N 1
ATOM 5248 C CA . LEU B 1 314 ? 11.223 -25.811 7.313 1.00 21.27 306 LEU B CA 1
ATOM 5249 C C . LEU B 1 314 ? 10.560 -26.692 6.266 1.00 25.17 306 LEU B C 1
ATOM 5250 O O . LEU B 1 314 ? 11.238 -27.470 5.584 1.00 22.70 306 LEU B O 1
ATOM 5255 N N . ASP B 1 315 ? 9.237 -26.587 6.120 1.00 23.08 307 ASP B N 1
ATOM 5256 C CA . ASP B 1 315 ? 8.551 -27.384 5.106 1.00 26.70 307 ASP B CA 1
ATOM 5257 C C . ASP B 1 315 ? 9.046 -27.055 3.704 1.00 25.57 307 ASP B C 1
ATOM 5258 O O . ASP B 1 315 ? 9.180 -27.953 2.866 1.00 24.65 307 ASP B O 1
ATOM 5263 N N . VAL B 1 316 ? 9.324 -25.779 3.421 1.00 21.27 308 VAL B N 1
ATOM 5264 C CA . VAL B 1 316 ? 9.856 -25.428 2.100 1.00 21.54 308 VAL B CA 1
ATOM 5265 C C . VAL B 1 316 ? 11.171 -26.150 1.845 1.00 20.01 308 VAL B C 1
ATOM 5266 O O . VAL B 1 316 ? 11.394 -26.718 0.769 1.00 22.14 308 VAL B O 1
ATOM 5270 N N . VAL B 1 317 ? 12.062 -26.143 2.835 1.00 22.18 309 VAL B N 1
ATOM 5271 C CA . VAL B 1 317 ? 13.376 -26.748 2.654 1.00 19.86 309 VAL B CA 1
ATOM 5272 C C . VAL B 1 317 ? 13.243 -28.236 2.349 1.00 20.53 309 VAL B C 1
ATOM 5273 O O . VAL B 1 317 ? 13.902 -28.764 1.444 1.00 21.32 309 VAL B O 1
ATOM 5277 N N . GLN B 1 318 ? 12.368 -28.927 3.078 1.00 21.47 310 GLN B N 1
ATOM 5278 C CA . GLN B 1 318 ? 12.198 -30.358 2.856 1.00 21.04 310 GLN B CA 1
ATOM 5279 C C . GLN B 1 318 ? 11.414 -30.640 1.575 1.00 25.20 310 GLN B C 1
ATOM 5280 O O . GLN B 1 318 ? 11.825 -31.474 0.758 1.00 29.46 310 GLN B O 1
ATOM 5286 N N . ASP B 1 319 ? 10.288 -29.946 1.371 1.00 25.04 311 ASP B N 1
ATOM 5287 C CA . ASP B 1 319 ? 9.430 -30.261 0.229 1.00 25.60 311 ASP B CA 1
ATOM 5288 C C . ASP B 1 319 ? 10.120 -29.973 -1.099 1.00 28.36 311 ASP B C 1
ATOM 5289 O O . ASP B 1 319 ? 9.949 -30.724 -2.067 1.00 29.89 311 ASP B O 1
ATOM 5294 N N . GLU B 1 320 ? 10.897 -28.894 -1.174 1.00 24.24 312 GLU B N 1
ATOM 5295 C CA . GLU B 1 320 ? 11.571 -28.529 -2.411 1.00 24.94 312 GLU B CA 1
ATOM 5296 C C . GLU B 1 320 ? 12.992 -29.074 -2.490 1.00 28.28 312 GLU B C 1
ATOM 5297 O O . GLU B 1 320 ? 13.719 -28.729 -3.426 1.00 27.48 312 GLU B O 1
ATOM 5303 N N . LYS B 1 321 ? 13.390 -29.923 -1.539 1.00 27.23 313 LYS B N 1
ATOM 5304 C CA . LYS B 1 321 ? 14.696 -30.585 -1.544 1.00 23.41 313 LYS B CA 1
ATOM 5305 C C . LYS B 1 321 ? 15.820 -29.570 -1.747 1.00 24.92 313 LYS B C 1
ATOM 5306 O O . LYS B 1 321 ? 16.692 -29.725 -2.605 1.00 23.63 313 LYS B O 1
ATOM 5312 N N . LEU B 1 322 ? 15.772 -28.499 -0.952 1.00 22.59 314 LEU B N 1
ATOM 5313 C CA . LEU B 1 322 ? 16.723 -27.405 -1.137 1.00 20.83 314 LEU B CA 1
ATOM 5314 C C . LEU B 1 322 ? 18.137 -27.803 -0.736 1.00 21.31 314 LEU B C 1
ATOM 5315 O O . LEU B 1 322 ? 19.100 -27.240 -1.262 1.00 23.60 314 LEU B O 1
ATOM 5320 N N . SER B 1 323 ? 18.294 -28.768 0.178 1.00 20.87 315 SER B N 1
ATOM 5321 C CA . SER B 1 323 ? 19.634 -29.269 0.474 1.00 21.28 315 SER B CA 1
ATOM 5322 C C . SER B 1 323 ? 20.270 -29.879 -0.772 1.00 23.23 315 SER B C 1
ATOM 5323 O O . SER B 1 323 ? 21.404 -29.541 -1.136 1.00 27.16 315 SER B O 1
ATOM 5326 N N . GLU B 1 324 ? 19.537 -30.768 -1.447 1.00 24.70 316 GLU B N 1
ATOM 5327 C CA . GLU B 1 324 ? 20.027 -31.355 -2.692 1.00 24.43 316 GLU B CA 1
ATOM 5328 C C . GLU B 1 324 ? 20.304 -30.285 -3.737 1.00 25.86 316 GLU B C 1
ATOM 5329 O O . GLU B 1 324 ? 21.328 -30.333 -4.432 1.00 30.43 316 GLU B O 1
ATOM 5335 N N . ARG B 1 325 ? 19.393 -29.322 -3.881 1.00 25.74 317 ARG B N 1
ATOM 5336 C CA . ARG B 1 325 ? 19.591 -28.248 -4.850 1.00 28.68 317 ARG B CA 1
ATOM 5337 C C . ARG B 1 325 ? 20.860 -27.461 -4.543 1.00 25.91 317 ARG B C 1
ATOM 5338 O O . ARG B 1 325 ? 21.650 -27.155 -5.446 1.00 27.11 317 ARG B O 1
ATOM 5346 N N . ALA B 1 326 ? 21.080 -27.126 -3.269 1.00 24.34 318 ALA B N 1
ATOM 5347 C CA . ALA B 1 326 ? 22.263 -26.342 -2.925 1.00 22.62 318 ALA B CA 1
ATOM 5348 C C . ALA B 1 326 ? 23.538 -27.144 -3.159 1.00 22.86 318 ALA B C 1
ATOM 5349 O O . ALA B 1 326 ? 24.553 -26.594 -3.608 1.00 24.33 318 ALA B O 1
ATOM 5351 N N . GLU B 1 327 ? 23.497 -28.451 -2.889 1.00 22.98 319 GLU B N 1
ATOM 5352 C CA . GLU B 1 327 ? 24.673 -29.282 -3.115 1.00 23.96 319 GLU B CA 1
ATOM 5353 C C . GLU B 1 327 ? 25.033 -29.318 -4.594 1.00 30.03 319 GLU B C 1
ATOM 5354 O O . GLU B 1 327 ? 26.189 -29.094 -4.972 1.00 32.54 319 GLU B O 1
ATOM 5360 N N . LYS B 1 328 ? 24.041 -29.581 -5.446 1.00 25.71 320 LYS B N 1
ATOM 5361 C CA . LYS B 1 328 ? 24.311 -29.762 -6.871 1.00 26.16 320 LYS B CA 1
ATOM 5362 C C . LYS B 1 328 ? 24.670 -28.440 -7.530 1.00 29.86 320 LYS B C 1
ATOM 5363 O O . LYS B 1 328 ? 25.621 -28.363 -8.321 1.00 31.79 320 LYS B O 1
ATOM 5365 N N . LEU B 1 329 ? 23.914 -27.389 -7.223 1.00 26.08 321 LEU B N 1
ATOM 5366 C CA . LEU B 1 329 ? 24.188 -26.094 -7.829 1.00 24.23 321 LEU B CA 1
ATOM 5367 C C . LEU B 1 329 ? 25.455 -25.469 -7.265 1.00 31.09 321 LEU B C 1
ATOM 5368 O O . LEU B 1 329 ? 26.149 -24.739 -7.982 1.00 28.41 321 LEU B O 1
ATOM 5373 N N . GLY B 1 330 ? 25.781 -25.750 -5.999 1.00 27.43 322 GLY B N 1
ATOM 5374 C CA . GLY B 1 330 ? 27.034 -25.264 -5.442 1.00 23.69 322 GLY B CA 1
ATOM 5375 C C . GLY B 1 330 ? 28.250 -25.849 -6.135 1.00 28.31 322 GLY B C 1
ATOM 5376 O O . GLY B 1 330 ? 29.224 -25.141 -6.406 1.00 34.09 322 GLY B O 1
ATOM 5377 N N . ASN B 1 331 ? 28.220 -27.152 -6.418 1.00 26.97 323 ASN B N 1
ATOM 5378 C CA . ASN B 1 331 ? 29.305 -27.755 -7.188 1.00 27.36 323 ASN B CA 1
ATOM 5379 C C . ASN B 1 331 ? 29.417 -27.128 -8.572 1.00 33.53 323 ASN B C 1
ATOM 5380 O O . ASN B 1 331 ? 30.526 -26.868 -9.057 1.00 33.57 323 ASN B O 1
ATOM 5385 N N . LEU B 1 332 ? 28.279 -26.897 -9.232 1.00 33.77 324 LEU B N 1
ATOM 5386 C CA . LEU B 1 332 ? 28.311 -26.278 -10.552 1.00 33.19 324 LEU B CA 1
ATOM 5387 C C . LEU B 1 332 ? 28.861 -24.861 -10.475 1.00 29.88 324 LEU B C 1
ATOM 5388 O O . LEU B 1 332 ? 29.641 -24.440 -11.340 1.00 31.83 324 LEU B O 1
ATOM 5393 N N . PHE B 1 333 ? 28.482 -24.118 -9.433 1.00 25.80 325 PHE B N 1
ATOM 5394 C CA . PHE B 1 333 ? 28.896 -22.722 -9.330 1.00 25.95 325 PHE B CA 1
ATOM 5395 C C . PHE B 1 333 ? 30.401 -22.614 -9.137 1.00 29.25 325 PHE B C 1
ATOM 5396 O O . PHE B 1 333 ? 31.067 -21.817 -9.806 1.00 29.91 325 PHE B O 1
ATOM 5404 N N . ARG B 1 334 ? 30.957 -23.408 -8.223 1.00 29.14 326 ARG B N 1
ATOM 5405 C CA . ARG B 1 334 ? 32.389 -23.325 -7.978 1.00 28.40 326 ARG B CA 1
ATOM 5406 C C . ARG B 1 334 ? 33.171 -23.776 -9.201 1.00 28.32 326 ARG B C 1
ATOM 5407 O O . ARG B 1 334 ? 34.213 -23.196 -9.525 1.00 32.81 326 ARG B O 1
ATOM 5415 N N . SER B 1 335 ? 32.669 -24.793 -9.903 1.00 33.06 327 SER B N 1
ATOM 5416 C CA . SER B 1 335 ? 33.330 -25.236 -11.126 1.00 34.77 327 SER B CA 1
ATOM 5417 C C . SER B 1 335 ? 33.332 -24.136 -12.181 1.00 38.54 327 SER B C 1
ATOM 5418 O O . SER B 1 335 ? 34.351 -23.895 -12.841 1.00 38.33 327 SER B O 1
ATOM 5421 N N . GLU B 1 336 ? 32.198 -23.454 -12.354 1.00 33.49 328 GLU B N 1
ATOM 5422 C CA . GLU B 1 336 ? 32.138 -22.375 -13.338 1.00 31.81 328 GLU B CA 1
ATOM 5423 C C . GLU B 1 336 ? 33.008 -21.198 -12.928 1.00 34.86 328 GLU B C 1
ATOM 5424 O O . GLU B 1 336 ? 33.660 -20.585 -13.778 1.00 32.65 328 GLU B O 1
ATOM 5430 N N . ILE B 1 337 ? 33.021 -20.847 -11.637 1.00 29.83 329 ILE B N 1
ATOM 5431 C CA . ILE B 1 337 ? 33.860 -19.731 -11.211 1.00 29.55 329 ILE B CA 1
ATOM 5432 C C . ILE B 1 337 ? 35.335 -20.078 -11.385 1.00 34.89 329 ILE B C 1
ATOM 5433 O O . ILE B 1 337 ? 36.148 -19.223 -11.753 1.00 35.20 329 ILE B O 1
ATOM 5438 N N . GLU B 1 338 ? 35.703 -21.342 -11.156 1.00 35.56 330 GLU B N 1
ATOM 5439 C CA . GLU B 1 338 ? 37.087 -21.742 -11.391 1.00 34.52 330 GLU B CA 1
ATOM 5440 C C . GLU B 1 338 ? 37.483 -21.537 -12.849 1.00 36.78 330 GLU B C 1
ATOM 5441 O O . GLU B 1 338 ? 38.611 -21.116 -13.135 1.00 37.99 330 GLU B O 1
ATOM 5447 N N . LYS B 1 339 ? 36.568 -21.795 -13.789 1.00 33.87 331 LYS B N 1
ATOM 5448 C CA . LYS B 1 339 ? 36.888 -21.507 -15.190 1.00 35.29 331 LYS B CA 1
ATOM 5449 C C . LYS B 1 339 ? 37.117 -20.017 -15.398 1.00 39.11 331 LYS B C 1
ATOM 5450 O O . LYS B 1 339 ? 38.046 -19.610 -16.108 1.00 37.85 331 LYS B O 1
ATOM 5456 N N . LEU B 1 340 ? 36.271 -19.185 -14.789 1.00 36.62 332 LEU B N 1
ATOM 5457 C CA . LEU B 1 340 ? 36.431 -17.743 -14.916 1.00 33.17 332 LEU B CA 1
ATOM 5458 C C . LEU B 1 340 ? 37.773 -17.289 -14.361 1.00 35.41 332 LEU B C 1
ATOM 5459 O O . LEU B 1 340 ? 38.420 -16.400 -14.924 1.00 35.40 332 LEU B O 1
ATOM 5464 N N . ILE B 1 341 ? 38.194 -17.879 -13.244 1.00 32.49 333 ILE B N 1
ATOM 5465 C CA . ILE B 1 341 ? 39.456 -17.508 -12.619 1.00 33.49 333 ILE B CA 1
ATOM 5466 C C . ILE B 1 341 ? 40.619 -17.698 -13.588 1.00 42.25 333 ILE B C 1
ATOM 5467 O O . ILE B 1 341 ? 41.595 -16.940 -13.551 1.00 41.97 333 ILE B O 1
ATOM 5472 N N . GLU B 1 342 ? 40.522 -18.681 -14.493 1.00 41.46 334 GLU B N 1
ATOM 5473 C CA . GLU B 1 342 ? 41.565 -18.880 -15.498 1.00 45.38 334 GLU B CA 1
ATOM 5474 C C . GLU B 1 342 ? 41.744 -17.673 -16.409 1.00 47.20 334 GLU B C 1
ATOM 5475 O O . GLU B 1 342 ? 42.815 -17.518 -17.013 1.00 45.09 334 GLU B O 1
ATOM 5481 N N . LYS B 1 343 ? 40.724 -16.828 -16.536 1.00 41.09 335 LYS B N 1
ATOM 5482 C CA . LYS B 1 343 ? 40.706 -15.759 -17.523 1.00 41.46 335 LYS B CA 1
ATOM 5483 C C . LYS B 1 343 ? 41.086 -14.403 -16.949 1.00 45.15 335 LYS B C 1
ATOM 5484 O O . LYS B 1 343 ? 41.131 -13.424 -17.700 1.00 51.92 335 LYS B O 1
ATOM 5490 N N . THR B 1 344 ? 41.363 -14.319 -15.651 1.00 43.31 336 THR B N 1
ATOM 5491 C CA . THR B 1 344 ? 41.563 -13.042 -14.985 1.00 44.38 336 THR B CA 1
ATOM 5492 C C . THR B 1 344 ? 42.650 -13.173 -13.930 1.00 42.47 336 THR B C 1
ATOM 5493 O O . THR B 1 344 ? 42.901 -14.261 -13.406 1.00 47.46 336 THR B O 1
ATOM 5497 N N . ASP B 1 345 ? 43.297 -12.047 -13.629 1.00 41.49 337 ASP B N 1
ATOM 5498 C CA . ASP B 1 345 ? 44.144 -11.901 -12.452 1.00 44.72 337 ASP B CA 1
ATOM 5499 C C . ASP B 1 345 ? 43.405 -11.266 -11.274 1.00 43.87 337 ASP B C 1
ATOM 5500 O O . ASP B 1 345 ? 44.007 -11.074 -10.212 1.00 43.39 337 ASP B O 1
ATOM 5502 N N . LEU B 1 346 ? 42.116 -10.950 -11.433 1.00 33.42 338 LEU B N 1
ATOM 5503 C CA . LEU B 1 346 ? 41.367 -10.226 -10.404 1.00 34.75 338 LEU B CA 1
ATOM 5504 C C . LEU B 1 346 ? 40.911 -11.119 -9.257 1.00 42.38 338 LEU B C 1
ATOM 5505 O O . LEU B 1 346 ? 40.742 -10.636 -8.130 1.00 37.77 338 LEU B O 1
ATOM 5510 N N . ILE B 1 347 ? 40.667 -12.396 -9.524 1.00 39.17 339 ILE B N 1
ATOM 5511 C CA . ILE B 1 347 ? 40.128 -13.323 -8.535 1.00 34.84 339 ILE B CA 1
ATOM 5512 C C . ILE B 1 347 ? 41.202 -14.350 -8.211 1.00 39.52 339 ILE B C 1
ATOM 5513 O O . ILE B 1 347 ? 41.766 -14.974 -9.117 1.00 40.23 339 ILE B O 1
ATOM 5518 N N . THR B 1 348 ? 41.488 -14.523 -6.919 1.00 39.62 340 THR B N 1
ATOM 5519 C CA . THR B 1 348 ? 42.525 -15.464 -6.508 1.00 46.47 340 THR B CA 1
ATOM 5520 C C . THR B 1 348 ? 41.981 -16.883 -6.396 1.00 48.27 340 THR B C 1
ATOM 5521 O O . THR B 1 348 ? 42.577 -17.831 -6.924 1.00 46.33 340 THR B O 1
ATOM 5525 N N . LYS B 1 349 ? 40.856 -17.049 -5.706 1.00 41.29 341 LYS B N 1
ATOM 5526 C CA . LYS B 1 349 ? 40.292 -18.372 -5.481 1.00 36.18 341 LYS B CA 1
ATOM 5527 C C . LYS B 1 349 ? 38.825 -18.236 -5.110 1.00 34.79 341 LYS B C 1
ATOM 5528 O O . LYS B 1 349 ? 38.354 -17.159 -4.727 1.00 33.37 341 LYS B O 1
ATOM 5534 N N . VAL B 1 350 ? 38.111 -19.354 -5.219 1.00 33.61 342 VAL B N 1
ATOM 5535 C CA . VAL B 1 350 ? 36.738 -19.470 -4.746 1.00 31.59 342 VAL B CA 1
ATOM 5536 C C . VAL B 1 350 ? 36.688 -20.620 -3.746 1.00 30.05 342 VAL B C 1
ATOM 5537 O O . VAL B 1 350 ? 37.365 -21.639 -3.927 1.00 32.49 342 VAL B O 1
ATOM 5541 N N . ARG B 1 351 ? 35.916 -20.440 -2.675 1.00 27.47 343 ARG B N 1
ATOM 5542 C CA . ARG B 1 351 ? 35.806 -21.438 -1.616 1.00 35.29 343 ARG B CA 1
ATOM 5543 C C . ARG B 1 351 ? 34.360 -21.525 -1.159 1.00 32.83 343 ARG B C 1
ATOM 5544 O O . ARG B 1 351 ? 33.602 -20.560 -1.259 1.00 28.63 343 ARG B O 1
ATOM 5552 N N . GLY B 1 352 ? 33.984 -22.675 -0.627 1.00 30.72 344 GLY B N 1
ATOM 5553 C CA . GLY B 1 352 ? 32.682 -22.778 0.001 1.00 24.59 344 GLY B CA 1
ATOM 5554 C C . GLY B 1 352 ? 32.137 -24.191 -0.049 1.00 24.30 344 GLY B C 1
ATOM 5555 O O . GLY B 1 352 ? 32.787 -25.127 -0.510 1.00 27.35 344 GLY B O 1
ATOM 5556 N N . LYS B 1 353 ? 30.916 -24.320 0.469 1.00 26.20 345 LYS B N 1
ATOM 5557 C CA . LYS B 1 353 ? 30.158 -25.564 0.459 1.00 24.07 345 LYS B CA 1
ATOM 5558 C C . LYS B 1 353 ? 28.720 -25.229 0.111 1.00 22.34 345 LYS B C 1
ATOM 5559 O O . LYS B 1 353 ? 28.199 -24.198 0.550 1.00 24.58 345 LYS B O 1
ATOM 5565 N N . GLY B 1 354 ? 28.074 -26.106 -0.657 1.00 22.94 346 GLY B N 1
ATOM 5566 C CA . GLY B 1 354 ? 26.727 -25.772 -1.090 1.00 23.77 346 GLY B CA 1
ATOM 5567 C C . GLY B 1 354 ? 26.709 -24.429 -1.783 1.00 26.83 346 GLY B C 1
ATOM 5568 O O . GLY B 1 354 ? 27.595 -24.108 -2.581 1.00 23.94 346 GLY B O 1
ATOM 5569 N N . LEU B 1 355 ? 25.708 -23.610 -1.463 1.00 23.49 347 LEU B N 1
ATOM 5570 C CA . LEU B 1 355 ? 25.627 -22.258 -2.004 1.00 22.38 347 LEU B CA 1
ATOM 5571 C C . LEU B 1 355 ? 26.072 -21.207 -0.991 1.00 21.58 347 LEU B C 1
ATOM 5572 O O . LEU B 1 355 ? 25.627 -20.054 -1.040 1.00 24.35 347 LEU B O 1
ATOM 5577 N N . LEU B 1 356 ? 26.956 -21.589 -0.073 1.00 19.46 348 LEU B N 1
ATOM 5578 C CA . LEU B 1 356 ? 27.677 -20.651 0.782 1.00 22.01 348 LEU B CA 1
ATOM 5579 C C . LEU B 1 356 ? 29.088 -20.548 0.216 1.00 23.77 348 LEU B C 1
ATOM 5580 O O . LEU B 1 356 ? 29.959 -21.362 0.521 1.00 26.07 348 LEU B O 1
ATOM 5585 N N . ASN B 1 357 ? 29.309 -19.542 -0.635 1.00 23.62 349 ASN B N 1
ATOM 5586 C CA . ASN B 1 357 ? 30.565 -19.419 -1.363 1.00 23.42 349 ASN B CA 1
ATOM 5587 C C . ASN B 1 357 ? 31.085 -17.995 -1.279 1.00 23.33 349 ASN B C 1
ATOM 5588 O O . ASN B 1 357 ? 30.346 -17.061 -0.956 1.00 23.97 349 ASN B O 1
ATOM 5593 N N . ALA B 1 358 ? 32.378 -17.846 -1.568 1.00 25.61 350 ALA B N 1
ATOM 5594 C CA . ALA B 1 358 ? 33.015 -16.534 -1.564 1.00 25.97 350 ALA B CA 1
ATOM 5595 C C . ALA B 1 358 ? 34.234 -16.572 -2.469 1.00 27.99 350 ALA B C 1
ATOM 5596 O O . ALA B 1 358 ? 34.831 -17.628 -2.692 1.00 28.70 350 ALA B O 1
ATOM 5598 N N . ILE B 1 359 ? 34.603 -15.402 -2.996 1.00 23.61 351 ILE B N 1
ATOM 5599 C CA . ILE B 1 359 ? 35.799 -15.262 -3.820 1.00 26.95 351 ILE B CA 1
ATOM 5600 C C . ILE B 1 359 ? 36.745 -14.280 -3.149 1.00 32.03 351 ILE B C 1
ATOM 5601 O O . ILE B 1 359 ? 36.313 -13.274 -2.571 1.00 30.55 351 ILE B O 1
ATOM 5606 N N . LEU B 1 360 ? 38.037 -14.575 -3.235 1.00 31.57 352 LEU B N 1
ATOM 5607 C CA . LEU B 1 360 ? 39.081 -13.697 -2.730 1.00 33.16 352 LEU B CA 1
ATOM 5608 C C . LEU B 1 360 ? 39.603 -12.872 -3.896 1.00 30.11 352 LEU B C 1
ATOM 5609 O O . LEU B 1 360 ? 40.085 -13.432 -4.888 1.00 35.67 352 LEU B O 1
ATOM 5614 N N . ILE B 1 361 ? 39.486 -11.551 -3.788 1.00 32.90 353 ILE B N 1
ATOM 5615 C CA . ILE B 1 361 ? 39.991 -10.651 -4.820 1.00 32.14 353 ILE B CA 1
ATOM 5616 C C . ILE B 1 361 ? 41.488 -10.458 -4.622 1.00 38.08 353 ILE B C 1
ATOM 5617 O O . ILE B 1 361 ? 41.985 -10.434 -3.489 1.00 38.50 353 ILE B O 1
ATOM 5622 N N . ASN B 1 362 ? 42.218 -10.342 -5.735 1.00 34.97 354 ASN B N 1
ATOM 5623 C CA . ASN B 1 362 ? 43.679 -10.245 -5.726 1.00 40.98 354 ASN B CA 1
ATOM 5624 C C . ASN B 1 362 ? 44.104 -8.805 -5.419 1.00 44.87 354 ASN B C 1
ATOM 5625 O O . ASN B 1 362 ? 44.658 -8.081 -6.251 1.00 44.15 354 ASN B O 1
ATOM 5630 N N . ASP B 1 363 ? 43.830 -8.393 -4.183 1.00 43.62 355 ASP B N 1
ATOM 5631 C CA . ASP B 1 363 ? 44.219 -7.076 -3.692 1.00 45.27 355 ASP B CA 1
ATOM 5632 C C . ASP B 1 363 ? 44.158 -7.106 -2.170 1.00 45.86 355 ASP B C 1
ATOM 5633 O O . ASP B 1 363 ? 43.704 -8.081 -1.567 1.00 41.98 355 ASP B O 1
ATOM 5638 N N . THR B 1 364 ? 44.613 -6.017 -1.554 1.00 46.85 356 THR B N 1
ATOM 5639 C CA . THR B 1 364 ? 44.775 -5.953 -0.108 1.00 46.63 356 THR B CA 1
ATOM 5640 C C . THR B 1 364 ? 43.438 -5.706 0.589 1.00 45.30 356 THR B C 1
ATOM 5641 O O . THR B 1 364 ? 42.484 -5.224 -0.027 1.00 46.24 356 THR B O 1
ATOM 5645 N N . PRO B 1 365 ? 43.336 -6.041 1.880 1.00 44.09 357 PRO B N 1
ATOM 5646 C CA . PRO B 1 365 ? 42.081 -5.778 2.603 1.00 45.33 357 PRO B CA 1
ATOM 5647 C C . PRO B 1 365 ? 41.761 -4.305 2.736 1.00 45.42 357 PRO B C 1
ATOM 5648 O O . PRO B 1 365 ? 40.593 -3.958 2.950 1.00 44.16 357 PRO B O 1
ATOM 5652 N N . ASP B 1 366 ? 42.757 -3.430 2.623 1.00 45.89 358 ASP B N 1
ATOM 5653 C CA . ASP B 1 366 ? 42.565 -1.990 2.722 1.00 44.44 358 ASP B CA 1
ATOM 5654 C C . ASP B 1 366 ? 42.257 -1.340 1.379 1.00 43.10 358 ASP B C 1
ATOM 5655 O O . ASP B 1 366 ? 42.189 -0.109 1.303 1.00 49.82 358 ASP B O 1
ATOM 5657 N N . SER B 1 367 ? 42.072 -2.127 0.323 1.00 42.61 359 SER B N 1
ATOM 5658 C CA . SER B 1 367 ? 41.846 -1.582 -1.007 1.00 36.91 359 SER B CA 1
ATOM 5659 C C . SER B 1 367 ? 40.353 -1.484 -1.310 1.00 32.66 359 SER B C 1
ATOM 5660 O O . SER B 1 367 ? 39.504 -2.019 -0.594 1.00 35.97 359 SER B O 1
ATOM 5663 N N . SER B 1 368 ? 40.041 -0.784 -2.399 1.00 34.06 360 SER B N 1
ATOM 5664 C CA . SER B 1 368 ? 38.664 -0.560 -2.812 1.00 32.01 360 SER B CA 1
ATOM 5665 C C . SER B 1 368 ? 38.218 -1.483 -3.942 1.00 31.81 360 SER B C 1
ATOM 5666 O O . SER B 1 368 ? 37.074 -1.370 -4.395 1.00 28.09 360 SER B O 1
ATOM 5669 N N . THR B 1 369 ? 39.073 -2.415 -4.375 1.00 34.11 361 THR B N 1
ATOM 5670 C CA . THR B 1 369 ? 38.785 -3.200 -5.576 1.00 35.31 361 THR B CA 1
ATOM 5671 C C . THR B 1 369 ? 37.517 -4.037 -5.419 1.00 24.68 361 THR B C 1
ATOM 5672 O O . THR B 1 369 ? 36.652 -4.045 -6.303 1.00 24.99 361 THR B O 1
ATOM 5676 N N . ALA B 1 370 ? 37.377 -4.744 -4.294 1.00 23.95 362 ALA B N 1
ATOM 5677 C CA . ALA B 1 370 ? 36.195 -5.585 -4.115 1.00 23.45 362 ALA B CA 1
ATOM 5678 C C . ALA B 1 370 ? 34.915 -4.755 -4.106 1.00 25.37 362 ALA B C 1
ATOM 5679 O O . ALA B 1 370 ? 33.917 -5.135 -4.732 1.00 21.93 362 ALA B O 1
ATOM 5681 N N . TRP B 1 371 ? 34.923 -3.621 -3.400 1.00 25.26 363 TRP B N 1
ATOM 5682 C CA . TRP B 1 371 ? 33.778 -2.715 -3.428 1.00 23.17 363 TRP B CA 1
ATOM 5683 C C . TRP B 1 371 ? 33.463 -2.261 -4.849 1.00 22.03 363 TRP B C 1
ATOM 5684 O O . TRP B 1 371 ? 32.298 -2.272 -5.273 1.00 20.35 363 TRP B O 1
ATOM 5695 N N . ASN B 1 372 ? 34.491 -1.843 -5.595 1.00 26.34 364 ASN B N 1
ATOM 5696 C CA . ASN B 1 372 ? 34.258 -1.364 -6.952 1.00 24.67 364 ASN B CA 1
ATOM 5697 C C . ASN B 1 372 ? 33.731 -2.484 -7.837 1.00 23.51 364 ASN B C 1
ATOM 5698 O O . ASN B 1 372 ? 32.852 -2.254 -8.679 1.00 23.00 364 ASN B O 1
ATOM 5703 N N . LEU B 1 373 ? 34.241 -3.707 -7.643 1.00 21.39 365 LEU B N 1
ATOM 5704 C CA . LEU B 1 373 ? 33.695 -4.859 -8.358 1.00 24.73 365 LEU B CA 1
ATOM 5705 C C . LEU B 1 373 ? 32.222 -5.052 -8.038 1.00 25.70 365 LEU B C 1
ATOM 5706 O O . LEU B 1 373 ? 31.426 -5.383 -8.923 1.00 22.22 365 LEU B O 1
ATOM 5711 N N . CYS B 1 374 ? 31.828 -4.811 -6.780 1.00 21.19 366 CYS B N 1
ATOM 5712 C CA . CYS B 1 374 ? 30.429 -4.996 -6.425 1.00 18.55 366 CYS B CA 1
ATOM 5713 C C . CYS B 1 374 ? 29.555 -3.910 -7.031 1.00 20.02 366 CYS B C 1
ATOM 5714 O O . CYS B 1 374 ? 28.415 -4.179 -7.429 1.00 20.32 366 CYS B O 1
ATOM 5717 N N . LEU B 1 375 ? 30.072 -2.681 -7.132 1.00 21.51 367 LEU B N 1
ATOM 5718 C CA . LEU B 1 375 ? 29.309 -1.651 -7.825 1.00 19.79 367 LEU B CA 1
ATOM 5719 C C . LEU B 1 375 ? 29.086 -2.036 -9.287 1.00 21.16 367 LEU B C 1
ATOM 5720 O O . LEU B 1 375 ? 28.000 -1.814 -9.834 1.00 21.37 367 LEU B O 1
ATOM 5725 N N . ALA B 1 376 ? 30.110 -2.609 -9.933 1.00 21.70 368 ALA B N 1
ATOM 5726 C CA . ALA B 1 376 ? 29.982 -3.023 -11.331 1.00 22.63 368 ALA B CA 1
ATOM 5727 C C . ALA B 1 376 ? 29.044 -4.218 -11.479 1.00 23.80 368 ALA B C 1
ATOM 5728 O O . ALA B 1 376 ? 28.247 -4.275 -12.425 1.00 24.60 368 ALA B O 1
ATOM 5730 N N . LEU B 1 377 ? 29.128 -5.189 -10.564 1.00 22.02 369 LEU B N 1
ATOM 5731 C CA . LEU B 1 377 ? 28.165 -6.287 -10.574 1.00 22.07 369 LEU B CA 1
ATOM 5732 C C . LEU B 1 377 ? 26.740 -5.759 -10.476 1.00 25.19 369 LEU B C 1
ATOM 5733 O O . LEU B 1 377 ? 25.847 -6.205 -11.211 1.00 20.23 369 LEU B O 1
ATOM 5738 N N . LYS B 1 378 ? 26.515 -4.788 -9.586 1.00 21.36 370 LYS B N 1
ATOM 5739 C CA A LYS B 1 378 ? 25.189 -4.191 -9.453 0.52 21.17 370 LYS B CA 1
ATOM 5740 C CA B LYS B 1 378 ? 25.186 -4.200 -9.458 0.48 21.23 370 LYS B CA 1
ATOM 5741 C C . LYS B 1 378 ? 24.706 -3.622 -10.782 1.00 23.53 370 LYS B C 1
ATOM 5742 O O . LYS B 1 378 ? 23.552 -3.833 -11.176 1.00 22.23 370 LYS B O 1
ATOM 5753 N N . GLU B 1 379 ? 25.579 -2.895 -11.490 1.00 22.19 371 GLU B N 1
ATOM 5754 C CA . GLU B 1 379 ? 25.173 -2.324 -12.771 1.00 25.02 371 GLU B CA 1
ATOM 5755 C C . GLU B 1 379 ? 24.751 -3.408 -13.745 1.00 28.81 371 GLU B C 1
ATOM 5756 O O . GLU B 1 379 ? 23.862 -3.182 -14.576 1.00 29.13 371 GLU B O 1
ATOM 5762 N N . ASN B 1 380 ? 25.361 -4.590 -13.649 1.00 23.20 372 ASN B N 1
ATOM 5763 C CA . ASN B 1 380 ? 25.072 -5.692 -14.548 1.00 24.61 372 ASN B CA 1
ATOM 5764 C C . ASN B 1 380 ? 24.010 -6.637 -13.994 1.00 23.56 372 ASN B C 1
ATOM 5765 O O . ASN B 1 380 ? 23.789 -7.708 -14.575 1.00 24.76 372 ASN B O 1
ATOM 5770 N N . GLY B 1 381 ? 23.357 -6.265 -12.897 1.00 24.11 373 GLY B N 1
ATOM 5771 C CA . GLY B 1 381 ? 22.171 -6.957 -12.431 1.00 27.15 373 GLY B CA 1
ATOM 5772 C C . GLY B 1 381 ? 22.371 -8.013 -11.369 1.00 22.15 373 GLY B C 1
ATOM 5773 O O . GLY B 1 381 ? 21.534 -8.913 -11.257 1.00 21.54 373 GLY B O 1
ATOM 5774 N N . LEU B 1 382 ? 23.438 -7.939 -10.583 1.00 20.43 374 LEU B N 1
ATOM 5775 C CA . LEU B 1 382 ? 23.675 -8.924 -9.532 1.00 18.85 374 LEU B CA 1
ATOM 5776 C C . LEU B 1 382 ? 24.193 -8.197 -8.307 1.00 19.78 374 LEU B C 1
ATOM 5777 O O . LEU B 1 382 ? 25.113 -7.382 -8.416 1.00 19.71 374 LEU B O 1
ATOM 5782 N N . LEU B 1 383 ? 23.589 -8.474 -7.149 1.00 17.04 375 LEU B N 1
ATOM 5783 C CA . LEU B 1 383 ? 23.884 -7.760 -5.914 1.00 17.54 375 LEU B CA 1
ATOM 5784 C C . LEU B 1 383 ? 24.746 -8.619 -4.999 1.00 17.69 375 LEU B C 1
ATOM 5785 O O . LEU B 1 383 ? 24.343 -9.720 -4.606 1.00 18.73 375 LEU B O 1
ATOM 5790 N N . ALA B 1 384 ? 25.906 -8.091 -4.629 1.00 18.69 376 ALA B N 1
ATOM 5791 C CA . ALA B 1 384 ? 26.780 -8.729 -3.657 1.00 18.21 376 ALA B CA 1
ATOM 5792 C C . ALA B 1 384 ? 27.492 -7.623 -2.898 1.00 20.78 376 ALA B C 1
ATOM 5793 O O . ALA B 1 384 ? 27.502 -6.462 -3.320 1.00 22.55 376 ALA B O 1
ATOM 5795 N N . LYS B 1 385 ? 28.096 -7.980 -1.772 1.00 21.98 377 LYS B N 1
ATOM 5796 C CA . LYS B 1 385 ? 28.807 -6.973 -1.002 1.00 25.30 377 LYS B CA 1
ATOM 5797 C C . LYS B 1 385 ? 30.090 -7.588 -0.468 1.00 23.64 377 LYS B C 1
ATOM 5798 O O . LYS B 1 385 ? 30.137 -8.795 -0.200 1.00 24.80 377 LYS B O 1
ATOM 5804 N N . PRO B 1 386 ? 31.154 -6.802 -0.353 1.00 24.13 378 PRO B N 1
ATOM 5805 C CA . PRO B 1 386 ? 32.410 -7.341 0.166 1.00 24.64 378 PRO B CA 1
ATOM 5806 C C . PRO B 1 386 ? 32.383 -7.497 1.676 1.00 31.27 378 PRO B C 1
ATOM 5807 O O . PRO B 1 386 ? 31.580 -6.890 2.387 1.00 33.24 378 PRO B O 1
ATOM 5811 N N . THR B 1 387 ? 33.300 -8.328 2.154 1.00 33.47 379 THR B N 1
ATOM 5812 C CA . THR B 1 387 ? 33.597 -8.428 3.571 1.00 38.68 379 THR B CA 1
ATOM 5813 C C . THR B 1 387 ? 35.108 -8.477 3.738 1.00 38.59 379 THR B C 1
ATOM 5814 O O . THR B 1 387 ? 35.825 -9.010 2.888 1.00 40.72 379 THR B O 1
ATOM 5818 N N . HIS B 1 388 ? 35.585 -7.874 4.825 1.00 41.94 380 HIS B N 1
ATOM 5819 C CA . HIS B 1 388 ? 37.018 -7.782 5.116 1.00 45.01 380 HIS B CA 1
ATOM 5820 C C . HIS B 1 388 ? 37.799 -7.172 3.949 1.00 44.29 380 HIS B C 1
ATOM 5821 O O . HIS B 1 388 ? 38.984 -7.454 3.756 1.00 41.79 380 HIS B O 1
ATOM 5828 N N . GLY B 1 389 ? 37.138 -6.338 3.152 1.00 40.83 381 GLY B N 1
ATOM 5829 C CA . GLY B 1 389 ? 37.835 -5.539 2.163 1.00 35.66 381 GLY B CA 1
ATOM 5830 C C . GLY B 1 389 ? 38.120 -6.193 0.825 1.00 39.51 381 GLY B C 1
ATOM 5831 O O . GLY B 1 389 ? 37.988 -5.541 -0.215 1.00 37.85 381 GLY B O 1
ATOM 5832 N N . ASN B 1 390 ? 38.533 -7.466 0.821 1.00 32.60 382 ASN B N 1
ATOM 5833 C CA . ASN B 1 390 ? 38.945 -8.109 -0.424 1.00 33.65 382 ASN B CA 1
ATOM 5834 C C . ASN B 1 390 ? 38.282 -9.469 -0.627 1.00 31.35 382 ASN B C 1
ATOM 5835 O O . ASN B 1 390 ? 38.793 -10.293 -1.393 1.00 32.38 382 ASN B O 1
ATOM 5840 N N . ILE B 1 391 ? 37.158 -9.725 0.035 1.00 31.67 383 ILE B N 1
ATOM 5841 C CA . ILE B 1 391 ? 36.391 -10.950 -0.160 1.00 24.35 383 ILE B CA 1
ATOM 5842 C C . ILE B 1 391 ? 34.978 -10.553 -0.551 1.00 29.18 383 ILE B C 1
ATOM 5843 O O . ILE B 1 391 ? 34.423 -9.606 0.014 1.00 29.19 383 ILE B O 1
ATOM 5848 N N . ILE B 1 392 ? 34.409 -11.246 -1.535 1.00 23.62 384 ILE B N 1
ATOM 5849 C CA . ILE B 1 392 ? 33.024 -11.027 -1.950 1.00 20.67 384 ILE B CA 1
ATOM 5850 C C . ILE B 1 392 ? 32.244 -12.308 -1.684 1.00 24.91 384 ILE B C 1
ATOM 5851 O O . ILE B 1 392 ? 32.572 -13.366 -2.233 1.00 24.12 384 ILE B O 1
ATOM 5856 N N . ARG B 1 393 ? 31.219 -12.215 -0.839 1.00 22.79 385 ARG B N 1
ATOM 5857 C CA . ARG B 1 393 ? 30.338 -13.351 -0.611 1.00 23.30 385 ARG B CA 1
ATOM 5858 C C . ARG B 1 393 ? 29.447 -13.566 -1.825 1.00 24.06 385 ARG B C 1
ATOM 5859 O O . ARG B 1 393 ? 28.965 -12.607 -2.432 1.00 21.16 385 ARG B O 1
ATOM 5867 N N . LEU B 1 394 ? 29.228 -14.832 -2.189 1.00 22.28 386 LEU B N 1
ATOM 5868 C CA . LEU B 1 394 ? 28.361 -15.190 -3.316 1.00 21.76 386 LEU B CA 1
ATOM 5869 C C . LEU B 1 394 ? 27.395 -16.264 -2.824 1.00 21.92 386 LEU B C 1
ATOM 5870 O O . LEU B 1 394 ? 27.755 -17.443 -2.765 1.00 26.84 386 LEU B O 1
ATOM 5875 N N . ALA B 1 395 ? 26.175 -15.864 -2.470 1.00 20.53 387 ALA B N 1
ATOM 5876 C CA . ALA B 1 395 ? 25.254 -16.740 -1.736 1.00 21.27 387 ALA B CA 1
ATOM 5877 C C . ALA B 1 395 ? 23.819 -16.433 -2.128 1.00 20.27 387 ALA B C 1
ATOM 5878 O O . ALA B 1 395 ? 23.097 -15.724 -1.415 1.00 19.88 387 ALA B O 1
ATOM 5880 N N . PRO B 1 396 ? 23.365 -16.958 -3.260 1.00 19.88 388 PRO B N 1
ATOM 5881 C CA . PRO B 1 396 ? 21.987 -16.712 -3.708 1.00 18.66 388 PRO B CA 1
ATOM 5882 C C . PRO B 1 396 ? 21.006 -17.587 -2.951 1.00 21.09 388 PRO B C 1
ATOM 5883 O O . PRO B 1 396 ? 21.409 -18.572 -2.312 1.00 22.15 388 PRO B O 1
ATOM 5887 N N . PRO B 1 397 ? 19.710 -17.288 -3.032 1.00 20.13 389 PRO B N 1
ATOM 5888 C CA . PRO B 1 397 ? 18.713 -18.196 -2.445 1.00 19.31 389 PRO B CA 1
ATOM 5889 C C . PRO B 1 397 ? 18.782 -19.578 -3.079 1.00 19.67 389 PRO B C 1
ATOM 5890 O O . PRO B 1 397 ? 19.083 -19.738 -4.265 1.00 20.94 389 PRO B O 1
ATOM 5894 N N . LEU B 1 398 ? 18.480 -20.591 -2.266 1.00 20.00 390 LEU B N 1
ATOM 5895 C CA . LEU B 1 398 ? 18.639 -21.979 -2.673 1.00 17.93 390 LEU B CA 1
ATOM 5896 C C . LEU B 1 398 ? 17.638 -22.397 -3.738 1.00 20.90 390 LEU B C 1
ATOM 5897 O O . LEU B 1 398 ? 17.812 -23.459 -4.348 1.00 23.13 390 LEU B O 1
ATOM 5902 N N . VAL B 1 399 ? 16.601 -21.586 -3.973 1.00 19.91 391 VAL B N 1
ATOM 5903 C CA . VAL B 1 399 ? 15.592 -21.883 -4.988 1.00 18.91 391 VAL B CA 1
ATOM 5904 C C . VAL B 1 399 ? 16.049 -21.516 -6.388 1.00 23.82 391 VAL B C 1
ATOM 5905 O O . VAL B 1 399 ? 15.292 -21.719 -7.343 1.00 23.07 391 VAL B O 1
ATOM 5909 N N . ILE B 1 400 ? 17.263 -20.983 -6.533 1.00 21.16 392 ILE B N 1
ATOM 5910 C CA . ILE B 1 400 ? 17.778 -20.632 -7.853 1.00 20.29 392 ILE B CA 1
ATOM 5911 C C . ILE B 1 400 ? 17.810 -21.874 -8.735 1.00 24.75 392 ILE B C 1
ATOM 5912 O O . ILE B 1 400 ? 18.041 -22.993 -8.258 1.00 25.50 392 ILE B O 1
ATOM 5917 N N . THR B 1 401 ? 17.534 -21.687 -10.027 1.00 22.36 393 THR B N 1
ATOM 5918 C CA . THR B 1 401 ? 17.586 -22.778 -10.990 1.00 22.44 393 THR B CA 1
ATOM 5919 C C . THR B 1 401 ? 18.961 -22.845 -11.642 1.00 23.57 393 THR B C 1
ATOM 5920 O O . THR B 1 401 ? 19.754 -21.905 -11.577 1.00 26.31 393 THR B O 1
ATOM 5924 N N . GLU B 1 402 ? 19.233 -23.979 -12.290 1.00 26.55 394 GLU B N 1
ATOM 5925 C CA . GLU B 1 402 ? 20.491 -24.102 -13.017 1.00 27.45 394 GLU B CA 1
ATOM 5926 C C . GLU B 1 402 ? 20.617 -23.019 -14.084 1.00 27.49 394 GLU B C 1
ATOM 5927 O O . GLU B 1 402 ? 21.676 -22.393 -14.218 1.00 29.04 394 GLU B O 1
ATOM 5933 N N . GLU B 1 403 ? 19.539 -22.759 -14.829 1.00 28.58 395 GLU B N 1
ATOM 5934 C CA . GLU B 1 403 ? 19.596 -21.740 -15.876 1.00 29.08 395 GLU B CA 1
ATOM 5935 C C . GLU B 1 403 ? 19.886 -20.361 -15.294 1.00 31.97 395 GLU B C 1
ATOM 5936 O O . GLU B 1 403 ? 20.648 -19.578 -15.881 1.00 30.28 395 GLU B O 1
ATOM 5938 N N . GLN B 1 404 ? 19.287 -20.046 -14.142 1.00 28.97 396 GLN B N 1
ATOM 5939 C CA . GLN B 1 404 ? 19.572 -18.774 -13.487 1.00 23.36 396 GLN B CA 1
ATOM 5940 C C . GLN B 1 404 ? 21.003 -18.732 -12.969 1.00 27.22 396 GLN B C 1
ATOM 5941 O O . GLN B 1 404 ? 21.694 -17.716 -13.110 1.00 25.71 396 GLN B O 1
ATOM 5947 N N . LEU B 1 405 ? 21.468 -19.835 -12.382 1.00 23.69 397 LEU B N 1
ATOM 5948 C CA . LEU B 1 405 ? 22.822 -19.877 -11.846 1.00 24.38 397 LEU B CA 1
ATOM 5949 C C . LEU B 1 405 ? 23.852 -19.638 -12.946 1.00 27.49 397 LEU B C 1
ATOM 5950 O O . LEU B 1 405 ? 24.809 -18.877 -12.755 1.00 28.07 397 LEU B O 1
ATOM 5955 N N . LEU B 1 406 ? 23.661 -20.259 -14.111 1.00 31.88 398 LEU B N 1
ATOM 5956 C CA . LEU B 1 406 ? 24.596 -20.045 -15.212 1.00 27.31 398 LEU B CA 1
ATOM 5957 C C . LEU B 1 406 ? 24.514 -18.622 -15.747 1.00 29.32 398 LEU B C 1
ATOM 5958 O O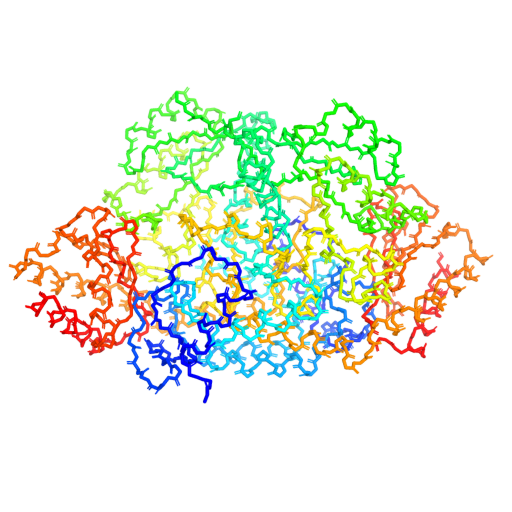 . LEU B 1 406 ? 25.526 -18.071 -16.199 1.00 31.06 398 LEU B O 1
ATOM 5963 N N . ASP B 1 407 ? 23.317 -18.032 -15.737 1.00 27.68 399 ASP B N 1
ATOM 5964 C CA . ASP B 1 407 ? 23.165 -16.631 -16.118 1.00 30.12 399 ASP B CA 1
ATOM 5965 C C . ASP B 1 407 ? 23.917 -15.731 -15.148 1.00 27.49 399 ASP B C 1
ATOM 5966 O O . ASP B 1 407 ? 24.543 -14.745 -15.553 1.00 27.93 399 ASP B O 1
ATOM 5971 N N . CYS B 1 408 ? 23.880 -16.071 -13.860 1.00 26.70 400 CYS B N 1
ATOM 5972 C CA . CYS B 1 408 ? 24.655 -15.324 -12.876 1.00 23.80 400 CYS B CA 1
ATOM 5973 C C . CYS B 1 408 ? 26.148 -15.460 -13.133 1.00 24.28 400 CYS B C 1
ATOM 5974 O O . CYS B 1 408 ? 26.895 -14.481 -13.038 1.00 27.39 400 CYS B O 1
ATOM 5977 N N . VAL B 1 409 ? 26.601 -16.667 -13.474 1.00 27.14 401 VAL B N 1
ATOM 5978 C CA . VAL B 1 409 ? 28.001 -16.835 -13.849 1.00 26.90 401 VAL B CA 1
ATOM 5979 C C . VAL B 1 409 ? 28.355 -15.939 -15.031 1.00 26.11 401 VAL B C 1
ATOM 5980 O O . VAL B 1 409 ? 29.420 -15.309 -15.048 1.00 31.25 401 VAL B O 1
ATOM 5984 N N . LYS B 1 410 ? 27.473 -15.865 -16.037 1.00 27.29 402 LYS B N 1
ATOM 5985 C CA . LYS B 1 410 ? 27.721 -14.997 -17.184 1.00 28.71 402 LYS B CA 1
ATOM 5986 C C . LYS B 1 410 ? 27.805 -13.530 -16.772 1.00 27.26 402 LYS B C 1
ATOM 5987 O O . LYS B 1 410 ? 28.610 -12.772 -17.324 1.00 30.03 402 LYS B O 1
ATOM 5989 N N . ILE B 1 411 ? 26.966 -13.107 -15.821 1.00 25.69 403 ILE B N 1
ATOM 5990 C CA . ILE B 1 411 ? 27.030 -11.729 -15.334 1.00 23.79 403 ILE B CA 1
ATOM 5991 C C . ILE B 1 411 ? 28.361 -11.475 -14.643 1.00 27.79 403 ILE B C 1
ATOM 5992 O O . ILE B 1 411 ? 29.010 -10.445 -14.866 1.00 25.38 403 ILE B O 1
ATOM 5997 N N . ILE B 1 412 ? 28.793 -12.413 -13.799 1.00 26.38 404 ILE B N 1
ATOM 5998 C CA . ILE B 1 412 ? 30.069 -12.263 -13.111 1.00 26.19 404 ILE B CA 1
ATOM 5999 C C . ILE B 1 412 ? 31.210 -12.238 -14.116 1.00 29.61 404 ILE B C 1
ATOM 6000 O O . ILE B 1 412 ? 32.107 -11.393 -14.035 1.00 27.78 404 ILE B O 1
ATOM 6005 N N . GLU B 1 413 ? 31.176 -13.143 -15.098 1.00 27.87 405 GLU B N 1
ATOM 6006 C CA . GLU B 1 413 ? 32.209 -13.164 -16.129 1.00 28.47 405 GLU B CA 1
ATOM 6007 C C . GLU B 1 413 ? 32.268 -11.840 -16.880 1.00 32.07 405 GLU B C 1
ATOM 6008 O O . GLU B 1 413 ? 33.346 -11.264 -17.060 1.00 31.70 405 GLU B O 1
ATOM 6014 N N . LYS B 1 414 ? 31.114 -11.352 -17.342 1.00 28.62 406 LYS B N 1
ATOM 6015 C CA . LYS B 1 414 ? 31.070 -10.071 -18.042 1.00 28.44 406 LYS B CA 1
ATOM 6016 C C . LYS B 1 414 ? 31.687 -8.966 -17.193 1.00 28.08 406 LYS B C 1
ATOM 6017 O O . LYS B 1 414 ? 32.522 -8.186 -17.671 1.00 28.40 406 LYS B O 1
ATOM 6023 N N . THR B 1 415 ? 31.304 -8.909 -15.918 1.00 27.23 407 THR B N 1
ATOM 6024 C CA . THR B 1 415 ? 31.779 -7.852 -15.032 1.00 29.42 407 THR B CA 1
ATOM 6025 C C . THR B 1 415 ? 33.286 -7.932 -14.827 1.00 30.95 407 THR B C 1
ATOM 6026 O O . THR B 1 415 ? 33.983 -6.912 -14.879 1.00 30.74 407 THR B O 1
ATOM 6030 N N . ILE B 1 416 ? 33.799 -9.141 -14.589 1.00 32.44 408 ILE B N 1
ATOM 6031 C CA . ILE B 1 416 ? 35.231 -9.344 -14.377 1.00 33.09 408 ILE B CA 1
ATOM 6032 C C . ILE B 1 416 ? 36.010 -9.000 -15.638 1.00 33.52 408 ILE B C 1
ATOM 6033 O O . ILE B 1 416 ? 37.006 -8.263 -15.596 1.00 37.49 408 ILE B O 1
ATOM 6038 N N . LEU B 1 417 ? 35.577 -9.535 -16.784 1.00 36.85 409 LEU B N 1
ATOM 6039 C CA . LEU B 1 417 ? 36.342 -9.362 -18.013 1.00 36.59 409 LEU B CA 1
ATOM 6040 C C . LEU B 1 417 ? 36.283 -7.934 -18.543 1.00 36.84 409 LEU B C 1
ATOM 6041 O O . LEU B 1 417 ? 37.198 -7.519 -19.261 1.00 41.90 409 LEU B O 1
ATOM 6046 N N . GLU B 1 418 ? 35.239 -7.178 -18.208 1.00 32.10 410 GLU B N 1
ATOM 6047 C CA . GLU B 1 418 ? 35.134 -5.786 -18.620 1.00 36.48 410 GLU B CA 1
ATOM 6048 C C . GLU B 1 418 ? 35.756 -4.813 -17.622 1.00 35.29 410 GLU B C 1
ATOM 6049 O O . GLU B 1 418 ? 35.949 -3.640 -17.964 1.00 35.28 410 GLU B O 1
ATOM 6055 N N . PHE B 1 419 ? 36.096 -5.272 -16.422 1.00 34.46 411 PHE B N 1
ATOM 6056 C CA . PHE B 1 419 ? 36.609 -4.410 -15.357 1.00 39.11 411 PHE B CA 1
ATOM 6057 C C . PHE B 1 419 ? 37.990 -3.860 -15.696 1.00 43.16 411 PHE B C 1
ATOM 6058 O O . PHE B 1 419 ? 38.354 -2.746 -15.318 1.00 37.38 411 PHE B O 1
#